Protein AF-A0A973D4J8-F1 (afdb_monomer_lite)

Sequence (1068 aa):
MARSSGSAGASPWAGPCSSADFAAATGAAFIELVATSTDDCLDELWSFDGDVEVAIAPANVLLIASAIESEALDLLGNSERLRRMSYFYQIAFYHEFYQSSVTYDDPTFSAAVQAMVTIGQQPELITVDPPVSLLAQWLVSIDSTNASVMVIDQIQAVLERYTSDLAHEDDYQERLMAYRCLFTLARQIGNENNSGGTSSPWYSAIPPGLIAVVATMALDLTYTSDSEYVVLNAIWVMSRFGFLEPATRDAAHDVLTQAYNLHVQYSGPWLRAVTDLESQFDGLLYGGGALDLDQIRAEVMAIALPNEFLFDQGRLKFLTAIDLDAANELYDAIQEVESQFFRKCGALEPVPGDSNEVLTLVIYGSPQAYQTYQPFLYGLATNNGGIFIEGWGTLFTYDRTPAQSIYTLEELLRHEYTHYLDSRYLITGSFGESGTLYEGNRLVWYNEGLAEYMVGATRINGVLPRGILLDQISGDSSRLTVADITSATYGSFTFYRYAGVYFEFLEEQRPELLVALFDAMLGNDIVVLDALYALMAGDAQLQVDYDSFIDAQIADLQQGTGLFAEDVPTTPTPTTLENDNAGQVLTQLQSVLPVGGVFHVWVNRFHYQYSETTPLGGQPIEDYRESTDLALDDQLGQLTGLSDNMTSAVAWFGETTVSADLATSTVVFEGPYSATAADVVAPSAPTGVVAASANGSVTLSWDANPEPDLSGYFVHRSDVAGGPYSLVNPLPQLENVFVDSEAGAGVLHYVITAIDASDNESLPSVEVMVESTIDILVINGYYQAGGTGYQDIYLDVLDGLGVGYQAWDPFVDGPVTTGLLAEYTDGVVMWPIGYFHTGFPDQLGPVRQALLMEYLQAGGNLVLSGAYATGFLDSTELFTNYLFLQHEQWDMGLPGLLGEPGNPLGDGLDLQLSSGSYQSELTALPPAQKAFSYDPASGAGTLQGGGAAVVMVDEDHKAAVLAFPFSSVVAADRSALMARILEWMLPPSPCADPFIRGDTNGSGAIDISDAVFLLAYLFSAGGPPSPEVSGDANADGGIDISDAIYLLSFLFDSGAPPPAPYPDAGCP

pLDDT: mean 87.29, std 11.64, range [24.48, 98.62]

Structure (mmCIF, N/CA/C/O backbone):
data_AF-A0A973D4J8-F1
#
_entry.id   AF-A0A973D4J8-F1
#
loop_
_atom_site.group_PDB
_atom_site.id
_atom_site.type_symbol
_atom_site.label_atom_id
_atom_site.label_alt_id
_atom_site.label_comp_id
_atom_site.label_asym_id
_atom_site.label_entity_id
_atom_site.label_seq_id
_atom_site.pdbx_PDB_ins_code
_atom_site.Cartn_x
_atom_site.Cartn_y
_atom_site.Cartn_z
_atom_site.occupancy
_atom_site.B_iso_or_equiv
_atom_site.auth_seq_id
_atom_site.auth_comp_id
_atom_site.auth_asym_id
_atom_site.auth_atom_id
_atom_site.pdbx_PDB_model_num
ATOM 1 N N . MET A 1 1 ? 25.983 15.612 -9.948 1.00 24.48 1 MET A N 1
ATOM 2 C CA . MET A 1 1 ? 27.382 16.032 -9.678 1.00 24.48 1 MET A CA 1
ATOM 3 C C . MET A 1 1 ? 27.886 16.949 -10.788 1.00 24.48 1 MET A C 1
ATOM 5 O O . MET A 1 1 ? 27.576 16.715 -11.949 1.00 24.48 1 MET A O 1
ATOM 9 N N . ALA A 1 2 ? 28.627 17.993 -10.406 1.00 26.33 2 ALA A N 1
ATOM 10 C CA . ALA A 1 2 ? 29.107 19.091 -11.246 1.00 26.33 2 ALA A CA 1
ATOM 11 C C . ALA A 1 2 ? 29.997 18.636 -12.422 1.00 26.33 2 ALA A C 1
ATOM 13 O O . ALA A 1 2 ? 31.003 17.958 -12.218 1.00 26.33 2 ALA A O 1
ATOM 14 N N . ARG A 1 3 ? 29.651 19.048 -13.651 1.00 31.31 3 ARG A N 1
ATOM 15 C CA . ARG A 1 3 ? 30.460 18.817 -14.859 1.00 31.31 3 ARG A CA 1
ATOM 16 C C . ARG A 1 3 ? 31.512 19.918 -15.006 1.00 31.31 3 ARG A C 1
ATOM 18 O O . ARG A 1 3 ? 31.184 21.091 -15.166 1.00 31.31 3 ARG A O 1
ATOM 25 N N . SER A 1 4 ? 32.786 19.534 -14.951 1.00 27.39 4 SER A N 1
ATOM 26 C CA . SER A 1 4 ? 33.917 20.418 -15.234 1.00 27.39 4 SER A CA 1
ATOM 27 C C . SER A 1 4 ? 33.997 20.731 -16.728 1.00 27.39 4 SER A C 1
ATOM 29 O O . SER A 1 4 ? 34.061 19.826 -17.558 1.00 27.39 4 SER A O 1
ATOM 31 N N . SER A 1 5 ? 34.031 22.020 -17.048 1.00 35.41 5 SER A N 1
ATOM 32 C CA . SER A 1 5 ? 34.180 22.570 -18.390 1.00 35.41 5 SER A CA 1
ATOM 33 C C . SER A 1 5 ? 35.624 22.486 -18.889 1.00 35.41 5 SER A C 1
ATOM 35 O O . SER A 1 5 ? 36.569 22.871 -18.197 1.00 35.41 5 SER A O 1
ATOM 37 N N . GLY A 1 6 ? 35.799 22.030 -20.130 1.00 30.00 6 GLY A N 1
ATOM 38 C CA . GLY A 1 6 ? 37.099 22.045 -20.788 1.00 30.00 6 GLY A CA 1
ATOM 39 C C . GLY A 1 6 ? 37.081 21.592 -22.245 1.00 30.00 6 GLY A C 1
ATOM 40 O O . GLY A 1 6 ? 37.457 20.468 -22.535 1.00 30.00 6 GLY A O 1
ATOM 41 N N . SER A 1 7 ? 36.715 22.477 -23.175 1.00 31.70 7 SER A N 1
ATOM 42 C CA . SER A 1 7 ? 37.575 22.934 -24.288 1.00 31.70 7 SER A CA 1
ATOM 43 C C . SER A 1 7 ? 36.766 23.741 -25.315 1.00 31.70 7 SER A C 1
ATOM 45 O O . SER A 1 7 ? 35.542 23.723 -25.333 1.00 31.70 7 SER A O 1
ATOM 47 N N . ALA A 1 8 ? 37.475 24.588 -26.059 1.00 42.09 8 ALA A N 1
ATOM 48 C CA . ALA A 1 8 ? 36.975 25.813 -26.666 1.00 42.09 8 ALA A CA 1
ATOM 49 C C . ALA A 1 8 ? 36.407 25.638 -28.086 1.00 42.09 8 ALA A C 1
ATOM 51 O O . ALA A 1 8 ? 37.090 25.114 -28.962 1.00 42.09 8 ALA A O 1
ATOM 52 N N . GLY A 1 9 ? 35.235 26.232 -28.333 1.00 38.72 9 GLY A N 1
ATOM 53 C CA . GLY A 1 9 ? 34.682 26.475 -29.667 1.00 38.72 9 GLY A CA 1
ATOM 54 C C . GLY A 1 9 ? 33.270 27.067 -29.590 1.00 38.72 9 GLY A C 1
ATOM 55 O O . GLY A 1 9 ? 32.351 26.364 -29.210 1.00 38.72 9 GLY A O 1
ATOM 56 N N . ALA A 1 10 ? 33.128 28.347 -29.959 1.00 41.31 10 ALA A N 1
ATOM 57 C CA . ALA A 1 10 ? 31.919 29.192 -29.903 1.00 41.31 10 ALA A CA 1
ATOM 58 C C . ALA A 1 10 ? 31.397 29.561 -28.492 1.00 41.31 10 ALA A C 1
ATOM 60 O O . ALA A 1 10 ? 31.333 28.750 -27.577 1.00 41.31 10 ALA A O 1
ATOM 61 N N . SER A 1 11 ? 31.063 30.843 -28.302 1.00 42.19 11 SER A N 1
ATOM 62 C CA . SER A 1 11 ? 30.404 31.320 -27.079 1.00 42.19 11 SER A CA 1
ATOM 63 C C . SER A 1 11 ? 28.970 30.784 -27.065 1.00 42.19 11 SER A C 1
ATOM 65 O O . SER A 1 11 ? 28.292 30.988 -28.073 1.00 42.19 11 SER A O 1
ATOM 67 N N . PRO A 1 12 ? 28.492 30.162 -25.970 1.00 56.56 12 PRO A N 1
ATOM 68 C CA . PRO A 1 12 ? 27.088 29.782 -25.848 1.00 56.56 12 PRO A CA 1
ATOM 69 C C . PRO A 1 12 ? 26.198 31.024 -25.973 1.00 56.56 12 PRO A C 1
ATOM 71 O O . PRO A 1 12 ? 26.616 32.137 -25.616 1.00 56.56 12 PRO A O 1
ATOM 74 N N . TRP A 1 13 ? 24.995 30.844 -26.517 1.00 52.50 13 TRP A N 1
ATOM 75 C CA . TRP A 1 13 ? 24.005 31.912 -26.603 1.00 52.50 13 TRP A CA 1
ATOM 76 C C . TRP A 1 13 ? 23.696 32.460 -25.198 1.00 52.50 13 TRP A C 1
ATOM 78 O O . TRP A 1 13 ? 23.426 31.704 -24.272 1.00 52.50 13 TRP A O 1
ATOM 88 N N . ALA A 1 14 ? 23.804 33.782 -25.026 1.00 51.06 14 ALA A N 1
ATOM 89 C CA . ALA A 1 14 ? 23.682 34.479 -23.737 1.00 51.06 14 ALA A CA 1
ATOM 90 C C . ALA A 1 14 ? 22.395 35.329 -23.638 1.00 51.06 14 ALA A C 1
ATOM 92 O O . ALA A 1 14 ? 22.362 36.327 -22.913 1.00 51.06 14 ALA A O 1
ATOM 93 N N . GLY A 1 15 ? 21.377 34.998 -24.441 1.00 61.56 15 GLY A N 1
ATOM 94 C CA . GLY A 1 15 ? 20.057 35.633 -24.400 1.00 61.56 15 GLY A CA 1
ATOM 95 C C . GLY A 1 15 ? 19.135 34.996 -23.349 1.00 61.56 15 GLY A C 1
ATOM 96 O O . GLY A 1 15 ? 19.449 33.916 -22.855 1.00 61.56 15 GLY A O 1
ATOM 97 N N . PRO A 1 16 ? 18.022 35.658 -22.975 1.00 57.59 16 PRO A N 1
ATOM 98 C CA . PRO A 1 16 ? 16.949 35.000 -22.225 1.00 57.59 16 PRO A CA 1
ATOM 99 C C . PRO A 1 16 ? 16.405 33.831 -23.056 1.00 57.59 16 PRO A C 1
ATOM 101 O O . PRO A 1 16 ? 16.178 34.036 -24.241 1.00 57.59 16 PRO A O 1
ATOM 104 N N . CYS A 1 17 ? 16.246 32.650 -22.452 1.00 78.50 17 CYS A N 1
ATOM 105 C CA . CYS A 1 17 ? 15.784 31.430 -23.114 1.00 78.50 17 CYS A CA 1
ATOM 106 C C . CYS A 1 17 ? 14.429 30.989 -22.555 1.00 78.50 17 CYS A C 1
ATOM 108 O O . CYS A 1 17 ? 14.284 30.913 -21.338 1.00 78.50 17 CYS A O 1
ATOM 110 N N . SER A 1 18 ? 13.464 30.722 -23.434 1.00 88.69 18 SER A N 1
ATOM 111 C CA . SER A 1 18 ? 12.126 30.206 -23.121 1.00 88.69 18 SER A CA 1
ATOM 112 C C . SER A 1 18 ? 11.569 29.406 -24.306 1.00 88.69 18 SER A C 1
ATOM 114 O O . SER A 1 18 ? 12.036 29.585 -25.436 1.00 88.69 18 SER A O 1
ATOM 116 N N . SER A 1 19 ? 10.540 28.575 -24.091 1.00 90.81 19 SER A N 1
ATOM 117 C CA . SER A 1 19 ? 9.813 27.873 -25.170 1.00 90.81 19 SER A CA 1
ATOM 118 C C . SER A 1 19 ? 9.336 28.841 -26.269 1.00 90.81 19 SER A C 1
ATOM 120 O O . SER A 1 19 ? 9.509 28.573 -27.463 1.00 90.81 19 SER A O 1
ATOM 122 N N . ALA A 1 20 ? 8.872 30.033 -25.879 1.00 92.12 20 ALA A N 1
ATOM 123 C CA . ALA A 1 20 ? 8.460 31.109 -26.782 1.00 92.12 20 ALA A CA 1
ATOM 124 C C . ALA A 1 20 ? 9.575 31.591 -27.735 1.00 92.12 20 ALA A C 1
ATOM 126 O O . ALA A 1 20 ? 9.300 31.945 -28.886 1.00 92.12 20 ALA A O 1
ATOM 127 N N . ASP A 1 21 ? 10.839 31.601 -27.297 1.00 91.62 21 ASP A N 1
ATOM 128 C CA . ASP A 1 21 ? 11.968 32.009 -28.144 1.00 91.62 21 ASP A CA 1
ATOM 129 C C . ASP A 1 21 ? 12.219 30.996 -29.271 1.00 91.62 21 ASP A C 1
ATOM 131 O O . ASP A 1 21 ? 12.497 31.386 -30.412 1.00 91.62 21 ASP A O 1
ATOM 135 N N . PHE A 1 22 ? 12.058 29.700 -28.982 1.00 93.88 22 PHE A N 1
ATOM 136 C CA . PHE A 1 22 ? 12.136 28.641 -29.989 1.00 93.88 22 PHE A CA 1
ATOM 137 C C . PHE A 1 22 ? 10.948 28.685 -30.951 1.00 93.88 22 PHE A C 1
ATOM 139 O O . PHE A 1 22 ? 11.152 28.575 -32.161 1.00 93.88 22 PHE A O 1
ATOM 146 N N . ALA A 1 23 ? 9.734 28.920 -30.446 1.00 94.19 23 ALA A N 1
ATOM 147 C CA . ALA A 1 23 ? 8.537 29.074 -31.272 1.00 94.19 23 ALA A CA 1
ATOM 148 C C . ALA A 1 23 ? 8.629 30.277 -32.230 1.00 94.19 23 ALA A C 1
ATOM 150 O O . ALA A 1 23 ? 8.146 30.228 -33.365 1.00 94.19 23 ALA A O 1
ATOM 151 N N . ALA A 1 24 ? 9.272 31.366 -31.796 1.00 93.19 24 ALA A N 1
ATOM 152 C CA . ALA A 1 24 ? 9.441 32.578 -32.593 1.00 93.19 24 ALA A CA 1
ATOM 153 C C . ALA A 1 24 ? 10.545 32.468 -33.665 1.00 93.19 24 ALA A C 1
ATOM 155 O O . ALA A 1 24 ? 10.526 33.210 -34.659 1.00 93.19 24 ALA A O 1
ATOM 156 N N . ALA A 1 25 ? 11.527 31.582 -33.482 1.00 92.69 25 ALA A N 1
ATOM 157 C CA . ALA A 1 25 ? 12.633 31.410 -34.414 1.00 92.69 25 ALA A CA 1
ATOM 158 C C . ALA A 1 25 ? 12.211 30.603 -35.656 1.00 92.69 25 ALA A C 1
ATOM 160 O O . ALA A 1 25 ? 11.477 29.626 -35.580 1.00 92.69 25 ALA A O 1
ATOM 161 N N . THR A 1 26 ? 12.691 30.999 -36.842 1.00 92.50 26 THR A N 1
ATOM 162 C CA . THR A 1 26 ? 12.352 30.318 -38.107 1.00 92.50 26 THR A CA 1
ATOM 163 C C . THR A 1 26 ? 13.566 30.157 -39.021 1.00 92.50 26 THR A C 1
ATOM 165 O O . THR A 1 26 ? 14.502 30.965 -39.005 1.00 92.50 26 THR A O 1
ATOM 168 N N . GLY A 1 27 ? 13.560 29.108 -39.850 1.00 94.19 27 GLY A N 1
ATOM 169 C CA . GLY A 1 27 ? 14.602 28.860 -40.850 1.00 94.19 27 GLY A CA 1
ATOM 170 C C . GLY A 1 27 ? 16.005 28.777 -40.235 1.00 94.19 27 GLY A C 1
ATOM 171 O O . GLY A 1 27 ? 16.225 28.072 -39.257 1.00 94.19 27 GLY A O 1
ATOM 172 N N . ALA A 1 28 ? 16.961 29.529 -40.790 1.00 92.88 28 ALA A N 1
ATOM 173 C CA . ALA A 1 28 ? 18.348 29.527 -40.311 1.00 92.88 28 ALA A CA 1
ATOM 174 C C . ALA A 1 28 ? 18.510 30.035 -38.865 1.00 92.88 28 ALA A C 1
ATOM 176 O O . ALA A 1 28 ? 19.439 29.615 -38.184 1.00 92.88 28 ALA A O 1
ATOM 177 N N . ALA A 1 29 ? 17.622 30.918 -38.390 1.00 93.12 29 ALA A N 1
ATOM 178 C CA . ALA A 1 29 ? 17.679 31.409 -37.013 1.00 93.12 29 ALA A CA 1
ATOM 179 C C . ALA A 1 29 ? 17.279 30.321 -36.007 1.00 93.12 29 ALA A C 1
ATOM 181 O O . ALA A 1 29 ? 17.874 30.250 -34.939 1.00 93.12 29 ALA A O 1
ATOM 182 N N . PHE A 1 30 ? 16.323 29.458 -36.372 1.00 95.81 30 PHE A N 1
ATOM 183 C CA . PHE A 1 30 ? 15.931 28.310 -35.552 1.00 95.81 30 PHE A CA 1
ATOM 184 C C . PHE A 1 30 ? 17.069 27.291 -35.445 1.00 95.81 30 PHE A C 1
ATOM 186 O O . PHE A 1 30 ? 17.425 26.882 -34.344 1.00 95.81 30 PHE A O 1
ATOM 193 N N . ILE A 1 31 ? 17.696 26.952 -36.580 1.00 96.56 31 ILE A N 1
ATOM 194 C CA . ILE A 1 31 ? 18.857 26.048 -36.611 1.00 96.56 31 ILE A CA 1
ATOM 195 C C . ILE A 1 31 ? 19.966 26.574 -35.695 1.00 96.56 31 ILE A C 1
ATOM 197 O O . ILE A 1 31 ? 20.487 25.829 -34.873 1.00 96.56 31 ILE A O 1
ATOM 201 N N . GLU A 1 32 ? 20.312 27.858 -35.812 1.00 94.50 32 GLU A N 1
ATOM 202 C CA . GLU A 1 32 ? 21.395 28.442 -35.019 1.00 94.50 32 GLU A CA 1
ATOM 203 C C . GLU A 1 32 ? 21.062 28.510 -33.526 1.00 94.50 32 GLU A C 1
ATOM 205 O O . GLU A 1 32 ? 21.944 28.266 -32.703 1.00 94.50 32 GLU A O 1
ATOM 210 N N . LEU A 1 33 ? 19.803 28.801 -33.180 1.00 93.50 33 LEU A N 1
ATOM 211 C CA . LEU A 1 33 ? 19.333 28.781 -31.798 1.00 93.50 33 LEU A CA 1
ATOM 212 C C . LEU A 1 33 ? 19.521 27.382 -31.203 1.00 93.50 33 LEU A C 1
ATOM 214 O O . LEU A 1 33 ? 20.266 27.231 -30.242 1.00 93.50 33 LEU A O 1
ATOM 218 N N . VAL A 1 34 ? 18.970 26.342 -31.837 1.00 95.38 34 VAL A N 1
ATOM 219 C CA . VAL A 1 34 ? 19.134 24.954 -31.371 1.00 95.38 34 VAL A CA 1
ATOM 220 C C . VAL A 1 34 ? 20.612 24.567 -31.285 1.00 95.38 34 VAL A C 1
ATOM 222 O O . VAL A 1 34 ? 21.055 24.069 -30.255 1.00 95.38 34 VAL A O 1
ATOM 225 N N . ALA A 1 35 ? 21.401 24.830 -32.328 1.00 95.62 35 ALA A N 1
ATOM 226 C CA . ALA A 1 35 ? 22.791 24.387 -32.421 1.00 95.62 35 ALA A CA 1
ATOM 227 C C . ALA A 1 35 ? 23.755 25.075 -31.432 1.00 95.62 35 ALA A C 1
ATOM 229 O O . ALA A 1 35 ? 24.858 24.570 -31.220 1.00 95.62 35 ALA A O 1
ATOM 230 N N . THR A 1 36 ? 23.385 26.220 -30.843 1.00 92.81 36 THR A N 1
ATOM 231 C CA . THR A 1 36 ? 24.276 27.013 -29.966 1.00 92.81 36 THR A CA 1
ATOM 232 C C . THR A 1 36 ? 23.735 27.286 -28.561 1.00 92.81 36 THR A C 1
ATOM 234 O O . THR A 1 36 ? 24.461 27.848 -27.730 1.00 92.81 36 THR A O 1
ATOM 237 N N . SER A 1 37 ? 22.502 26.865 -28.274 1.00 90.31 37 SER A N 1
ATOM 238 C CA . SER A 1 37 ? 21.902 26.918 -26.939 1.00 90.31 37 SER A CA 1
ATOM 239 C C . SER A 1 37 ? 22.636 26.041 -25.918 1.00 90.31 37 SER A C 1
ATOM 241 O O . SER A 1 37 ? 23.348 25.096 -26.265 1.00 90.31 37 SER A O 1
ATOM 243 N N . THR A 1 38 ? 22.478 26.366 -24.633 1.00 90.12 38 THR A N 1
ATOM 244 C CA . THR A 1 38 ? 22.924 25.526 -23.506 1.00 90.12 38 THR A CA 1
ATOM 245 C C . THR A 1 38 ? 21.993 24.321 -23.303 1.00 90.12 38 THR A C 1
ATOM 247 O O . THR A 1 38 ? 20.950 24.245 -23.949 1.00 90.12 38 THR A O 1
ATOM 250 N N . ASP A 1 39 ? 22.375 23.366 -22.437 1.00 88.50 39 ASP A N 1
ATOM 251 C CA . ASP A 1 39 ? 21.496 22.228 -22.091 1.00 88.50 39 ASP A CA 1
ATOM 252 C C . ASP A 1 39 ? 20.261 22.781 -21.371 1.00 88.50 39 ASP A C 1
ATOM 254 O O . ASP A 1 39 ? 19.171 22.622 -21.895 1.00 88.50 39 ASP A O 1
ATOM 258 N N . ASP A 1 40 ? 20.466 23.609 -20.340 1.00 86.69 40 ASP A N 1
ATOM 259 C CA . ASP A 1 40 ? 19.403 24.305 -19.597 1.00 86.69 40 ASP A CA 1
ATOM 260 C C . ASP A 1 40 ? 18.411 25.055 -20.505 1.00 86.69 40 ASP A C 1
ATOM 262 O O . ASP A 1 40 ? 17.222 25.107 -20.235 1.00 86.69 40 ASP A O 1
ATOM 266 N N . CYS A 1 41 ? 18.893 25.638 -21.606 1.00 89.81 41 CYS A N 1
ATOM 267 C CA . CYS A 1 41 ? 18.038 26.358 -22.546 1.00 89.81 41 CYS A CA 1
ATOM 268 C C . CYS A 1 41 ? 17.213 25.413 -23.431 1.00 89.81 41 CYS A C 1
ATOM 270 O O . CYS A 1 41 ? 16.066 25.707 -23.744 1.00 89.81 41 CYS A O 1
ATOM 272 N N . LEU A 1 42 ? 17.775 24.274 -23.842 1.00 92.81 42 LEU A N 1
ATOM 273 C CA . LEU A 1 42 ? 16.988 23.234 -24.509 1.00 92.81 42 LEU A CA 1
ATOM 274 C C . LEU A 1 42 ? 16.034 22.543 -23.529 1.00 92.81 42 LEU A C 1
ATOM 276 O O . LEU A 1 42 ? 14.979 22.088 -23.960 1.00 92.81 42 LEU A O 1
ATOM 280 N N . ASP A 1 43 ? 16.364 22.506 -22.236 1.00 92.31 43 ASP A N 1
ATOM 281 C CA . ASP A 1 43 ? 15.537 21.860 -21.220 1.00 92.31 43 ASP A CA 1
ATOM 282 C C . ASP A 1 43 ? 14.181 22.557 -21.018 1.00 92.31 43 ASP A C 1
ATOM 284 O O . ASP A 1 43 ? 13.206 21.897 -20.663 1.00 92.31 43 ASP A O 1
ATOM 288 N N . GLU A 1 44 ? 14.076 23.845 -21.363 1.00 91.31 44 GLU A N 1
ATOM 289 C CA . GLU A 1 44 ? 12.803 24.583 -21.444 1.00 91.31 44 GLU A CA 1
ATOM 290 C C . GLU A 1 44 ? 11.785 23.919 -22.393 1.00 91.31 44 GLU A C 1
ATOM 292 O O . GLU A 1 44 ? 10.586 24.161 -22.288 1.00 91.31 44 GLU A O 1
ATOM 297 N N . LEU A 1 45 ? 12.239 23.065 -23.320 1.00 94.19 45 LEU A N 1
ATOM 298 C CA . LEU A 1 45 ? 11.371 22.332 -24.241 1.00 94.19 45 LEU A CA 1
ATOM 299 C C . LEU A 1 45 ? 10.845 21.005 -23.666 1.00 94.19 45 LEU A C 1
ATOM 301 O O . LEU A 1 45 ? 10.034 20.361 -24.326 1.00 94.19 45 LEU A O 1
ATOM 305 N N . TRP A 1 46 ? 11.268 20.561 -22.474 1.00 94.00 46 TRP A N 1
ATOM 306 C CA . TRP A 1 46 ? 10.732 19.338 -21.848 1.00 94.00 46 TRP A CA 1
ATOM 307 C C . TRP A 1 46 ? 9.312 19.515 -21.298 1.00 94.00 46 TRP A C 1
ATOM 309 O O . TRP A 1 46 ? 8.553 18.547 -21.260 1.00 94.00 46 TRP A O 1
ATOM 319 N N . SER A 1 47 ? 8.931 20.734 -20.916 1.00 89.31 47 SER A N 1
ATOM 320 C CA . SER A 1 47 ? 7.588 21.055 -20.423 1.00 89.31 47 SER A CA 1
ATOM 321 C C . SER A 1 47 ? 6.664 21.383 -21.591 1.00 89.31 47 SER A C 1
ATOM 323 O O . SER A 1 47 ? 6.822 22.416 -22.234 1.00 89.31 47 SER A O 1
ATOM 325 N N . PHE A 1 48 ? 5.707 20.502 -21.893 1.00 90.75 48 PHE A N 1
ATOM 326 C CA . PHE A 1 48 ? 4.852 20.668 -23.068 1.00 90.75 48 PHE A CA 1
ATOM 327 C C . PHE A 1 48 ? 3.899 21.867 -22.927 1.00 90.75 48 PHE A C 1
ATOM 329 O O . PHE A 1 48 ? 3.072 21.916 -22.017 1.00 90.75 48 PHE A O 1
ATOM 336 N N . ASP A 1 49 ? 3.984 22.808 -23.864 1.00 91.81 49 ASP A N 1
ATOM 337 C CA . ASP A 1 49 ? 3.069 23.936 -24.022 1.00 91.81 49 ASP A CA 1
ATOM 338 C C . ASP A 1 49 ? 2.820 24.220 -25.522 1.00 91.81 49 ASP A C 1
ATOM 340 O O . ASP A 1 49 ? 3.352 23.542 -26.409 1.00 91.81 49 ASP A O 1
ATOM 344 N N . GLY A 1 50 ? 1.994 25.227 -25.825 1.00 93.25 50 GLY A N 1
ATOM 345 C CA . GLY A 1 50 ? 1.696 25.601 -27.212 1.00 93.25 50 GLY A CA 1
ATOM 346 C C . GLY A 1 50 ? 2.899 26.154 -27.990 1.00 93.25 50 GLY A C 1
ATOM 347 O O . GLY A 1 50 ? 2.913 26.078 -29.218 1.00 93.25 50 GLY A O 1
ATOM 348 N N . ASP A 1 51 ? 3.914 26.687 -27.309 1.00 96.19 51 ASP A N 1
ATOM 349 C CA . ASP A 1 51 ? 5.143 27.175 -27.934 1.00 96.19 51 ASP A CA 1
ATOM 350 C C . ASP A 1 51 ? 6.089 26.004 -28.261 1.00 96.19 51 ASP A C 1
ATOM 352 O O . ASP A 1 51 ? 6.661 25.955 -29.354 1.00 96.19 51 ASP A O 1
ATOM 356 N N . VAL A 1 52 ? 6.189 25.005 -27.379 1.00 96.94 52 VAL A N 1
ATOM 357 C CA . VAL A 1 52 ? 6.908 23.748 -27.619 1.00 96.94 52 VAL A CA 1
ATOM 358 C C . VAL A 1 52 ? 6.307 23.014 -28.810 1.00 96.94 52 VAL A C 1
ATOM 360 O O . VAL A 1 52 ? 7.062 22.620 -29.698 1.00 96.94 52 VAL A O 1
ATOM 363 N N . GLU A 1 53 ? 4.977 22.904 -28.896 1.00 97.06 53 GLU A N 1
ATOM 364 C CA . GLU A 1 53 ? 4.286 22.296 -30.044 1.00 97.06 53 GLU A CA 1
ATOM 365 C C . GLU A 1 53 ? 4.694 22.957 -31.377 1.00 97.06 53 GLU A C 1
ATOM 367 O O . GLU A 1 53 ? 4.944 22.275 -32.375 1.00 97.06 53 GLU A O 1
ATOM 372 N N . VAL A 1 54 ? 4.841 24.287 -31.392 1.00 96.31 54 VAL A N 1
ATOM 373 C CA . VAL A 1 54 ? 5.332 25.036 -32.561 1.00 96.31 54 VAL A CA 1
ATOM 374 C C . VAL A 1 54 ? 6.821 24.778 -32.811 1.00 96.31 54 VAL A C 1
ATOM 376 O O . VAL A 1 54 ? 7.226 24.583 -33.962 1.00 96.31 54 VAL A O 1
ATOM 379 N N . ALA A 1 55 ? 7.649 24.765 -31.766 1.00 96.50 55 ALA A N 1
ATOM 380 C CA . ALA A 1 55 ? 9.090 24.557 -31.874 1.00 96.50 55 ALA A CA 1
ATOM 381 C C . ALA A 1 55 ? 9.435 23.178 -32.460 1.00 96.50 55 ALA A C 1
ATOM 383 O O . ALA A 1 55 ? 10.297 23.089 -33.338 1.00 96.50 55 ALA A O 1
ATOM 384 N N . ILE A 1 56 ? 8.730 22.122 -32.043 1.00 96.88 56 ILE A N 1
ATOM 385 C CA . ILE A 1 56 ? 8.958 20.734 -32.483 1.00 96.88 56 ILE A CA 1
ATOM 386 C C . ILE A 1 56 ? 8.105 20.322 -33.690 1.00 96.88 56 ILE A C 1
ATOM 388 O O . ILE A 1 56 ? 8.056 19.142 -34.043 1.00 96.88 56 ILE A O 1
ATOM 392 N N . ALA A 1 57 ? 7.440 21.278 -34.344 1.00 96.00 57 ALA A N 1
ATOM 393 C CA . ALA A 1 57 ? 6.611 21.010 -35.509 1.00 96.00 57 ALA A CA 1
ATOM 394 C C . ALA A 1 57 ? 7.411 20.316 -36.639 1.00 96.00 57 ALA A C 1
ATOM 396 O O . ALA A 1 57 ? 8.604 20.599 -36.815 1.00 96.00 57 ALA A O 1
ATOM 397 N N . PRO A 1 58 ? 6.761 19.493 -37.491 1.00 96.38 58 PRO A N 1
ATOM 398 C CA . PRO A 1 58 ? 7.433 18.721 -38.546 1.00 96.38 58 PRO A CA 1
ATOM 399 C C . PRO A 1 58 ? 8.397 19.537 -39.425 1.00 96.38 58 PRO A C 1
ATOM 401 O O . PRO A 1 58 ? 9.490 19.090 -39.772 1.00 96.38 58 PRO A O 1
ATOM 404 N N . ALA A 1 59 ? 8.035 20.785 -39.744 1.00 95.69 59 ALA A N 1
ATOM 405 C CA . ALA A 1 59 ? 8.872 21.681 -40.540 1.00 95.69 59 ALA A CA 1
ATOM 406 C C . ALA A 1 59 ? 10.223 22.007 -39.872 1.00 95.69 59 ALA A C 1
ATOM 408 O O . ALA A 1 59 ? 11.239 22.082 -40.563 1.00 95.69 59 ALA A O 1
ATOM 409 N N . ASN A 1 60 ? 10.250 22.178 -38.550 1.00 97.19 60 ASN A N 1
ATOM 410 C CA . ASN A 1 60 ? 11.470 22.465 -37.797 1.00 97.19 60 ASN A CA 1
ATOM 411 C C . ASN A 1 60 ? 12.329 21.209 -37.621 1.00 97.19 60 ASN A C 1
ATOM 413 O O . ASN A 1 60 ? 13.548 21.282 -37.776 1.00 97.19 60 ASN A O 1
ATOM 417 N N . VAL A 1 61 ? 11.712 20.041 -37.419 1.00 97.19 61 VAL A N 1
ATOM 418 C CA . VAL A 1 61 ? 12.420 18.748 -37.403 1.00 97.19 61 VAL A CA 1
ATOM 419 C C . VAL A 1 61 ? 13.151 18.502 -38.729 1.00 97.19 61 VAL A C 1
ATOM 421 O O . VAL A 1 61 ? 14.331 18.138 -38.726 1.00 97.19 61 VAL A O 1
ATOM 424 N N . LEU A 1 62 ? 12.499 18.790 -39.862 1.00 97.31 62 LEU A N 1
ATOM 425 C CA . LEU A 1 62 ? 13.094 18.717 -41.204 1.00 97.31 62 LEU A CA 1
ATOM 426 C C . LEU A 1 62 ? 14.230 19.733 -41.421 1.00 97.31 62 LEU A C 1
ATOM 428 O O . LEU A 1 62 ? 15.222 19.426 -42.093 1.00 97.31 62 LEU A O 1
ATOM 432 N N . LEU A 1 63 ? 14.107 20.944 -40.864 1.00 97.19 63 LEU A N 1
ATOM 433 C CA . LEU A 1 63 ? 15.175 21.950 -40.908 1.00 97.19 63 LEU A CA 1
ATOM 434 C C . LEU A 1 63 ? 16.419 21.466 -40.161 1.00 97.19 63 LEU A C 1
ATOM 436 O O . LEU A 1 63 ? 17.524 21.564 -40.697 1.00 97.19 63 LEU A O 1
ATOM 440 N N . ILE A 1 64 ? 16.236 20.912 -38.962 1.00 98.19 64 ILE A N 1
ATOM 441 C CA . ILE A 1 64 ? 17.327 20.335 -38.174 1.00 98.19 64 ILE A CA 1
ATOM 442 C C . ILE A 1 64 ? 17.929 19.113 -38.881 1.00 98.19 64 ILE A C 1
ATOM 444 O O . ILE A 1 64 ? 19.151 18.999 -38.921 1.00 98.19 64 ILE A O 1
ATOM 448 N N . ALA A 1 65 ? 17.120 18.273 -39.541 1.00 97.62 65 ALA A N 1
ATOM 449 C CA . ALA A 1 65 ? 17.620 17.122 -40.310 1.00 97.62 65 ALA A CA 1
ATOM 450 C C . ALA A 1 65 ? 18.600 17.575 -41.396 1.00 97.62 65 ALA A C 1
ATOM 452 O O . ALA A 1 65 ? 19.729 17.096 -41.490 1.00 97.62 65 ALA A O 1
ATOM 453 N N . SER A 1 66 ? 18.180 18.581 -42.167 1.00 97.06 66 SER A N 1
ATOM 454 C CA . SER A 1 66 ? 18.982 19.163 -43.245 1.00 97.06 66 SER A CA 1
ATOM 455 C C . SER A 1 66 ? 20.272 19.810 -42.722 1.00 97.06 66 SER A C 1
ATOM 457 O O . SER A 1 66 ? 21.310 19.757 -43.384 1.00 97.06 66 SER A O 1
ATOM 459 N N . ALA A 1 67 ? 20.220 20.437 -41.541 1.00 97.81 67 ALA A N 1
ATOM 460 C CA . ALA A 1 67 ? 21.388 21.032 -40.898 1.00 97.81 67 ALA A CA 1
ATOM 461 C C . ALA A 1 67 ? 22.388 19.961 -40.445 1.00 97.81 67 ALA A C 1
ATOM 463 O O . ALA A 1 67 ? 23.575 20.074 -40.750 1.00 97.81 67 ALA A O 1
ATOM 464 N N . ILE A 1 68 ? 21.907 18.894 -39.801 1.00 98.06 68 ILE A N 1
ATOM 465 C CA . ILE A 1 68 ? 22.726 17.751 -39.386 1.00 98.06 68 ILE A CA 1
ATOM 466 C C . ILE A 1 68 ? 23.434 17.126 -40.591 1.00 98.06 68 ILE A C 1
ATOM 468 O O . ILE A 1 68 ? 24.648 16.936 -40.542 1.00 98.06 68 ILE A O 1
ATOM 472 N N . GLU A 1 69 ? 22.717 16.857 -41.687 1.00 95.88 69 GLU A N 1
ATOM 473 C CA . GLU A 1 69 ? 23.307 16.265 -42.896 1.00 95.88 69 GLU A CA 1
ATOM 474 C C . GLU A 1 69 ? 24.469 17.100 -43.457 1.00 95.88 69 GLU A C 1
ATOM 476 O O . GLU A 1 69 ? 25.465 16.551 -43.933 1.00 95.88 69 GLU A O 1
ATOM 481 N N . SER A 1 70 ? 24.369 18.431 -43.385 1.00 96.38 70 SER A N 1
ATOM 482 C CA . SER A 1 70 ? 25.428 19.332 -43.844 1.00 96.38 70 SER A CA 1
ATOM 483 C C . SER A 1 70 ? 26.580 19.455 -42.845 1.00 96.38 70 SER A C 1
ATOM 485 O O . SER A 1 70 ? 27.739 19.499 -43.259 1.00 96.38 70 SER A O 1
ATOM 487 N N . GLU A 1 71 ? 26.286 19.585 -41.551 1.00 97.31 71 GLU A N 1
ATOM 488 C CA . GLU A 1 71 ? 27.291 19.842 -40.512 1.00 97.31 71 GLU A CA 1
ATOM 489 C C . GLU A 1 71 ? 28.084 18.582 -40.136 1.00 97.31 71 GLU A C 1
ATOM 491 O O . GLU A 1 71 ? 29.259 18.690 -39.777 1.00 97.31 71 GLU A O 1
ATOM 496 N N . ALA A 1 72 ? 27.501 17.388 -40.305 1.00 96.44 72 ALA A N 1
ATOM 497 C CA . ALA A 1 72 ? 28.165 16.107 -40.059 1.00 96.44 72 ALA A CA 1
ATOM 498 C C . ALA A 1 72 ? 29.387 15.871 -40.964 1.00 96.44 72 ALA A C 1
ATOM 500 O O . ALA A 1 72 ? 30.282 15.125 -40.586 1.00 96.44 72 ALA A O 1
ATOM 501 N N . LEU A 1 73 ? 29.480 16.542 -42.120 1.00 94.38 73 LEU A N 1
ATOM 502 C CA . LEU A 1 73 ? 30.645 16.451 -43.015 1.00 94.38 73 LEU A CA 1
ATOM 503 C C . LEU A 1 73 ? 31.947 16.991 -42.391 1.00 94.38 73 LEU A C 1
ATOM 505 O O . LEU A 1 73 ? 33.032 16.644 -42.855 1.00 94.38 73 LEU A O 1
ATOM 509 N N . ASP A 1 74 ? 31.844 17.850 -41.374 1.00 95.12 74 ASP A N 1
ATOM 510 C CA . ASP A 1 74 ? 32.951 18.289 -40.514 1.00 95.12 74 ASP A CA 1
ATOM 511 C C . ASP A 1 74 ? 32.580 18.002 -39.054 1.00 95.12 74 ASP A C 1
ATOM 513 O O . ASP A 1 74 ? 32.358 18.905 -38.243 1.00 95.12 74 ASP A O 1
ATOM 517 N N . LEU A 1 75 ? 32.441 16.710 -38.740 1.00 94.44 75 LEU A N 1
ATOM 518 C CA . LEU A 1 75 ? 31.934 16.249 -37.450 1.00 94.44 75 LEU A CA 1
ATOM 519 C C . LEU A 1 75 ? 32.744 16.789 -36.270 1.00 94.44 75 LEU A C 1
ATOM 521 O O . LEU A 1 75 ? 32.164 17.213 -35.275 1.00 94.44 75 LEU A O 1
ATOM 525 N N . LEU A 1 76 ? 34.078 16.801 -36.366 1.00 93.44 76 LEU A N 1
ATOM 526 C CA . LEU A 1 76 ? 34.930 17.302 -35.284 1.00 93.44 76 LEU A CA 1
ATOM 527 C C . LEU A 1 76 ? 34.757 18.813 -35.091 1.00 93.44 76 LEU A C 1
ATOM 529 O O . LEU A 1 76 ? 34.620 19.263 -33.950 1.00 93.44 76 LEU A O 1
ATOM 533 N N . GLY A 1 77 ? 34.710 19.583 -36.185 1.00 93.81 77 GLY A N 1
ATOM 534 C CA . GLY A 1 77 ? 34.483 21.027 -36.146 1.00 93.81 77 GLY A CA 1
ATOM 535 C C . GLY A 1 77 ? 33.102 21.419 -35.612 1.00 93.81 77 GLY A C 1
ATOM 536 O O . GLY A 1 77 ? 32.980 22.451 -34.952 1.00 93.81 77 GLY A O 1
ATOM 537 N N . ASN A 1 78 ? 32.086 20.578 -35.834 1.00 96.25 78 ASN A N 1
ATOM 538 C CA . ASN A 1 78 ? 30.691 20.832 -35.453 1.00 96.25 78 ASN A CA 1
ATOM 539 C C . ASN A 1 78 ? 30.183 19.933 -34.313 1.00 96.25 78 ASN A C 1
ATOM 541 O O . ASN A 1 78 ? 28.978 19.836 -34.100 1.00 96.25 78 ASN A O 1
ATOM 545 N N . SER A 1 79 ? 31.075 19.279 -33.569 1.00 95.31 79 SER A N 1
ATOM 546 C CA . SER A 1 79 ? 30.714 18.230 -32.602 1.00 95.31 79 SER A CA 1
ATOM 547 C C . SER A 1 79 ? 29.672 18.662 -31.563 1.00 95.31 79 SER A C 1
ATOM 549 O O . SER A 1 79 ? 28.672 17.970 -31.376 1.00 95.31 79 SER A O 1
ATOM 551 N N . GLU A 1 80 ? 29.840 19.829 -30.935 1.00 95.00 80 GLU A N 1
ATOM 552 C CA . GLU A 1 80 ? 28.841 20.361 -29.995 1.00 95.00 80 GLU A CA 1
ATOM 553 C C . GLU A 1 80 ? 27.538 20.765 -30.692 1.00 95.00 80 GLU A C 1
ATOM 555 O O . GLU A 1 80 ? 26.465 20.477 -30.176 1.00 95.00 80 GLU A O 1
ATOM 560 N N . ARG A 1 81 ? 27.592 21.352 -31.892 1.00 96.44 81 ARG A N 1
ATOM 561 C CA . ARG A 1 81 ? 26.383 21.733 -32.645 1.00 96.44 81 ARG A CA 1
ATOM 562 C C . ARG A 1 81 ? 25.540 20.511 -33.005 1.00 96.44 81 ARG A C 1
ATOM 564 O O . ARG A 1 81 ? 24.335 20.484 -32.761 1.00 96.44 81 ARG A O 1
ATOM 571 N N . LEU A 1 82 ? 26.191 19.463 -33.508 1.00 98.00 82 LEU A N 1
ATOM 572 C CA . LEU A 1 82 ? 25.576 18.167 -33.794 1.00 98.00 82 LEU A CA 1
ATOM 573 C C . LEU A 1 82 ? 25.004 17.530 -32.526 1.00 98.00 82 LEU A C 1
ATOM 575 O O . LEU A 1 82 ? 23.910 16.963 -32.568 1.00 98.00 82 LEU A O 1
ATOM 579 N N . ARG A 1 83 ? 25.694 17.668 -31.386 1.00 97.31 83 ARG A N 1
ATOM 580 C CA . ARG A 1 83 ? 25.207 17.171 -30.096 1.00 97.31 83 ARG A CA 1
ATOM 581 C C . ARG A 1 83 ? 23.919 17.884 -29.694 1.00 97.31 83 ARG A C 1
ATOM 583 O O . ARG A 1 83 ? 22.960 17.218 -29.324 1.00 97.31 83 ARG A O 1
ATOM 590 N N . ARG A 1 84 ? 23.872 19.214 -29.809 1.00 96.81 84 ARG A N 1
ATOM 591 C CA . ARG A 1 84 ? 22.684 20.027 -29.504 1.00 96.81 84 ARG A CA 1
ATOM 592 C C . ARG A 1 84 ? 21.490 19.682 -30.387 1.00 96.81 84 ARG A C 1
ATOM 594 O O . ARG A 1 84 ? 20.392 19.482 -29.881 1.00 96.81 84 ARG A O 1
ATOM 601 N N . MET A 1 85 ? 21.715 19.547 -31.690 1.00 97.75 85 MET A N 1
ATOM 602 C CA . MET A 1 85 ? 20.668 19.155 -32.636 1.00 97.75 85 MET A CA 1
ATOM 603 C C . MET A 1 85 ? 20.158 17.727 -32.389 1.00 97.75 85 MET A C 1
ATOM 605 O O . MET A 1 85 ? 18.961 17.478 -32.491 1.00 97.75 85 MET A O 1
ATOM 609 N N . SER A 1 86 ? 21.041 16.805 -31.995 1.00 96.81 86 SER A N 1
ATOM 610 C CA . SER A 1 86 ? 20.643 15.451 -31.581 1.00 96.81 86 SER A CA 1
ATOM 611 C C . SER A 1 86 ? 19.840 15.479 -30.272 1.00 96.81 86 SER A C 1
ATOM 613 O O . SER A 1 86 ? 18.843 14.778 -30.142 1.00 96.81 86 SER A O 1
ATOM 615 N N . TYR A 1 87 ? 20.215 16.339 -29.317 1.00 96.81 87 TYR A N 1
ATOM 616 C CA . TYR A 1 87 ? 19.455 16.516 -28.076 1.00 96.81 87 TYR A CA 1
ATOM 617 C C . TYR A 1 87 ? 18.047 17.071 -28.326 1.00 96.81 87 TYR A C 1
ATOM 619 O O . TYR A 1 87 ? 17.078 16.569 -27.766 1.00 96.81 87 TYR A O 1
ATOM 627 N N . PHE A 1 88 ? 17.906 18.015 -29.258 1.00 96.94 88 PHE A N 1
ATOM 628 C CA . PHE A 1 88 ? 16.593 18.474 -29.712 1.00 96.94 88 PHE A CA 1
ATOM 629 C C . PHE A 1 88 ? 15.726 17.332 -30.271 1.00 96.94 88 PHE A C 1
ATOM 631 O O . PHE A 1 88 ? 14.534 17.286 -29.984 1.00 96.94 88 PHE A O 1
ATOM 638 N N . TYR A 1 89 ? 16.297 16.372 -31.011 1.00 96.44 89 TYR A N 1
ATOM 639 C CA . TYR A 1 89 ? 15.543 15.195 -31.468 1.00 96.44 89 TYR A CA 1
ATOM 640 C C . TYR A 1 89 ? 15.073 14.297 -30.335 1.00 96.44 89 TYR A C 1
ATOM 642 O O . TYR A 1 89 ? 13.948 13.812 -30.394 1.00 96.44 89 TYR A O 1
ATOM 650 N N . GLN A 1 90 ? 15.880 14.105 -29.295 1.00 95.00 90 GLN A N 1
ATOM 651 C CA . GLN A 1 90 ? 15.429 13.370 -28.116 1.00 95.00 90 GLN A CA 1
ATOM 652 C C . GLN A 1 90 ? 14.157 14.002 -27.522 1.00 95.00 90 GLN A C 1
ATOM 654 O O . GLN A 1 90 ? 13.200 13.285 -27.244 1.00 95.00 90 GLN A O 1
ATOM 659 N N . ILE A 1 91 ? 14.127 15.332 -27.384 1.00 95.62 91 ILE A N 1
ATOM 660 C CA . ILE A 1 91 ? 12.977 16.077 -26.845 1.00 95.62 91 ILE A CA 1
ATOM 661 C C . ILE A 1 91 ? 11.770 15.992 -27.790 1.00 95.62 91 ILE A C 1
ATOM 663 O O . ILE A 1 91 ? 10.657 15.682 -27.372 1.00 95.62 91 ILE A O 1
ATOM 667 N N . ALA A 1 92 ? 11.992 16.235 -29.081 1.00 96.38 92 ALA A N 1
ATOM 668 C CA . ALA A 1 92 ? 10.947 16.240 -30.098 1.00 96.38 92 ALA A CA 1
ATOM 669 C C . ALA A 1 92 ? 10.220 14.884 -30.192 1.00 96.38 92 ALA A C 1
ATOM 671 O O . ALA A 1 92 ? 8.994 14.834 -30.180 1.00 96.38 92 ALA A O 1
ATOM 672 N N . PHE A 1 93 ? 10.972 13.779 -30.209 1.00 95.25 93 PHE A N 1
ATOM 673 C CA . PHE A 1 93 ? 10.411 12.425 -30.278 1.00 95.25 93 PHE A CA 1
ATOM 674 C C . PHE A 1 93 ? 9.832 11.939 -28.945 1.00 95.25 93 PHE A C 1
ATOM 676 O O . PHE A 1 93 ? 8.917 11.122 -28.946 1.00 95.25 93 PHE A O 1
ATOM 683 N N . TYR A 1 94 ? 10.312 12.451 -27.807 1.00 94.25 94 TYR A N 1
ATOM 684 C CA . TYR A 1 94 ? 9.637 12.231 -26.527 1.00 94.25 94 TYR A CA 1
ATOM 685 C C . TYR A 1 94 ? 8.214 12.800 -26.563 1.00 94.25 94 TYR A C 1
ATOM 687 O O . TYR A 1 94 ? 7.255 12.097 -26.254 1.00 94.25 94 TYR A O 1
ATOM 695 N N . HIS A 1 95 ? 8.060 14.051 -26.999 1.00 94.50 95 HIS A N 1
ATOM 696 C CA . HIS A 1 95 ? 6.738 14.668 -27.094 1.00 94.50 95 HIS A CA 1
ATOM 697 C C . HIS A 1 95 ? 5.868 14.039 -28.175 1.00 94.50 95 HIS A C 1
ATOM 699 O O . HIS A 1 95 ? 4.682 13.875 -27.939 1.00 94.50 95 HIS A O 1
ATOM 705 N N . GLU A 1 96 ? 6.425 13.627 -29.314 1.00 94.44 96 GLU A N 1
ATOM 706 C CA . GLU A 1 96 ? 5.656 12.888 -30.327 1.00 94.44 96 GLU A CA 1
ATOM 707 C C . GLU A 1 96 ? 5.079 11.573 -29.782 1.00 94.44 96 GLU A C 1
ATOM 709 O O . GLU A 1 96 ? 3.937 11.234 -30.080 1.00 94.44 96 GLU A O 1
ATOM 714 N N . PHE A 1 97 ? 5.814 10.884 -28.906 1.00 89.56 97 PHE A N 1
ATOM 715 C CA . PHE A 1 97 ? 5.330 9.658 -28.277 1.00 89.56 97 PHE A CA 1
ATOM 716 C C . PHE A 1 97 ? 4.220 9.908 -27.241 1.00 89.56 97 PHE A C 1
ATOM 718 O O . PHE A 1 97 ? 3.252 9.149 -27.177 1.00 89.56 97 PHE A O 1
ATOM 725 N N . TYR A 1 98 ? 4.359 10.943 -26.404 1.00 89.06 98 TYR A N 1
ATOM 726 C CA . TYR A 1 98 ? 3.451 11.184 -25.272 1.00 89.06 98 TYR A CA 1
ATOM 727 C C . TYR A 1 98 ? 2.283 12.134 -25.582 1.00 89.06 98 TYR A C 1
ATOM 729 O O . TYR A 1 98 ? 1.258 12.073 -24.903 1.00 89.06 98 TYR A O 1
ATOM 737 N N . GLN A 1 99 ? 2.405 13.011 -26.582 1.00 92.88 99 GLN A N 1
ATOM 738 C CA . GLN A 1 99 ? 1.439 14.075 -26.857 1.00 92.88 99 GLN A CA 1
ATOM 739 C C . GLN A 1 99 ? 0.625 13.775 -28.111 1.00 92.88 99 GLN A C 1
ATOM 741 O O . GLN A 1 99 ? 1.108 13.872 -29.233 1.00 92.88 99 GLN A O 1
ATOM 746 N N . SER A 1 100 ? -0.670 13.510 -27.929 1.00 89.69 100 SER A N 1
ATOM 747 C CA . SER A 1 100 ? -1.580 13.180 -29.039 1.00 89.69 100 SER A CA 1
ATOM 748 C C . SER A 1 100 ? -1.718 14.265 -30.123 1.00 89.69 100 SER A C 1
ATOM 750 O O . SER A 1 100 ? -2.173 13.964 -31.228 1.00 89.69 100 SER A O 1
ATOM 752 N N . SER A 1 101 ? -1.357 15.520 -29.828 1.00 90.38 101 SER A N 1
ATOM 753 C CA . SER A 1 101 ? -1.394 16.622 -30.797 1.00 90.38 101 SER A CA 1
ATOM 754 C C . SER A 1 101 ? -0.160 16.683 -31.705 1.00 90.38 101 SER A C 1
ATOM 756 O O . SER A 1 101 ? -0.226 17.273 -32.785 1.00 90.38 101 SER A O 1
ATOM 758 N N . VAL A 1 102 ? 0.941 16.029 -31.325 1.00 91.44 102 VAL A N 1
ATOM 759 C CA . VAL A 1 102 ? 2.192 16.003 -32.086 1.00 91.44 102 VAL A CA 1
ATOM 760 C C . VAL A 1 102 ? 2.261 14.697 -32.865 1.00 91.44 102 VAL A C 1
ATOM 762 O O . VAL A 1 102 ? 2.253 13.620 -32.291 1.00 91.44 102 VAL A O 1
ATOM 765 N N . THR A 1 103 ? 2.323 14.783 -34.193 1.00 92.31 103 THR A N 1
ATOM 766 C CA . THR A 1 103 ? 2.478 13.604 -35.058 1.00 92.31 103 THR A CA 1
ATOM 767 C C . THR A 1 103 ? 3.454 13.902 -36.185 1.00 92.31 103 THR A C 1
ATOM 769 O O . THR A 1 103 ? 3.373 14.951 -36.836 1.00 92.31 103 THR A O 1
ATOM 772 N N . TYR A 1 104 ? 4.385 12.980 -36.430 1.00 94.88 104 TYR A N 1
ATOM 773 C CA . TYR A 1 104 ? 5.330 13.076 -37.540 1.00 94.88 104 TYR A CA 1
ATOM 774 C C . TYR A 1 104 ? 4.885 12.194 -38.701 1.00 94.88 104 TYR A C 1
ATOM 776 O O . TYR A 1 104 ? 4.611 11.009 -38.546 1.00 94.88 104 TYR A O 1
ATOM 784 N N . ASP A 1 105 ? 4.796 12.788 -39.891 1.00 92.81 105 ASP A N 1
ATOM 785 C CA . ASP A 1 105 ? 4.527 12.042 -41.115 1.00 92.81 105 ASP A CA 1
ATOM 786 C C . ASP A 1 105 ? 5.768 11.248 -41.569 1.00 92.81 105 ASP A C 1
ATOM 788 O O . ASP A 1 105 ? 6.900 11.548 -41.174 1.00 92.81 105 ASP A O 1
ATOM 792 N N . ASP A 1 106 ? 5.568 10.243 -42.432 1.00 91.56 106 ASP A N 1
ATOM 793 C CA . ASP A 1 106 ? 6.652 9.371 -42.916 1.00 91.56 106 ASP A CA 1
ATOM 794 C C . ASP A 1 106 ? 7.884 10.149 -43.429 1.00 91.56 106 ASP A C 1
ATOM 796 O O . ASP A 1 106 ? 9.008 9.743 -43.114 1.00 91.56 106 ASP A O 1
ATOM 800 N N . PRO A 1 107 ? 7.749 11.260 -44.195 1.00 94.88 107 PRO A N 1
ATOM 801 C CA . PRO A 1 107 ? 8.897 12.065 -44.606 1.00 94.88 107 PRO A CA 1
ATOM 802 C C . PRO A 1 107 ? 9.669 12.685 -43.438 1.00 94.88 107 PRO A C 1
ATOM 804 O O . PRO A 1 107 ? 10.899 12.670 -43.466 1.00 94.88 107 PRO A O 1
ATOM 807 N N . THR A 1 108 ? 8.978 13.224 -42.429 1.00 94.81 108 THR A N 1
ATOM 808 C CA . THR A 1 108 ? 9.619 13.830 -41.251 1.00 94.81 108 THR A CA 1
ATOM 809 C C . THR A 1 108 ? 10.366 12.781 -40.442 1.00 94.81 108 THR A C 1
ATOM 811 O O . THR A 1 108 ? 11.545 12.968 -40.134 1.00 94.81 108 THR A O 1
ATOM 814 N N . PHE A 1 109 ? 9.716 11.644 -40.183 1.00 93.44 109 PHE A N 1
ATOM 815 C CA . PHE A 1 109 ? 10.325 10.520 -39.475 1.00 93.44 109 PHE A CA 1
ATOM 816 C C . PHE A 1 109 ? 11.564 9.997 -40.217 1.00 93.44 109 PHE A C 1
ATOM 818 O O . PHE A 1 109 ? 12.649 9.888 -39.647 1.00 93.44 109 PHE A O 1
ATOM 825 N N . SER A 1 110 ? 11.439 9.759 -41.528 1.00 94.50 110 SER A N 1
ATOM 826 C CA . SER A 1 110 ? 12.537 9.260 -42.368 1.00 94.50 110 SER A CA 1
ATOM 827 C C . SER A 1 110 ? 13.729 10.218 -42.412 1.00 94.50 110 SER A C 1
ATOM 829 O O . SER A 1 110 ? 14.877 9.773 -42.413 1.00 94.50 110 SER A O 1
ATOM 831 N N . ALA A 1 111 ? 13.482 11.531 -42.450 1.00 96.19 111 ALA A N 1
ATOM 832 C CA . ALA A 1 111 ? 14.544 12.533 -42.452 1.00 96.19 111 ALA A CA 1
ATOM 833 C C . ALA A 1 111 ? 15.300 12.574 -41.116 1.00 96.19 111 ALA A C 1
ATOM 835 O O . ALA A 1 111 ? 16.528 12.641 -41.113 1.00 96.19 111 ALA A O 1
ATOM 836 N N . ALA A 1 112 ? 14.590 12.484 -39.988 1.00 95.75 112 ALA A N 1
ATOM 837 C CA . ALA A 1 112 ? 15.217 12.430 -38.670 1.00 95.75 112 ALA A CA 1
ATOM 838 C C . ALA A 1 112 ? 16.073 11.161 -38.495 1.00 95.75 112 ALA A C 1
ATOM 840 O O . ALA A 1 112 ? 17.225 11.250 -38.060 1.00 95.75 112 ALA A O 1
ATOM 841 N N . VAL A 1 113 ? 15.560 10.000 -38.925 1.00 95.38 113 VAL A N 1
ATOM 842 C CA . VAL A 1 113 ? 16.322 8.739 -38.976 1.00 95.38 113 VAL A CA 1
ATOM 843 C C . VAL A 1 113 ? 17.586 8.909 -39.816 1.00 95.38 113 VAL A C 1
ATOM 845 O O . VAL A 1 113 ? 18.689 8.606 -39.358 1.00 95.38 113 VAL A O 1
ATOM 848 N N . GLN A 1 114 ? 17.457 9.439 -41.035 1.00 97.00 114 GLN A N 1
ATOM 849 C CA . GLN A 1 114 ? 18.590 9.606 -41.944 1.00 97.00 114 GLN A CA 1
ATOM 850 C C . GLN A 1 114 ? 19.637 10.591 -41.403 1.00 97.00 114 GLN A C 1
ATOM 852 O O . GLN A 1 114 ? 20.836 10.372 -41.595 1.00 97.00 114 GLN A O 1
ATOM 857 N N . ALA A 1 115 ? 19.226 11.635 -40.684 1.00 97.44 115 ALA A N 1
ATOM 858 C CA . ALA A 1 115 ? 20.140 12.556 -40.018 1.00 97.44 115 ALA A CA 1
ATOM 859 C C . ALA A 1 115 ? 20.981 11.842 -38.943 1.00 97.44 115 ALA A C 1
ATOM 861 O O . ALA A 1 115 ? 22.206 11.989 -38.918 1.00 97.44 115 ALA A O 1
ATOM 862 N N . MET A 1 116 ? 20.361 10.993 -38.115 1.00 97.12 116 MET A N 1
ATOM 863 C CA . MET A 1 116 ? 21.086 10.186 -37.125 1.00 97.12 116 MET A CA 1
ATOM 864 C C . MET A 1 116 ? 22.014 9.156 -37.779 1.00 97.12 116 MET A C 1
ATOM 866 O O . MET A 1 116 ? 23.163 9.012 -37.356 1.00 97.12 116 MET A O 1
ATOM 870 N N . VAL A 1 117 ? 21.575 8.504 -38.858 1.00 96.62 117 VAL A N 1
ATOM 871 C CA . VAL A 1 117 ? 22.428 7.615 -39.666 1.00 96.62 117 VAL A CA 1
ATOM 872 C C . VAL A 1 117 ? 23.637 8.371 -40.226 1.00 96.62 117 VAL A C 1
ATOM 874 O O . VAL A 1 117 ? 24.755 7.860 -40.194 1.00 96.62 117 VAL A O 1
ATOM 877 N N . THR A 1 118 ? 23.442 9.606 -40.693 1.00 96.75 118 THR A N 1
ATOM 878 C CA . THR A 1 118 ? 24.505 10.429 -41.291 1.00 96.75 118 THR A CA 1
ATOM 879 C C . THR A 1 118 ? 25.586 10.806 -40.282 1.00 96.75 118 THR A C 1
ATOM 881 O O . THR A 1 118 ? 26.766 10.758 -40.633 1.00 96.75 118 THR A O 1
ATOM 884 N N . ILE A 1 119 ? 25.212 11.126 -39.035 1.00 96.75 119 ILE A N 1
ATOM 885 C CA . ILE A 1 119 ? 26.174 11.315 -37.935 1.00 96.75 119 ILE A CA 1
ATOM 886 C C . ILE A 1 119 ? 26.930 10.007 -37.673 1.00 96.75 119 ILE A C 1
ATOM 888 O O . ILE A 1 119 ? 28.159 10.009 -37.652 1.00 96.75 119 ILE A O 1
ATOM 892 N N . GLY A 1 120 ? 26.210 8.889 -37.535 1.00 94.31 120 GLY A N 1
ATOM 893 C CA . GLY A 1 120 ? 26.791 7.575 -37.237 1.00 94.31 120 GLY A CA 1
ATOM 894 C C . GLY A 1 120 ? 27.813 7.095 -38.268 1.00 94.31 120 GLY A C 1
ATOM 895 O O . GLY A 1 120 ? 28.825 6.490 -37.927 1.00 94.31 120 GLY A O 1
ATOM 896 N N . GLN A 1 121 ? 27.573 7.387 -39.545 1.00 93.00 121 GLN A N 1
ATOM 897 C CA . GLN A 1 121 ? 28.438 6.959 -40.644 1.00 93.00 121 GLN A CA 1
ATOM 898 C C . GLN A 1 121 ? 29.733 7.772 -40.776 1.00 93.00 121 GLN A C 1
ATOM 900 O O . GLN A 1 121 ? 30.591 7.406 -41.584 1.00 93.00 121 GLN A O 1
ATOM 905 N N . GLN A 1 122 ? 29.905 8.847 -40.001 1.00 94.44 122 GLN A N 1
ATOM 906 C CA . GLN A 1 122 ? 31.168 9.576 -39.981 1.00 94.44 122 GLN A CA 1
ATOM 907 C C . GLN A 1 122 ? 32.233 8.770 -39.225 1.00 94.44 122 GLN A C 1
ATOM 909 O O . GLN A 1 122 ? 32.021 8.406 -38.064 1.00 94.44 122 GLN A O 1
ATOM 914 N N . PRO A 1 123 ? 33.397 8.497 -39.840 1.00 90.12 123 PRO A N 1
ATOM 915 C CA . PRO A 1 123 ? 34.417 7.651 -39.232 1.00 90.12 123 PRO A CA 1
ATOM 916 C C . PRO A 1 123 ? 34.947 8.225 -37.915 1.00 90.12 123 PRO A C 1
ATOM 918 O O . PRO A 1 123 ? 35.312 7.452 -37.036 1.00 90.12 123 PRO A O 1
ATOM 921 N N . GLU A 1 124 ? 34.961 9.553 -37.762 1.00 92.38 124 GLU A N 1
ATOM 922 C CA . GLU A 1 124 ? 35.432 10.273 -36.577 1.00 92.38 124 GLU A CA 1
ATOM 923 C C . GLU A 1 124 ? 34.630 9.944 -35.306 1.00 92.38 124 GLU A C 1
ATOM 925 O O . GLU A 1 124 ? 35.198 9.976 -34.212 1.00 92.38 124 GLU A O 1
ATOM 930 N N . LEU A 1 125 ? 33.344 9.587 -35.438 1.00 90.88 125 LEU A N 1
ATOM 931 C CA . LEU A 1 125 ? 32.455 9.314 -34.303 1.00 90.88 125 LEU A CA 1
ATOM 932 C C . LEU A 1 125 ? 32.831 8.034 -33.539 1.00 90.88 125 LEU A C 1
ATOM 934 O O . LEU A 1 125 ? 32.588 7.949 -32.340 1.00 90.88 125 LEU A O 1
ATOM 938 N N . ILE A 1 126 ? 33.433 7.058 -34.223 1.00 85.19 126 ILE A N 1
ATOM 939 C CA . ILE A 1 126 ? 33.766 5.729 -33.681 1.00 85.19 126 ILE A CA 1
ATOM 940 C C . ILE A 1 126 ? 35.279 5.450 -33.699 1.00 85.19 126 ILE A C 1
ATOM 942 O O . ILE A 1 126 ? 35.719 4.304 -33.794 1.00 85.19 126 ILE A O 1
ATOM 946 N N . THR A 1 127 ? 36.103 6.501 -33.645 1.00 81.69 127 THR A N 1
ATOM 947 C CA . THR A 1 127 ? 37.568 6.362 -33.547 1.00 81.69 127 THR A CA 1
ATOM 948 C C . THR A 1 127 ? 38.024 5.978 -32.135 1.00 81.69 127 THR A C 1
ATOM 950 O O . THR A 1 127 ? 37.225 5.862 -31.212 1.00 81.69 127 THR A O 1
ATOM 953 N N . VAL A 1 128 ? 39.337 5.782 -31.953 1.00 72.50 128 VAL A N 1
ATOM 954 C CA . VAL A 1 128 ? 39.946 5.531 -30.631 1.00 72.50 128 VAL A CA 1
ATOM 955 C C . VAL A 1 128 ? 39.708 6.700 -29.660 1.00 72.50 128 VAL A C 1
ATOM 957 O O . VAL A 1 128 ? 39.558 6.461 -28.464 1.00 72.50 128 VAL A O 1
ATOM 960 N N . ASP A 1 129 ? 39.631 7.932 -30.178 1.00 81.44 129 ASP A N 1
ATOM 961 C CA . ASP A 1 129 ? 39.420 9.174 -29.420 1.00 81.44 129 ASP A CA 1
ATOM 962 C C . ASP A 1 129 ? 38.204 9.939 -29.991 1.00 81.44 129 ASP A C 1
ATOM 964 O O . ASP A 1 129 ? 38.367 10.937 -30.703 1.00 81.44 129 ASP A O 1
ATOM 968 N N . PRO A 1 130 ? 36.977 9.416 -29.797 1.00 86.69 130 PRO A N 1
ATOM 969 C CA . PRO A 1 130 ? 35.773 10.000 -30.367 1.00 86.69 130 PRO A CA 1
ATOM 970 C C . PRO A 1 130 ? 35.351 11.257 -29.588 1.00 86.69 130 PRO A C 1
ATOM 972 O O . PRO A 1 130 ? 35.699 11.418 -28.416 1.00 86.69 130 PRO A O 1
ATOM 975 N N . PRO A 1 131 ? 34.526 12.143 -30.175 1.00 91.25 131 PRO A N 1
ATOM 976 C CA . PRO A 1 131 ? 33.890 13.218 -29.421 1.00 91.25 131 PRO A CA 1
ATOM 977 C C . PRO A 1 131 ? 32.837 12.634 -28.462 1.00 91.25 131 PRO A C 1
ATOM 979 O O . PRO A 1 131 ? 31.657 12.540 -28.800 1.00 91.25 131 PRO A O 1
ATOM 982 N N . VAL A 1 132 ? 33.270 12.240 -27.259 1.00 88.12 132 VAL A N 1
ATOM 983 C CA . VAL A 1 132 ? 32.492 11.455 -26.277 1.00 88.12 132 VAL A CA 1
ATOM 984 C C . VAL A 1 132 ? 31.116 12.060 -25.981 1.00 88.12 132 VAL A C 1
ATOM 986 O O . VAL A 1 132 ? 30.122 11.339 -25.976 1.00 88.12 132 VAL A O 1
ATOM 989 N N . SER A 1 133 ? 31.016 13.383 -25.810 1.00 90.25 133 SER A N 1
ATOM 990 C CA . SER A 1 133 ? 29.733 14.061 -25.555 1.00 90.25 133 SER A CA 1
ATOM 991 C C . SER A 1 133 ? 28.742 13.920 -26.715 1.00 90.25 133 SER A C 1
ATOM 993 O O . SER A 1 133 ? 27.545 13.742 -26.487 1.00 90.25 133 SER A O 1
ATOM 995 N N . LEU A 1 134 ? 29.229 14.000 -27.959 1.00 94.56 134 LEU A N 1
ATOM 996 C CA . LEU A 1 134 ? 28.410 13.792 -29.152 1.00 94.56 134 LEU A CA 1
ATOM 997 C C . LEU A 1 134 ? 28.018 12.321 -29.277 1.00 94.56 134 LEU A C 1
ATOM 999 O O . LEU A 1 134 ? 26.840 12.038 -29.461 1.00 94.56 134 LEU A O 1
ATOM 1003 N N . LEU A 1 135 ? 28.975 11.400 -29.138 1.00 94.12 135 LEU A N 1
ATOM 1004 C CA . LEU A 1 135 ? 28.725 9.960 -29.218 1.00 94.12 135 LEU A CA 1
ATOM 1005 C C . LEU A 1 135 ? 27.672 9.520 -28.193 1.00 94.12 135 LEU A C 1
ATOM 1007 O O . LEU A 1 135 ? 26.692 8.871 -28.554 1.00 94.12 135 LEU A O 1
ATOM 1011 N N . ALA A 1 136 ? 27.813 9.943 -26.935 1.00 91.00 136 ALA A N 1
ATOM 1012 C CA . ALA A 1 136 ? 26.841 9.657 -25.891 1.00 91.00 136 ALA A CA 1
ATOM 1013 C C . ALA A 1 136 ? 25.437 10.176 -26.248 1.00 91.00 136 ALA A C 1
ATOM 1015 O O . ALA A 1 136 ? 24.471 9.421 -26.123 1.00 91.00 136 ALA A O 1
ATOM 1016 N N . GLN A 1 137 ? 25.296 11.429 -26.697 1.00 93.81 137 GLN A N 1
ATOM 1017 C CA . GLN A 1 137 ? 23.988 11.983 -27.076 1.00 93.81 137 GLN A CA 1
ATOM 1018 C C . GLN A 1 137 ? 23.397 11.294 -28.310 1.00 93.81 137 GLN A C 1
ATOM 1020 O O . GLN A 1 137 ? 22.200 11.011 -28.360 1.00 93.81 137 GLN A O 1
ATOM 1025 N N . TRP A 1 138 ? 24.234 11.004 -29.302 1.00 95.50 138 TRP A N 1
ATOM 1026 C CA . TRP A 1 138 ? 23.833 10.317 -30.520 1.00 95.50 138 TRP A CA 1
ATOM 1027 C C . TRP A 1 138 ? 23.266 8.926 -30.215 1.00 95.50 138 TRP A C 1
ATOM 1029 O O . TRP A 1 138 ? 22.200 8.599 -30.726 1.00 95.50 138 TRP A O 1
ATOM 1039 N N . LEU A 1 139 ? 23.885 8.168 -29.299 1.00 94.31 139 LEU A N 1
ATOM 1040 C CA . LEU A 1 139 ? 23.377 6.862 -28.852 1.00 94.31 139 LEU A CA 1
ATOM 1041 C C . LEU A 1 139 ? 21.966 6.929 -28.241 1.00 94.31 139 LEU A C 1
ATOM 1043 O O . LEU A 1 139 ? 21.196 5.991 -28.394 1.00 94.31 139 LEU A O 1
ATOM 1047 N N . VAL A 1 140 ? 21.604 8.029 -27.574 1.00 92.62 140 VAL A N 1
ATOM 1048 C CA . VAL A 1 140 ? 20.227 8.230 -27.074 1.00 92.62 140 VAL A CA 1
ATOM 1049 C C . VAL A 1 140 ? 19.284 8.590 -28.219 1.00 92.62 140 VAL A C 1
ATOM 1051 O O . VAL A 1 140 ? 18.152 8.128 -28.284 1.00 92.62 140 VAL A O 1
ATOM 1054 N N . SER A 1 141 ? 19.765 9.393 -29.161 1.00 93.44 141 SER A N 1
ATOM 1055 C CA . SER A 1 141 ? 18.939 9.947 -30.235 1.00 93.44 141 SER A CA 1
ATOM 1056 C C . SER A 1 141 ? 18.613 8.906 -31.315 1.00 93.44 141 SER A C 1
ATOM 1058 O O . SER A 1 141 ? 17.515 8.927 -31.870 1.00 93.44 141 SER A O 1
ATOM 1060 N N . ILE A 1 142 ? 19.513 7.947 -31.585 1.00 94.06 142 ILE A N 1
ATOM 1061 C CA . ILE A 1 142 ? 19.196 6.778 -32.429 1.00 94.06 142 ILE A CA 1
ATOM 1062 C C . ILE A 1 142 ? 18.109 5.905 -31.797 1.00 94.06 142 ILE A C 1
ATOM 1064 O O . ILE A 1 142 ? 17.322 5.295 -32.523 1.00 94.06 142 ILE A O 1
ATOM 1068 N N . ASP A 1 143 ? 18.036 5.890 -30.462 1.00 89.75 143 ASP A N 1
ATOM 1069 C CA . ASP A 1 143 ? 17.010 5.152 -29.745 1.00 89.75 143 ASP A CA 1
ATOM 1070 C C . ASP A 1 143 ? 15.638 5.829 -29.876 1.00 89.75 143 ASP A C 1
ATOM 1072 O O . ASP A 1 143 ? 14.659 5.179 -30.241 1.00 89.75 143 ASP A O 1
ATOM 1076 N N . SER A 1 144 ? 15.583 7.149 -29.665 1.00 89.25 144 SER A N 1
ATOM 1077 C CA . SER A 1 144 ? 14.362 7.956 -29.812 1.00 89.25 144 SER A CA 1
ATOM 1078 C C . SER A 1 144 ? 13.813 7.969 -31.243 1.00 89.25 144 SER A C 1
ATOM 1080 O O . SER A 1 144 ? 12.606 7.927 -31.436 1.00 89.25 144 SER A O 1
ATOM 1082 N N . THR A 1 145 ? 14.691 8.010 -32.249 1.00 90.12 145 THR A N 1
ATOM 1083 C CA . THR A 1 145 ? 14.299 8.091 -33.672 1.00 90.12 145 THR A CA 1
ATOM 1084 C C . THR A 1 145 ? 14.085 6.729 -34.336 1.00 90.12 145 THR A C 1
ATOM 1086 O O . THR A 1 145 ? 13.707 6.680 -35.501 1.00 90.12 145 THR A O 1
ATOM 1089 N N . ASN A 1 146 ? 14.336 5.617 -33.634 1.00 87.56 146 ASN A N 1
ATOM 1090 C CA . ASN A 1 146 ? 14.323 4.255 -34.190 1.00 87.56 146 ASN A CA 1
ATOM 1091 C C . ASN A 1 146 ? 15.352 4.025 -35.328 1.00 87.56 146 ASN A C 1
ATOM 1093 O O . ASN A 1 146 ? 15.135 3.230 -36.242 1.00 87.56 146 ASN A O 1
ATOM 1097 N N . ALA A 1 147 ? 16.496 4.720 -35.290 1.00 92.12 147 ALA A N 1
ATOM 1098 C CA . ALA A 1 147 ? 17.549 4.616 -36.309 1.00 92.12 147 ALA A CA 1
ATOM 1099 C C . ALA A 1 147 ? 18.529 3.445 -36.081 1.00 92.12 147 ALA A C 1
ATOM 1101 O O . ALA A 1 147 ? 19.333 3.127 -36.961 1.00 92.12 147 ALA A O 1
ATOM 1102 N N . SER A 1 148 ? 18.488 2.798 -34.914 1.00 92.56 148 SER A N 1
ATOM 1103 C CA . SER A 1 148 ? 19.533 1.885 -34.426 1.00 92.56 148 SER A CA 1
ATOM 1104 C C . SER A 1 148 ? 19.820 0.698 -35.350 1.00 92.56 148 SER A C 1
ATOM 1106 O O . SER A 1 148 ? 20.984 0.343 -35.536 1.00 92.56 148 SER A O 1
ATOM 1108 N N . VAL A 1 149 ? 18.796 0.117 -35.993 1.00 91.81 149 VAL A N 1
ATOM 1109 C CA . VAL A 1 149 ? 18.967 -1.018 -36.928 1.00 91.81 149 VAL A CA 1
ATOM 1110 C C . VAL A 1 149 ? 19.825 -0.651 -38.148 1.00 91.81 149 VAL A C 1
ATOM 1112 O O . VAL A 1 149 ? 20.494 -1.502 -38.729 1.00 91.81 149 VAL A O 1
ATOM 1115 N N . MET A 1 150 ? 19.849 0.630 -38.530 1.00 94.00 150 MET A N 1
ATOM 1116 C CA . MET A 1 150 ? 20.615 1.132 -39.675 1.00 94.00 150 MET A CA 1
ATOM 1117 C C . MET A 1 150 ? 22.074 1.462 -39.329 1.00 94.00 150 MET A C 1
ATOM 1119 O O . MET A 1 150 ? 22.864 1.726 -40.236 1.00 94.00 150 MET A O 1
ATOM 1123 N N . VAL A 1 151 ? 22.432 1.456 -38.041 1.00 94.44 151 VAL A N 1
ATOM 1124 C CA . VAL A 1 151 ? 23.766 1.815 -37.527 1.00 94.44 151 VAL A CA 1
ATOM 1125 C C . VAL A 1 151 ? 24.359 0.719 -36.633 1.00 94.44 151 VAL A C 1
ATOM 1127 O O . VAL A 1 151 ? 25.172 0.980 -35.746 1.00 94.44 151 VAL A O 1
ATOM 1130 N N . ILE A 1 152 ? 23.961 -0.534 -36.870 1.00 94.25 152 ILE A N 1
ATOM 1131 C CA . ILE A 1 152 ? 24.417 -1.707 -36.109 1.00 94.25 152 ILE A CA 1
ATOM 1132 C C . ILE A 1 152 ? 25.944 -1.840 -36.121 1.00 94.25 152 ILE A C 1
ATOM 1134 O O . ILE A 1 152 ? 26.533 -2.139 -35.085 1.00 94.25 152 ILE A O 1
ATOM 1138 N N . ASP A 1 153 ? 26.592 -1.570 -37.256 1.00 93.44 153 ASP A N 1
ATOM 1139 C CA . ASP A 1 153 ? 28.054 -1.636 -37.366 1.00 93.44 153 ASP A CA 1
ATOM 1140 C C . ASP A 1 153 ? 28.739 -0.621 -36.433 1.00 93.44 153 ASP A C 1
ATOM 1142 O O . ASP A 1 153 ? 29.781 -0.912 -35.847 1.00 93.44 153 ASP A O 1
ATOM 1146 N N . GLN A 1 154 ? 28.143 0.563 -36.248 1.00 94.88 154 GLN A N 1
ATOM 1147 C CA . GLN A 1 154 ? 28.642 1.581 -35.321 1.00 94.88 154 GLN A CA 1
ATOM 1148 C C . GLN A 1 154 ? 28.427 1.157 -33.866 1.00 94.88 154 GLN A C 1
ATOM 1150 O O . GLN A 1 154 ? 29.340 1.298 -33.057 1.00 94.88 154 GLN A O 1
ATOM 1155 N N . ILE A 1 155 ? 27.252 0.606 -33.538 1.00 95.44 155 ILE A N 1
ATOM 1156 C CA . ILE A 1 155 ? 26.966 0.060 -32.201 1.00 95.44 155 ILE A CA 1
ATOM 1157 C C . ILE A 1 155 ? 27.973 -1.048 -31.864 1.00 95.44 155 ILE A C 1
ATOM 1159 O O . ILE A 1 155 ? 28.572 -1.033 -30.789 1.00 95.44 155 ILE A O 1
ATOM 1163 N N . GLN A 1 156 ? 28.221 -1.970 -32.801 1.00 96.25 156 GLN A N 1
ATOM 1164 C CA . GLN A 1 156 ? 29.231 -3.015 -32.649 1.00 96.25 156 GLN A CA 1
ATOM 1165 C C . GLN A 1 156 ? 30.620 -2.415 -32.400 1.00 96.25 156 GLN A C 1
ATOM 1167 O O . GLN A 1 156 ? 31.288 -2.831 -31.458 1.00 96.25 156 GLN A O 1
ATOM 1172 N N . ALA A 1 157 ? 31.040 -1.413 -33.179 1.00 93.88 157 ALA A N 1
ATOM 1173 C CA . ALA A 1 157 ? 32.346 -0.774 -33.013 1.00 93.88 157 ALA A CA 1
ATOM 1174 C C . ALA A 1 157 ? 32.523 -0.116 -31.631 1.00 93.88 157 ALA A C 1
ATOM 1176 O O . ALA A 1 157 ? 33.605 -0.188 -31.047 1.00 93.88 157 ALA A O 1
ATOM 1177 N N . VAL A 1 158 ? 31.468 0.493 -31.077 1.00 94.25 158 VAL A N 1
ATOM 1178 C CA . VAL A 1 158 ? 31.495 1.078 -29.723 1.00 94.25 158 VAL A CA 1
ATOM 1179 C C . VAL A 1 158 ? 31.671 -0.009 -28.657 1.00 94.25 158 VAL A C 1
ATOM 1181 O O . VAL A 1 158 ? 32.490 0.148 -27.751 1.00 94.25 158 VAL A O 1
ATOM 1184 N N . LEU A 1 159 ? 30.967 -1.137 -28.780 1.00 96.12 159 LEU A N 1
ATOM 1185 C CA . LEU A 1 159 ? 31.114 -2.272 -27.859 1.00 96.12 159 LEU A CA 1
ATOM 1186 C C . LEU A 1 159 ? 32.486 -2.960 -27.993 1.00 96.12 159 LEU A C 1
ATOM 1188 O O . LEU A 1 159 ? 33.092 -3.361 -26.998 1.00 96.12 159 LEU A O 1
ATOM 1192 N N . GLU A 1 160 ? 33.018 -3.064 -29.213 1.00 94.81 160 GLU A N 1
ATOM 1193 C CA . GLU A 1 160 ? 34.368 -3.587 -29.467 1.00 94.81 160 GLU A CA 1
ATOM 1194 C C . GLU A 1 160 ? 35.437 -2.672 -28.861 1.00 94.81 160 GLU A C 1
ATOM 1196 O O . GLU A 1 160 ? 36.414 -3.155 -28.291 1.00 94.81 160 GLU A O 1
ATOM 1201 N N . ARG A 1 161 ? 35.238 -1.349 -28.916 1.00 91.50 161 ARG A N 1
ATOM 1202 C CA . ARG A 1 161 ? 36.108 -0.376 -28.245 1.00 91.50 161 ARG A CA 1
ATOM 1203 C C . ARG A 1 161 ? 36.094 -0.581 -26.735 1.00 91.50 161 ARG A C 1
ATOM 1205 O O . ARG A 1 161 ? 37.171 -0.706 -26.152 1.00 91.50 161 ARG A O 1
ATOM 1212 N N . TYR A 1 162 ? 34.915 -0.681 -26.124 1.00 92.81 162 TYR A N 1
ATOM 1213 C CA . TYR A 1 162 ? 34.787 -0.931 -24.687 1.00 92.81 162 TYR A CA 1
ATOM 1214 C C . TYR A 1 162 ? 35.559 -2.190 -24.264 1.00 92.81 162 TYR A C 1
ATOM 1216 O O . TYR A 1 162 ? 36.428 -2.118 -23.403 1.00 92.81 162 TYR A O 1
ATOM 1224 N N . THR A 1 163 ? 35.347 -3.311 -24.959 1.00 93.56 163 THR A N 1
ATOM 1225 C CA . THR A 1 163 ? 35.985 -4.606 -24.642 1.00 93.56 163 THR A CA 1
ATOM 1226 C C . THR A 1 163 ? 37.474 -4.703 -25.007 1.00 93.56 163 THR A C 1
ATOM 1228 O O . THR A 1 163 ? 38.140 -5.668 -24.631 1.00 93.56 163 THR A O 1
ATOM 1231 N N . SER A 1 164 ? 38.027 -3.726 -25.734 1.00 91.62 164 SER A N 1
ATOM 1232 C CA . SER A 1 164 ? 39.426 -3.757 -26.190 1.00 91.62 164 SER A CA 1
ATOM 1233 C C . SER A 1 164 ? 40.462 -3.378 -25.124 1.00 91.62 164 SER A C 1
ATOM 1235 O O . SER A 1 164 ? 41.637 -3.725 -25.279 1.00 91.62 164 SER A O 1
ATOM 1237 N N . ASP A 1 165 ? 40.048 -2.693 -24.055 1.00 89.25 165 ASP A N 1
ATOM 1238 C CA . ASP A 1 165 ? 40.911 -2.267 -22.953 1.00 89.25 165 ASP A CA 1
ATOM 1239 C C . ASP A 1 165 ? 40.174 -2.426 -21.619 1.00 89.25 165 ASP A C 1
ATOM 1241 O O . ASP A 1 165 ? 39.129 -1.820 -21.403 1.00 89.25 165 ASP A O 1
ATOM 1245 N N . LEU A 1 166 ? 40.750 -3.209 -20.704 1.00 84.69 166 LEU A N 1
ATOM 1246 C CA . LEU A 1 166 ? 40.195 -3.407 -19.363 1.00 84.69 166 LEU A CA 1
ATOM 1247 C C . LEU A 1 166 ? 40.115 -2.092 -18.571 1.00 84.69 166 LEU A C 1
ATOM 1249 O O . LEU A 1 166 ? 39.268 -1.960 -17.699 1.00 84.69 166 LEU A O 1
ATOM 1253 N N . ALA A 1 167 ? 40.944 -1.090 -18.889 1.00 88.19 167 ALA A N 1
ATOM 1254 C CA . ALA A 1 167 ? 40.870 0.219 -18.241 1.00 88.19 167 ALA A CA 1
ATOM 1255 C C . ALA A 1 167 ? 39.555 0.970 -18.533 1.00 88.19 167 ALA A C 1
ATOM 1257 O O . ALA A 1 167 ? 39.173 1.843 -17.755 1.00 88.19 167 ALA A O 1
ATOM 1258 N N . HIS A 1 168 ? 38.845 0.642 -19.621 1.00 89.94 168 HIS A N 1
ATOM 1259 C CA . HIS A 1 168 ? 37.521 1.209 -19.898 1.00 89.94 168 HIS A CA 1
ATOM 1260 C C . HIS A 1 168 ? 36.465 0.744 -18.896 1.00 89.94 168 HIS A C 1
ATOM 1262 O O . HIS A 1 168 ? 35.459 1.424 -18.701 1.00 89.94 168 HIS A O 1
ATOM 1268 N N . GLU A 1 169 ? 36.687 -0.393 -18.237 1.00 88.44 169 GLU A N 1
ATOM 1269 C CA . GLU A 1 169 ? 35.804 -0.853 -17.179 1.00 88.44 169 GLU A CA 1
ATOM 1270 C C . GLU A 1 169 ? 35.806 0.119 -15.995 1.00 88.44 169 GLU A C 1
ATOM 1272 O O . GLU A 1 169 ? 34.752 0.377 -15.429 1.00 88.44 169 GLU A O 1
ATOM 1277 N N . ASP A 1 170 ? 36.941 0.751 -15.691 1.00 88.88 170 ASP A N 1
ATOM 1278 C CA . ASP A 1 170 ? 37.062 1.747 -14.622 1.00 88.88 170 ASP A CA 1
ATOM 1279 C C . ASP A 1 170 ? 36.554 3.145 -15.044 1.00 88.88 170 ASP A C 1
ATOM 1281 O O . ASP A 1 170 ? 36.213 3.970 -14.188 1.00 88.88 170 ASP A O 1
ATOM 1285 N N . ASP A 1 171 ? 36.381 3.412 -16.345 1.00 91.12 171 ASP A N 1
ATOM 1286 C CA . ASP A 1 171 ? 35.892 4.696 -16.866 1.00 91.12 171 ASP A CA 1
ATOM 1287 C C . ASP A 1 171 ? 34.355 4.762 -16.959 1.00 91.12 171 ASP A C 1
ATOM 1289 O O . ASP A 1 171 ? 33.703 4.043 -17.719 1.00 91.12 171 ASP A O 1
ATOM 1293 N N . TYR A 1 172 ? 33.751 5.680 -16.199 1.00 90.38 172 TYR A N 1
ATOM 1294 C CA . TYR A 1 172 ? 32.296 5.849 -16.154 1.00 90.38 172 TYR A CA 1
ATOM 1295 C C . TYR A 1 172 ? 31.670 6.200 -17.515 1.00 90.38 172 TYR A C 1
ATOM 1297 O O . TYR A 1 172 ? 30.574 5.727 -17.814 1.00 90.38 172 TYR A O 1
ATOM 1305 N N . GLN A 1 173 ? 32.322 7.028 -18.340 1.00 88.94 173 GLN A N 1
ATOM 1306 C CA . GLN A 1 173 ? 31.779 7.406 -19.648 1.00 88.94 173 GLN A CA 1
ATOM 1307 C C . GLN A 1 173 ? 31.813 6.225 -20.614 1.00 88.94 173 GLN A C 1
ATOM 1309 O O . GLN A 1 173 ? 30.843 6.008 -21.340 1.00 88.94 173 GLN A O 1
ATOM 1314 N N . GLU A 1 174 ? 32.882 5.431 -20.590 1.00 91.44 174 GLU A N 1
ATOM 1315 C CA . GLU A 1 174 ? 32.979 4.215 -21.401 1.00 91.44 174 GLU A CA 1
ATOM 1316 C C . GLU A 1 174 ? 31.915 3.186 -20.999 1.00 91.44 174 GLU A C 1
ATOM 1318 O O . GLU A 1 174 ? 31.181 2.696 -21.864 1.00 91.44 174 GLU A O 1
ATOM 1323 N N . ARG A 1 175 ? 31.732 2.942 -19.690 1.00 93.38 175 ARG A N 1
ATOM 1324 C CA . ARG A 1 175 ? 30.642 2.082 -19.193 1.00 93.38 175 ARG A CA 1
ATOM 1325 C C . ARG A 1 175 ? 29.263 2.593 -19.618 1.00 93.38 175 ARG A C 1
ATOM 1327 O O . ARG A 1 175 ? 28.431 1.814 -20.081 1.00 93.38 175 ARG A O 1
ATOM 1334 N N . LEU A 1 176 ? 29.024 3.903 -19.517 1.00 91.31 176 LEU A N 1
ATOM 1335 C CA . LEU A 1 176 ? 27.751 4.519 -19.896 1.00 91.31 176 LEU A CA 1
ATOM 1336 C C . LEU A 1 176 ? 27.455 4.368 -21.397 1.00 91.31 176 LEU A C 1
ATOM 1338 O O . LEU A 1 176 ? 26.309 4.117 -21.770 1.00 91.31 176 LEU A O 1
ATOM 1342 N N . MET A 1 177 ? 28.461 4.508 -22.265 1.00 92.56 177 MET A N 1
ATOM 1343 C CA . MET A 1 177 ? 28.302 4.310 -23.712 1.00 92.56 177 MET A CA 1
ATOM 1344 C C . MET A 1 177 ? 28.008 2.847 -24.055 1.00 92.56 177 MET A C 1
ATOM 1346 O O . MET A 1 177 ? 27.093 2.580 -24.840 1.00 92.56 177 MET A O 1
ATOM 1350 N N . ALA A 1 178 ? 28.722 1.906 -23.430 1.00 95.25 178 ALA A N 1
ATOM 1351 C CA . ALA A 1 178 ? 28.460 0.478 -23.581 1.00 95.25 178 ALA A CA 1
ATOM 1352 C C . ALA A 1 178 ? 27.033 0.123 -23.135 1.00 95.25 178 ALA A C 1
ATOM 1354 O O . ALA A 1 178 ? 26.285 -0.512 -23.876 1.00 95.25 178 ALA A O 1
ATOM 1355 N N . TYR A 1 179 ? 26.611 0.622 -21.973 1.00 95.38 179 TYR A N 1
ATOM 1356 C CA . TYR A 1 179 ? 25.248 0.456 -21.481 1.00 95.38 179 TYR A CA 1
ATOM 1357 C C . TYR A 1 179 ? 24.195 1.012 -22.440 1.00 95.38 179 TYR A C 1
ATOM 1359 O O . TYR A 1 179 ? 23.241 0.306 -22.749 1.00 95.38 179 TYR A O 1
ATOM 1367 N N . ARG A 1 180 ? 24.365 2.233 -22.965 1.00 94.06 180 ARG A N 1
ATOM 1368 C CA . ARG A 1 180 ? 23.413 2.821 -23.927 1.00 94.06 180 ARG A CA 1
ATOM 1369 C C . ARG A 1 180 ? 23.265 1.960 -25.179 1.00 94.06 180 ARG A C 1
ATOM 1371 O O . ARG A 1 180 ? 22.144 1.771 -25.645 1.00 94.06 180 ARG A O 1
ATOM 1378 N N . CYS A 1 181 ? 24.365 1.404 -25.688 1.00 96.31 181 CYS A N 1
ATOM 1379 C CA . CYS A 1 181 ? 24.340 0.461 -26.806 1.00 96.31 181 CYS A CA 1
ATOM 1380 C C . CYS A 1 181 ? 23.517 -0.791 -26.468 1.00 96.31 181 CYS A C 1
ATOM 1382 O O . CYS A 1 181 ? 22.594 -1.139 -27.202 1.00 96.31 181 CYS A O 1
ATOM 1384 N N . LEU A 1 182 ? 23.821 -1.443 -25.342 1.00 97.62 182 LEU A N 1
ATOM 1385 C CA . LEU A 1 182 ? 23.135 -2.664 -24.910 1.00 97.62 182 LEU A CA 1
ATOM 1386 C C . LEU A 1 182 ? 21.646 -2.425 -24.630 1.00 97.62 182 LEU A C 1
ATOM 1388 O O . LEU A 1 182 ? 20.800 -3.174 -25.109 1.00 97.62 182 LEU A O 1
ATOM 1392 N N . PHE A 1 183 ? 21.321 -1.355 -23.906 1.00 94.19 183 PHE A N 1
ATOM 1393 C CA . PHE A 1 183 ? 19.951 -0.970 -23.585 1.00 94.19 183 PHE A CA 1
ATOM 1394 C C . PHE A 1 183 ? 19.136 -0.701 -24.856 1.00 94.19 183 PHE A C 1
ATOM 1396 O O . PHE A 1 183 ? 18.041 -1.237 -25.005 1.00 94.19 183 PHE A O 1
ATOM 1403 N N . THR A 1 184 ? 19.696 0.058 -25.805 1.00 92.62 184 THR A N 1
ATOM 1404 C CA . THR A 1 184 ? 19.053 0.354 -27.097 1.00 92.62 184 THR A CA 1
ATOM 1405 C C . THR A 1 184 ? 18.765 -0.926 -27.880 1.00 92.62 184 THR A C 1
ATOM 1407 O O . THR A 1 184 ? 17.643 -1.125 -28.347 1.00 92.62 184 THR A O 1
ATOM 1410 N N . LEU A 1 185 ? 19.750 -1.831 -27.978 1.00 94.62 185 LEU A N 1
ATOM 1411 C CA . LEU A 1 185 ? 19.572 -3.132 -28.629 1.00 94.62 185 LEU A CA 1
ATOM 1412 C C . LEU A 1 185 ? 18.453 -3.934 -27.958 1.00 94.62 185 LEU A C 1
ATOM 1414 O O . LEU A 1 185 ? 17.533 -4.396 -28.630 1.00 94.62 185 LEU A O 1
ATOM 1418 N N . ALA A 1 186 ? 18.502 -4.083 -26.634 1.00 93.44 186 ALA A N 1
ATOM 1419 C CA . ALA A 1 186 ? 17.536 -4.900 -25.916 1.00 93.44 186 ALA A CA 1
ATOM 1420 C C . ALA A 1 186 ? 16.107 -4.332 -25.989 1.00 93.44 186 ALA A C 1
ATOM 1422 O O . ALA A 1 186 ? 15.151 -5.088 -26.195 1.00 93.44 186 ALA A O 1
ATOM 1423 N N . ARG A 1 187 ? 15.956 -3.009 -25.852 1.00 90.62 187 ARG A N 1
ATOM 1424 C CA . ARG A 1 187 ? 14.664 -2.316 -25.896 1.00 90.62 187 ARG A CA 1
ATOM 1425 C C . ARG A 1 187 ? 14.021 -2.410 -27.278 1.00 90.62 187 ARG A C 1
ATOM 1427 O O . ARG A 1 187 ? 12.880 -2.855 -27.377 1.00 90.62 187 ARG A O 1
ATOM 1434 N N . GLN A 1 188 ? 14.738 -2.044 -28.344 1.00 88.94 188 GLN A N 1
ATOM 1435 C CA . GLN A 1 188 ? 14.160 -2.014 -29.694 1.00 88.94 188 GLN A CA 1
ATOM 1436 C C . GLN A 1 188 ? 13.864 -3.412 -30.239 1.00 88.94 188 GLN A C 1
ATOM 1438 O O . GLN A 1 188 ? 12.792 -3.630 -30.802 1.00 88.94 188 GLN A O 1
ATOM 1443 N N . ILE A 1 189 ? 14.754 -4.384 -30.005 1.00 90.94 189 ILE A N 1
ATOM 1444 C CA . ILE A 1 189 ? 14.507 -5.778 -30.397 1.00 90.94 189 ILE A CA 1
ATOM 1445 C C . ILE A 1 189 ? 13.289 -6.338 -29.652 1.00 90.94 189 ILE A C 1
ATOM 1447 O O . ILE A 1 189 ? 12.482 -7.046 -30.250 1.00 90.94 189 ILE A O 1
ATOM 1451 N N . GLY A 1 190 ? 13.129 -6.020 -28.362 1.00 86.00 190 GLY A N 1
ATOM 1452 C CA . GLY A 1 190 ? 11.956 -6.424 -27.586 1.00 86.00 190 GLY A CA 1
ATOM 1453 C C . GLY A 1 190 ? 10.651 -5.811 -28.108 1.00 86.00 190 GLY A C 1
ATOM 1454 O O . GLY A 1 190 ? 9.692 -6.539 -28.360 1.00 86.00 190 GLY A O 1
ATOM 1455 N N . ASN A 1 191 ? 10.625 -4.492 -28.315 1.00 81.62 191 ASN A N 1
ATOM 1456 C CA . ASN A 1 191 ? 9.425 -3.761 -28.731 1.00 81.62 191 ASN A CA 1
ATOM 1457 C C . ASN A 1 191 ? 8.922 -4.182 -30.123 1.00 81.62 191 ASN A C 1
ATOM 1459 O O . ASN A 1 191 ? 7.734 -4.451 -30.290 1.00 81.62 191 ASN A O 1
ATOM 1463 N N . GLU A 1 192 ? 9.817 -4.283 -31.110 1.00 74.62 192 GLU A N 1
ATOM 1464 C CA . GLU A 1 192 ? 9.461 -4.581 -32.509 1.00 74.62 192 GLU A CA 1
ATOM 1465 C C . GLU A 1 192 ? 9.123 -6.064 -32.741 1.00 74.62 192 GLU A C 1
ATOM 1467 O O . GLU A 1 192 ? 8.357 -6.414 -33.640 1.00 74.62 192 GLU A O 1
ATOM 1472 N N . ASN A 1 193 ? 9.664 -6.981 -31.930 1.00 66.25 193 ASN A N 1
ATOM 1473 C CA . ASN A 1 193 ? 9.344 -8.406 -32.068 1.00 66.25 193 ASN A CA 1
ATOM 1474 C C . ASN A 1 193 ? 7.999 -8.783 -31.440 1.00 66.25 193 ASN A C 1
ATOM 1476 O O . ASN A 1 193 ? 7.357 -9.708 -31.940 1.00 66.25 193 ASN A O 1
ATOM 1480 N N . ASN A 1 194 ? 7.538 -8.040 -30.428 1.00 60.34 194 ASN A N 1
ATOM 1481 C CA . ASN A 1 194 ? 6.194 -8.205 -29.866 1.00 60.34 194 ASN A CA 1
ATOM 1482 C C . ASN A 1 194 ? 5.080 -7.866 -30.878 1.00 60.34 194 ASN A C 1
ATOM 1484 O O . ASN A 1 194 ? 3.960 -8.353 -30.736 1.00 60.34 194 ASN A O 1
ATOM 1488 N N . SER A 1 195 ? 5.378 -7.076 -31.917 1.00 59.16 195 SER A N 1
ATOM 1489 C CA . SER A 1 195 ? 4.423 -6.634 -32.944 1.00 59.16 195 SER A CA 1
ATOM 1490 C C . SER A 1 195 ? 4.683 -7.229 -34.340 1.00 59.16 195 SER A C 1
ATOM 1492 O O . SER A 1 195 ? 3.734 -7.419 -35.103 1.00 59.16 195 SER A O 1
ATOM 1494 N N . GLY A 1 196 ? 5.939 -7.547 -34.685 1.00 61.38 196 GLY A N 1
ATOM 1495 C CA . GLY A 1 196 ? 6.350 -7.885 -36.054 1.00 61.38 196 GLY A CA 1
ATOM 1496 C C . GLY A 1 196 ? 6.807 -9.328 -36.312 1.00 61.38 196 GLY A C 1
ATOM 1497 O O . GLY A 1 196 ? 6.783 -9.764 -37.467 1.00 61.38 196 GLY A O 1
ATOM 1498 N N . GLY A 1 197 ? 7.226 -10.107 -35.308 1.00 77.88 197 GLY A N 1
ATOM 1499 C CA . GLY A 1 197 ? 7.777 -11.459 -35.518 1.00 77.88 197 GLY A CA 1
ATOM 1500 C C . GLY A 1 197 ? 8.836 -11.514 -36.638 1.00 77.88 197 GLY A C 1
ATOM 1501 O O . GLY A 1 197 ? 9.756 -10.703 -36.677 1.00 77.88 197 GLY A O 1
ATOM 1502 N N . THR A 1 198 ? 8.680 -12.410 -37.622 1.00 84.50 198 THR A N 1
ATOM 1503 C CA . THR A 1 198 ? 9.604 -12.513 -38.778 1.00 84.50 198 THR A CA 1
ATOM 1504 C C . THR A 1 198 ? 9.585 -11.303 -39.721 1.00 84.50 198 THR A C 1
ATOM 1506 O O . THR A 1 198 ? 10.369 -11.260 -40.664 1.00 84.50 198 THR A O 1
ATOM 1509 N N . SER A 1 199 ? 8.651 -10.364 -39.541 1.00 85.12 199 SER A N 1
ATOM 1510 C CA . SER A 1 199 ? 8.582 -9.114 -40.313 1.00 85.12 199 SER A CA 1
ATOM 1511 C C . SER A 1 199 ? 9.309 -7.945 -39.642 1.00 85.12 199 SER A C 1
ATOM 1513 O O . SER A 1 199 ? 9.440 -6.889 -40.256 1.00 85.12 199 SER A O 1
ATOM 1515 N N . SER A 1 200 ? 9.817 -8.148 -38.420 1.00 87.88 200 SER A N 1
ATOM 1516 C CA . SER A 1 200 ? 10.648 -7.179 -37.711 1.00 87.88 200 SER A CA 1
ATOM 1517 C C . SER A 1 200 ? 11.907 -6.833 -38.518 1.00 87.88 200 SER A C 1
ATOM 1519 O O . SER A 1 200 ? 12.566 -7.745 -39.037 1.00 87.88 200 SER A O 1
ATOM 1521 N N . PRO A 1 201 ? 12.306 -5.547 -38.591 1.00 88.25 201 PRO A N 1
ATOM 1522 C CA . PRO A 1 201 ? 13.544 -5.144 -39.259 1.00 88.25 201 PRO A CA 1
ATOM 1523 C C . PRO A 1 201 ? 14.789 -5.753 -38.596 1.00 88.25 201 PRO A C 1
ATOM 1525 O O . PRO A 1 201 ? 15.835 -5.851 -39.233 1.00 88.25 201 PRO A O 1
ATOM 1528 N N . TRP A 1 202 ? 14.671 -6.219 -37.350 1.00 91.44 202 TRP A N 1
ATOM 1529 C CA . TRP A 1 202 ? 15.755 -6.832 -36.589 1.00 91.44 202 TRP A CA 1
ATOM 1530 C C . TRP A 1 202 ? 15.980 -8.318 -36.895 1.00 91.44 202 TRP A C 1
ATOM 1532 O O . TRP A 1 202 ? 17.061 -8.826 -36.597 1.00 91.44 202 TRP A O 1
ATOM 1542 N N . TYR A 1 203 ? 15.008 -9.018 -37.503 1.00 91.25 203 TYR A N 1
ATOM 1543 C CA . TYR A 1 203 ? 14.970 -10.492 -37.574 1.00 91.25 203 TYR A CA 1
ATOM 1544 C C . TYR A 1 203 ? 16.260 -11.143 -38.113 1.00 91.25 203 TYR A C 1
ATOM 1546 O O . TYR A 1 203 ? 16.702 -12.158 -37.573 1.00 91.25 203 TYR A O 1
ATOM 1554 N N . SER A 1 204 ? 16.884 -10.528 -39.123 1.00 91.56 204 SER A N 1
ATOM 1555 C CA . SER A 1 204 ? 18.143 -10.982 -39.746 1.00 91.56 204 SER A CA 1
ATOM 1556 C C . SER A 1 204 ? 19.209 -9.874 -39.808 1.00 91.56 204 SER A C 1
ATOM 1558 O O . SER A 1 204 ? 20.100 -9.914 -40.656 1.00 91.56 204 SER A O 1
ATOM 1560 N N . ALA A 1 205 ? 19.098 -8.841 -38.965 1.00 91.94 205 ALA A N 1
ATOM 1561 C CA . ALA A 1 205 ? 19.977 -7.667 -39.025 1.00 91.94 205 ALA A CA 1
ATOM 1562 C C . ALA A 1 205 ? 21.258 -7.807 -38.187 1.00 91.94 205 ALA A C 1
ATOM 1564 O O . ALA A 1 205 ? 22.204 -7.051 -38.390 1.00 91.94 205 ALA A O 1
ATOM 1565 N N . ILE A 1 206 ? 21.297 -8.756 -37.247 1.00 94.88 206 ILE A N 1
ATOM 1566 C CA . ILE A 1 206 ? 22.385 -8.881 -36.271 1.00 94.88 206 ILE A CA 1
ATOM 1567 C C . ILE A 1 206 ? 23.588 -9.622 -36.881 1.00 94.88 206 ILE A C 1
ATOM 1569 O O . ILE A 1 206 ? 23.484 -10.814 -37.180 1.00 94.88 206 ILE A O 1
ATOM 1573 N N . PRO A 1 207 ? 24.753 -8.967 -37.050 1.00 95.69 207 PRO A N 1
ATOM 1574 C CA . PRO A 1 207 ? 25.944 -9.621 -37.567 1.00 95.69 207 PRO A CA 1
ATOM 1575 C C . PRO A 1 207 ? 26.595 -10.526 -36.503 1.00 95.69 207 PRO A C 1
ATOM 1577 O O . PRO A 1 207 ? 26.543 -10.222 -35.309 1.00 95.69 207 PRO A O 1
ATOM 1580 N N . PRO A 1 208 ? 27.319 -11.589 -36.908 1.00 95.50 208 PRO A N 1
ATOM 1581 C CA . PRO A 1 208 ? 28.018 -12.468 -35.966 1.00 95.50 208 PRO A CA 1
ATOM 1582 C C . PRO A 1 208 ? 29.037 -11.757 -35.058 1.00 95.50 208 PRO A C 1
ATOM 1584 O O . PRO A 1 208 ? 29.278 -12.213 -33.944 1.00 95.50 208 PRO A O 1
ATOM 1587 N N . GLY A 1 209 ? 29.637 -10.652 -35.522 1.00 96.81 209 GLY A N 1
ATOM 1588 C CA . GLY A 1 209 ? 30.576 -9.850 -34.728 1.00 96.81 209 GLY A CA 1
ATOM 1589 C C . GLY A 1 209 ? 29.911 -9.193 -33.519 1.00 96.81 209 GLY A C 1
ATOM 1590 O O . GLY A 1 209 ? 30.447 -9.263 -32.415 1.00 96.81 209 GLY A O 1
ATOM 1591 N N . LEU A 1 210 ? 28.698 -8.659 -33.699 1.00 97.81 210 LEU A N 1
ATOM 1592 C CA . LEU A 1 210 ? 27.911 -8.088 -32.611 1.00 97.81 210 LEU A CA 1
ATOM 1593 C C . LEU A 1 210 ? 27.535 -9.152 -31.571 1.00 97.81 210 LEU A C 1
ATOM 1595 O O . LEU A 1 210 ? 27.654 -8.907 -30.374 1.00 97.81 210 LEU A O 1
ATOM 1599 N N . ILE A 1 211 ? 27.158 -10.356 -32.012 1.00 98.00 211 ILE A N 1
ATOM 1600 C CA . ILE A 1 211 ? 26.906 -11.477 -31.092 1.00 98.00 211 ILE A CA 1
ATOM 1601 C C . ILE A 1 211 ? 28.174 -11.782 -30.281 1.00 98.00 211 ILE A C 1
ATOM 1603 O O . ILE A 1 211 ? 28.107 -11.907 -29.063 1.00 98.00 211 ILE A O 1
ATOM 1607 N N . ALA A 1 212 ? 29.339 -11.854 -30.930 1.00 98.12 212 ALA A N 1
ATOM 1608 C CA . ALA A 1 212 ? 30.599 -12.188 -30.267 1.00 98.12 212 ALA A CA 1
ATOM 1609 C C . ALA A 1 212 ? 31.046 -11.141 -29.230 1.00 98.12 212 ALA A C 1
ATOM 1611 O O . ALA A 1 212 ? 31.513 -11.513 -28.150 1.00 98.12 212 ALA A O 1
ATOM 1612 N N . VAL A 1 213 ? 30.904 -9.844 -29.525 1.00 98.31 213 VAL A N 1
ATOM 1613 C CA . VAL A 1 213 ? 31.292 -8.794 -28.570 1.00 98.31 213 VAL A CA 1
ATOM 1614 C C . VAL A 1 213 ? 30.328 -8.725 -27.386 1.00 98.31 213 VAL A C 1
ATOM 1616 O O . VAL A 1 213 ? 30.778 -8.675 -26.244 1.00 98.31 213 VAL A O 1
ATOM 1619 N N . VAL A 1 214 ? 29.016 -8.847 -27.622 1.00 98.56 214 VAL A N 1
ATOM 1620 C CA . VAL A 1 214 ? 28.030 -8.910 -26.530 1.00 98.56 214 VAL A CA 1
ATOM 1621 C C . VAL A 1 214 ? 28.242 -10.176 -25.694 1.00 98.56 214 VAL A C 1
ATOM 1623 O O . VAL A 1 214 ? 28.153 -10.114 -24.473 1.00 98.56 214 VAL A O 1
ATOM 1626 N N . ALA A 1 215 ? 28.607 -11.308 -26.308 1.00 98.56 215 ALA A N 1
ATOM 1627 C CA . ALA A 1 215 ? 28.944 -12.535 -25.583 1.00 98.56 215 ALA A CA 1
ATOM 1628 C C . ALA A 1 215 ? 30.183 -12.359 -24.700 1.00 98.56 215 ALA A C 1
ATOM 1630 O O . ALA A 1 215 ? 30.209 -12.854 -23.580 1.00 98.56 215 ALA A O 1
ATOM 1631 N N . THR A 1 216 ? 31.187 -11.619 -25.173 1.00 97.75 216 THR A N 1
ATOM 1632 C CA . THR A 1 216 ? 32.387 -11.308 -24.382 1.00 97.75 216 THR A CA 1
ATOM 1633 C C . THR A 1 216 ? 32.024 -10.540 -23.113 1.00 97.75 216 THR A C 1
ATOM 1635 O O . THR A 1 216 ? 32.532 -10.860 -22.046 1.00 97.75 216 THR A O 1
ATOM 1638 N N . MET A 1 217 ? 31.101 -9.583 -23.217 1.00 97.94 217 MET A N 1
ATOM 1639 C CA . MET A 1 217 ? 30.613 -8.800 -22.077 1.00 97.94 217 MET A CA 1
ATOM 1640 C C . MET A 1 217 ? 29.692 -9.615 -21.158 1.00 97.94 217 MET A C 1
ATOM 1642 O O . MET A 1 217 ? 29.797 -9.527 -19.942 1.00 97.94 217 MET A O 1
ATOM 1646 N N . ALA A 1 218 ? 28.800 -10.436 -21.722 1.00 98.31 218 ALA A N 1
ATOM 1647 C CA . ALA A 1 218 ? 27.869 -11.272 -20.960 1.00 98.31 218 ALA A CA 1
ATOM 1648 C C . ALA A 1 218 ? 28.575 -12.373 -20.148 1.00 98.31 218 ALA A C 1
ATOM 1650 O O . ALA A 1 218 ? 28.043 -12.829 -19.137 1.00 98.31 218 ALA A O 1
ATOM 1651 N N . LEU A 1 219 ? 29.755 -12.808 -20.597 1.00 98.06 219 LEU A N 1
ATOM 1652 C CA . LEU A 1 219 ? 30.574 -13.846 -19.964 1.00 98.06 219 LEU A CA 1
ATOM 1653 C C . LEU A 1 219 ? 31.776 -13.275 -19.196 1.00 98.06 219 LEU A C 1
ATOM 1655 O O . LEU A 1 219 ? 32.663 -14.035 -18.803 1.00 98.06 219 LEU A O 1
ATOM 1659 N N . ASP A 1 220 ? 31.832 -11.956 -19.007 1.00 95.38 220 ASP A N 1
ATOM 1660 C CA . ASP A 1 220 ? 32.898 -11.312 -18.249 1.00 95.38 220 ASP A CA 1
ATOM 1661 C C . ASP A 1 220 ? 32.819 -11.724 -16.774 1.00 95.38 220 ASP A 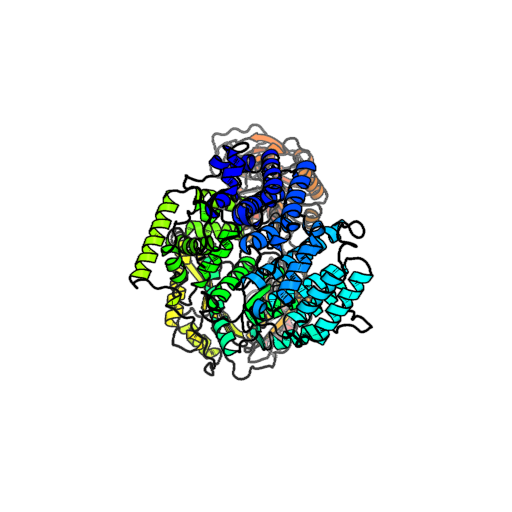C 1
ATOM 1663 O O . ASP A 1 220 ? 31.790 -11.555 -16.132 1.00 95.38 220 ASP A O 1
ATOM 1667 N N . LEU A 1 221 ? 33.907 -12.277 -16.236 1.00 94.38 221 LEU A N 1
ATOM 1668 C CA . LEU A 1 221 ? 34.024 -12.702 -14.835 1.00 94.38 221 LEU A CA 1
ATOM 1669 C C . LEU A 1 221 ? 34.882 -11.739 -14.000 1.00 94.38 221 LEU A C 1
ATOM 1671 O O . LEU A 1 221 ? 35.146 -12.010 -12.829 1.00 94.38 221 LEU A O 1
ATOM 1675 N N . THR A 1 222 ? 35.393 -10.672 -14.618 1.00 91.44 222 THR A N 1
ATOM 1676 C CA . THR A 1 222 ? 36.282 -9.684 -13.995 1.00 91.44 222 THR A CA 1
ATOM 1677 C C . THR A 1 222 ? 35.575 -8.407 -13.559 1.00 91.44 222 THR A C 1
ATOM 1679 O O . THR A 1 222 ? 36.227 -7.554 -12.961 1.00 91.44 222 THR A O 1
ATOM 1682 N N . TYR A 1 223 ? 34.258 -8.336 -13.770 1.00 91.81 223 TYR A N 1
ATOM 1683 C CA . TYR A 1 223 ? 33.443 -7.183 -13.422 1.00 91.81 223 TYR A CA 1
ATOM 1684 C C . TYR A 1 223 ? 33.511 -6.812 -11.929 1.00 91.81 223 TYR A C 1
ATOM 1686 O O . TYR A 1 223 ? 33.687 -7.651 -11.039 1.00 91.81 223 TYR A O 1
ATOM 1694 N N . THR A 1 224 ? 33.314 -5.529 -11.655 1.00 90.50 224 THR A N 1
ATOM 1695 C CA . THR A 1 224 ? 33.176 -4.939 -10.320 1.00 90.50 224 THR A CA 1
ATOM 1696 C C . THR A 1 224 ? 31.719 -4.554 -10.049 1.00 90.50 224 THR A C 1
ATOM 1698 O O . THR A 1 224 ? 30.874 -4.598 -10.942 1.00 90.50 224 THR A O 1
ATOM 1701 N N . SER A 1 225 ? 31.406 -4.103 -8.829 1.00 86.38 225 SER A N 1
ATOM 1702 C CA . SER A 1 225 ? 30.084 -3.530 -8.519 1.00 86.38 225 SER A CA 1
ATOM 1703 C C . SER A 1 225 ? 29.710 -2.369 -9.449 1.00 86.38 225 SER A C 1
ATOM 1705 O O . SER A 1 225 ? 28.545 -2.186 -9.785 1.00 86.38 225 SER A O 1
ATOM 1707 N N . ASP A 1 226 ? 30.705 -1.605 -9.907 1.00 88.38 226 ASP A N 1
ATOM 1708 C CA . ASP A 1 226 ? 30.500 -0.428 -10.750 1.00 88.38 226 ASP A CA 1
ATOM 1709 C C . ASP A 1 226 ? 30.273 -0.780 -12.225 1.00 88.38 226 ASP A C 1
ATOM 1711 O O . ASP A 1 226 ? 29.897 0.104 -12.997 1.00 88.38 226 ASP A O 1
ATOM 1715 N N . SER A 1 227 ? 30.524 -2.025 -12.638 1.00 92.50 227 SER A N 1
ATOM 1716 C CA . SER A 1 227 ? 30.403 -2.507 -14.022 1.00 92.50 227 SER A CA 1
ATOM 1717 C C . SER A 1 227 ? 29.446 -3.693 -14.178 1.00 92.50 227 SER A C 1
ATOM 1719 O O . SER A 1 227 ? 29.075 -4.018 -15.304 1.00 92.50 227 SER A O 1
ATOM 1721 N N . GLU A 1 228 ? 28.954 -4.283 -13.083 1.00 93.94 228 GLU A N 1
ATOM 1722 C CA . GLU A 1 228 ? 28.003 -5.405 -13.096 1.00 93.94 228 GLU A CA 1
ATOM 1723 C C . GLU A 1 228 ? 26.774 -5.125 -13.974 1.00 93.94 228 GLU A C 1
ATOM 1725 O O . GLU A 1 228 ? 26.344 -5.979 -14.750 1.00 93.94 228 GLU A O 1
ATOM 1730 N N . TYR A 1 229 ? 26.243 -3.898 -13.941 1.00 93.62 229 TYR A N 1
ATOM 1731 C CA . TYR A 1 229 ? 25.093 -3.515 -14.764 1.00 93.62 229 TYR A CA 1
ATOM 1732 C C . TYR A 1 229 ? 25.351 -3.643 -16.275 1.00 93.62 229 TYR A C 1
ATOM 1734 O O . TYR A 1 229 ? 24.413 -3.887 -17.036 1.00 93.62 229 TYR A O 1
ATOM 1742 N N . VAL A 1 230 ? 26.602 -3.523 -16.729 1.00 96.69 230 VAL A N 1
ATOM 1743 C CA . VAL A 1 230 ? 26.983 -3.739 -18.132 1.00 96.69 230 VAL A CA 1
ATOM 1744 C C . VAL A 1 230 ? 26.855 -5.222 -18.486 1.00 96.69 230 VAL A C 1
ATOM 1746 O O . VAL A 1 230 ? 26.252 -5.553 -19.508 1.00 96.69 230 VAL A O 1
ATOM 1749 N N . VAL A 1 231 ? 27.331 -6.116 -17.612 1.00 97.31 231 VAL A N 1
ATOM 1750 C CA . VAL A 1 231 ? 27.193 -7.576 -17.766 1.00 97.31 231 VAL A CA 1
ATOM 1751 C C . VAL A 1 231 ? 25.717 -7.978 -17.767 1.00 97.31 231 VAL A C 1
ATOM 1753 O O . VAL A 1 231 ? 25.269 -8.681 -18.674 1.00 97.31 231 VAL A O 1
ATOM 1756 N N . LEU A 1 232 ? 24.926 -7.467 -16.816 1.00 96.31 232 LEU A N 1
ATOM 1757 C CA . LEU A 1 232 ? 23.484 -7.725 -16.730 1.00 96.31 232 LEU A CA 1
ATOM 1758 C C . LEU A 1 232 ? 22.740 -7.316 -18.011 1.00 96.31 232 LEU A C 1
ATOM 1760 O O . LEU A 1 232 ? 21.886 -8.058 -18.497 1.00 96.31 232 LEU A O 1
ATOM 1764 N N . ASN A 1 233 ? 23.077 -6.157 -18.588 1.00 97.38 233 ASN A N 1
ATOM 1765 C CA . ASN A 1 233 ? 22.480 -5.702 -19.844 1.00 97.38 233 ASN A CA 1
ATOM 1766 C C . ASN A 1 233 ? 22.972 -6.512 -21.055 1.00 97.38 233 ASN A C 1
ATOM 1768 O O . ASN A 1 233 ? 22.203 -6.725 -21.989 1.00 97.38 233 ASN A O 1
ATOM 1772 N N . ALA A 1 234 ? 24.210 -7.010 -21.052 1.00 98.50 234 ALA A N 1
ATOM 1773 C CA . ALA A 1 234 ? 24.703 -7.886 -22.114 1.00 98.50 234 ALA A CA 1
ATOM 1774 C C . ALA A 1 234 ? 23.982 -9.245 -22.116 1.00 98.50 234 ALA A C 1
ATOM 1776 O O . ALA A 1 234 ? 23.594 -9.735 -23.179 1.00 98.50 234 ALA A O 1
ATOM 1777 N N . ILE A 1 235 ? 23.722 -9.813 -20.934 1.00 98.44 235 ILE A N 1
ATOM 1778 C CA . ILE A 1 235 ? 22.890 -11.016 -20.778 1.00 98.44 235 ILE A CA 1
ATOM 1779 C C . ILE A 1 235 ? 21.454 -10.731 -21.252 1.00 98.44 235 ILE A C 1
ATOM 1781 O O . ILE A 1 235 ? 20.903 -11.507 -22.033 1.00 98.44 235 ILE A O 1
ATOM 1785 N N . TRP A 1 236 ? 20.893 -9.565 -20.910 1.00 96.94 236 TRP A N 1
ATOM 1786 C CA . TRP A 1 236 ? 19.572 -9.163 -21.406 1.00 96.94 236 TRP A CA 1
ATOM 1787 C C . TRP A 1 236 ? 19.500 -9.100 -22.935 1.00 96.94 236 TRP A C 1
ATOM 1789 O O . TRP A 1 236 ? 18.545 -9.598 -23.531 1.00 96.94 236 TRP A O 1
ATOM 1799 N N . VAL A 1 237 ? 20.509 -8.522 -23.594 1.00 97.81 237 VAL A N 1
ATOM 1800 C CA . VAL A 1 237 ? 20.579 -8.492 -25.063 1.00 97.81 237 VAL A CA 1
ATOM 1801 C C . VAL A 1 237 ? 20.590 -9.911 -25.637 1.00 97.81 237 VAL A C 1
ATOM 1803 O O . VAL A 1 237 ? 19.886 -10.166 -26.615 1.00 97.81 237 VAL A O 1
ATOM 1806 N N . MET A 1 238 ? 21.310 -10.852 -25.016 1.00 98.00 238 MET A N 1
ATOM 1807 C CA . MET A 1 238 ? 21.299 -12.260 -25.436 1.00 98.00 238 MET A CA 1
ATOM 1808 C C . MET A 1 238 ? 19.902 -12.876 -25.340 1.00 98.00 238 MET A C 1
ATOM 1810 O O . MET A 1 238 ? 19.456 -13.521 -26.286 1.00 98.00 238 MET A O 1
ATOM 1814 N N . SER A 1 239 ? 19.155 -12.605 -24.269 1.00 95.69 239 SER A N 1
ATOM 1815 C CA . SER A 1 239 ? 17.740 -12.997 -24.188 1.00 95.69 239 SER A CA 1
ATOM 1816 C C . SER A 1 239 ? 16.932 -12.465 -25.379 1.00 95.69 239 SER A C 1
ATOM 1818 O O . SER A 1 239 ? 16.243 -13.217 -26.071 1.00 95.69 239 SER A O 1
ATOM 1820 N N . ARG A 1 240 ? 17.101 -11.182 -25.724 1.00 94.69 240 ARG A N 1
ATOM 1821 C CA . ARG A 1 240 ? 16.391 -10.550 -26.850 1.00 94.69 240 ARG A CA 1
ATOM 1822 C C . ARG A 1 240 ? 16.788 -11.108 -28.217 1.00 94.69 240 ARG A C 1
ATOM 1824 O O . ARG A 1 240 ? 15.934 -11.224 -29.096 1.00 94.69 240 ARG A O 1
ATOM 1831 N N . PHE A 1 241 ? 18.039 -11.521 -28.401 1.00 95.19 241 PHE A N 1
ATOM 1832 C CA . PHE A 1 241 ? 18.473 -12.235 -29.607 1.00 95.19 241 PHE A CA 1
ATOM 1833 C C . PHE A 1 241 ? 17.746 -13.577 -29.799 1.00 95.19 241 PHE A C 1
ATOM 1835 O O . PHE A 1 241 ? 17.629 -14.047 -30.932 1.00 95.19 241 PHE A O 1
ATOM 1842 N N . GLY A 1 242 ? 17.159 -14.149 -28.742 1.00 91.62 242 GLY A N 1
ATOM 1843 C CA . GLY A 1 242 ? 16.320 -15.346 -28.815 1.00 91.62 242 GLY A CA 1
ATOM 1844 C C . GLY A 1 242 ? 15.038 -15.202 -29.654 1.00 91.62 242 GLY A C 1
ATOM 1845 O O . GLY A 1 242 ? 14.470 -16.217 -30.076 1.00 91.62 242 GLY A O 1
ATOM 1846 N N . PHE A 1 243 ? 14.586 -13.974 -29.931 1.00 90.69 243 PHE A N 1
ATOM 1847 C CA . PHE A 1 243 ? 13.435 -13.698 -30.805 1.00 90.69 243 PHE A CA 1
ATOM 1848 C C . PHE A 1 243 ? 13.762 -13.744 -32.304 1.00 90.69 243 PHE A C 1
ATOM 1850 O O . PHE A 1 243 ? 12.853 -13.756 -33.136 1.00 90.69 243 PHE A O 1
ATOM 1857 N N . LEU A 1 244 ? 15.047 -13.723 -32.653 1.00 92.75 244 LEU A N 1
ATOM 1858 C CA . LEU A 1 244 ? 15.511 -13.514 -34.020 1.00 92.75 244 LEU A CA 1
ATOM 1859 C C . LEU A 1 244 ? 15.636 -14.834 -34.792 1.00 92.75 244 LEU A C 1
ATOM 1861 O O . LEU A 1 244 ? 15.162 -15.891 -34.362 1.00 92.75 244 LEU A O 1
ATOM 1865 N N . GLU A 1 245 ? 16.236 -14.775 -35.980 1.00 94.12 245 GLU A N 1
ATOM 1866 C CA . GLU A 1 245 ? 16.418 -15.949 -36.828 1.00 94.12 245 GLU A CA 1
ATOM 1867 C C . GLU A 1 245 ? 17.193 -17.092 -36.134 1.00 94.12 245 GLU A C 1
ATOM 1869 O O . GLU A 1 245 ? 18.015 -16.838 -35.247 1.00 94.12 245 GLU A O 1
ATOM 1874 N N . PRO A 1 246 ? 16.986 -18.362 -36.548 1.00 94.81 246 PRO A N 1
ATOM 1875 C CA . PRO A 1 246 ? 17.473 -19.529 -35.808 1.00 94.81 246 PRO A CA 1
ATOM 1876 C C . PRO A 1 246 ? 18.968 -19.515 -35.471 1.00 94.81 246 PRO A C 1
ATOM 1878 O O . PRO A 1 246 ? 19.340 -19.895 -34.371 1.00 94.81 246 PRO A O 1
ATOM 1881 N N . ALA A 1 247 ? 19.829 -19.041 -36.377 1.00 95.81 247 ALA A N 1
ATOM 1882 C CA . ALA A 1 247 ? 21.271 -19.004 -36.127 1.00 95.81 247 ALA A CA 1
ATOM 1883 C C . ALA A 1 247 ? 21.648 -18.043 -34.983 1.00 95.81 247 ALA A C 1
ATOM 1885 O O . ALA A 1 247 ? 22.487 -18.377 -34.148 1.00 95.81 247 ALA A O 1
ATOM 1886 N N . THR A 1 248 ? 21.012 -16.871 -34.936 1.00 96.31 248 THR A N 1
ATOM 1887 C CA . THR A 1 248 ? 21.209 -15.866 -33.882 1.00 96.31 248 THR A CA 1
ATOM 1888 C C . THR A 1 248 ? 20.596 -16.332 -32.567 1.00 96.31 248 THR A C 1
ATOM 1890 O O . THR A 1 248 ? 21.238 -16.230 -31.522 1.00 96.31 248 THR A O 1
ATOM 1893 N N . ARG A 1 249 ? 19.398 -16.927 -32.629 1.00 95.50 249 ARG A N 1
ATOM 1894 C CA . ARG A 1 249 ? 18.729 -17.543 -31.479 1.00 95.50 249 ARG A CA 1
ATOM 1895 C C . ARG A 1 249 ? 19.581 -18.641 -30.839 1.00 95.50 249 ARG A C 1
ATOM 1897 O O . ARG A 1 249 ? 19.767 -18.620 -29.627 1.00 95.50 249 ARG A O 1
ATOM 1904 N N . ASP A 1 250 ? 20.101 -19.577 -31.633 1.00 97.19 250 ASP A N 1
ATOM 1905 C CA . ASP A 1 250 ? 20.901 -20.704 -31.138 1.00 97.19 250 ASP A CA 1
ATOM 1906 C C . ASP A 1 250 ? 22.221 -20.220 -30.514 1.00 97.19 250 ASP A C 1
ATOM 1908 O O . ASP A 1 250 ? 22.621 -20.704 -29.457 1.00 97.19 250 ASP A O 1
ATOM 1912 N N . ALA A 1 251 ? 22.877 -19.225 -31.126 1.00 97.88 251 ALA A N 1
ATOM 1913 C CA . ALA A 1 251 ? 24.090 -18.624 -30.574 1.00 97.88 251 ALA A CA 1
ATOM 1914 C C . ALA A 1 251 ? 23.826 -17.923 -29.232 1.00 97.88 251 ALA A C 1
ATOM 1916 O O . ALA A 1 251 ? 24.604 -18.070 -28.293 1.00 97.88 251 ALA A O 1
ATOM 1917 N N . ALA A 1 252 ? 22.716 -17.193 -29.121 1.00 97.88 252 ALA A N 1
ATOM 1918 C CA . ALA A 1 252 ? 22.335 -16.541 -27.877 1.00 97.88 252 ALA A CA 1
ATOM 1919 C C . ALA A 1 252 ? 21.961 -17.548 -26.776 1.00 97.88 252 ALA A C 1
ATOM 1921 O O . ALA A 1 252 ? 22.359 -17.373 -25.624 1.00 97.88 252 ALA A O 1
ATOM 1922 N N . HIS A 1 253 ? 21.266 -18.637 -27.128 1.00 98.44 253 HIS A N 1
ATOM 1923 C CA . HIS A 1 253 ? 20.935 -19.722 -26.198 1.00 98.44 253 HIS A CA 1
ATOM 1924 C C . HIS A 1 253 ? 22.192 -20.379 -25.610 1.00 98.44 253 HIS A C 1
ATOM 1926 O O . HIS A 1 253 ? 22.264 -20.627 -24.402 1.00 98.44 253 HIS A O 1
ATOM 1932 N N . ASP A 1 254 ? 23.202 -20.618 -26.450 1.00 98.50 254 ASP A N 1
ATOM 1933 C CA . ASP A 1 254 ? 24.507 -21.131 -26.027 1.00 98.50 254 ASP A CA 1
ATOM 1934 C C . ASP A 1 254 ? 25.214 -20.158 -25.071 1.00 98.50 254 ASP A C 1
ATOM 1936 O O . ASP A 1 254 ? 25.681 -20.563 -24.008 1.00 98.50 254 ASP A O 1
ATOM 1940 N N . VAL A 1 255 ? 25.223 -18.856 -25.379 1.00 98.62 255 VAL A N 1
ATOM 1941 C CA . VAL A 1 255 ? 25.841 -17.836 -24.512 1.00 98.62 255 VAL A CA 1
ATOM 1942 C C . VAL A 1 255 ? 25.137 -17.732 -23.158 1.00 98.62 255 VAL A C 1
ATOM 1944 O O . VAL A 1 255 ? 25.814 -17.702 -22.135 1.00 98.62 255 VAL A O 1
ATOM 1947 N N . LEU A 1 256 ? 23.802 -17.740 -23.107 1.00 98.62 256 LEU A N 1
ATOM 1948 C CA . LEU A 1 256 ? 23.068 -17.745 -21.834 1.00 98.62 256 LEU A CA 1
ATOM 1949 C C . LEU A 1 256 ? 23.354 -19.012 -21.017 1.00 98.62 256 LEU A C 1
ATOM 1951 O O . LEU A 1 256 ? 23.548 -18.947 -19.803 1.00 98.62 256 LEU A O 1
ATOM 1955 N N . THR A 1 257 ? 23.459 -20.163 -21.687 1.00 98.62 257 THR A N 1
ATOM 1956 C CA . THR A 1 257 ? 23.862 -21.424 -21.049 1.00 98.62 257 THR A CA 1
ATOM 1957 C C . THR A 1 257 ? 25.289 -21.333 -20.501 1.00 98.62 257 THR A C 1
ATOM 1959 O O . THR A 1 257 ? 25.575 -21.837 -19.417 1.00 98.62 257 THR A O 1
ATOM 1962 N N . GLN A 1 258 ? 26.206 -20.673 -21.208 1.00 98.50 258 GLN A N 1
ATOM 1963 C CA . GLN A 1 258 ? 27.560 -20.418 -20.714 1.00 98.50 258 GLN A CA 1
ATOM 1964 C C . GLN A 1 258 ? 27.560 -19.455 -19.523 1.00 98.50 258 GLN A C 1
ATOM 1966 O O . GLN A 1 258 ? 28.251 -19.731 -18.548 1.00 98.50 258 GLN A O 1
ATOM 1971 N N . ALA A 1 259 ? 26.752 -18.393 -19.552 1.00 98.44 259 ALA A N 1
ATOM 1972 C CA . ALA A 1 259 ? 26.609 -17.453 -18.442 1.00 98.44 259 ALA A CA 1
ATOM 1973 C C . ALA A 1 259 ? 26.138 -18.175 -17.168 1.00 98.44 259 ALA A C 1
ATOM 1975 O O . ALA A 1 259 ? 26.765 -18.037 -16.119 1.00 98.44 259 ALA A O 1
ATOM 1976 N N . TYR A 1 260 ? 25.127 -19.042 -17.285 1.00 98.25 260 TYR A N 1
ATOM 1977 C CA . TYR A 1 260 ? 24.670 -19.920 -16.202 1.00 98.25 260 TYR A CA 1
ATOM 1978 C C . TYR A 1 260 ? 25.776 -20.844 -15.653 1.00 98.25 260 TYR A C 1
ATOM 1980 O O . TYR A 1 260 ? 25.834 -21.106 -14.454 1.00 98.25 260 TYR A O 1
ATOM 1988 N N . ASN A 1 261 ? 26.669 -21.350 -16.507 1.00 97.38 261 ASN A N 1
ATOM 1989 C CA . ASN A 1 261 ? 27.722 -22.282 -16.090 1.00 97.38 261 ASN A CA 1
ATOM 1990 C C . ASN A 1 261 ? 28.991 -21.603 -15.543 1.00 97.38 261 ASN A C 1
ATOM 1992 O O . ASN A 1 261 ? 29.764 -22.254 -14.838 1.00 97.38 261 ASN A O 1
ATOM 1996 N N . LEU A 1 262 ? 29.259 -20.351 -15.925 1.00 97.75 262 LEU A N 1
ATOM 1997 C CA . LEU A 1 262 ? 30.525 -19.664 -15.643 1.00 97.75 262 LEU A CA 1
ATOM 1998 C C . LEU A 1 262 ? 30.429 -18.652 -14.505 1.00 97.75 262 LEU A C 1
ATOM 2000 O O . LEU A 1 262 ? 31.380 -18.541 -13.727 1.00 97.75 262 LEU A O 1
ATOM 2004 N N . HIS A 1 263 ? 29.320 -17.915 -14.412 1.00 98.12 263 HIS A N 1
ATOM 2005 C CA . HIS A 1 263 ? 29.134 -16.939 -13.341 1.00 98.12 263 HIS A CA 1
ATOM 2006 C C . HIS A 1 263 ? 29.023 -17.627 -11.985 1.00 98.12 263 HIS A C 1
ATOM 2008 O O . HIS A 1 263 ? 28.577 -18.771 -11.875 1.00 98.12 263 HIS A O 1
ATOM 2014 N N . VAL A 1 264 ? 29.430 -16.916 -10.933 1.00 96.69 264 VAL A N 1
ATOM 2015 C CA . VAL A 1 264 ? 29.316 -17.416 -9.559 1.00 96.69 264 VAL A CA 1
ATOM 2016 C C . VAL A 1 264 ? 27.845 -17.706 -9.270 1.00 96.69 264 VAL A C 1
ATOM 2018 O O . VAL A 1 264 ? 26.995 -16.838 -9.460 1.00 96.69 264 VAL A O 1
ATOM 2021 N N . GLN A 1 265 ? 27.544 -18.925 -8.827 1.00 96.69 265 GLN A N 1
ATOM 2022 C CA . GLN A 1 265 ? 26.175 -19.350 -8.539 1.00 96.69 265 GLN A CA 1
ATOM 2023 C C . GLN A 1 265 ? 25.488 -18.365 -7.573 1.00 96.69 265 GLN A C 1
ATOM 2025 O O . GLN A 1 265 ? 26.099 -17.941 -6.592 1.00 96.69 265 GLN A O 1
ATOM 2030 N N . TYR A 1 266 ? 24.241 -17.995 -7.881 1.00 95.81 266 TYR A N 1
ATOM 2031 C CA . TYR A 1 266 ? 23.418 -16.992 -7.177 1.00 95.81 266 TYR A CA 1
ATOM 2032 C C . TYR A 1 266 ? 23.916 -15.532 -7.218 1.00 95.81 266 TYR A C 1
ATOM 2034 O O . TYR A 1 266 ? 23.332 -14.676 -6.562 1.00 95.81 266 TYR A O 1
ATOM 2042 N N . SER A 1 267 ? 24.951 -15.207 -7.999 1.00 95.25 267 SER A N 1
ATOM 2043 C CA . SER A 1 267 ? 25.285 -13.805 -8.311 1.00 95.25 267 SER A CA 1
ATOM 2044 C C . SER A 1 267 ? 24.227 -13.150 -9.209 1.00 95.25 267 SER A C 1
ATOM 2046 O O . SER A 1 267 ? 23.447 -13.850 -9.858 1.00 95.25 267 SER A O 1
ATOM 2048 N N . GLY A 1 268 ? 24.239 -11.815 -9.313 1.00 94.50 268 GLY A N 1
ATOM 2049 C CA . GLY A 1 268 ? 23.348 -11.067 -10.207 1.00 94.50 268 GLY A CA 1
ATOM 2050 C C . GLY A 1 268 ? 23.374 -11.582 -11.654 1.00 94.50 268 GLY A C 1
ATOM 2051 O O . GLY A 1 268 ? 22.327 -11.983 -12.164 1.00 94.50 268 GLY A O 1
ATOM 2052 N N . PRO A 1 269 ? 24.541 -11.654 -12.325 1.00 96.94 269 PRO A N 1
ATOM 2053 C CA . PRO A 1 269 ? 24.656 -12.200 -13.678 1.00 96.94 269 PRO A CA 1
ATOM 2054 C C . PRO A 1 269 ? 24.198 -13.652 -13.808 1.00 96.94 269 PRO A C 1
ATOM 2056 O O . PRO A 1 269 ? 23.570 -14.011 -14.805 1.00 96.94 269 PRO A O 1
ATOM 2059 N N . TRP A 1 270 ? 24.455 -14.486 -12.798 1.00 98.00 270 TRP A N 1
ATOM 2060 C CA . TRP A 1 270 ? 23.988 -15.870 -12.805 1.00 98.00 270 TRP A CA 1
ATOM 2061 C C . TRP A 1 270 ? 22.461 -15.956 -12.731 1.00 98.00 270 TRP A C 1
ATOM 2063 O O . TRP A 1 270 ? 21.847 -16.631 -13.556 1.00 98.00 270 TRP A O 1
ATOM 2073 N N . LEU A 1 271 ? 21.836 -15.234 -11.794 1.00 97.69 271 LEU A N 1
ATOM 2074 C CA . LEU A 1 271 ? 20.377 -15.185 -11.661 1.00 97.69 271 LEU A CA 1
ATOM 2075 C C . LEU A 1 271 ? 19.735 -14.585 -12.904 1.00 97.69 271 LEU A C 1
ATOM 2077 O O . LEU A 1 271 ? 18.727 -15.096 -13.382 1.00 97.69 271 LEU A O 1
ATOM 2081 N N . ARG A 1 272 ? 20.368 -13.569 -13.495 1.00 96.25 272 ARG A N 1
ATOM 2082 C CA . ARG A 1 272 ? 19.909 -12.994 -14.753 1.00 96.25 272 ARG A CA 1
ATOM 2083 C C . ARG A 1 272 ? 19.904 -14.021 -15.883 1.00 96.25 272 ARG A C 1
ATOM 2085 O O . ARG A 1 272 ? 18.927 -14.094 -16.622 1.00 96.25 272 ARG A O 1
ATOM 2092 N N . ALA A 1 273 ? 20.953 -14.836 -15.997 1.00 98.06 273 ALA A N 1
ATOM 2093 C CA . ALA A 1 273 ? 20.996 -15.921 -16.974 1.00 98.06 273 ALA A CA 1
ATOM 2094 C C . ALA A 1 273 ? 19.899 -16.969 -16.718 1.00 98.06 273 ALA A C 1
ATOM 2096 O O . ALA A 1 273 ? 19.277 -17.426 -17.672 1.00 98.06 273 ALA A O 1
ATOM 2097 N N . VAL A 1 274 ? 19.622 -17.315 -15.454 1.00 98.06 274 VAL A N 1
ATOM 2098 C CA . VAL A 1 274 ? 18.513 -18.213 -15.076 1.00 98.06 274 VAL A CA 1
ATOM 2099 C C . VAL A 1 274 ? 17.162 -17.634 -15.510 1.00 98.06 274 VAL A C 1
ATOM 2101 O O . VAL A 1 274 ? 16.429 -18.318 -16.221 1.00 98.06 274 VAL A O 1
ATOM 2104 N N . THR A 1 275 ? 16.854 -16.381 -15.158 1.00 96.19 275 THR A N 1
ATOM 2105 C CA . THR A 1 275 ? 15.603 -15.699 -15.547 1.00 96.19 275 THR A CA 1
ATOM 2106 C C . THR A 1 275 ? 15.444 -15.619 -17.066 1.00 96.19 275 THR A C 1
ATOM 2108 O O . THR A 1 275 ? 14.362 -15.848 -17.612 1.00 96.19 275 THR A O 1
ATOM 2111 N N . ASP A 1 276 ? 16.523 -15.298 -17.776 1.00 95.69 276 ASP A N 1
ATOM 2112 C CA . ASP A 1 276 ? 16.494 -15.148 -19.228 1.00 95.69 276 ASP A CA 1
ATOM 2113 C C . ASP A 1 276 ? 16.379 -16.514 -19.940 1.00 95.69 276 ASP A C 1
ATOM 2115 O O . ASP A 1 276 ? 15.692 -16.619 -20.954 1.00 95.69 276 ASP A O 1
ATOM 2119 N N . LEU A 1 277 ? 16.968 -17.587 -19.395 1.00 97.75 277 LEU A N 1
ATOM 2120 C CA . LEU A 1 277 ? 16.755 -18.960 -19.875 1.00 97.75 277 LEU A CA 1
ATOM 2121 C C . LEU A 1 277 ? 15.327 -19.452 -19.606 1.00 97.75 277 LEU A C 1
ATOM 2123 O O . LEU A 1 277 ? 14.740 -20.086 -20.482 1.00 97.75 277 LEU A O 1
ATOM 2127 N N . GLU A 1 278 ? 14.763 -19.165 -18.428 1.00 95.44 278 GLU A N 1
ATOM 2128 C CA . GLU A 1 278 ? 13.368 -19.479 -18.087 1.00 95.44 278 GLU A CA 1
ATOM 2129 C C . GLU A 1 278 ? 12.410 -18.806 -19.074 1.00 95.44 278 GLU A C 1
ATOM 2131 O O . GLU A 1 278 ? 11.641 -19.485 -19.752 1.00 95.44 278 GLU A O 1
ATOM 2136 N N . SER A 1 279 ? 12.505 -17.483 -19.205 1.00 91.69 279 SER A N 1
ATOM 2137 C CA . SER A 1 279 ? 11.559 -16.688 -19.994 1.00 91.69 279 SER A CA 1
ATOM 2138 C C . SER A 1 279 ? 11.672 -16.892 -21.507 1.00 91.69 279 SER A C 1
ATOM 2140 O O . SER A 1 279 ? 10.654 -16.852 -22.199 1.00 91.69 279 SER A O 1
ATOM 2142 N N . GLN A 1 280 ? 12.879 -17.110 -22.042 1.00 92.56 280 GLN A N 1
ATOM 2143 C CA . GLN A 1 280 ? 13.101 -17.170 -23.492 1.00 92.56 280 GLN A CA 1
ATOM 2144 C C . GLN A 1 280 ? 13.237 -18.598 -24.046 1.00 92.56 280 GLN A C 1
ATOM 2146 O O . GLN A 1 280 ? 12.991 -18.832 -25.238 1.00 92.56 280 GLN A O 1
ATOM 2151 N N . PHE A 1 281 ? 13.653 -19.552 -23.211 1.00 95.44 281 PHE A N 1
ATOM 2152 C CA . PHE A 1 281 ? 14.014 -20.911 -23.626 1.00 95.44 281 PHE A CA 1
ATOM 2153 C C . PHE A 1 281 ? 13.389 -22.002 -22.743 1.00 95.44 281 PHE A C 1
ATOM 2155 O O . PHE A 1 281 ? 13.893 -23.126 -22.726 1.00 95.44 281 PHE A O 1
ATOM 2162 N N . ASP A 1 282 ? 12.304 -21.694 -22.025 1.00 95.25 282 ASP A N 1
ATOM 2163 C CA . ASP A 1 282 ? 11.560 -22.626 -21.161 1.00 95.25 282 ASP A CA 1
ATOM 2164 C C . ASP A 1 282 ? 12.447 -23.308 -20.096 1.00 95.25 282 ASP A C 1
ATOM 2166 O O . ASP A 1 282 ? 12.236 -24.464 -19.722 1.00 95.25 282 ASP A O 1
ATOM 2170 N N . GLY A 1 283 ? 13.508 -22.625 -19.653 1.00 96.06 283 GLY A N 1
ATOM 2171 C CA . GLY A 1 283 ? 14.486 -23.152 -18.698 1.00 96.06 283 GLY A CA 1
ATOM 2172 C C . GLY A 1 283 ? 15.365 -24.280 -19.251 1.00 96.06 283 GLY A C 1
ATOM 2173 O O . GLY A 1 283 ? 16.026 -24.982 -18.483 1.00 96.06 283 GLY A O 1
ATOM 2174 N N . LEU A 1 284 ? 15.386 -24.492 -20.569 1.00 97.69 284 LEU A N 1
ATOM 2175 C CA . LEU A 1 284 ? 16.214 -25.507 -21.217 1.00 97.69 284 LEU A CA 1
ATOM 2176 C C . LEU A 1 284 ? 17.633 -24.992 -21.454 1.00 97.69 284 LEU A C 1
ATOM 2178 O O . LEU A 1 284 ? 17.835 -23.845 -21.846 1.00 97.69 284 LEU A O 1
ATOM 2182 N N . LEU A 1 285 ? 18.623 -25.868 -21.293 1.00 97.94 285 LEU A N 1
ATOM 2183 C CA . LEU A 1 285 ? 20.022 -25.559 -21.589 1.00 97.94 285 LEU A CA 1
ATOM 2184 C C . LEU A 1 285 ? 20.373 -25.914 -23.035 1.00 97.94 285 LEU A C 1
ATOM 2186 O O . LEU A 1 285 ? 19.940 -26.943 -23.572 1.00 97.94 285 LEU A O 1
ATOM 2190 N N . TYR A 1 286 ? 21.223 -25.097 -23.652 1.00 96.50 286 TYR A N 1
ATOM 2191 C CA . TYR A 1 286 ? 21.767 -25.393 -24.968 1.00 96.50 286 TYR A CA 1
ATOM 2192 C C . TYR A 1 286 ? 22.597 -26.685 -24.927 1.00 96.50 286 TYR A C 1
ATOM 2194 O O . TYR A 1 286 ? 23.394 -26.916 -24.019 1.00 96.50 286 TYR A O 1
ATOM 2202 N N . GLY A 1 287 ? 22.393 -27.570 -25.905 1.00 92.69 287 GLY A N 1
ATOM 2203 C CA . GLY A 1 287 ? 23.039 -28.889 -25.934 1.00 92.69 287 GLY A CA 1
ATOM 2204 C C . GLY A 1 287 ? 22.406 -29.953 -25.020 1.00 92.69 287 GLY A C 1
ATOM 2205 O O . GLY A 1 287 ? 22.809 -31.116 -25.100 1.00 92.69 287 GLY A O 1
ATOM 2206 N N . GLY A 1 288 ? 21.379 -29.600 -24.237 1.00 93.19 288 GLY A N 1
ATOM 2207 C CA . GLY A 1 288 ? 20.562 -30.520 -23.444 1.00 93.19 288 GLY A CA 1
ATOM 2208 C C . GLY A 1 288 ? 20.726 -30.357 -21.930 1.00 93.19 288 GLY A C 1
ATOM 2209 O O . GLY A 1 288 ? 21.822 -30.140 -21.425 1.00 93.19 288 GLY A O 1
ATOM 2210 N N . GLY A 1 289 ? 19.616 -30.516 -21.207 1.00 95.19 289 GLY A N 1
ATOM 2211 C CA . GLY A 1 289 ? 19.501 -30.234 -19.774 1.00 95.19 289 GLY A CA 1
ATOM 2212 C C . GLY A 1 289 ? 18.379 -29.231 -19.514 1.00 95.19 289 GLY A C 1
ATOM 2213 O O . GLY A 1 289 ? 17.889 -28.597 -20.449 1.00 95.19 289 GLY A O 1
ATOM 2214 N N . ALA A 1 290 ? 17.960 -29.116 -18.260 1.00 96.12 290 ALA A N 1
ATOM 2215 C CA . ALA A 1 290 ? 16.961 -28.150 -17.823 1.00 96.12 290 ALA A CA 1
ATOM 2216 C C . ALA A 1 290 ? 17.334 -27.629 -16.433 1.00 96.12 290 ALA A C 1
ATOM 2218 O O . ALA A 1 290 ? 17.982 -28.342 -15.662 1.00 96.12 290 ALA A O 1
ATOM 2219 N N . LEU A 1 291 ? 16.938 -26.394 -16.149 1.00 97.25 291 LEU A N 1
ATOM 2220 C CA . LEU A 1 291 ? 17.072 -25.767 -14.841 1.00 97.25 291 LEU A CA 1
ATOM 2221 C C . LEU A 1 291 ? 16.097 -26.404 -13.842 1.00 97.25 291 LEU A C 1
ATOM 2223 O O . LEU A 1 291 ? 14.951 -26.691 -14.187 1.00 97.25 291 LEU A O 1
ATOM 2227 N N . ASP A 1 292 ? 16.541 -26.589 -12.599 1.00 96.00 292 ASP A N 1
ATOM 2228 C CA . ASP A 1 292 ? 15.664 -26.930 -11.474 1.00 96.00 292 ASP A CA 1
ATOM 2229 C C . ASP A 1 292 ? 15.236 -25.632 -10.776 1.00 96.00 292 ASP A C 1
ATOM 2231 O O . ASP A 1 292 ? 15.859 -25.182 -9.815 1.00 96.00 292 ASP A O 1
ATOM 2235 N N . LEU A 1 293 ? 14.236 -24.956 -11.347 1.00 94.62 293 LEU A N 1
ATOM 2236 C CA . LEU A 1 293 ? 13.822 -23.623 -10.896 1.00 94.62 293 LEU A CA 1
ATOM 2237 C C . LEU A 1 293 ? 13.259 -23.632 -9.472 1.00 94.62 293 LEU A C 1
ATOM 2239 O O . LEU A 1 293 ? 13.496 -22.678 -8.734 1.00 94.62 293 LEU A O 1
ATOM 2243 N N . ASP A 1 294 ? 12.576 -24.705 -9.069 1.00 94.38 294 ASP A N 1
ATOM 2244 C CA . ASP A 1 294 ? 12.033 -24.842 -7.715 1.00 94.38 294 ASP A CA 1
ATOM 2245 C C . ASP A 1 294 ? 13.166 -24.942 -6.689 1.00 94.38 294 ASP A C 1
ATOM 2247 O O . ASP A 1 294 ? 13.168 -24.218 -5.690 1.00 94.38 294 ASP A O 1
ATOM 2251 N N . GLN A 1 295 ? 14.175 -25.779 -6.964 1.00 96.75 295 GLN A N 1
ATOM 2252 C CA . GLN A 1 295 ? 15.357 -25.871 -6.111 1.00 96.75 295 GLN A CA 1
ATOM 2253 C C . GLN A 1 295 ? 16.108 -24.535 -6.054 1.00 96.75 295 GLN A C 1
ATOM 2255 O O . GLN A 1 295 ? 16.457 -24.075 -4.966 1.00 96.75 295 GLN A O 1
ATOM 2260 N N . ILE A 1 296 ? 16.329 -23.891 -7.204 1.00 97.44 296 ILE A N 1
ATOM 2261 C CA . ILE A 1 296 ? 17.053 -22.616 -7.270 1.00 97.44 296 ILE A CA 1
ATOM 2262 C C . ILE A 1 296 ? 16.311 -21.532 -6.479 1.00 97.44 296 ILE A C 1
ATOM 2264 O O . ILE A 1 296 ? 16.944 -20.818 -5.704 1.00 97.44 296 ILE A O 1
ATOM 2268 N N . ARG A 1 297 ? 14.982 -21.411 -6.623 1.00 95.56 297 ARG A N 1
ATOM 2269 C CA . ARG A 1 297 ? 14.174 -20.444 -5.858 1.00 95.56 297 ARG A CA 1
ATOM 2270 C C . ARG A 1 297 ? 14.269 -20.690 -4.354 1.00 95.56 297 ARG A C 1
ATOM 2272 O O . ARG A 1 297 ? 14.497 -19.737 -3.612 1.00 95.56 297 ARG A O 1
ATOM 2279 N N . ALA A 1 298 ? 14.177 -21.944 -3.908 1.00 95.06 298 ALA A N 1
ATOM 2280 C CA . ALA A 1 298 ? 14.314 -22.289 -2.493 1.00 95.06 298 ALA A CA 1
ATOM 2281 C C . ALA A 1 298 ? 15.707 -21.942 -1.932 1.00 95.06 298 ALA A C 1
ATOM 2283 O O . ALA A 1 298 ? 15.822 -21.409 -0.829 1.00 95.06 298 ALA A O 1
ATOM 2284 N N . GLU A 1 299 ? 16.770 -22.205 -2.694 1.00 97.38 299 GLU A N 1
ATOM 2285 C CA . GLU A 1 299 ? 18.146 -21.886 -2.297 1.00 97.38 299 GLU A CA 1
ATOM 2286 C C . GLU A 1 299 ? 18.398 -20.373 -2.255 1.00 97.38 299 GLU A C 1
ATOM 2288 O O . GLU A 1 299 ? 19.001 -19.885 -1.301 1.00 97.38 299 GLU A O 1
ATOM 2293 N N . VAL A 1 300 ? 17.896 -19.615 -3.238 1.00 97.44 300 VAL A N 1
ATOM 2294 C CA . VAL A 1 300 ? 17.990 -18.145 -3.242 1.00 97.44 300 VAL A CA 1
ATOM 2295 C C . VAL A 1 300 ? 17.230 -17.551 -2.061 1.00 97.44 300 VAL A C 1
ATOM 2297 O O . VAL A 1 300 ? 17.763 -16.672 -1.388 1.00 97.44 300 VAL A O 1
ATOM 2300 N N . MET A 1 301 ? 16.030 -18.056 -1.758 1.00 96.12 301 MET A N 1
ATOM 2301 C CA . MET A 1 301 ? 15.269 -17.622 -0.587 1.00 96.12 301 MET A CA 1
ATOM 2302 C C . MET A 1 301 ? 16.038 -17.900 0.711 1.00 96.12 301 MET A C 1
ATOM 2304 O O . MET A 1 301 ? 16.166 -17.002 1.532 1.00 96.12 301 MET A O 1
ATOM 2308 N N . ALA A 1 302 ? 16.648 -19.079 0.864 1.00 95.75 302 ALA A N 1
ATOM 2309 C CA . ALA A 1 302 ? 17.455 -19.407 2.043 1.00 95.75 302 ALA A CA 1
ATOM 2310 C C . ALA A 1 302 ? 18.737 -18.557 2.180 1.00 95.75 302 ALA A C 1
ATOM 2312 O O . ALA A 1 302 ? 19.218 -18.347 3.292 1.00 95.75 302 ALA A O 1
ATOM 2313 N N . ILE A 1 303 ? 19.307 -18.079 1.067 1.00 95.69 303 ILE A N 1
ATOM 2314 C CA . ILE A 1 303 ? 20.457 -17.158 1.068 1.00 95.69 303 ILE A CA 1
ATOM 2315 C C . ILE A 1 303 ? 20.015 -15.740 1.437 1.00 95.69 303 ILE A C 1
ATOM 2317 O O . ILE A 1 303 ? 20.687 -15.068 2.219 1.00 95.69 303 ILE A O 1
ATOM 2321 N N . ALA A 1 304 ? 18.920 -15.274 0.838 1.00 96.69 304 ALA A N 1
ATOM 2322 C CA . ALA A 1 304 ? 18.465 -13.896 0.949 1.00 96.69 304 ALA A CA 1
ATOM 2323 C C . ALA A 1 304 ? 17.699 -13.620 2.251 1.00 96.69 304 ALA A C 1
ATOM 2325 O O . ALA A 1 304 ? 17.817 -12.521 2.786 1.00 96.69 304 ALA A O 1
ATOM 2326 N N . LEU A 1 305 ? 16.923 -14.597 2.729 1.00 97.75 305 LEU A N 1
ATOM 2327 C CA . LEU A 1 305 ? 15.939 -14.492 3.812 1.00 97.75 305 LEU A CA 1
ATOM 2328 C C . LEU A 1 305 ? 15.985 -15.76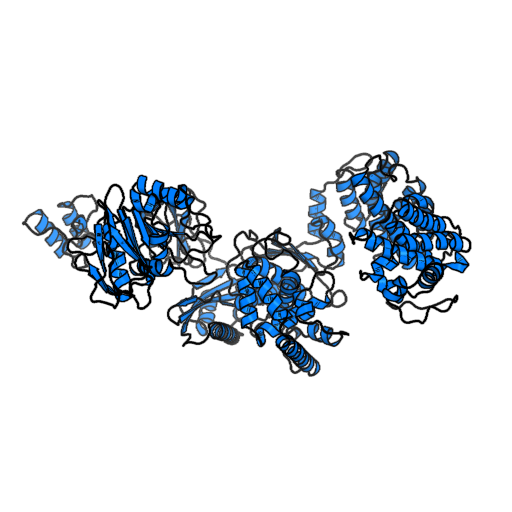4 4.697 1.00 97.75 305 LEU A C 1
ATOM 2330 O O . LEU A 1 305 ? 15.052 -16.568 4.688 1.00 97.75 305 LEU A O 1
ATOM 2334 N N . PRO A 1 306 ? 17.095 -16.015 5.415 1.00 96.56 306 PRO A N 1
ATOM 2335 C CA . PRO A 1 306 ? 17.307 -17.246 6.181 1.00 96.56 306 PRO A CA 1
ATOM 2336 C C . PRO A 1 306 ? 16.392 -17.431 7.402 1.00 96.56 306 PRO A C 1
ATOM 2338 O O . PRO A 1 306 ? 16.316 -18.551 7.913 1.00 96.56 306 PRO A O 1
ATOM 2341 N N . ASN A 1 307 ? 15.749 -16.370 7.899 1.00 97.00 307 ASN A N 1
ATOM 2342 C CA . ASN A 1 307 ? 14.969 -16.393 9.133 1.00 97.00 307 ASN A CA 1
ATOM 2343 C C . ASN A 1 307 ? 13.469 -16.219 8.862 1.00 97.00 307 ASN A C 1
ATOM 2345 O O . ASN A 1 307 ? 13.066 -15.430 8.006 1.00 97.00 307 ASN A O 1
ATOM 2349 N N . GLU A 1 308 ? 12.657 -16.923 9.653 1.00 95.88 308 GLU A N 1
ATOM 2350 C CA . GLU A 1 308 ? 11.205 -16.766 9.706 1.00 95.88 308 GLU A CA 1
ATOM 2351 C C . GLU A 1 308 ? 10.764 -16.578 11.162 1.00 95.88 308 GLU A C 1
ATOM 2353 O O . GLU A 1 308 ? 11.057 -17.428 12.008 1.00 95.88 308 GLU A O 1
ATOM 2358 N N . PHE A 1 309 ? 10.061 -15.480 11.445 1.00 91.44 309 PHE A N 1
ATOM 2359 C CA . PHE A 1 309 ? 9.494 -15.185 12.764 1.00 91.44 309 PHE A CA 1
ATOM 2360 C C . PHE A 1 309 ? 8.000 -14.886 12.639 1.00 91.44 309 PHE A C 1
ATOM 2362 O O . PHE A 1 309 ? 7.577 -14.213 11.700 1.00 91.44 309 PHE A O 1
ATOM 2369 N N . LEU A 1 310 ? 7.209 -15.402 13.579 1.00 86.06 310 LEU A N 1
ATOM 2370 C CA . LEU A 1 310 ? 5.758 -15.240 13.611 1.00 86.06 310 LEU A CA 1
ATOM 2371 C C . LEU A 1 310 ? 5.360 -14.451 14.857 1.00 86.06 310 LEU A C 1
ATOM 2373 O O . LEU A 1 310 ? 5.774 -14.794 15.966 1.00 86.06 310 LEU A O 1
ATOM 2377 N N . PHE A 1 311 ? 4.527 -13.443 14.650 1.00 83.81 311 PHE A N 1
ATOM 2378 C CA . PHE A 1 311 ? 3.925 -12.590 15.667 1.00 83.81 311 PHE A CA 1
ATOM 2379 C C . PHE A 1 311 ? 2.399 -12.632 15.515 1.00 83.81 311 PHE A C 1
ATOM 2381 O O . PHE A 1 311 ? 1.882 -13.156 14.524 1.00 83.81 311 PHE A O 1
ATOM 2388 N N . ASP A 1 312 ? 1.672 -12.154 16.525 1.00 80.19 312 ASP A N 1
ATOM 2389 C CA . ASP A 1 312 ? 0.204 -12.042 16.513 1.00 80.19 312 ASP A CA 1
ATOM 2390 C C . ASP A 1 312 ? -0.510 -13.329 16.093 1.00 80.19 312 ASP A C 1
ATOM 2392 O O . ASP A 1 312 ? -1.401 -13.329 15.243 1.00 80.19 312 ASP A O 1
ATOM 2396 N N . GLN A 1 313 ? -0.075 -14.453 16.673 1.00 77.06 313 GLN A N 1
ATOM 2397 C CA . GLN A 1 313 ? -0.611 -15.790 16.388 1.00 77.06 313 GLN A CA 1
ATOM 2398 C C . GLN A 1 313 ? -0.437 -16.222 14.917 1.00 77.06 313 GLN A C 1
ATOM 2400 O O . GLN A 1 313 ? -1.162 -17.075 14.416 1.00 77.06 313 GLN A O 1
ATOM 2405 N N . GLY A 1 314 ? 0.560 -15.661 14.228 1.00 79.88 314 GLY A N 1
ATOM 2406 C CA . GLY A 1 314 ? 0.860 -15.943 12.826 1.00 79.88 314 GLY A CA 1
ATOM 2407 C C . GLY A 1 314 ? 0.212 -14.978 11.834 1.00 79.88 314 GLY A C 1
ATOM 2408 O O . GLY A 1 314 ? 0.441 -15.141 10.638 1.00 79.88 314 GLY A O 1
ATOM 2409 N N . ARG A 1 315 ? -0.539 -13.970 12.304 1.00 83.25 315 ARG A N 1
ATOM 2410 C CA . ARG A 1 315 ? -1.098 -12.901 11.455 1.00 83.25 315 ARG A CA 1
ATOM 2411 C C . ARG A 1 315 ? -0.044 -11.901 10.983 1.00 83.25 315 ARG A C 1
ATOM 2413 O O . ARG A 1 315 ? -0.264 -11.206 9.998 1.00 83.25 315 ARG A O 1
ATOM 2420 N N . LEU A 1 316 ? 1.118 -11.877 11.633 1.00 91.00 316 LEU A N 1
ATOM 2421 C CA . LEU A 1 316 ? 2.275 -11.119 11.184 1.00 91.00 316 LEU A CA 1
ATOM 2422 C C . LEU A 1 316 ? 3.487 -12.038 11.033 1.00 91.00 316 LEU A C 1
ATOM 2424 O O . LEU A 1 316 ? 3.901 -12.727 11.969 1.00 91.00 316 LEU A O 1
ATOM 2428 N N . LYS A 1 317 ? 4.079 -12.034 9.841 1.00 94.38 317 LYS A N 1
ATOM 2429 C CA . LYS A 1 317 ? 5.193 -12.905 9.473 1.00 94.38 317 LYS A CA 1
ATOM 2430 C C . LYS A 1 317 ? 6.389 -12.096 8.996 1.00 94.38 317 LYS A C 1
ATOM 2432 O O . LYS A 1 317 ? 6.307 -11.408 7.990 1.00 94.38 317 LYS A O 1
ATOM 2437 N N . PHE A 1 318 ? 7.538 -12.261 9.638 1.00 97.38 318 PHE A N 1
ATOM 2438 C CA . PHE A 1 318 ? 8.814 -11.756 9.133 1.00 97.38 318 PHE A CA 1
ATOM 2439 C C . PHE A 1 318 ? 9.519 -12.856 8.343 1.00 97.38 318 PHE A C 1
ATOM 2441 O O . PHE A 1 318 ? 9.851 -13.900 8.901 1.00 97.38 318 PHE A O 1
ATOM 2448 N N . LEU A 1 319 ? 9.792 -12.608 7.064 1.00 97.75 319 LEU A N 1
ATOM 2449 C CA . LEU A 1 319 ? 10.744 -13.357 6.245 1.00 97.75 319 LEU A CA 1
ATOM 2450 C C . LEU A 1 319 ? 11.974 -12.479 6.049 1.00 97.75 319 LEU A C 1
ATOM 2452 O O . LEU A 1 319 ? 11.916 -11.478 5.340 1.00 97.75 319 LEU A O 1
ATOM 2456 N N . THR A 1 320 ? 13.082 -12.794 6.714 1.00 98.31 320 THR A N 1
ATOM 2457 C CA . THR A 1 320 ? 14.126 -11.783 6.913 1.00 98.31 320 THR A CA 1
ATOM 2458 C C . THR A 1 320 ? 15.546 -12.332 6.980 1.00 98.31 320 THR A C 1
ATOM 2460 O O . THR A 1 320 ? 15.788 -13.502 7.278 1.00 98.31 320 THR A O 1
ATOM 2463 N N . ALA A 1 321 ? 16.508 -11.459 6.687 1.00 97.69 321 ALA A N 1
ATOM 2464 C CA . ALA A 1 321 ? 17.926 -11.672 6.953 1.00 97.69 321 ALA A CA 1
ATOM 2465 C C . ALA A 1 321 ? 18.391 -11.150 8.318 1.00 97.69 321 ALA A C 1
ATOM 2467 O O . ALA A 1 321 ? 19.471 -11.541 8.764 1.00 97.69 321 ALA A O 1
ATOM 2468 N N . ILE A 1 322 ? 17.617 -10.272 8.963 1.00 96.94 322 ILE A N 1
ATOM 2469 C CA . ILE A 1 322 ? 17.951 -9.732 10.288 1.00 96.94 322 ILE A CA 1
ATOM 2470 C C . ILE A 1 322 ? 17.667 -10.780 11.372 1.00 96.94 322 ILE A C 1
ATOM 2472 O O . ILE A 1 322 ? 16.941 -11.750 11.137 1.00 96.94 322 ILE A O 1
ATOM 2476 N N . ASP A 1 323 ? 18.282 -10.627 12.541 1.00 94.88 323 ASP A N 1
ATOM 2477 C CA . ASP A 1 323 ? 18.055 -11.530 13.668 1.00 94.88 323 ASP A CA 1
ATOM 2478 C C . ASP A 1 323 ? 16.757 -11.203 14.428 1.00 94.88 323 ASP A C 1
ATOM 2480 O O . ASP A 1 323 ? 16.040 -10.255 14.113 1.00 94.88 323 ASP A O 1
ATOM 2484 N N . LEU A 1 324 ? 16.417 -12.052 15.400 1.00 89.75 324 LEU A N 1
ATOM 2485 C CA . LEU A 1 324 ? 15.180 -11.917 16.168 1.00 89.75 324 LEU A CA 1
ATOM 2486 C C . LEU A 1 324 ? 15.159 -10.640 17.019 1.00 89.75 324 LEU A C 1
ATOM 2488 O O . LEU A 1 324 ? 14.092 -10.068 17.198 1.00 89.75 324 LEU A O 1
ATOM 2492 N N . ASP A 1 325 ? 16.311 -10.189 17.523 1.00 88.12 325 ASP A N 1
ATOM 2493 C CA . ASP A 1 325 ? 16.382 -8.989 18.361 1.00 88.12 325 ASP A CA 1
ATOM 2494 C C . ASP A 1 325 ? 16.012 -7.750 17.531 1.00 88.12 325 ASP A C 1
ATOM 2496 O O . ASP A 1 325 ? 15.120 -7.001 17.922 1.00 88.12 325 ASP A O 1
ATOM 2500 N N . ALA A 1 326 ? 16.589 -7.602 16.332 1.00 92.06 326 ALA A N 1
ATOM 2501 C CA . ALA A 1 326 ? 16.208 -6.535 15.405 1.00 92.06 326 ALA A CA 1
ATOM 2502 C C . ALA A 1 326 ? 14.749 -6.660 14.923 1.00 92.06 326 ALA A C 1
ATOM 2504 O O . ALA A 1 326 ? 14.065 -5.655 14.753 1.00 92.06 326 ALA A O 1
ATOM 2505 N N . ALA A 1 327 ? 14.246 -7.881 14.707 1.00 93.00 327 ALA A N 1
ATOM 2506 C CA . ALA A 1 327 ? 12.845 -8.087 14.333 1.00 93.00 327 ALA A CA 1
ATOM 2507 C C . ALA A 1 327 ? 11.869 -7.684 15.454 1.00 93.00 327 ALA A C 1
ATOM 2509 O O . ALA A 1 327 ? 10.820 -7.124 15.152 1.00 93.00 327 ALA A O 1
ATOM 2510 N N . ASN A 1 328 ? 12.215 -7.922 16.725 1.00 88.69 328 ASN A N 1
ATOM 2511 C CA . ASN A 1 328 ? 11.411 -7.486 17.869 1.00 88.69 328 ASN A CA 1
ATOM 2512 C C . ASN A 1 328 ? 11.362 -5.954 17.974 1.00 88.69 328 ASN A C 1
ATOM 2514 O O . ASN A 1 328 ? 10.278 -5.411 18.137 1.00 88.69 328 ASN A O 1
ATOM 2518 N N . GLU A 1 329 ? 12.494 -5.258 17.805 1.00 90.44 329 GLU A N 1
ATOM 2519 C CA . GLU A 1 329 ? 12.527 -3.782 17.807 1.00 90.44 329 GLU A CA 1
ATOM 2520 C C . GLU A 1 329 ? 11.615 -3.193 16.716 1.00 90.44 329 GLU A C 1
ATOM 2522 O O . GLU A 1 329 ? 10.862 -2.250 16.954 1.00 90.44 329 GLU A O 1
ATOM 2527 N N . LEU A 1 330 ? 11.639 -3.789 15.520 1.00 94.94 330 LEU A N 1
ATOM 2528 C CA . LEU A 1 330 ? 10.769 -3.388 14.414 1.00 94.94 330 LEU A CA 1
ATOM 2529 C C . LEU A 1 330 ? 9.299 -3.724 14.662 1.00 94.94 330 LEU A C 1
ATOM 2531 O O . LEU A 1 330 ? 8.429 -2.957 14.256 1.00 94.94 330 LEU A O 1
ATOM 2535 N N . TYR A 1 331 ? 9.023 -4.860 15.304 1.00 92.38 331 TYR A N 1
ATOM 2536 C CA . TYR A 1 331 ? 7.677 -5.218 15.726 1.00 92.38 331 TYR A CA 1
ATOM 2537 C C . TYR A 1 331 ? 7.138 -4.188 16.722 1.00 92.38 331 TYR A C 1
ATOM 2539 O O . TYR A 1 331 ? 6.073 -3.640 16.482 1.00 92.38 331 TYR A O 1
ATOM 2547 N N . ASP A 1 332 ? 7.891 -3.825 17.761 1.00 90.94 332 ASP A N 1
ATOM 2548 C CA . ASP A 1 332 ? 7.465 -2.799 18.723 1.00 90.94 332 ASP A CA 1
ATOM 2549 C C . ASP A 1 332 ? 7.175 -1.449 18.037 1.00 90.94 332 ASP A C 1
ATOM 2551 O O . ASP A 1 332 ? 6.173 -0.796 18.331 1.00 90.94 332 ASP A O 1
ATOM 2555 N N . ALA A 1 333 ? 8.000 -1.059 17.058 1.00 94.69 333 ALA A N 1
ATOM 2556 C CA . ALA A 1 333 ? 7.817 0.180 16.304 1.00 94.69 333 ALA A CA 1
ATOM 2557 C C . ALA A 1 333 ? 6.498 0.218 15.512 1.00 94.69 333 ALA A C 1
ATOM 2559 O O . ALA A 1 333 ? 5.798 1.231 15.527 1.00 94.69 333 ALA A O 1
ATOM 2560 N N . ILE A 1 334 ? 6.123 -0.876 14.837 1.00 95.19 334 ILE A N 1
ATOM 2561 C CA . ILE A 1 334 ? 4.853 -0.922 14.091 1.00 95.19 334 ILE A CA 1
ATOM 2562 C C . ILE A 1 334 ? 3.631 -0.998 15.016 1.00 95.19 334 ILE A C 1
ATOM 2564 O O . ILE A 1 334 ? 2.553 -0.577 14.613 1.00 95.19 334 ILE A O 1
ATOM 2568 N N . GLN A 1 335 ? 3.786 -1.461 16.261 1.00 93.94 335 GLN A N 1
ATOM 2569 C CA . GLN A 1 335 ? 2.708 -1.441 17.258 1.00 93.94 335 GLN A CA 1
ATOM 2570 C C . GLN A 1 335 ? 2.398 -0.021 17.738 1.00 93.94 335 GLN A C 1
ATOM 2572 O O . GLN A 1 335 ? 1.234 0.318 17.951 1.00 93.94 335 GLN A O 1
ATOM 2577 N N . GLU A 1 336 ? 3.412 0.843 17.859 1.00 96.75 336 GLU A N 1
ATOM 2578 C CA . GLU A 1 336 ? 3.181 2.271 18.103 1.00 96.75 336 GLU A CA 1
ATOM 2579 C C . GLU A 1 336 ? 2.410 2.905 16.931 1.00 96.75 336 GLU A C 1
ATOM 2581 O O . GLU A 1 336 ? 1.417 3.595 17.169 1.00 96.75 336 GLU A O 1
ATOM 2586 N N . VAL A 1 337 ? 2.798 2.604 15.683 1.00 97.88 337 VAL A N 1
ATOM 2587 C CA . VAL A 1 337 ? 2.098 3.075 14.470 1.00 97.88 337 VAL A CA 1
ATOM 2588 C C . VAL A 1 337 ? 0.645 2.607 14.439 1.00 97.88 337 VAL A C 1
ATOM 2590 O O . VAL A 1 337 ? -0.249 3.430 14.272 1.00 97.88 337 VAL A O 1
ATOM 2593 N N . GLU A 1 338 ? 0.400 1.313 14.646 1.00 96.06 338 GLU A N 1
ATOM 2594 C CA . GLU A 1 338 ? -0.947 0.732 14.685 1.00 96.06 338 GLU A CA 1
ATOM 2595 C C . GLU A 1 338 ? -1.828 1.411 15.732 1.00 96.06 338 GLU A C 1
ATOM 2597 O O . GLU A 1 338 ? -2.951 1.825 15.442 1.00 96.06 338 GLU A O 1
ATOM 2602 N N . SER A 1 339 ? -1.286 1.590 16.939 1.00 96.44 339 SER A N 1
ATOM 2603 C CA . SER A 1 339 ? -2.029 2.210 18.027 1.00 96.44 339 SER A CA 1
ATOM 2604 C C . SER A 1 339 ? -2.431 3.647 17.691 1.00 96.44 339 SER A C 1
ATOM 2606 O O . SER A 1 339 ? -3.594 4.005 17.863 1.00 96.44 339 SER A O 1
ATOM 2608 N N . GLN A 1 340 ? -1.516 4.458 17.148 1.00 97.19 340 GLN A N 1
ATOM 2609 C CA . GLN A 1 340 ? -1.821 5.840 16.781 1.00 97.19 340 GLN A CA 1
ATOM 2610 C C . GLN A 1 340 ? -2.771 5.907 15.588 1.00 97.19 340 GLN A C 1
ATOM 2612 O O . GLN A 1 340 ? -3.719 6.687 15.624 1.00 97.19 340 GLN A O 1
ATOM 2617 N N . PHE A 1 341 ? -2.592 5.051 14.581 1.00 96.62 341 PHE A N 1
ATOM 2618 C CA . PHE A 1 341 ? -3.501 4.956 13.444 1.00 96.62 341 PHE A CA 1
ATOM 2619 C C . PHE A 1 341 ? -4.949 4.740 13.900 1.00 96.62 341 PHE A C 1
ATOM 2621 O O . PHE A 1 341 ? -5.819 5.542 13.557 1.00 96.62 341 PHE A O 1
ATOM 2628 N N . PHE A 1 342 ? -5.195 3.747 14.762 1.00 94.75 342 PHE A N 1
ATOM 2629 C CA . PHE A 1 342 ? -6.534 3.484 15.292 1.00 94.75 342 PHE A CA 1
ATOM 2630 C C . PHE A 1 342 ? -7.083 4.630 16.140 1.00 94.75 342 PHE A C 1
ATOM 2632 O O . PHE A 1 342 ? -8.265 4.948 16.031 1.00 94.75 342 PHE A O 1
ATOM 2639 N N . ARG A 1 343 ? -6.247 5.318 16.928 1.00 93.44 343 ARG A N 1
ATOM 2640 C CA . ARG A 1 343 ? -6.693 6.522 17.650 1.00 93.44 343 ARG A CA 1
ATOM 2641 C C . ARG A 1 343 ? -7.136 7.634 16.701 1.00 93.44 343 ARG A C 1
ATOM 2643 O O . ARG A 1 343 ? -8.110 8.325 17.000 1.00 93.44 343 ARG A O 1
ATOM 2650 N N . LYS A 1 344 ? -6.464 7.810 15.556 1.00 91.06 344 LYS A N 1
ATOM 2651 C CA . LYS A 1 344 ? -6.820 8.861 14.591 1.00 91.06 344 LYS A CA 1
ATOM 2652 C C . LYS A 1 344 ? -8.086 8.516 13.810 1.00 91.06 344 LYS A C 1
ATOM 2654 O O . LYS A 1 344 ? -9.002 9.336 13.793 1.00 91.06 344 LYS A O 1
ATOM 2659 N N . CYS A 1 345 ? -8.192 7.314 13.243 1.00 86.88 345 CYS A N 1
ATOM 2660 C CA . CYS A 1 345 ? -9.325 6.958 12.383 1.00 86.88 345 CYS A CA 1
ATOM 2661 C C . CYS A 1 345 ? -10.515 6.299 13.101 1.00 86.88 345 CYS A C 1
ATOM 2663 O O . CYS A 1 345 ? -11.639 6.407 12.630 1.00 86.88 345 CYS A O 1
ATOM 2665 N N . GLY A 1 346 ? -10.300 5.609 14.225 1.00 85.56 346 GLY A N 1
ATOM 2666 C CA . GLY A 1 346 ? -11.331 4.835 14.932 1.00 85.56 346 GLY A CA 1
ATOM 2667 C C . GLY A 1 346 ? -11.765 3.529 14.248 1.00 85.56 346 GLY A C 1
ATOM 2668 O O . GLY A 1 346 ? -12.526 2.768 14.843 1.00 85.56 346 GLY A O 1
ATOM 2669 N N . ALA A 1 347 ? -11.282 3.239 13.038 1.00 84.38 347 ALA A N 1
ATOM 2670 C CA . ALA A 1 347 ? -11.648 2.052 12.273 1.00 84.38 347 ALA A CA 1
ATOM 2671 C C . ALA A 1 347 ? -10.846 0.828 12.737 1.00 84.38 347 ALA A C 1
ATOM 2673 O O . ALA A 1 347 ? -9.668 0.696 12.416 1.00 84.38 347 ALA A O 1
ATOM 2674 N N . LEU A 1 348 ? -11.483 -0.056 13.512 1.00 84.19 348 LEU A N 1
ATOM 2675 C CA . LEU A 1 348 ? -10.851 -1.278 14.037 1.00 84.19 348 LEU A CA 1
ATOM 2676 C C . LEU A 1 348 ? -11.093 -2.514 13.165 1.00 84.19 348 LEU A C 1
ATOM 2678 O O . LEU A 1 348 ? -10.393 -3.515 13.311 1.00 84.19 348 LEU A O 1
ATOM 2682 N N . GLU A 1 349 ? -12.079 -2.447 12.273 1.00 83.75 349 GLU A N 1
ATOM 2683 C CA . GLU A 1 349 ? -12.481 -3.565 11.426 1.00 83.75 349 GLU A CA 1
ATOM 2684 C C . GLU A 1 349 ? -11.953 -3.387 10.001 1.00 83.75 349 GLU A C 1
ATOM 2686 O O . GLU A 1 349 ? -11.973 -2.265 9.483 1.00 83.75 349 GLU A O 1
ATOM 2691 N N . PRO A 1 350 ? -11.486 -4.464 9.345 1.00 85.81 350 PRO A N 1
ATOM 2692 C CA . PRO A 1 350 ? -11.072 -4.387 7.955 1.00 85.81 350 PRO A CA 1
ATOM 2693 C C . PRO A 1 350 ? -12.211 -3.931 7.035 1.00 85.81 350 PRO A C 1
ATOM 2695 O O . PRO A 1 350 ? -13.375 -4.281 7.242 1.00 85.81 350 PRO A O 1
ATOM 2698 N N . VAL A 1 351 ? -11.868 -3.201 5.976 1.00 83.50 351 VAL A N 1
ATOM 2699 C CA . VAL A 1 351 ? -12.827 -2.763 4.959 1.00 83.50 351 VAL A CA 1
ATOM 2700 C C . VAL A 1 351 ? -13.479 -3.961 4.253 1.00 83.50 351 VAL A C 1
ATOM 2702 O O . VAL A 1 351 ? -12.850 -5.014 4.081 1.00 83.50 351 VAL A O 1
ATOM 2705 N N . PRO A 1 352 ? -14.733 -3.827 3.782 1.00 77.31 352 PRO A N 1
ATOM 2706 C CA . PRO A 1 352 ? -15.402 -4.898 3.057 1.00 77.31 352 PRO A CA 1
ATOM 2707 C C . PRO A 1 352 ? -14.598 -5.376 1.841 1.00 77.31 352 PRO A C 1
ATOM 2709 O O . PRO A 1 352 ? -14.227 -4.591 0.971 1.00 77.31 352 PRO A O 1
ATOM 2712 N N . GLY A 1 353 ? -14.388 -6.690 1.748 1.00 74.31 353 GLY A N 1
ATOM 2713 C CA . GLY A 1 353 ? -13.699 -7.320 0.619 1.00 74.31 353 GLY A CA 1
ATOM 2714 C C . GLY A 1 353 ? -12.182 -7.455 0.768 1.00 74.31 353 GLY A C 1
ATOM 2715 O O . GLY A 1 353 ? -11.579 -8.112 -0.082 1.00 74.31 353 GLY A O 1
ATOM 2716 N N . ASP A 1 354 ? -11.573 -6.923 1.834 1.00 78.69 354 ASP A N 1
ATOM 2717 C CA . ASP A 1 354 ? -10.173 -7.221 2.146 1.00 78.69 354 ASP A CA 1
ATOM 2718 C C . ASP A 1 354 ? -9.997 -8.708 2.507 1.00 78.69 354 ASP A C 1
ATOM 2720 O O . ASP A 1 354 ? -10.763 -9.288 3.279 1.00 78.69 354 ASP A O 1
ATOM 2724 N N . SER A 1 355 ? -8.973 -9.339 1.929 1.00 77.44 355 SER A N 1
ATOM 2725 C CA . SER A 1 355 ? -8.636 -10.751 2.160 1.00 77.44 355 SER A CA 1
ATOM 2726 C C . SER A 1 355 ? -7.264 -10.949 2.810 1.00 77.44 355 SER A C 1
ATOM 2728 O O . SER A 1 355 ? -6.741 -12.065 2.828 1.00 77.44 355 SER A O 1
ATOM 2730 N N . ASN A 1 356 ? -6.633 -9.877 3.289 1.00 77.50 356 ASN A N 1
ATOM 2731 C CA . ASN A 1 356 ? -5.259 -9.888 3.777 1.00 77.50 356 ASN A CA 1
ATOM 2732 C C . ASN A 1 356 ? -5.190 -10.351 5.240 1.00 77.50 356 ASN A C 1
ATOM 2734 O O . ASN A 1 356 ? -4.869 -9.587 6.140 1.00 77.50 356 ASN A O 1
ATOM 2738 N N . GLU A 1 357 ? -5.475 -11.629 5.500 1.00 82.19 357 GLU A N 1
ATOM 2739 C CA . GLU A 1 357 ? -5.465 -12.192 6.864 1.00 82.19 357 GLU A CA 1
ATOM 2740 C C . GLU A 1 357 ? -4.066 -12.262 7.507 1.00 82.19 357 GLU A C 1
ATOM 2742 O O . GLU A 1 357 ? -3.948 -12.350 8.731 1.00 82.19 357 GLU A O 1
ATOM 2747 N N . VAL A 1 358 ? -3.005 -12.251 6.690 1.00 87.75 358 VAL A N 1
ATOM 2748 C CA . VAL A 1 358 ? -1.609 -12.330 7.141 1.00 87.75 358 VAL A CA 1
ATOM 2749 C C . VAL A 1 358 ? -0.774 -11.259 6.450 1.00 87.75 358 VAL A C 1
ATOM 2751 O O . VAL A 1 358 ? -0.622 -11.289 5.229 1.00 87.75 358 VAL A O 1
ATOM 2754 N N . LEU A 1 359 ? -0.149 -10.381 7.236 1.00 95.06 359 LEU A N 1
ATOM 2755 C CA . LEU A 1 359 ? 0.877 -9.466 6.746 1.00 95.06 359 LEU A CA 1
ATOM 2756 C C . LEU A 1 359 ? 2.244 -10.160 6.737 1.00 95.06 359 LEU A C 1
ATOM 2758 O O . LEU A 1 359 ? 2.712 -10.665 7.759 1.00 95.06 359 LEU A O 1
ATOM 2762 N N . THR A 1 360 ? 2.922 -10.147 5.590 1.00 96.94 360 THR A N 1
ATOM 2763 C CA . THR A 1 360 ? 4.298 -10.641 5.452 1.00 96.94 360 THR A CA 1
ATOM 2764 C C . THR A 1 360 ? 5.282 -9.489 5.263 1.00 96.94 360 THR A C 1
ATOM 2766 O O . THR A 1 360 ? 5.200 -8.733 4.301 1.00 96.94 360 THR A O 1
ATOM 2769 N N . LEU A 1 361 ? 6.268 -9.382 6.148 1.00 98.25 361 LEU A N 1
ATOM 2770 C CA . LEU A 1 361 ? 7.374 -8.435 6.069 1.00 98.25 361 LEU A CA 1
ATOM 2771 C C . LEU A 1 361 ? 8.612 -9.139 5.513 1.00 98.25 361 LEU A C 1
ATOM 2773 O O . LEU A 1 361 ? 9.208 -9.996 6.168 1.00 98.25 361 LEU A O 1
ATOM 2777 N N . VAL A 1 362 ? 9.008 -8.775 4.298 1.00 98.50 362 VAL A N 1
ATOM 2778 C CA . VAL A 1 362 ? 10.185 -9.295 3.603 1.00 98.50 362 VAL A CA 1
ATOM 2779 C C . VAL A 1 362 ? 11.340 -8.306 3.742 1.00 98.50 362 VAL A C 1
ATOM 2781 O O . VAL A 1 362 ? 11.360 -7.270 3.078 1.00 98.50 362 VAL A O 1
ATOM 2784 N N . ILE A 1 363 ? 12.325 -8.630 4.585 1.00 98.44 363 ILE A N 1
ATOM 2785 C CA . ILE A 1 363 ? 13.439 -7.723 4.910 1.00 98.44 363 ILE A CA 1
ATOM 2786 C C . ILE A 1 363 ? 14.782 -8.347 4.510 1.00 98.44 363 ILE A C 1
ATOM 2788 O O . ILE A 1 363 ? 15.316 -9.238 5.173 1.00 98.44 363 ILE A O 1
ATOM 2792 N N . TYR A 1 364 ? 15.371 -7.854 3.422 1.00 98.44 364 TYR A N 1
ATOM 2793 C CA . TYR A 1 364 ? 16.695 -8.292 2.963 1.00 98.44 364 TYR A CA 1
ATOM 2794 C C . TYR A 1 364 ? 17.811 -7.674 3.812 1.00 98.44 364 TYR A C 1
ATOM 2796 O O . TYR A 1 364 ? 17.677 -6.569 4.306 1.00 98.44 364 TYR A O 1
ATOM 2804 N N . GLY A 1 365 ? 18.975 -8.315 3.929 1.00 97.12 365 GLY A N 1
ATOM 2805 C CA . GLY A 1 365 ? 20.049 -7.812 4.809 1.00 97.12 365 GLY A CA 1
ATOM 2806 C C . GLY A 1 365 ? 20.841 -6.604 4.284 1.00 97.12 365 GLY A C 1
ATOM 2807 O O . GLY A 1 365 ? 21.757 -6.142 4.955 1.00 97.12 365 GLY A O 1
ATOM 2808 N N . SER A 1 366 ? 20.590 -6.141 3.054 1.00 95.81 366 SER A N 1
ATOM 2809 C CA . SER A 1 366 ? 21.265 -4.971 2.466 1.00 95.81 366 SER A CA 1
ATOM 2810 C C . SER A 1 366 ? 20.559 -4.485 1.189 1.00 95.81 366 SER A C 1
ATOM 2812 O O . SER A 1 366 ? 19.869 -5.288 0.549 1.00 95.81 366 SER A O 1
ATOM 2814 N N . PRO A 1 367 ? 20.811 -3.243 0.718 1.00 95.06 367 PRO A N 1
ATOM 2815 C CA . PRO A 1 367 ? 20.302 -2.782 -0.577 1.00 95.06 367 PRO A CA 1
ATOM 2816 C C . PRO A 1 367 ? 20.807 -3.640 -1.747 1.00 95.06 367 PRO A C 1
ATOM 2818 O O . PRO A 1 367 ? 20.087 -3.868 -2.712 1.00 95.06 367 PRO A O 1
ATOM 2821 N N . GLN A 1 368 ? 22.035 -4.165 -1.655 1.00 92.31 368 GLN A N 1
ATOM 2822 C CA . GLN A 1 368 ? 22.591 -5.037 -2.692 1.00 92.31 368 GLN A CA 1
ATOM 2823 C C . GLN A 1 368 ? 21.840 -6.374 -2.762 1.00 92.31 368 GLN A C 1
ATOM 2825 O O . GLN A 1 368 ? 21.554 -6.862 -3.854 1.00 92.31 368 GLN A O 1
ATOM 2830 N N . ALA A 1 369 ? 21.508 -6.968 -1.610 1.00 95.62 369 ALA A N 1
ATOM 2831 C CA . ALA A 1 369 ? 20.725 -8.202 -1.554 1.00 95.62 369 ALA A CA 1
ATOM 2832 C C . ALA A 1 369 ? 19.310 -7.986 -2.114 1.00 95.62 369 ALA A C 1
ATOM 2834 O O . ALA A 1 369 ? 18.846 -8.801 -2.908 1.00 95.62 369 ALA A O 1
ATOM 2835 N N . TYR A 1 370 ? 18.681 -6.857 -1.775 1.00 96.38 370 TYR A N 1
ATOM 2836 C CA . TYR A 1 370 ? 17.398 -6.436 -2.341 1.00 96.38 370 TYR A CA 1
ATOM 2837 C C . TYR A 1 370 ? 17.450 -6.375 -3.873 1.00 96.38 370 TYR A C 1
ATOM 2839 O O . TYR A 1 370 ? 16.704 -7.078 -4.548 1.00 96.38 370 TYR A O 1
ATOM 2847 N N . GLN A 1 371 ? 18.411 -5.630 -4.431 1.00 92.44 371 GLN A N 1
ATOM 2848 C CA . GLN A 1 371 ? 18.597 -5.473 -5.880 1.00 92.44 371 GLN A CA 1
ATOM 2849 C C . GLN A 1 371 ? 18.927 -6.785 -6.606 1.00 92.44 371 GLN A C 1
ATOM 2851 O O . GLN A 1 371 ? 18.522 -6.977 -7.751 1.00 92.44 371 GLN A O 1
ATOM 2856 N N . THR A 1 372 ? 19.657 -7.691 -5.952 1.00 93.25 372 THR A N 1
ATOM 2857 C CA . THR A 1 372 ? 20.105 -8.953 -6.559 1.00 93.25 372 THR A CA 1
ATOM 2858 C C . THR A 1 372 ? 18.999 -10.009 -6.571 1.00 93.25 372 THR A C 1
ATOM 2860 O O . THR A 1 372 ? 18.805 -10.683 -7.582 1.00 93.25 372 THR A O 1
ATOM 2863 N N . TYR A 1 373 ? 18.281 -10.177 -5.457 1.00 96.88 373 TYR A N 1
ATOM 2864 C CA . TYR A 1 373 ? 17.412 -11.338 -5.247 1.00 96.88 373 TYR A CA 1
ATOM 2865 C C . TYR A 1 373 ? 15.925 -11.047 -5.460 1.00 96.88 373 TYR A C 1
ATOM 2867 O O . TYR A 1 373 ? 15.212 -11.927 -5.944 1.00 96.88 373 TYR A O 1
ATOM 2875 N N . GLN A 1 374 ? 15.444 -9.834 -5.167 1.00 95.50 374 GLN A N 1
ATOM 2876 C CA . GLN A 1 374 ? 14.018 -9.512 -5.289 1.00 95.50 374 GLN A CA 1
ATOM 2877 C C . GLN A 1 374 ? 13.459 -9.671 -6.707 1.00 95.50 374 GLN A C 1
ATOM 2879 O O . GLN A 1 374 ? 12.401 -10.294 -6.842 1.00 95.50 374 GLN A O 1
ATOM 2884 N N . PRO A 1 375 ? 14.132 -9.197 -7.776 1.00 93.12 375 PRO A N 1
ATOM 2885 C CA . PRO A 1 375 ? 13.598 -9.359 -9.125 1.00 93.12 375 PRO A CA 1
ATOM 2886 C C . PRO A 1 375 ? 13.443 -10.833 -9.516 1.00 93.12 375 PRO A C 1
ATOM 2888 O O . PRO A 1 375 ? 12.530 -11.177 -10.259 1.00 93.12 375 PRO A O 1
ATOM 2891 N N . PHE A 1 376 ? 14.307 -11.713 -8.995 1.00 94.38 376 PHE A N 1
ATOM 2892 C CA . PHE A 1 376 ? 14.229 -13.151 -9.245 1.00 94.38 376 PHE A CA 1
ATOM 2893 C C . PHE A 1 376 ? 13.138 -13.839 -8.413 1.00 94.38 376 PHE A C 1
ATOM 2895 O O . PHE A 1 376 ? 12.420 -14.688 -8.937 1.00 94.38 376 PHE A O 1
ATOM 2902 N N . LEU A 1 377 ? 13.017 -13.492 -7.128 1.00 95.12 377 LEU A N 1
ATOM 2903 C CA . LEU A 1 377 ? 12.064 -14.129 -6.215 1.00 95.12 377 LEU A CA 1
ATOM 2904 C C . LEU A 1 377 ? 10.620 -13.665 -6.443 1.00 95.12 377 LEU A C 1
ATOM 2906 O O . LEU A 1 377 ? 9.710 -14.486 -6.387 1.00 95.12 377 LEU A O 1
ATOM 2910 N N . TYR A 1 378 ? 10.420 -12.373 -6.713 1.00 94.69 378 TYR A N 1
ATOM 2911 C CA . TYR A 1 378 ? 9.093 -11.746 -6.710 1.00 94.69 378 TYR A CA 1
ATOM 2912 C C . TYR A 1 378 ? 8.767 -10.963 -7.989 1.00 94.69 378 TYR A C 1
ATOM 2914 O O . TYR A 1 378 ? 7.634 -10.526 -8.160 1.00 94.69 378 TYR A O 1
ATOM 2922 N N . GLY A 1 379 ? 9.727 -10.757 -8.900 1.00 91.62 379 GLY A N 1
ATOM 2923 C CA . GLY A 1 379 ? 9.489 -10.003 -10.140 1.00 91.62 379 GLY A CA 1
ATOM 2924 C C . GLY A 1 379 ? 9.246 -8.501 -9.941 1.00 91.62 379 GLY A C 1
ATOM 2925 O O . GLY A 1 379 ? 8.822 -7.825 -10.877 1.00 91.62 379 GLY A O 1
ATOM 2926 N N . LEU A 1 380 ? 9.512 -7.973 -8.742 1.00 92.88 380 LEU A N 1
ATOM 2927 C CA . LEU A 1 380 ? 9.288 -6.572 -8.385 1.00 92.88 380 LEU A CA 1
ATOM 2928 C C . LEU A 1 380 ? 10.514 -5.697 -8.672 1.00 92.88 380 LEU A C 1
ATOM 2930 O O . LEU A 1 380 ? 11.661 -6.149 -8.615 1.00 92.88 380 LEU A O 1
ATOM 2934 N N . ALA A 1 381 ? 10.264 -4.415 -8.946 1.00 87.88 381 ALA A N 1
ATOM 2935 C CA . ALA A 1 381 ? 11.312 -3.410 -9.084 1.00 87.88 381 ALA A CA 1
ATOM 2936 C C . ALA A 1 381 ? 11.963 -3.087 -7.728 1.00 87.88 381 ALA A C 1
ATOM 2938 O O . ALA A 1 381 ? 11.341 -3.209 -6.675 1.00 87.88 381 ALA A O 1
ATOM 2939 N N . THR A 1 382 ? 13.217 -2.639 -7.768 1.00 90.94 382 THR A N 1
ATOM 2940 C CA . THR A 1 382 ? 14.039 -2.364 -6.574 1.00 90.94 382 THR A CA 1
ATOM 2941 C C . THR A 1 382 ? 14.537 -0.918 -6.515 1.00 90.94 382 THR A C 1
ATOM 2943 O O . THR A 1 382 ? 15.464 -0.608 -5.772 1.00 90.94 382 THR A O 1
ATOM 2946 N N . ASN A 1 383 ? 13.959 -0.025 -7.326 1.00 88.56 383 ASN A N 1
ATOM 2947 C CA . ASN A 1 383 ? 14.289 1.406 -7.352 1.00 88.56 383 ASN A CA 1
ATOM 2948 C C . ASN A 1 383 ? 13.458 2.179 -6.311 1.00 88.56 383 ASN A C 1
ATOM 2950 O O . ASN A 1 383 ? 12.843 3.193 -6.627 1.00 88.56 383 ASN A O 1
ATOM 2954 N N . ASN A 1 384 ? 13.401 1.651 -5.093 1.00 89.69 384 ASN A N 1
ATOM 2955 C CA . ASN A 1 384 ? 12.664 2.177 -3.948 1.00 89.69 384 ASN A CA 1
ATOM 2956 C C . ASN A 1 384 ? 13.368 1.729 -2.654 1.00 89.69 384 ASN A C 1
ATOM 2958 O O . ASN A 1 384 ? 14.195 0.815 -2.682 1.00 89.69 384 ASN A O 1
ATOM 2962 N N . GLY A 1 385 ? 13.078 2.397 -1.534 1.00 88.31 385 GLY A N 1
ATOM 2963 C CA . GLY A 1 385 ? 13.567 1.965 -0.216 1.00 88.31 385 GLY A CA 1
ATOM 2964 C C . GLY A 1 385 ? 12.819 0.739 0.318 1.00 88.31 385 GLY A C 1
ATOM 2965 O O . GLY A 1 385 ? 13.361 -0.014 1.133 1.00 88.31 385 GLY A O 1
ATOM 2966 N N . GLY A 1 386 ? 11.584 0.570 -0.151 1.00 90.12 386 GLY A N 1
ATOM 2967 C CA . GLY A 1 386 ? 10.626 -0.461 0.198 1.00 90.12 386 GLY A CA 1
ATOM 2968 C C . GLY A 1 386 ? 9.354 -0.280 -0.632 1.00 90.12 386 GLY A C 1
ATOM 2969 O O . GLY A 1 386 ? 9.254 0.683 -1.397 1.00 90.12 386 GLY A O 1
ATOM 2970 N N . ILE A 1 387 ? 8.461 -1.264 -0.579 1.00 91.69 387 ILE A N 1
ATOM 2971 C CA . ILE A 1 387 ? 7.162 -1.227 -1.251 1.00 91.69 387 ILE A CA 1
ATOM 2972 C C . ILE A 1 387 ? 6.191 -2.200 -0.581 1.00 91.69 387 ILE A C 1
ATOM 2974 O O . ILE A 1 387 ? 6.517 -3.377 -0.395 1.00 91.69 387 ILE A O 1
ATOM 2978 N N . PHE A 1 388 ? 4.989 -1.732 -0.268 1.00 93.50 388 PHE A N 1
ATOM 2979 C CA . PHE A 1 388 ? 3.859 -2.583 0.085 1.00 93.50 388 PHE A CA 1
ATOM 2980 C C . PHE A 1 388 ? 3.069 -3.025 -1.158 1.00 93.50 388 PHE A C 1
ATOM 2982 O O . PHE A 1 388 ? 2.718 -2.218 -2.019 1.00 93.50 388 PHE A O 1
ATOM 2989 N N . ILE A 1 389 ? 2.800 -4.328 -1.264 1.00 92.50 389 ILE A N 1
ATOM 2990 C CA . ILE A 1 389 ? 1.960 -4.927 -2.304 1.00 92.50 389 ILE A CA 1
ATOM 2991 C C . ILE A 1 389 ? 0.662 -5.404 -1.661 1.00 92.50 389 ILE A C 1
ATOM 2993 O O . ILE A 1 389 ? 0.598 -6.496 -1.091 1.00 92.50 389 ILE A O 1
ATOM 2997 N N . GLU A 1 390 ? -0.367 -4.572 -1.799 1.00 88.12 390 GLU A N 1
ATOM 2998 C CA . GLU A 1 390 ? -1.681 -4.731 -1.173 1.00 88.12 390 GLU A CA 1
ATOM 2999 C C . GLU A 1 390 ? -2.314 -6.099 -1.437 1.00 88.12 390 GLU A C 1
ATOM 3001 O O . GLU A 1 390 ? -2.595 -6.837 -0.501 1.00 88.12 390 GLU A O 1
ATOM 3006 N N . GLY A 1 391 ? -2.438 -6.506 -2.705 1.00 86.50 391 GLY A N 1
ATOM 3007 C CA . GLY A 1 391 ? -3.068 -7.783 -3.061 1.00 86.50 391 GLY A CA 1
ATOM 3008 C C . GLY A 1 391 ? -2.300 -9.035 -2.615 1.00 86.50 391 GLY A C 1
ATOM 3009 O O . GLY A 1 391 ? -2.766 -10.149 -2.848 1.00 86.50 391 GLY A O 1
ATOM 3010 N N . TRP A 1 392 ? -1.099 -8.882 -2.048 1.00 90.75 392 TRP A N 1
ATOM 3011 C CA . TRP A 1 392 ? -0.314 -9.978 -1.472 1.00 90.75 392 TRP A CA 1
ATOM 3012 C C . TRP A 1 392 ? -0.225 -9.892 0.054 1.00 90.75 392 TRP A C 1
ATOM 3014 O O . TRP A 1 392 ? 0.409 -10.764 0.648 1.00 90.75 392 TRP A O 1
ATOM 3024 N N . GLY A 1 393 ? -0.731 -8.819 0.673 1.00 91.62 393 GLY A N 1
ATOM 3025 C CA . GLY A 1 393 ? -0.477 -8.518 2.078 1.00 91.62 393 GLY A CA 1
ATOM 3026 C C . GLY A 1 393 ? 1.017 -8.569 2.403 1.00 91.62 393 GLY A C 1
ATOM 3027 O O . GLY A 1 393 ? 1.413 -9.172 3.397 1.00 91.62 393 GLY A O 1
ATOM 3028 N N . THR A 1 394 ? 1.883 -8.058 1.517 1.00 96.19 394 THR A N 1
ATOM 3029 C CA . THR A 1 394 ? 3.340 -8.234 1.650 1.00 96.19 394 THR A CA 1
ATOM 3030 C C . THR A 1 394 ? 4.100 -6.927 1.462 1.00 96.19 394 THR A C 1
ATOM 3032 O O . THR A 1 394 ? 3.972 -6.261 0.438 1.00 96.19 394 THR A O 1
ATOM 3035 N N . LEU A 1 395 ? 4.949 -6.602 2.433 1.00 96.88 395 LEU A N 1
ATOM 3036 C CA . LEU A 1 395 ? 5.835 -5.443 2.447 1.00 96.88 395 LEU A CA 1
ATOM 3037 C C . LEU A 1 395 ? 7.269 -5.890 2.176 1.00 96.88 395 LEU A C 1
ATOM 3039 O O . LEU A 1 395 ? 7.781 -6.788 2.839 1.00 96.88 395 LEU A O 1
ATOM 3043 N N . PHE A 1 396 ? 7.938 -5.242 1.231 1.00 97.81 396 PHE A N 1
ATOM 3044 C CA . PHE A 1 396 ? 9.321 -5.530 0.864 1.00 97.81 396 PHE A CA 1
ATOM 3045 C C . PHE A 1 396 ? 10.227 -4.365 1.249 1.00 97.81 396 PHE A C 1
ATOM 3047 O O . PHE A 1 396 ? 9.934 -3.225 0.917 1.00 97.81 396 PHE A O 1
ATOM 3054 N N . THR A 1 397 ? 11.340 -4.631 1.932 1.00 97.69 397 THR A N 1
ATOM 3055 C CA . THR A 1 397 ? 12.339 -3.619 2.318 1.00 97.69 397 THR A CA 1
ATOM 3056 C C . THR A 1 397 ? 13.687 -4.292 2.620 1.00 97.69 397 THR A C 1
ATOM 3058 O O . THR A 1 397 ? 13.884 -5.475 2.351 1.00 97.69 397 THR A O 1
ATOM 3061 N N . TYR A 1 398 ? 14.675 -3.566 3.137 1.00 97.56 398 TYR A N 1
ATOM 3062 C CA . TYR A 1 398 ? 16.023 -4.083 3.398 1.00 97.56 398 TYR A CA 1
ATOM 3063 C C . TYR A 1 398 ? 16.697 -3.428 4.611 1.00 97.56 398 TYR A C 1
ATOM 3065 O O . TYR A 1 398 ? 16.334 -2.347 5.021 1.00 97.56 398 TYR A O 1
ATOM 3073 N N . ASP A 1 399 ? 17.734 -4.008 5.190 1.00 97.31 399 ASP A N 1
ATOM 3074 C CA . ASP A 1 399 ? 18.540 -3.314 6.192 1.00 97.31 399 ASP A CA 1
ATOM 3075 C C . ASP A 1 399 ? 19.520 -2.335 5.526 1.00 97.31 399 ASP A C 1
ATOM 3077 O O . ASP A 1 399 ? 19.971 -2.548 4.396 1.00 97.31 399 ASP A O 1
ATOM 3081 N N . ARG A 1 400 ? 19.813 -1.212 6.182 1.00 95.25 400 ARG A N 1
ATOM 3082 C CA . ARG A 1 400 ? 20.542 -0.076 5.598 1.00 95.25 400 ARG A CA 1
ATOM 3083 C C . ARG A 1 400 ? 21.336 0.702 6.631 1.00 95.25 400 ARG A C 1
ATOM 3085 O O . ARG A 1 400 ? 20.946 0.879 7.776 1.00 95.25 400 ARG A O 1
ATOM 3092 N N . THR A 1 401 ? 22.431 1.278 6.156 1.00 94.62 401 THR A N 1
ATOM 3093 C CA . THR A 1 401 ? 23.219 2.259 6.907 1.00 94.62 401 THR A CA 1
ATOM 3094 C C . THR A 1 401 ? 22.790 3.692 6.567 1.00 94.62 401 THR A C 1
ATOM 3096 O O . THR A 1 401 ? 22.317 3.929 5.452 1.00 94.62 401 THR A O 1
ATOM 3099 N N . PRO A 1 402 ? 23.082 4.683 7.431 1.00 88.88 402 PRO A N 1
ATOM 3100 C CA . PRO A 1 402 ? 22.827 6.100 7.136 1.00 88.88 402 PRO A CA 1
ATOM 3101 C C . PRO A 1 402 ? 23.537 6.645 5.881 1.00 88.88 402 PRO A C 1
ATOM 3103 O O . PRO A 1 402 ? 23.218 7.721 5.390 1.00 88.88 402 PRO A O 1
ATOM 3106 N N . ALA A 1 403 ? 24.544 5.933 5.356 1.00 89.88 403 ALA A N 1
ATOM 3107 C CA . ALA A 1 403 ? 25.205 6.298 4.101 1.00 89.88 403 ALA A CA 1
ATOM 3108 C C . ALA A 1 403 ? 24.435 5.819 2.856 1.00 89.88 403 ALA A C 1
ATOM 3110 O O . ALA A 1 403 ? 24.685 6.312 1.758 1.00 89.88 403 ALA A O 1
ATOM 3111 N N . GLN A 1 404 ? 23.550 4.833 3.015 1.00 90.00 404 GLN A N 1
ATOM 3112 C CA . GLN A 1 404 ? 22.772 4.222 1.934 1.00 90.00 404 GLN A CA 1
ATOM 3113 C C . GLN A 1 404 ? 21.372 4.826 1.810 1.00 90.00 404 GLN A C 1
ATOM 3115 O O . GLN A 1 404 ? 20.806 4.806 0.722 1.00 90.00 404 GLN A O 1
ATOM 3120 N N . SER A 1 405 ? 20.817 5.342 2.905 1.00 91.00 405 SER A N 1
ATOM 3121 C CA . SER A 1 405 ? 19.490 5.949 2.960 1.00 91.00 405 SER A CA 1
ATOM 3122 C C . SER A 1 405 ? 19.470 7.035 4.030 1.00 91.00 405 SER A C 1
ATOM 3124 O O . SER A 1 405 ? 20.152 6.908 5.046 1.00 91.00 405 SER A O 1
ATOM 3126 N N . ILE A 1 406 ? 18.685 8.086 3.793 1.00 87.62 406 ILE A N 1
ATOM 3127 C CA . ILE A 1 406 ? 18.385 9.098 4.814 1.00 87.62 406 ILE A CA 1
ATOM 3128 C C . ILE A 1 406 ? 17.443 8.552 5.892 1.00 87.62 406 ILE A C 1
ATOM 3130 O O . ILE A 1 406 ? 17.532 8.985 7.031 1.00 87.62 406 ILE A O 1
ATOM 3134 N N . TYR A 1 407 ? 16.601 7.579 5.531 1.00 90.50 407 TYR A N 1
ATOM 3135 C CA . TYR A 1 407 ? 15.701 6.880 6.438 1.00 90.50 407 TYR A CA 1
ATOM 3136 C C . TYR A 1 407 ? 16.340 5.581 6.921 1.00 90.50 407 TYR A C 1
ATOM 3138 O O . TYR A 1 407 ? 16.917 4.820 6.128 1.00 90.50 407 TYR A O 1
ATOM 3146 N N . THR A 1 408 ? 16.204 5.317 8.212 1.00 94.19 408 THR A N 1
ATOM 3147 C CA . THR A 1 408 ? 16.522 4.035 8.842 1.00 94.19 408 THR A CA 1
ATOM 3148 C C . THR A 1 408 ? 15.581 2.926 8.353 1.00 94.19 408 THR A C 1
ATOM 3150 O O . THR A 1 408 ? 14.626 3.161 7.607 1.00 94.19 408 THR A O 1
ATOM 3153 N N . LEU A 1 409 ? 15.885 1.670 8.704 1.00 95.94 409 LEU A N 1
ATOM 3154 C CA . LEU A 1 409 ? 14.977 0.560 8.403 1.00 95.94 409 LEU A CA 1
ATOM 3155 C C . LEU A 1 409 ? 13.649 0.724 9.154 1.00 95.94 409 LEU A C 1
ATOM 3157 O O . LEU A 1 409 ? 12.602 0.500 8.557 1.00 95.94 409 LEU A O 1
ATOM 3161 N N . GLU A 1 410 ? 13.699 1.164 10.411 1.00 95.56 410 GLU A N 1
ATOM 3162 C CA . GLU A 1 410 ? 12.512 1.399 11.231 1.00 95.56 410 GLU A CA 1
ATOM 3163 C C . GLU A 1 410 ? 11.613 2.489 10.640 1.00 95.56 410 GLU A C 1
ATOM 3165 O O . GLU A 1 410 ? 10.437 2.233 10.413 1.00 95.56 410 GLU A O 1
ATOM 3170 N N . GLU A 1 411 ? 12.160 3.666 10.311 1.00 94.38 411 GLU A N 1
ATOM 3171 C CA . GLU A 1 411 ? 11.372 4.764 9.727 1.00 94.38 411 GLU A CA 1
ATOM 3172 C C . GLU A 1 411 ? 10.653 4.339 8.449 1.00 94.38 411 GLU A C 1
ATOM 3174 O O . GLU A 1 411 ? 9.475 4.633 8.267 1.00 94.38 411 GLU A O 1
ATOM 3179 N N . LEU A 1 412 ? 11.346 3.616 7.566 1.00 94.56 412 LEU A N 1
ATOM 3180 C CA . LEU A 1 412 ? 10.715 3.156 6.339 1.00 94.56 412 LEU A CA 1
ATOM 3181 C C . LEU A 1 412 ? 9.700 2.035 6.599 1.00 94.56 412 LEU A C 1
ATOM 3183 O O . LEU A 1 412 ? 8.698 1.947 5.900 1.00 94.56 412 LEU A O 1
ATOM 3187 N N . LEU A 1 413 ? 9.939 1.170 7.586 1.00 96.38 413 LEU A N 1
ATOM 3188 C CA . LEU A 1 413 ? 8.956 0.156 7.950 1.00 96.38 413 LEU A CA 1
ATOM 3189 C C . LEU A 1 413 ? 7.691 0.804 8.521 1.00 96.38 413 LEU A C 1
ATOM 3191 O O . LEU A 1 413 ? 6.605 0.402 8.128 1.00 96.38 413 LEU A O 1
ATOM 3195 N N . ARG A 1 414 ? 7.819 1.827 9.377 1.00 97.31 414 ARG A N 1
ATOM 3196 C CA . ARG A 1 414 ? 6.687 2.616 9.890 1.00 97.31 414 ARG A CA 1
ATOM 3197 C C . ARG A 1 414 ? 5.884 3.253 8.743 1.00 97.31 414 ARG A C 1
ATOM 3199 O O . ARG A 1 414 ? 4.657 3.161 8.732 1.00 97.31 414 ARG A O 1
ATOM 3206 N N . HIS A 1 415 ? 6.574 3.815 7.744 1.00 96.12 415 HIS A N 1
ATOM 3207 C CA . HIS A 1 415 ? 5.958 4.383 6.533 1.00 96.12 415 HIS A CA 1
ATOM 3208 C C . HIS A 1 415 ? 5.152 3.330 5.768 1.00 96.12 415 HIS A C 1
ATOM 3210 O O . HIS A 1 415 ? 3.954 3.473 5.555 1.00 96.12 415 HIS A O 1
ATOM 3216 N N . GLU A 1 416 ? 5.797 2.230 5.389 1.00 95.81 416 GLU A N 1
ATOM 3217 C CA . GLU A 1 416 ? 5.177 1.193 4.561 1.00 95.81 416 GLU A CA 1
ATOM 3218 C C . GLU A 1 416 ? 4.107 0.386 5.323 1.00 95.81 416 GLU A C 1
ATOM 3220 O O . GLU A 1 416 ? 3.145 -0.085 4.720 1.00 95.81 416 GLU A O 1
ATOM 3225 N N . TYR A 1 417 ? 4.227 0.247 6.649 1.00 97.31 417 TYR A N 1
ATOM 3226 C CA . TYR A 1 417 ? 3.192 -0.360 7.492 1.00 97.31 417 TYR A CA 1
ATOM 3227 C C . TYR A 1 417 ? 1.917 0.488 7.518 1.00 97.31 417 TYR A C 1
ATOM 3229 O O . TYR A 1 417 ? 0.817 -0.056 7.556 1.00 97.31 417 TYR A O 1
ATOM 3237 N N . THR A 1 418 ? 2.045 1.812 7.410 1.00 97.44 418 THR A N 1
ATOM 3238 C CA . THR A 1 418 ? 0.884 2.704 7.312 1.00 97.44 418 THR A CA 1
ATOM 3239 C C . THR A 1 418 ? 0.097 2.462 6.027 1.00 97.44 418 THR A C 1
ATOM 3241 O O . THR A 1 418 ? -1.126 2.426 6.080 1.00 97.44 418 THR A O 1
ATOM 3244 N N . HIS A 1 419 ? 0.765 2.194 4.896 1.00 95.12 419 HIS A N 1
ATOM 3245 C CA . HIS A 1 419 ? 0.075 1.809 3.654 1.00 95.12 419 HIS A CA 1
ATOM 3246 C C . HIS A 1 419 ? -0.736 0.520 3.818 1.00 95.12 419 HIS A C 1
ATOM 3248 O O . HIS A 1 419 ? -1.842 0.420 3.287 1.00 95.12 419 HIS A O 1
ATOM 3254 N N . TYR A 1 420 ? -0.219 -0.448 4.583 1.00 94.94 420 TYR A N 1
ATOM 3255 C CA . TYR A 1 420 ? -0.979 -1.644 4.950 1.00 94.94 420 TYR A CA 1
ATOM 3256 C C . TYR A 1 420 ? -2.217 -1.287 5.779 1.00 94.94 420 TYR A C 1
ATOM 3258 O O . TYR A 1 420 ? -3.318 -1.680 5.396 1.00 94.94 420 TYR A O 1
ATOM 3266 N N . LEU A 1 421 ? -2.059 -0.516 6.860 1.00 95.31 421 LEU A N 1
ATOM 3267 C CA . LEU A 1 421 ? -3.178 -0.122 7.722 1.00 95.31 421 LEU A CA 1
ATOM 3268 C C . LEU A 1 421 ? -4.258 0.644 6.948 1.00 95.31 421 LEU A C 1
ATOM 3270 O O . LEU A 1 421 ? -5.437 0.327 7.060 1.00 95.31 421 LEU A O 1
ATOM 3274 N N . ASP A 1 422 ? -3.860 1.606 6.122 1.00 93.06 422 ASP A N 1
ATOM 3275 C CA . ASP A 1 422 ? -4.766 2.438 5.330 1.00 93.06 422 ASP A CA 1
ATOM 3276 C C . ASP A 1 422 ? -5.563 1.599 4.316 1.00 93.06 422 ASP A C 1
ATOM 3278 O O . ASP A 1 422 ? -6.791 1.674 4.272 1.00 93.06 422 ASP A O 1
ATOM 3282 N N . SER A 1 423 ? -4.897 0.694 3.586 1.00 91.00 423 SER A N 1
ATOM 3283 C CA . SER A 1 423 ? -5.580 -0.241 2.674 1.00 91.00 423 SER A CA 1
ATOM 3284 C C . SER A 1 423 ? -6.483 -1.250 3.386 1.00 91.00 423 SER A C 1
ATOM 3286 O O . SER A 1 423 ? -7.483 -1.692 2.833 1.00 91.00 423 SER A O 1
ATOM 3288 N N . ARG A 1 424 ? -6.139 -1.623 4.623 1.00 90.00 424 ARG A N 1
ATOM 3289 C CA . ARG A 1 424 ? -6.881 -2.623 5.385 1.00 90.00 424 ARG A CA 1
ATOM 3290 C C . ARG A 1 424 ? -8.103 -2.032 6.071 1.00 90.00 424 ARG A C 1
ATOM 3292 O O . ARG A 1 424 ? -9.117 -2.711 6.129 1.00 90.00 424 ARG A O 1
ATOM 3299 N N . TYR A 1 425 ? -8.005 -0.823 6.617 1.00 90.81 425 TYR A N 1
ATOM 3300 C CA . TYR A 1 425 ? -8.993 -0.276 7.553 1.00 90.81 425 TYR A CA 1
ATOM 3301 C C . TYR A 1 425 ? -9.702 0.992 7.055 1.00 90.81 425 TYR A C 1
ATOM 3303 O O . TYR A 1 425 ? -10.735 1.343 7.613 1.00 90.81 425 TYR A O 1
ATOM 3311 N N . LEU A 1 426 ? -9.187 1.685 6.029 1.00 89.94 426 LEU A N 1
ATOM 3312 C CA . LEU A 1 426 ? -9.758 2.955 5.555 1.00 89.94 426 LEU A CA 1
ATOM 3313 C C . LEU A 1 426 ? -10.200 2.933 4.089 1.00 89.94 426 LEU A C 1
ATOM 3315 O O . LEU A 1 426 ? -11.247 3.495 3.771 1.00 89.94 426 LEU A O 1
ATOM 3319 N N . ILE A 1 427 ? -9.437 2.312 3.188 1.00 89.88 427 ILE A N 1
ATOM 3320 C CA . ILE A 1 427 ? -9.687 2.403 1.743 1.00 89.88 427 ILE A CA 1
ATOM 3321 C C . ILE A 1 427 ? -10.287 1.104 1.206 1.00 89.88 427 ILE A C 1
ATOM 3323 O O . ILE A 1 427 ? -9.631 0.073 1.183 1.00 89.88 427 ILE A O 1
ATOM 3327 N N . THR A 1 428 ? -11.519 1.170 0.697 1.00 86.50 428 THR A N 1
ATOM 3328 C CA . THR A 1 428 ? -12.165 0.029 0.026 1.00 86.50 428 THR A CA 1
ATOM 3329 C C . THR A 1 428 ? -11.686 -0.141 -1.421 1.00 86.50 428 THR A C 1
ATOM 3331 O O . THR A 1 428 ? -11.604 0.826 -2.185 1.00 86.50 428 THR A O 1
ATOM 3334 N N . GLY A 1 429 ? -11.492 -1.397 -1.831 1.00 82.62 429 GLY A N 1
ATOM 3335 C CA . GLY A 1 429 ? -11.001 -1.771 -3.161 1.00 82.62 429 GLY A CA 1
ATOM 3336 C C . GLY A 1 429 ? -9.477 -1.787 -3.209 1.00 82.62 429 GLY A C 1
ATOM 3337 O O . GLY A 1 429 ? -8.833 -1.573 -2.190 1.00 82.62 429 GLY A O 1
ATOM 3338 N N . SER A 1 430 ? -8.902 -2.033 -4.387 1.00 81.81 430 SER A N 1
ATOM 3339 C CA . SER A 1 430 ? -7.445 -2.192 -4.504 1.00 81.81 430 SER A CA 1
ATOM 3340 C C . SER A 1 430 ? -6.752 -1.157 -5.372 1.00 81.81 430 SER A C 1
ATOM 3342 O O . SER A 1 430 ? -7.328 -0.593 -6.308 1.00 81.81 430 SER A O 1
ATOM 3344 N N . PHE A 1 431 ? -5.464 -0.944 -5.100 1.00 79.00 431 PHE A N 1
ATOM 3345 C CA . PHE A 1 431 ? -4.624 -0.021 -5.852 1.00 79.00 431 PHE A CA 1
ATOM 3346 C C . PHE A 1 431 ? -4.709 -0.254 -7.370 1.00 79.00 431 PHE A C 1
ATOM 3348 O O . PHE A 1 431 ? -4.381 -1.322 -7.894 1.00 79.00 431 PHE A O 1
ATOM 3355 N N . GLY A 1 432 ? -5.117 0.789 -8.099 1.00 71.69 432 GLY A N 1
ATOM 3356 C CA . GLY A 1 432 ? -5.275 0.766 -9.557 1.00 71.69 432 GLY A CA 1
ATOM 3357 C C . GLY A 1 432 ? -6.621 0.227 -10.057 1.00 71.69 432 GLY A C 1
ATOM 3358 O O . GLY A 1 432 ? -6.830 0.162 -11.272 1.00 71.69 432 GLY A O 1
ATOM 3359 N N . GLU A 1 433 ? -7.542 -0.131 -9.161 1.00 78.56 433 GLU A N 1
ATOM 3360 C CA . GLU A 1 433 ? -8.920 -0.473 -9.508 1.00 78.56 433 GLU A CA 1
ATOM 3361 C C . GLU A 1 433 ? -9.684 0.765 -10.010 1.00 78.56 433 GLU A C 1
ATOM 3363 O O . GLU A 1 433 ? -9.546 1.871 -9.494 1.00 78.56 433 GLU A O 1
ATOM 3368 N N . SER A 1 434 ? -10.469 0.602 -11.079 1.00 75.50 434 SER A N 1
ATOM 3369 C CA . SER A 1 434 ? -11.280 1.692 -11.641 1.00 75.50 434 SER A CA 1
ATOM 3370 C C . SER A 1 434 ? -12.621 1.804 -10.918 1.00 75.50 434 SER A C 1
ATOM 3372 O O . SER A 1 434 ? -13.215 0.784 -10.579 1.00 75.50 434 SER A O 1
ATOM 3374 N N . GLY A 1 435 ? -13.150 3.019 -10.760 1.00 73.56 435 GLY A N 1
ATOM 3375 C CA . GLY A 1 435 ? -14.412 3.259 -10.056 1.00 73.56 435 GLY A CA 1
ATOM 3376 C C . GLY A 1 435 ? -14.309 3.269 -8.527 1.00 73.56 435 GLY A C 1
ATOM 3377 O O . GLY A 1 435 ? -15.345 3.335 -7.871 1.00 73.56 435 GLY A O 1
ATOM 3378 N N . THR A 1 436 ? -13.095 3.226 -7.973 1.00 82.69 436 THR A N 1
ATOM 3379 C CA . THR A 1 436 ? -12.799 3.369 -6.538 1.00 82.69 436 THR A CA 1
ATOM 3380 C C . THR A 1 436 ? -12.077 4.694 -6.268 1.00 82.69 436 THR A C 1
ATOM 3382 O O . THR A 1 436 ? -11.762 5.452 -7.196 1.00 82.69 436 THR A O 1
ATOM 3385 N N . LEU A 1 437 ? -11.769 4.975 -4.998 1.00 86.62 437 LEU A N 1
ATOM 3386 C CA . LEU A 1 437 ? -10.969 6.139 -4.600 1.00 86.62 437 LEU A CA 1
ATOM 3387 C C . LEU A 1 437 ? -9.583 6.192 -5.276 1.00 86.62 437 LEU A C 1
ATOM 3389 O O . LEU A 1 437 ? -9.050 7.283 -5.470 1.00 86.62 437 LEU A O 1
ATOM 3393 N N . TYR A 1 438 ? -9.023 5.057 -5.714 1.00 84.75 438 TYR A N 1
ATOM 3394 C CA . TYR A 1 438 ? -7.731 5.003 -6.413 1.00 84.75 438 TYR A CA 1
ATOM 3395 C C . TYR A 1 438 ? -7.746 5.652 -7.807 1.00 84.75 438 TYR A C 1
ATOM 3397 O O . TYR A 1 438 ? -6.688 5.977 -8.357 1.00 84.75 438 TYR A O 1
ATOM 3405 N N . GLU A 1 439 ? -8.920 5.865 -8.408 1.00 84.19 439 GLU A N 1
ATOM 3406 C CA . GLU A 1 439 ? -9.015 6.452 -9.740 1.00 84.19 439 GLU A CA 1
ATOM 3407 C C . GLU A 1 439 ? -8.582 7.929 -9.740 1.00 84.19 439 GLU A C 1
ATOM 3409 O O . GLU A 1 439 ? -8.919 8.709 -8.850 1.00 84.19 439 GLU A O 1
ATOM 3414 N N . GLY A 1 440 ? -7.864 8.354 -10.784 1.00 82.50 440 GLY A N 1
ATOM 3415 C CA . GLY A 1 440 ? -7.554 9.770 -11.010 1.00 82.50 440 GLY A CA 1
ATOM 3416 C C . GLY A 1 440 ? -6.459 10.358 -10.114 1.00 82.50 440 GLY A C 1
ATOM 3417 O O . GLY A 1 440 ? -6.400 11.577 -9.991 1.00 82.50 440 GLY A O 1
ATOM 3418 N N . ASN A 1 441 ? -5.589 9.527 -9.527 1.00 86.31 441 ASN A N 1
ATOM 3419 C CA . ASN A 1 441 ? -4.501 9.940 -8.623 1.00 86.31 441 ASN A CA 1
ATOM 3420 C C . ASN A 1 441 ? -4.972 10.656 -7.341 1.00 86.31 441 ASN A C 1
ATOM 3422 O O . ASN A 1 441 ? -4.185 11.369 -6.724 1.00 86.31 441 ASN A O 1
ATOM 3426 N N . ARG A 1 442 ? -6.229 10.470 -6.918 1.00 90.06 442 ARG A N 1
ATOM 3427 C CA . ARG A 1 442 ? -6.791 11.148 -5.734 1.00 90.06 442 ARG A CA 1
ATOM 3428 C C . ARG A 1 442 ? -5.998 10.867 -4.461 1.00 90.06 442 ARG A C 1
ATOM 3430 O O . ARG A 1 442 ? -5.731 11.776 -3.687 1.00 90.06 442 ARG A O 1
ATOM 3437 N N . LEU A 1 443 ? -5.582 9.619 -4.288 1.00 92.94 443 LEU A N 1
ATOM 3438 C CA . LEU A 1 443 ? -4.972 9.147 -3.050 1.00 92.94 443 LEU A CA 1
ATOM 3439 C C . LEU A 1 443 ? -3.461 9.384 -2.951 1.00 92.94 443 LEU A C 1
ATOM 3441 O O . LEU A 1 443 ? -2.872 9.090 -1.922 1.00 92.94 443 LEU A O 1
ATOM 3445 N N . VAL A 1 444 ? -2.805 9.926 -3.984 1.00 93.00 444 VAL A N 1
ATOM 3446 C CA . VAL A 1 444 ? -1.331 9.996 -4.020 1.00 93.00 444 VAL A CA 1
ATOM 3447 C C . VAL A 1 444 ? -0.760 10.837 -2.878 1.00 93.00 444 VAL A C 1
ATOM 3449 O O . VAL A 1 444 ? 0.149 10.395 -2.180 1.00 93.00 444 VAL A O 1
ATOM 3452 N N . TRP A 1 445 ? -1.280 12.049 -2.676 1.00 95.38 445 TRP A N 1
ATOM 3453 C CA . TRP A 1 445 ? -0.819 12.913 -1.587 1.00 95.38 445 TRP A CA 1
ATOM 3454 C C . TRP A 1 445 ? -1.278 12.404 -0.221 1.00 95.38 445 TRP A C 1
ATOM 3456 O O . TRP A 1 445 ? -0.552 12.558 0.757 1.00 95.38 445 TRP A O 1
ATOM 3466 N N . TYR A 1 446 ? -2.473 11.809 -0.174 1.00 96.12 446 TYR A N 1
ATOM 3467 C CA . TYR A 1 446 ? -3.086 11.300 1.043 1.00 96.12 446 TYR A CA 1
ATOM 3468 C C . TYR A 1 446 ? -2.302 10.100 1.581 1.00 96.12 446 TYR A C 1
ATOM 3470 O O . TYR A 1 446 ? -1.786 10.199 2.687 1.00 96.12 446 TYR A O 1
ATOM 3478 N N . ASN A 1 447 ? -2.110 9.038 0.787 1.00 94.50 447 ASN A N 1
ATOM 3479 C CA . ASN A 1 447 ? -1.400 7.826 1.211 1.00 94.50 447 ASN A CA 1
ATOM 3480 C C . ASN A 1 447 ? 0.020 8.158 1.678 1.00 94.50 447 ASN A C 1
ATOM 3482 O O . ASN A 1 447 ? 0.444 7.760 2.758 1.00 94.50 447 ASN A O 1
ATOM 3486 N N . GLU A 1 448 ? 0.771 8.907 0.868 1.00 95.19 448 GLU A N 1
ATOM 3487 C CA . GLU A 1 448 ? 2.171 9.202 1.182 1.00 95.19 448 GLU A CA 1
ATOM 3488 C C . GLU A 1 448 ? 2.306 10.225 2.311 1.00 95.19 448 GLU A C 1
ATOM 3490 O O . GLU A 1 448 ? 3.223 10.127 3.119 1.00 95.19 448 GLU A O 1
ATOM 3495 N N . GLY A 1 449 ? 1.386 11.189 2.403 1.00 97.38 449 GLY A N 1
ATOM 3496 C CA . GLY A 1 449 ? 1.345 12.137 3.511 1.00 97.38 449 GLY A CA 1
ATOM 3497 C C . GLY A 1 449 ? 0.999 11.465 4.835 1.00 97.38 449 GLY A C 1
ATOM 3498 O O . GLY A 1 449 ? 1.693 11.692 5.823 1.00 97.38 449 GLY A O 1
ATOM 3499 N N . LEU A 1 450 ? -0.027 10.611 4.845 1.00 97.62 450 LEU A N 1
ATOM 3500 C CA . LEU A 1 450 ? -0.443 9.853 6.023 1.00 97.62 450 LEU A CA 1
ATOM 3501 C C . LEU A 1 450 ? 0.685 8.932 6.488 1.00 97.62 450 LEU A C 1
ATOM 3503 O O . LEU A 1 450 ? 0.985 8.896 7.679 1.00 97.62 450 LEU A O 1
ATOM 3507 N N . ALA A 1 451 ? 1.348 8.245 5.554 1.00 97.31 451 ALA A N 1
ATOM 3508 C CA . ALA A 1 451 ? 2.495 7.399 5.851 1.00 97.31 451 ALA A CA 1
ATOM 3509 C C . ALA A 1 451 ? 3.663 8.191 6.456 1.00 97.31 451 ALA A C 1
ATOM 3511 O O . ALA A 1 451 ? 4.167 7.797 7.506 1.00 97.31 451 ALA A O 1
ATOM 3512 N N . GLU A 1 452 ? 4.050 9.334 5.873 1.00 97.06 452 GLU A N 1
ATOM 3513 C CA . GLU A 1 452 ? 5.130 10.179 6.412 1.00 97.06 452 GLU A CA 1
ATOM 3514 C C . GLU A 1 452 ? 4.793 10.749 7.801 1.00 97.06 452 GLU A C 1
ATOM 3516 O O . GLU A 1 452 ? 5.687 10.842 8.648 1.00 97.06 452 GLU A O 1
ATOM 3521 N N . TYR A 1 453 ? 3.524 11.104 8.035 1.00 97.88 453 TYR A N 1
ATOM 3522 C CA . TYR A 1 453 ? 3.004 11.552 9.330 1.00 97.88 453 TYR A CA 1
ATOM 3523 C C . TYR A 1 453 ? 3.069 10.430 10.374 1.00 97.88 453 TYR A C 1
ATOM 3525 O O . TYR A 1 453 ? 3.668 10.607 11.433 1.00 97.88 453 TYR A O 1
ATOM 3533 N N . MET A 1 454 ? 2.563 9.237 10.052 1.00 98.06 454 MET A N 1
ATOM 3534 C CA . MET A 1 454 ? 2.534 8.092 10.969 1.00 98.06 454 MET A CA 1
ATOM 3535 C C . MET A 1 454 ? 3.920 7.543 11.325 1.00 98.06 454 MET A C 1
ATOM 3537 O O . MET A 1 454 ? 4.067 6.893 12.362 1.00 98.06 454 MET A O 1
ATOM 3541 N N . VAL A 1 455 ? 4.976 7.857 10.561 1.00 97.06 455 VAL A N 1
ATOM 3542 C CA . VAL A 1 455 ? 6.356 7.588 11.011 1.00 97.06 455 VAL A CA 1
ATOM 3543 C C . VAL A 1 455 ? 6.644 8.246 12.368 1.00 97.06 455 VAL A C 1
ATOM 3545 O O . VAL A 1 455 ? 7.407 7.691 13.156 1.00 97.06 455 VAL A O 1
ATOM 3548 N N . GLY A 1 456 ? 6.004 9.378 12.675 1.00 97.00 456 GLY A N 1
ATOM 3549 C CA . GLY A 1 456 ? 6.118 10.076 13.954 1.00 97.00 456 GLY A CA 1
ATOM 3550 C C . GLY A 1 456 ? 5.335 9.463 15.120 1.00 97.00 456 GLY A C 1
ATOM 3551 O O . GLY A 1 456 ? 5.367 10.022 16.215 1.00 97.00 456 GLY A O 1
ATOM 3552 N N . ALA A 1 457 ? 4.614 8.355 14.920 1.00 97.56 457 ALA A N 1
ATOM 3553 C CA . ALA A 1 457 ? 3.804 7.724 15.960 1.00 97.56 457 ALA A CA 1
ATOM 3554 C C . ALA A 1 457 ? 4.643 7.317 17.178 1.00 97.56 457 ALA A C 1
ATOM 3556 O O . ALA A 1 457 ? 5.690 6.687 17.038 1.00 97.56 457 ALA A O 1
ATOM 3557 N N . THR A 1 458 ? 4.161 7.629 18.379 1.00 96.38 458 THR A N 1
ATOM 3558 C CA . THR A 1 458 ? 4.820 7.260 19.637 1.00 96.38 458 THR A CA 1
ATOM 3559 C C . THR A 1 458 ? 3.863 6.556 20.590 1.00 96.38 458 THR A C 1
ATOM 3561 O O . THR A 1 458 ? 2.642 6.619 20.446 1.00 96.38 458 THR A O 1
ATOM 3564 N N . ARG A 1 459 ? 4.418 5.926 21.631 1.00 94.56 459 ARG A N 1
ATOM 3565 C CA . ARG A 1 459 ? 3.626 5.270 22.679 1.00 94.56 459 ARG A CA 1
ATOM 3566 C C . ARG A 1 459 ? 2.756 6.228 23.509 1.00 94.56 459 ARG A C 1
ATOM 3568 O O . ARG A 1 459 ? 1.641 5.855 23.856 1.00 94.56 459 ARG A O 1
ATOM 3575 N N . ILE A 1 460 ? 3.289 7.397 23.894 1.00 93.12 460 ILE A N 1
ATOM 3576 C CA . ILE A 1 460 ? 2.695 8.275 24.934 1.00 93.12 460 ILE A CA 1
ATOM 3577 C C . ILE A 1 460 ? 2.715 9.784 24.618 1.00 93.12 460 ILE A C 1
ATOM 3579 O O . ILE A 1 460 ? 2.530 10.589 25.527 1.00 93.12 460 ILE A O 1
ATOM 3583 N N . ASN A 1 461 ? 3.052 10.186 23.389 1.00 92.75 461 ASN A N 1
ATOM 3584 C CA . ASN A 1 461 ? 3.050 11.596 22.972 1.00 92.75 461 ASN A CA 1
ATOM 3585 C C . ASN A 1 461 ? 2.322 11.781 21.630 1.00 92.75 461 ASN A C 1
ATOM 3587 O O . ASN A 1 461 ? 2.729 12.619 20.825 1.00 92.75 461 ASN A O 1
ATOM 3591 N N . GLY A 1 462 ? 1.307 10.958 21.353 1.00 94.25 462 GLY A N 1
ATOM 3592 C CA . GLY A 1 462 ? 0.638 10.938 20.052 1.00 94.25 462 GLY A CA 1
ATOM 3593 C C . GLY A 1 462 ? 1.602 10.720 18.877 1.00 94.25 462 GLY A C 1
ATOM 3594 O O . GLY A 1 462 ? 2.547 9.926 18.965 1.00 94.25 462 GLY A O 1
ATOM 3595 N N . VAL A 1 463 ? 1.365 11.447 17.784 1.00 96.69 463 VAL A N 1
ATOM 3596 C CA . VAL A 1 463 ? 2.227 11.485 16.596 1.00 96.69 463 VAL A CA 1
ATOM 3597 C C . VAL A 1 463 ? 3.054 12.772 16.628 1.00 96.69 463 VAL A C 1
ATOM 3599 O O . VAL A 1 463 ? 2.510 13.872 16.598 1.00 96.69 463 VAL A O 1
ATOM 3602 N N . LEU A 1 464 ? 4.376 12.642 16.738 1.00 96.12 464 LEU A N 1
ATOM 3603 C CA . LEU A 1 464 ? 5.293 13.777 16.828 1.00 96.12 464 LEU A CA 1
ATOM 3604 C C . LEU A 1 464 ? 5.755 14.255 15.446 1.00 96.12 464 LEU A C 1
ATOM 3606 O O . LEU A 1 464 ? 5.955 13.431 14.551 1.00 96.12 464 LEU A O 1
ATOM 3610 N N . PRO A 1 465 ? 6.030 15.563 15.285 1.00 95.31 465 PRO A N 1
ATOM 3611 C CA . PRO A 1 465 ? 6.548 16.095 14.036 1.00 95.31 465 PRO A CA 1
ATOM 3612 C C . PRO A 1 465 ? 7.928 15.523 13.715 1.00 95.31 465 PRO A C 1
ATOM 3614 O O . PRO A 1 465 ? 8.736 15.243 14.610 1.00 95.31 465 PRO A O 1
ATOM 3617 N N . ARG A 1 466 ? 8.233 15.399 12.423 1.00 94.44 466 ARG A N 1
ATOM 3618 C CA . ARG A 1 466 ? 9.522 14.859 11.962 1.00 94.44 466 ARG A CA 1
ATOM 3619 C C . ARG A 1 466 ? 10.511 15.955 11.605 1.00 94.44 466 ARG A C 1
ATOM 3621 O O . ARG A 1 466 ? 10.369 16.657 10.598 1.00 94.44 466 ARG A O 1
ATOM 3628 N N . GLY A 1 467 ? 11.575 16.060 12.399 1.00 94.00 467 GLY A N 1
ATOM 3629 C CA . GLY A 1 467 ? 12.627 17.051 12.206 1.00 94.00 467 GLY A CA 1
ATOM 3630 C C . GLY A 1 467 ? 13.314 16.920 10.845 1.00 94.00 467 GLY A C 1
ATOM 3631 O O . GLY A 1 467 ? 13.654 17.931 10.226 1.00 94.00 467 GLY A O 1
ATOM 3632 N N . ILE A 1 468 ? 13.465 15.695 10.328 1.00 92.31 468 ILE A N 1
ATOM 3633 C CA . ILE A 1 468 ? 14.079 15.461 9.014 1.00 92.31 468 ILE A CA 1
ATOM 3634 C C . ILE A 1 468 ? 13.271 16.070 7.857 1.00 92.31 468 ILE A C 1
ATOM 3636 O O . ILE A 1 468 ? 13.864 16.602 6.914 1.00 92.31 468 ILE A O 1
ATOM 3640 N N . LEU A 1 469 ? 11.934 16.049 7.926 1.00 95.25 469 LEU A N 1
ATOM 3641 C CA . LEU A 1 469 ? 11.073 16.636 6.894 1.00 95.25 469 LEU A CA 1
ATOM 3642 C C . LEU A 1 469 ? 11.190 18.164 6.916 1.00 95.25 469 LEU A C 1
ATOM 3644 O O . LEU A 1 469 ? 11.401 18.792 5.877 1.00 95.25 469 LEU A O 1
ATOM 3648 N N . LEU A 1 470 ? 11.147 18.753 8.112 1.00 96.50 470 LEU A N 1
ATOM 3649 C CA . LEU A 1 470 ? 11.275 20.194 8.331 1.00 96.50 470 LEU A CA 1
ATOM 3650 C C . LEU A 1 470 ? 12.652 20.734 7.909 1.00 96.50 470 LEU A C 1
ATOM 3652 O O . LEU A 1 470 ? 12.728 21.800 7.290 1.00 96.50 470 LEU A O 1
ATOM 3656 N N . ASP A 1 471 ? 13.739 20.001 8.177 1.00 94.38 471 ASP A N 1
ATOM 3657 C CA . ASP A 1 471 ? 15.089 20.365 7.721 1.00 94.38 471 ASP A CA 1
ATOM 3658 C C . ASP A 1 471 ? 15.161 20.403 6.188 1.00 94.38 471 ASP A C 1
ATOM 3660 O O . ASP A 1 471 ? 15.646 21.383 5.613 1.00 94.38 471 ASP A O 1
ATOM 3664 N N . GLN A 1 472 ? 14.583 19.407 5.508 1.00 94.50 472 GLN A N 1
ATOM 3665 C CA . GLN A 1 472 ? 14.498 19.397 4.047 1.00 94.50 472 GLN A CA 1
ATOM 3666 C C . GLN A 1 472 ? 13.648 20.547 3.494 1.00 94.50 472 GLN A C 1
ATOM 3668 O O . GLN A 1 472 ? 14.089 21.220 2.562 1.00 94.50 472 GLN A O 1
ATOM 3673 N N . ILE A 1 473 ? 12.469 20.812 4.074 1.00 96.44 473 ILE A N 1
ATOM 3674 C CA . ILE A 1 473 ? 11.611 21.945 3.682 1.00 96.44 473 ILE A CA 1
ATOM 3675 C C . ILE A 1 473 ? 12.368 23.270 3.849 1.00 96.44 473 ILE A C 1
ATOM 3677 O O . ILE A 1 473 ? 12.272 24.153 2.997 1.00 96.44 473 ILE A O 1
ATOM 3681 N N . SER A 1 474 ? 13.170 23.415 4.909 1.00 95.44 474 SER A N 1
ATOM 3682 C CA . SER A 1 474 ? 13.972 24.622 5.142 1.00 95.44 474 SER A CA 1
ATOM 3683 C C . SER A 1 474 ? 15.036 24.867 4.059 1.00 95.44 474 SER A C 1
ATOM 3685 O O . SER A 1 474 ? 15.426 26.013 3.817 1.00 95.44 474 SER A O 1
ATOM 3687 N N . GLY A 1 475 ? 15.492 23.796 3.401 1.00 93.62 475 GLY A N 1
ATOM 3688 C CA . GLY A 1 475 ? 16.461 23.822 2.307 1.00 93.62 475 GLY A CA 1
ATOM 3689 C C . GLY A 1 475 ? 15.854 24.014 0.913 1.00 93.62 475 GLY A C 1
ATOM 3690 O O . GLY A 1 475 ? 16.608 24.220 -0.043 1.00 93.62 475 GLY A O 1
ATOM 3691 N N . ASP A 1 476 ? 14.527 23.959 0.776 1.00 92.25 476 ASP A N 1
ATOM 3692 C CA . ASP A 1 476 ? 13.857 24.063 -0.517 1.00 92.25 476 ASP A CA 1
ATOM 3693 C C . ASP A 1 476 ? 13.896 25.478 -1.097 1.00 92.25 476 ASP A C 1
ATOM 3695 O O . ASP A 1 476 ? 13.761 26.486 -0.404 1.00 92.25 476 ASP A O 1
ATOM 3699 N N . SER A 1 477 ? 14.040 25.569 -2.423 1.00 88.00 477 SER A N 1
ATOM 3700 C CA . SER A 1 477 ? 14.046 26.860 -3.122 1.00 88.00 477 SER A CA 1
ATOM 3701 C C . SER A 1 477 ? 12.674 27.540 -3.166 1.00 88.00 477 SER A C 1
ATOM 3703 O O . SER A 1 477 ? 12.601 28.750 -3.386 1.00 88.00 477 SER A O 1
ATOM 3705 N N . SER A 1 478 ? 11.598 26.770 -3.004 1.00 89.62 478 SER A N 1
ATOM 3706 C CA . SER A 1 478 ? 10.203 27.217 -3.035 1.00 89.62 478 SER A CA 1
ATOM 3707 C C . SER A 1 478 ? 9.323 26.232 -2.270 1.00 89.62 478 SER A C 1
ATOM 3709 O O . SER A 1 478 ? 9.546 25.027 -2.371 1.00 89.62 478 SER A O 1
ATOM 3711 N N . ARG 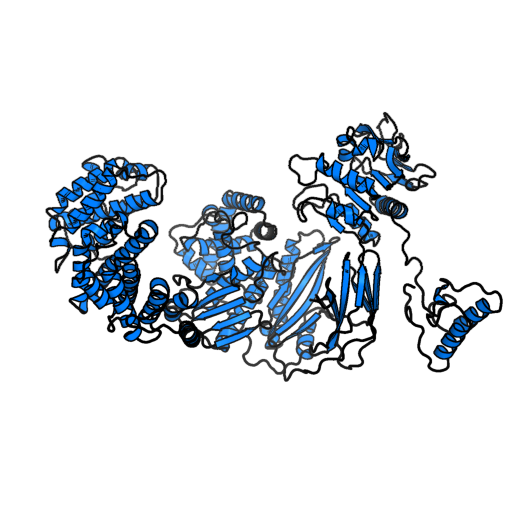A 1 479 ? 8.307 26.743 -1.568 1.00 92.69 479 ARG A N 1
ATOM 3712 C CA . ARG A 1 479 ? 7.301 25.922 -0.882 1.00 92.69 479 ARG A CA 1
ATOM 3713 C C . ARG A 1 479 ? 6.199 25.471 -1.826 1.00 92.69 479 ARG A C 1
ATOM 3715 O O . ARG A 1 479 ? 5.826 26.225 -2.725 1.00 92.69 479 ARG A O 1
ATOM 3722 N N . LEU A 1 480 ? 5.681 24.272 -1.578 1.00 95.75 480 LEU A N 1
ATOM 3723 C CA . LEU A 1 480 ? 4.445 23.803 -2.193 1.00 95.75 480 LEU A CA 1
ATOM 3724 C C . LEU A 1 480 ? 3.242 24.438 -1.497 1.00 95.75 480 LEU A C 1
ATOM 3726 O O . LEU A 1 480 ? 3.231 24.608 -0.279 1.00 95.75 480 LEU A O 1
ATOM 3730 N N . THR A 1 481 ? 2.230 24.782 -2.283 1.00 97.44 481 THR A N 1
ATOM 3731 C CA . THR A 1 481 ? 0.925 25.200 -1.770 1.00 97.44 481 THR A CA 1
ATOM 3732 C C . THR A 1 481 ? 0.060 23.985 -1.431 1.00 97.44 481 THR A C 1
ATOM 3734 O O . THR A 1 481 ? 0.294 22.889 -1.933 1.00 97.44 481 THR A O 1
ATOM 3737 N N . VAL A 1 482 ? -0.997 24.171 -0.640 1.00 97.44 482 VAL A N 1
ATOM 3738 C CA . VAL A 1 482 ? -2.035 23.158 -0.385 1.00 97.44 482 VAL A CA 1
ATOM 3739 C C . VAL A 1 482 ? -2.635 22.651 -1.701 1.00 97.44 482 VAL A C 1
ATOM 3741 O O . VAL A 1 482 ? -2.915 21.462 -1.836 1.00 97.44 482 VAL A O 1
ATOM 3744 N N . ALA A 1 483 ? -2.774 23.521 -2.706 1.00 96.31 483 ALA A N 1
ATOM 3745 C CA . ALA A 1 483 ? -3.210 23.120 -4.041 1.00 96.31 483 ALA A CA 1
ATOM 3746 C C . ALA A 1 483 ? -2.181 22.218 -4.748 1.00 96.31 483 ALA A C 1
ATOM 3748 O O . ALA A 1 483 ? -2.572 21.238 -5.377 1.00 96.31 483 ALA A O 1
ATOM 3749 N N . ASP A 1 484 ? -0.880 22.503 -4.621 1.00 95.38 484 ASP A N 1
ATOM 3750 C CA . ASP A 1 484 ? 0.178 21.647 -5.178 1.00 95.38 484 ASP A CA 1
ATOM 3751 C C . ASP A 1 484 ? 0.232 20.282 -4.471 1.00 95.38 484 ASP A C 1
ATOM 3753 O O . ASP A 1 484 ? 0.462 19.266 -5.121 1.00 95.38 484 ASP A O 1
ATOM 3757 N N . ILE A 1 485 ? -0.008 20.248 -3.153 1.00 96.19 485 ILE A N 1
ATOM 3758 C CA . ILE A 1 485 ? -0.049 19.014 -2.352 1.00 96.19 485 ILE A CA 1
ATOM 3759 C C . ILE A 1 485 ? -1.256 18.166 -2.760 1.00 96.19 485 ILE A C 1
ATOM 3761 O O . ILE A 1 485 ? -1.088 17.038 -3.205 1.00 96.19 485 ILE A O 1
ATOM 3765 N N . THR A 1 486 ? -2.468 18.720 -2.683 1.00 95.00 486 THR A N 1
ATOM 3766 C CA . THR A 1 486 ? -3.726 17.982 -2.931 1.00 95.00 486 THR A CA 1
ATOM 3767 C C . THR A 1 486 ? -3.936 17.559 -4.389 1.00 95.00 486 THR A C 1
ATOM 3769 O O . THR A 1 486 ? -4.827 16.763 -4.675 1.00 95.00 486 THR A O 1
ATOM 3772 N N . SER A 1 487 ? -3.116 18.060 -5.320 1.00 92.88 487 SER A N 1
ATOM 3773 C CA . SER A 1 487 ? -3.105 17.654 -6.734 1.00 92.88 487 SER A CA 1
ATOM 3774 C C . SER A 1 487 ? -1.849 16.875 -7.146 1.00 92.88 487 SER A C 1
ATOM 3776 O O . SER A 1 487 ? -1.627 16.650 -8.340 1.00 92.88 487 SER A O 1
ATOM 3778 N N . ALA A 1 488 ? -1.021 16.464 -6.180 1.00 92.81 488 ALA A N 1
ATOM 3779 C CA . ALA A 1 488 ? 0.235 15.782 -6.449 1.00 92.81 488 ALA A CA 1
ATOM 3780 C C . ALA A 1 488 ? 0.039 14.443 -7.178 1.00 92.81 488 ALA A C 1
ATOM 3782 O O . ALA A 1 488 ? -0.918 13.703 -6.962 1.00 92.81 488 ALA A O 1
ATOM 3783 N N . THR A 1 489 ? 1.011 14.108 -8.023 1.00 88.50 489 THR A N 1
ATOM 3784 C CA . THR A 1 489 ? 1.113 12.813 -8.704 1.00 88.50 489 THR A CA 1
ATOM 3785 C C . THR A 1 489 ? 2.491 12.210 -8.466 1.00 88.50 489 THR A C 1
ATOM 3787 O O . THR A 1 489 ? 3.461 12.938 -8.237 1.00 88.50 489 THR A O 1
ATOM 3790 N N . TYR A 1 490 ? 2.618 10.887 -8.599 1.00 83.56 490 TYR A N 1
ATOM 3791 C CA . TYR A 1 490 ? 3.919 10.224 -8.527 1.00 83.56 490 TYR A CA 1
ATOM 3792 C C . TYR A 1 490 ? 4.909 10.803 -9.551 1.00 83.56 490 TYR A C 1
ATOM 3794 O O . TYR A 1 490 ? 4.542 11.137 -10.678 1.00 83.56 490 TYR A O 1
ATOM 3802 N N . GLY A 1 491 ? 6.180 10.909 -9.157 1.00 72.75 491 GLY A N 1
ATOM 3803 C CA . GLY A 1 491 ? 7.260 11.413 -10.017 1.00 72.75 491 GLY A CA 1
ATOM 3804 C C . GLY A 1 491 ? 8.277 12.306 -9.304 1.00 72.75 491 GLY A C 1
ATOM 3805 O O . GLY A 1 491 ? 9.388 12.477 -9.803 1.00 72.75 491 GLY A O 1
ATOM 3806 N N . SER A 1 492 ? 7.939 12.834 -8.126 1.00 80.38 492 SER A N 1
ATOM 3807 C CA . SER A 1 492 ? 8.858 13.582 -7.263 1.00 80.38 492 SER A CA 1
ATOM 3808 C C . SER A 1 492 ? 8.606 13.258 -5.794 1.00 80.38 492 SER A C 1
ATOM 3810 O O . SER A 1 492 ? 7.458 13.206 -5.370 1.00 80.38 492 SER A O 1
ATOM 3812 N N . PHE A 1 493 ? 9.674 13.121 -5.007 1.00 82.31 493 PHE A N 1
ATOM 3813 C CA . PHE A 1 493 ? 9.583 12.960 -3.551 1.00 82.31 493 PHE A CA 1
ATOM 3814 C C . PHE A 1 493 ? 9.336 14.282 -2.810 1.00 82.31 493 PHE A C 1
ATOM 3816 O O . PHE A 1 493 ? 9.106 14.281 -1.608 1.00 82.31 493 PHE A O 1
ATOM 3823 N N . THR A 1 494 ? 9.381 15.434 -3.493 1.00 90.38 494 THR A N 1
ATOM 3824 C CA . THR A 1 494 ? 9.216 16.735 -2.828 1.00 90.38 494 THR A CA 1
ATOM 3825 C C . THR A 1 494 ? 7.859 16.869 -2.147 1.00 90.38 494 THR A C 1
ATOM 3827 O O . THR A 1 494 ? 7.815 17.431 -1.063 1.00 90.38 494 THR A O 1
ATOM 3830 N N . PHE A 1 495 ? 6.766 16.355 -2.723 1.00 94.56 495 PHE A N 1
ATOM 3831 C CA . PHE A 1 495 ? 5.448 16.523 -2.102 1.00 94.56 495 PHE A CA 1
ATOM 3832 C C . PHE A 1 495 ? 5.275 15.699 -0.820 1.00 94.56 495 PHE A C 1
ATOM 3834 O O . PHE A 1 495 ? 4.526 16.135 0.042 1.00 94.56 495 PHE A O 1
ATOM 3841 N N . TYR A 1 496 ? 5.998 14.584 -0.662 1.00 94.81 496 TYR A N 1
ATOM 3842 C CA . TYR A 1 496 ? 5.886 13.673 0.485 1.00 94.81 496 TYR A CA 1
ATOM 3843 C C . TYR A 1 496 ? 6.114 14.427 1.801 1.00 94.81 496 TYR A C 1
ATOM 3845 O O . TYR A 1 496 ? 5.253 14.443 2.676 1.00 94.81 496 TYR A O 1
ATOM 3853 N N . ARG A 1 497 ? 7.227 15.172 1.892 1.00 94.81 497 ARG A N 1
ATOM 3854 C CA . ARG A 1 497 ? 7.564 15.951 3.096 1.00 94.81 497 ARG A CA 1
ATOM 3855 C C . ARG A 1 497 ? 6.575 17.075 3.406 1.00 94.81 497 ARG A C 1
ATOM 3857 O O . ARG A 1 497 ? 6.369 17.374 4.573 1.00 94.81 497 ARG A O 1
ATOM 3864 N N . TYR A 1 498 ? 5.963 17.699 2.395 1.00 97.88 498 TYR A N 1
ATOM 3865 C CA . TYR A 1 498 ? 4.926 18.710 2.638 1.00 97.88 498 TYR A CA 1
ATOM 3866 C C . TYR A 1 498 ? 3.606 18.051 3.042 1.00 97.88 498 TYR A C 1
ATOM 3868 O O . TYR A 1 498 ? 2.961 18.521 3.971 1.00 97.88 498 TYR A O 1
ATOM 3876 N N . ALA A 1 499 ? 3.224 16.947 2.398 1.00 97.94 499 ALA A N 1
ATOM 3877 C CA . ALA A 1 499 ? 2.015 16.204 2.726 1.00 97.94 499 ALA A CA 1
ATOM 3878 C C . ALA A 1 499 ? 2.050 15.668 4.168 1.00 97.94 499 ALA A C 1
ATOM 3880 O O . ALA A 1 499 ? 1.080 15.869 4.889 1.00 97.94 499 ALA A O 1
ATOM 3881 N N . GLY A 1 500 ? 3.176 15.104 4.625 1.00 97.50 500 GLY A N 1
ATOM 3882 C CA . GLY A 1 500 ? 3.345 14.669 6.020 1.00 97.50 500 GLY A CA 1
ATOM 3883 C C . GLY A 1 500 ? 3.141 15.806 7.026 1.00 97.50 500 GLY A C 1
ATOM 3884 O O . GLY A 1 500 ? 2.286 15.715 7.902 1.00 97.50 500 GLY A O 1
ATOM 3885 N N . VAL A 1 501 ? 3.819 16.942 6.826 1.00 97.94 501 VAL A N 1
ATOM 3886 C CA . VAL A 1 501 ? 3.641 18.138 7.678 1.00 97.94 501 VAL A CA 1
ATOM 3887 C C . VAL A 1 501 ? 2.236 18.747 7.534 1.00 97.94 501 VAL A C 1
ATOM 3889 O O . VAL A 1 501 ? 1.752 19.443 8.424 1.00 97.94 501 VAL A O 1
ATOM 3892 N N . TYR A 1 502 ? 1.543 18.503 6.418 1.00 98.31 502 TYR A N 1
ATOM 3893 C CA . TYR A 1 502 ? 0.156 18.929 6.250 1.00 98.31 502 TYR A CA 1
ATOM 3894 C C . TYR A 1 502 ? -0.800 18.098 7.106 1.00 98.31 502 TYR A C 1
ATOM 3896 O O . TYR A 1 502 ? -1.700 18.681 7.696 1.00 98.31 502 TYR A O 1
ATOM 3904 N N . PHE A 1 503 ? -0.580 16.788 7.259 1.00 98.12 503 PHE A N 1
ATOM 3905 C CA . PHE A 1 503 ? -1.330 15.976 8.225 1.00 98.12 503 PHE A CA 1
ATOM 3906 C C . PHE A 1 503 ? -1.104 16.439 9.669 1.00 98.12 503 PHE A C 1
ATOM 3908 O O . PHE A 1 503 ? -2.081 16.582 10.399 1.00 98.12 503 PHE A O 1
ATOM 3915 N N . GLU A 1 504 ? 0.137 16.778 10.046 1.00 96.62 504 GLU A N 1
ATOM 3916 C CA . GLU A 1 504 ? 0.441 17.385 11.357 1.00 96.62 504 GLU A CA 1
ATOM 3917 C C . GLU A 1 504 ? -0.366 18.682 11.568 1.00 96.62 504 GLU A C 1
ATOM 3919 O O . GLU A 1 504 ? -0.997 18.890 12.603 1.00 96.62 504 GLU A O 1
ATOM 3924 N N . PHE A 1 505 ? -0.406 19.550 10.551 1.00 97.88 505 PHE A N 1
ATOM 3925 C CA . PHE A 1 505 ? -1.194 20.783 10.581 1.00 97.88 505 PHE A CA 1
ATOM 3926 C C . PHE A 1 505 ? -2.706 20.525 10.666 1.00 97.88 505 PHE A C 1
ATOM 3928 O O . PHE A 1 505 ? -3.412 21.236 11.386 1.00 97.88 505 PHE A O 1
ATOM 3935 N N . LEU A 1 506 ? -3.216 19.546 9.911 1.00 95.88 506 LEU A N 1
ATOM 3936 C CA . LEU A 1 506 ? -4.628 19.180 9.935 1.00 95.88 506 LEU A CA 1
ATOM 3937 C C . LEU A 1 506 ? -5.018 18.667 11.320 1.00 95.88 506 LEU A C 1
ATOM 3939 O O . LEU A 1 506 ? -6.033 19.107 11.838 1.00 95.88 506 LEU A O 1
ATOM 3943 N N . GLU A 1 507 ? -4.208 17.821 11.949 1.00 92.12 507 GLU A N 1
ATOM 3944 C CA . GLU A 1 507 ? -4.457 17.369 13.317 1.00 92.12 507 GLU A CA 1
ATOM 3945 C C . GLU A 1 507 ? -4.459 18.536 14.315 1.00 92.12 507 GLU A C 1
ATOM 3947 O O . GLU A 1 507 ? -5.419 18.704 15.064 1.00 92.12 507 GLU A O 1
ATOM 3952 N N . GLU A 1 508 ? -3.409 19.364 14.318 1.00 91.75 508 GLU A N 1
ATOM 3953 C CA . GLU A 1 508 ? -3.225 20.370 15.370 1.00 91.75 508 GLU A CA 1
ATOM 3954 C C . GLU A 1 508 ? -4.166 21.574 15.215 1.00 91.75 508 GLU A C 1
ATOM 3956 O O . GLU A 1 508 ? -4.625 22.151 16.204 1.00 91.75 508 GLU A O 1
ATOM 3961 N N . GLN A 1 509 ? -4.435 22.003 13.979 1.00 94.31 509 GLN A N 1
ATOM 3962 C CA . GLN A 1 509 ? -5.126 23.270 13.726 1.00 94.31 509 GLN A CA 1
ATOM 3963 C C . GLN A 1 509 ? -6.472 23.127 13.029 1.00 94.31 509 GLN A C 1
ATOM 3965 O O . GLN A 1 509 ? -7.283 24.049 13.144 1.00 94.31 509 GLN A O 1
ATOM 3970 N N . ARG A 1 510 ? -6.719 22.030 12.300 1.00 91.31 510 ARG A N 1
ATOM 3971 C CA . ARG A 1 510 ? -7.946 21.809 11.512 1.00 91.31 510 ARG A CA 1
ATOM 3972 C C . ARG A 1 510 ? -8.500 20.378 11.667 1.00 91.31 510 ARG A C 1
ATOM 3974 O O . ARG A 1 510 ? -8.768 19.731 10.645 1.00 91.31 510 ARG A O 1
ATOM 3981 N N . PRO A 1 511 ? -8.672 19.861 12.901 1.00 86.25 511 PRO A N 1
ATOM 3982 C CA . PRO A 1 511 ? -9.032 18.460 13.129 1.00 86.25 511 PRO A CA 1
ATOM 3983 C C . PRO A 1 511 ? -10.364 18.079 12.470 1.00 86.25 511 PRO A C 1
ATOM 3985 O O . PRO A 1 511 ? -10.550 16.935 12.066 1.00 86.25 511 PRO A O 1
ATOM 3988 N N . GLU A 1 512 ? -11.266 19.041 12.255 1.00 83.69 512 GLU A N 1
ATOM 3989 C CA . GLU A 1 512 ? -12.527 18.808 11.553 1.00 83.69 512 GLU A CA 1
ATOM 3990 C C . GLU A 1 512 ? -12.341 18.441 10.071 1.00 83.69 512 GLU A C 1
ATOM 3992 O O . GLU A 1 512 ? -13.164 17.724 9.506 1.00 83.69 512 GLU A O 1
ATOM 3997 N N . LEU A 1 513 ? -11.269 18.919 9.426 1.00 89.69 513 LEU A N 1
ATOM 3998 C CA . LEU A 1 513 ? -10.935 18.533 8.053 1.00 89.69 513 LEU A CA 1
ATOM 3999 C C . LEU A 1 513 ? -10.292 17.147 8.004 1.00 89.69 513 LEU A C 1
ATOM 4001 O O . LEU A 1 513 ? -10.543 16.412 7.053 1.00 89.69 513 LEU A O 1
ATOM 4005 N N . LEU A 1 514 ? -9.488 16.790 9.013 1.00 90.38 514 LEU A N 1
ATOM 4006 C CA . LEU A 1 514 ? -8.877 15.465 9.113 1.00 90.38 514 LEU A CA 1
ATOM 4007 C C . LEU A 1 514 ? -9.939 14.377 9.314 1.00 90.38 514 LEU A C 1
ATOM 4009 O O . LEU A 1 514 ? -9.923 13.371 8.611 1.00 90.38 514 LEU A O 1
ATOM 4013 N N . VAL A 1 515 ? -10.901 14.613 10.211 1.00 83.75 515 VAL A N 1
ATOM 4014 C CA . VAL A 1 515 ? -12.037 13.703 10.427 1.00 83.75 515 VAL A CA 1
ATOM 4015 C C . VAL A 1 515 ? -12.861 13.556 9.148 1.00 83.75 515 VAL A C 1
ATOM 4017 O O . VAL A 1 515 ? -13.063 12.441 8.681 1.00 83.75 515 VAL A O 1
ATOM 4020 N N . ALA A 1 516 ? -13.244 14.669 8.509 1.00 84.44 516 ALA A N 1
ATOM 4021 C CA . ALA A 1 516 ? -14.007 14.621 7.260 1.00 84.44 516 ALA A CA 1
ATOM 4022 C C . ALA A 1 516 ? -13.265 13.884 6.129 1.00 84.44 516 ALA A C 1
ATOM 4024 O O . ALA A 1 516 ? -13.898 13.277 5.265 1.00 84.44 516 ALA A O 1
ATOM 4025 N N . LEU A 1 517 ? -11.930 13.947 6.119 1.00 90.56 517 LEU A N 1
ATOM 4026 C CA . LEU A 1 517 ? -11.097 13.215 5.174 1.00 90.56 517 LEU A CA 1
ATOM 4027 C C . LEU A 1 517 ? -11.177 11.705 5.421 1.00 90.56 517 LEU A C 1
ATOM 4029 O O . LEU A 1 517 ? -11.444 10.973 4.472 1.00 90.56 517 LEU A O 1
ATOM 4033 N N . PHE A 1 518 ? -11.005 11.248 6.665 1.00 89.00 518 PHE A N 1
ATOM 4034 C CA . PHE A 1 518 ? -11.132 9.827 7.008 1.00 89.00 518 PHE A CA 1
ATOM 4035 C C . PHE A 1 518 ? -12.552 9.293 6.789 1.00 89.00 518 PHE A C 1
ATOM 4037 O O . PHE A 1 518 ? -12.697 8.212 6.221 1.00 89.00 518 PHE A O 1
ATOM 4044 N N . ASP A 1 519 ? -13.588 10.067 7.119 1.00 82.81 519 ASP A N 1
ATOM 4045 C CA . ASP A 1 519 ? -14.986 9.697 6.857 1.00 82.81 519 ASP A CA 1
ATOM 4046 C C . ASP A 1 519 ? -15.252 9.504 5.356 1.00 82.81 519 ASP A C 1
ATOM 4048 O O . ASP A 1 519 ? -15.934 8.562 4.949 1.00 82.81 519 ASP A O 1
ATOM 4052 N N . ALA A 1 520 ? -14.690 10.374 4.508 1.00 84.81 520 ALA A N 1
ATOM 4053 C CA . ALA A 1 520 ? -14.813 10.245 3.058 1.00 84.81 520 ALA A CA 1
ATOM 4054 C C . ALA A 1 520 ? -14.104 8.989 2.521 1.00 84.81 520 ALA A C 1
ATOM 4056 O O . ALA A 1 520 ? -14.608 8.372 1.578 1.00 84.81 520 ALA A O 1
ATOM 4057 N N . MET A 1 521 ? -12.969 8.600 3.121 1.00 87.94 521 MET A N 1
ATOM 4058 C CA . MET A 1 521 ? -12.263 7.361 2.774 1.00 87.94 521 MET A CA 1
ATOM 4059 C C . MET A 1 521 ? -13.076 6.128 3.174 1.00 87.94 521 MET A C 1
ATOM 4061 O O . MET A 1 521 ? -13.388 5.306 2.312 1.00 87.94 521 MET A O 1
ATOM 4065 N N . LEU A 1 522 ? -13.507 6.064 4.440 1.00 82.50 522 LEU A N 1
ATOM 4066 C CA . LEU A 1 522 ? -14.326 4.976 4.983 1.00 82.50 522 LEU A CA 1
ATOM 4067 C C . LEU A 1 522 ? -15.627 4.787 4.201 1.00 82.50 522 LEU A C 1
ATOM 4069 O O . LEU A 1 522 ? -16.024 3.664 3.898 1.00 82.50 522 LEU A O 1
ATOM 4073 N N . GLY A 1 523 ? -16.282 5.891 3.838 1.00 80.38 523 GLY A N 1
ATOM 4074 C CA . GLY A 1 523 ? -17.519 5.876 3.062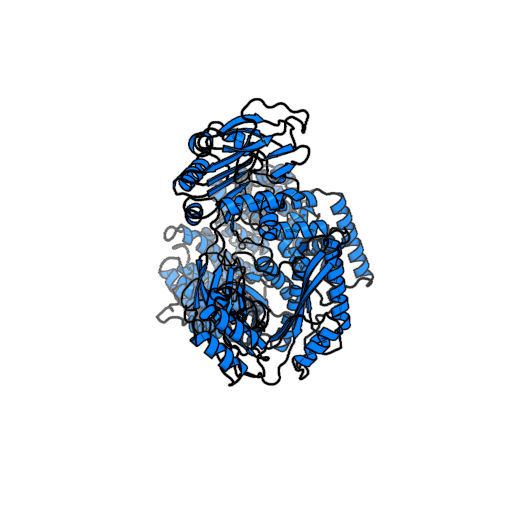 1.00 80.38 523 GLY A CA 1
ATOM 4075 C C . GLY A 1 523 ? -17.339 5.565 1.573 1.00 80.38 523 GLY A C 1
ATOM 4076 O O . GLY A 1 523 ? -18.342 5.464 0.866 1.00 80.38 523 GLY A O 1
ATOM 4077 N N . ASN A 1 524 ? -16.099 5.442 1.074 1.00 84.00 524 ASN A N 1
ATOM 4078 C CA . ASN A 1 524 ? -15.787 5.323 -0.355 1.00 84.00 524 ASN A CA 1
ATOM 4079 C C . ASN A 1 524 ? -16.468 6.437 -1.196 1.00 84.00 524 ASN A C 1
ATOM 4081 O O . ASN A 1 524 ? -16.952 6.204 -2.309 1.00 84.00 524 ASN A O 1
ATOM 4085 N N . ASP A 1 525 ? -16.550 7.663 -0.655 1.00 85.31 525 ASP A N 1
ATOM 4086 C CA . ASP A 1 525 ? -17.311 8.772 -1.247 1.00 85.31 525 ASP A CA 1
ATOM 4087 C C . ASP A 1 525 ? -16.413 9.695 -2.084 1.00 85.31 525 ASP A C 1
ATOM 4089 O O . ASP A 1 525 ? -15.899 10.723 -1.634 1.00 85.31 525 ASP A O 1
ATOM 4093 N N . ILE A 1 526 ? -16.269 9.338 -3.364 1.00 86.81 526 ILE A N 1
ATOM 4094 C CA . ILE A 1 526 ? -15.494 10.105 -4.352 1.00 86.81 526 ILE A CA 1
ATOM 4095 C C . ILE A 1 526 ? -15.975 11.563 -4.453 1.00 86.81 526 ILE A C 1
ATOM 4097 O O . ILE A 1 526 ? -15.169 12.471 -4.664 1.00 86.81 526 ILE A O 1
ATOM 4101 N N . VAL A 1 527 ? -17.284 11.812 -4.332 1.00 86.19 527 VAL A N 1
ATOM 4102 C CA . VAL A 1 527 ? -17.857 13.151 -4.532 1.00 86.19 527 VAL A CA 1
ATOM 4103 C C . VAL A 1 527 ? -17.511 14.057 -3.358 1.00 86.19 527 VAL A C 1
ATOM 4105 O O . VAL A 1 527 ? -17.152 15.219 -3.568 1.00 86.19 527 VAL A O 1
ATOM 4108 N N . VAL A 1 528 ? -17.608 13.536 -2.135 1.00 85.56 528 VAL A N 1
ATOM 4109 C CA . VAL A 1 528 ? -17.211 14.259 -0.924 1.00 85.56 528 VAL A CA 1
ATOM 4110 C C . VAL A 1 528 ? -15.706 14.487 -0.914 1.00 85.56 528 VAL A C 1
ATOM 4112 O O . VAL A 1 528 ? -15.282 15.618 -0.669 1.00 85.56 528 VAL A O 1
ATOM 4115 N N . LEU A 1 529 ? -14.906 13.478 -1.264 1.00 89.19 529 LEU A N 1
ATOM 4116 C CA . LEU A 1 529 ? -13.452 13.611 -1.309 1.00 89.19 529 LEU A CA 1
ATOM 4117 C C . LEU A 1 529 ? -13.003 14.698 -2.300 1.00 89.19 529 LEU A C 1
ATOM 4119 O O . LEU A 1 529 ? -12.253 15.605 -1.932 1.00 89.19 529 LEU A O 1
ATOM 4123 N N . ASP A 1 530 ? -13.527 14.677 -3.531 1.00 90.44 530 ASP A N 1
ATOM 4124 C CA . ASP A 1 530 ? -13.223 15.692 -4.548 1.00 90.44 530 ASP A CA 1
ATOM 4125 C C . ASP A 1 530 ? -13.649 17.102 -4.086 1.00 90.44 530 ASP A C 1
ATOM 4127 O O . ASP A 1 530 ? -12.962 18.096 -4.350 1.00 90.44 530 ASP A O 1
ATOM 4131 N N . ALA A 1 531 ? -14.773 17.212 -3.369 1.00 89.69 531 ALA A N 1
ATOM 4132 C CA . ALA A 1 531 ? -15.243 18.478 -2.816 1.00 89.69 531 ALA A CA 1
ATOM 4133 C C . ALA A 1 531 ? -14.349 18.993 -1.674 1.00 89.69 531 ALA A C 1
ATOM 4135 O O . ALA A 1 531 ? -14.073 20.195 -1.624 1.00 89.69 531 ALA A O 1
ATOM 4136 N N . LEU A 1 532 ? -13.870 18.109 -0.792 1.00 92.31 532 LEU A N 1
ATOM 4137 C CA . LEU A 1 532 ? -12.924 18.444 0.275 1.00 92.31 532 LEU A CA 1
ATOM 4138 C C . LEU A 1 532 ? -11.594 18.931 -0.303 1.00 92.31 532 LEU A C 1
ATOM 4140 O O . LEU A 1 532 ? -11.081 19.962 0.129 1.00 92.31 532 LEU A O 1
ATOM 4144 N N . TYR A 1 533 ? -11.066 18.262 -1.330 1.00 96.12 533 TYR A N 1
ATOM 4145 C CA . TYR A 1 533 ? -9.822 18.685 -1.979 1.00 96.12 533 TYR A CA 1
ATOM 4146 C C . TYR A 1 533 ? -9.971 20.056 -2.637 1.00 96.12 533 TYR A C 1
ATOM 4148 O O . TYR A 1 533 ? -9.127 20.931 -2.445 1.00 96.12 533 TYR A O 1
ATOM 4156 N N . ALA A 1 534 ? -11.077 20.294 -3.346 1.00 91.94 534 ALA A N 1
ATOM 4157 C CA . ALA A 1 534 ? -11.360 21.601 -3.934 1.00 91.94 534 ALA A CA 1
ATOM 4158 C C . ALA A 1 534 ? -11.520 22.705 -2.872 1.00 91.94 534 ALA A C 1
ATOM 4160 O O . ALA A 1 534 ? -11.093 23.841 -3.098 1.00 91.94 534 ALA A O 1
ATOM 4161 N N . LEU A 1 535 ? -12.123 22.382 -1.722 1.00 93.12 535 LEU A N 1
ATOM 4162 C CA . LEU A 1 535 ? -12.258 23.297 -0.591 1.00 93.12 535 LEU A CA 1
ATOM 4163 C C . LEU A 1 535 ? -10.883 23.669 -0.022 1.00 93.12 535 LEU A C 1
ATOM 4165 O O . LEU A 1 535 ? -10.586 24.856 0.094 1.00 93.12 535 LEU A O 1
ATOM 4169 N N . MET A 1 536 ? -10.043 22.674 0.280 1.00 96.62 536 MET A N 1
ATOM 4170 C CA . MET A 1 536 ? -8.707 22.884 0.844 1.00 96.62 536 MET A CA 1
ATOM 4171 C C . MET A 1 536 ? -7.795 23.649 -0.123 1.00 96.62 536 MET A C 1
ATOM 4173 O O . MET A 1 536 ? -7.192 24.651 0.255 1.00 96.62 536 MET A O 1
ATOM 4177 N N . ALA A 1 537 ? -7.753 23.246 -1.395 1.00 95.44 537 ALA A N 1
ATOM 4178 C CA . ALA A 1 537 ? -6.943 23.902 -2.421 1.00 95.44 537 ALA A CA 1
ATOM 4179 C C . ALA A 1 537 ? -7.381 25.353 -2.705 1.00 95.44 537 ALA A C 1
ATOM 4181 O O . ALA A 1 537 ? -6.571 26.182 -3.125 1.00 95.44 537 ALA A O 1
ATOM 4182 N N . GLY A 1 538 ? -8.666 25.666 -2.511 1.00 94.06 538 GLY A N 1
ATOM 4183 C CA . GLY A 1 538 ? -9.242 26.986 -2.772 1.00 94.06 538 GLY A CA 1
ATOM 4184 C C . GLY A 1 538 ? -9.188 27.968 -1.596 1.00 94.06 538 GLY A C 1
ATOM 4185 O O . GLY A 1 538 ? -9.489 29.152 -1.792 1.00 94.06 538 GLY A O 1
ATOM 4186 N N . ASP A 1 539 ? -8.833 27.518 -0.391 1.00 95.50 539 ASP A N 1
ATOM 4187 C CA . ASP A 1 539 ? -8.859 28.340 0.820 1.00 95.50 539 ASP A CA 1
ATOM 4188 C C . ASP A 1 539 ? -7.529 29.082 1.040 1.00 95.50 539 ASP A C 1
ATOM 4190 O O . ASP A 1 539 ? -6.526 28.549 1.516 1.00 95.50 539 ASP A O 1
ATOM 4194 N N . ALA A 1 540 ? -7.532 30.376 0.716 1.00 96.50 540 ALA A N 1
ATOM 4195 C CA . ALA A 1 540 ? -6.362 31.232 0.880 1.00 96.50 540 ALA A CA 1
ATOM 4196 C C . ALA A 1 540 ? -5.952 31.448 2.349 1.00 96.50 540 ALA A C 1
ATOM 4198 O O . ALA A 1 540 ? -4.792 31.770 2.598 1.00 96.50 540 ALA A O 1
ATOM 4199 N N . GLN A 1 541 ? -6.878 31.327 3.308 1.00 96.88 541 GLN A N 1
ATOM 4200 C CA . GLN A 1 541 ? -6.544 31.458 4.726 1.00 96.88 541 GLN A CA 1
ATOM 4201 C C . GLN A 1 541 ? -5.884 30.175 5.232 1.00 96.88 541 GLN A C 1
ATOM 4203 O O . GLN A 1 541 ? -4.843 30.262 5.875 1.00 96.88 541 GLN A O 1
ATOM 4208 N N . LEU A 1 542 ? -6.414 29.012 4.839 1.00 96.19 542 LEU A N 1
ATOM 4209 C CA . LEU A 1 542 ? -5.815 27.705 5.125 1.00 96.19 542 LEU A CA 1
ATOM 4210 C C . LEU A 1 542 ? -4.349 27.636 4.677 1.00 96.19 542 LEU A C 1
ATOM 4212 O O . LEU A 1 542 ? -3.494 27.193 5.435 1.00 96.19 542 LEU A O 1
ATOM 4216 N N . GLN A 1 543 ? -4.046 28.144 3.477 1.00 97.75 543 GLN A N 1
ATOM 4217 C CA . GLN A 1 543 ? -2.672 28.241 2.976 1.00 97.75 543 GLN A CA 1
ATOM 4218 C C . GLN A 1 543 ? -1.771 29.095 3.882 1.00 97.75 543 GLN A C 1
ATOM 4220 O O . GLN A 1 543 ? -0.646 28.704 4.178 1.00 97.75 543 GLN A O 1
ATOM 4225 N N . VAL A 1 544 ? -2.243 30.273 4.308 1.00 98.12 544 VAL A N 1
ATOM 4226 C CA . VAL A 1 544 ? -1.468 31.184 5.169 1.00 98.12 544 VAL A CA 1
ATOM 4227 C C . VAL A 1 544 ? -1.203 30.559 6.536 1.00 98.12 544 VAL A C 1
ATOM 4229 O O . VAL A 1 544 ? -0.109 30.722 7.084 1.00 98.12 544 VAL A O 1
ATOM 4232 N N . ASP A 1 545 ? -2.197 29.863 7.078 1.00 98.31 545 ASP A N 1
ATOM 4233 C CA . ASP A 1 545 ? -2.100 29.193 8.371 1.00 98.31 545 ASP A CA 1
ATOM 4234 C C . ASP A 1 545 ? -1.105 28.026 8.290 1.00 98.31 545 ASP A C 1
ATOM 4236 O O . ASP A 1 545 ? -0.206 27.939 9.124 1.00 98.31 545 ASP A O 1
ATOM 4240 N N . TYR A 1 546 ? -1.162 27.227 7.220 1.00 98.44 546 TYR A N 1
ATOM 4241 C CA . TYR A 1 546 ? -0.206 26.149 6.960 1.00 98.44 546 TYR A CA 1
ATOM 4242 C C . TYR A 1 546 ? 1.237 26.654 6.774 1.00 98.44 546 TYR A C 1
ATOM 4244 O O . TYR A 1 546 ? 2.161 26.140 7.402 1.00 98.44 546 TYR A O 1
ATOM 4252 N N . ASP A 1 547 ? 1.454 27.718 5.993 1.00 97.88 547 ASP A N 1
ATOM 4253 C CA . ASP A 1 547 ? 2.786 28.328 5.850 1.00 97.88 547 ASP A CA 1
ATOM 4254 C C . ASP A 1 547 ? 3.339 28.822 7.198 1.00 97.88 547 ASP A C 1
ATOM 4256 O O . ASP A 1 547 ? 4.532 28.679 7.483 1.00 97.88 547 ASP A O 1
ATOM 4260 N N . SER A 1 548 ? 2.463 29.390 8.033 1.00 98.25 548 SER A N 1
ATOM 4261 C CA . SER A 1 548 ? 2.815 29.875 9.371 1.00 98.25 548 SER A CA 1
ATOM 4262 C C . SER A 1 548 ? 3.122 28.728 10.336 1.00 98.25 548 SER A C 1
ATOM 4264 O O . SER A 1 548 ? 4.020 28.861 11.169 1.00 98.25 548 SER A O 1
ATOM 4266 N N . PHE A 1 549 ? 2.407 27.607 10.214 1.00 98.12 549 PHE A N 1
ATOM 4267 C CA . PHE A 1 549 ? 2.652 26.384 10.972 1.00 98.12 549 PHE A CA 1
ATOM 4268 C C . PHE A 1 549 ? 4.038 25.806 10.667 1.00 98.12 549 PHE A C 1
ATOM 4270 O O . PHE A 1 549 ? 4.834 25.613 11.585 1.00 98.12 549 PHE A O 1
ATOM 4277 N N . ILE A 1 550 ? 4.381 25.651 9.382 1.00 97.69 550 ILE A N 1
ATOM 4278 C CA . ILE A 1 550 ? 5.717 25.203 8.958 1.00 97.69 550 ILE A CA 1
ATOM 4279 C C . ILE A 1 550 ? 6.806 26.128 9.517 1.00 97.69 550 ILE A C 1
ATOM 4281 O O . ILE A 1 550 ? 7.818 25.656 10.034 1.00 97.69 550 ILE A O 1
ATOM 4285 N N . ASP A 1 551 ? 6.626 27.450 9.409 1.00 97.38 551 ASP A N 1
ATOM 4286 C CA . ASP A 1 551 ? 7.602 28.425 9.913 1.00 97.38 551 ASP A CA 1
ATOM 4287 C C . ASP A 1 551 ? 7.853 28.272 11.417 1.00 97.38 551 ASP A C 1
ATOM 4289 O O . ASP A 1 551 ? 9.000 28.378 11.861 1.00 97.38 551 ASP A O 1
ATOM 4293 N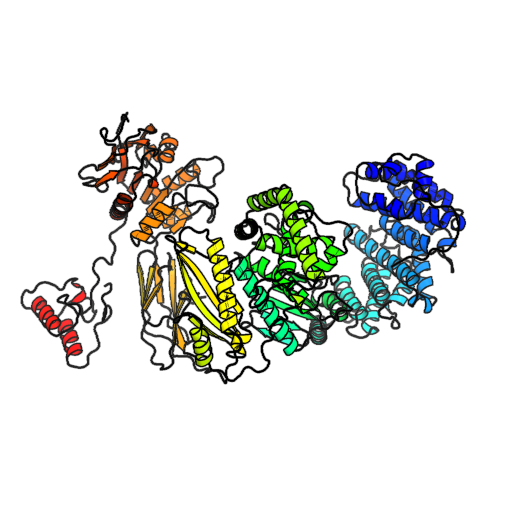 N . ALA A 1 552 ? 6.796 28.024 12.194 1.00 97.62 552 ALA A N 1
ATOM 4294 C CA . ALA A 1 552 ? 6.897 27.798 13.629 1.00 97.62 552 ALA A CA 1
ATOM 4295 C C . ALA A 1 552 ? 7.666 26.504 13.937 1.00 97.62 552 ALA A C 1
ATOM 4297 O O . ALA A 1 552 ? 8.649 26.552 14.676 1.00 97.62 552 ALA A O 1
ATOM 4298 N N . GLN A 1 553 ? 7.302 25.393 13.291 1.00 97.06 553 GLN A N 1
ATOM 4299 C CA . GLN A 1 553 ? 7.950 24.090 13.476 1.00 97.06 553 GLN A CA 1
ATOM 4300 C C . GLN A 1 553 ? 9.441 24.120 13.086 1.00 97.06 553 GLN A C 1
ATOM 4302 O O . GLN A 1 553 ? 10.306 23.669 13.839 1.00 97.06 553 GLN A O 1
ATOM 4307 N N . ILE A 1 554 ? 9.790 24.749 11.954 1.00 97.75 554 ILE A N 1
ATOM 4308 C CA . ILE A 1 554 ? 11.194 24.953 11.549 1.00 97.75 554 ILE A CA 1
ATOM 4309 C C . ILE A 1 554 ? 11.939 25.814 12.575 1.00 97.75 554 ILE A C 1
ATOM 4311 O O . ILE A 1 554 ? 13.105 25.550 12.886 1.00 97.75 554 ILE A O 1
ATOM 4315 N N . ALA A 1 555 ? 11.297 26.860 13.100 1.00 97.62 555 ALA A N 1
ATOM 4316 C CA . ALA A 1 555 ? 11.912 27.710 14.108 1.00 97.62 555 ALA A CA 1
ATOM 4317 C C . ALA A 1 555 ? 12.181 26.939 15.408 1.00 97.62 555 ALA A C 1
ATOM 4319 O O . ALA A 1 555 ? 13.238 27.154 16.007 1.00 97.62 555 ALA A O 1
ATOM 4320 N N . ASP A 1 556 ? 11.275 26.052 15.821 1.00 96.69 556 ASP A N 1
ATOM 4321 C CA . ASP A 1 556 ? 11.444 25.199 16.997 1.00 96.69 556 ASP A CA 1
ATOM 4322 C C . ASP A 1 556 ? 12.547 24.153 16.807 1.00 96.69 556 ASP A C 1
ATOM 4324 O O . ASP A 1 556 ? 13.376 23.969 17.706 1.00 96.69 556 ASP A O 1
ATOM 4328 N N . LEU A 1 557 ? 12.649 23.556 15.615 1.00 96.12 557 LEU A N 1
ATOM 4329 C CA . LEU A 1 557 ? 13.736 22.643 15.252 1.00 96.12 557 LEU A CA 1
ATOM 4330 C C . LEU A 1 557 ? 15.099 23.345 15.320 1.00 96.12 557 LEU A C 1
ATOM 4332 O O . LEU A 1 557 ? 16.029 22.881 15.978 1.00 96.12 557 LEU A O 1
ATOM 4336 N N . GLN A 1 558 ? 15.219 24.515 14.688 1.00 95.69 558 GLN A N 1
ATOM 4337 C CA . GLN A 1 558 ? 16.474 25.275 14.645 1.00 95.69 558 GLN A CA 1
ATOM 4338 C C . GLN A 1 558 ? 16.898 25.817 16.017 1.00 95.69 558 GLN A C 1
ATOM 4340 O O . GLN A 1 558 ? 18.089 26.037 16.260 1.00 95.69 558 GLN A O 1
ATOM 4345 N N . GLN A 1 559 ? 15.936 26.063 16.908 1.00 96.25 559 GLN A N 1
ATOM 4346 C CA . GLN A 1 559 ? 16.188 26.514 18.277 1.00 96.25 559 GLN A CA 1
ATOM 4347 C C . GLN A 1 559 ? 16.412 25.356 19.259 1.00 96.25 559 GLN A C 1
ATOM 4349 O O . GLN A 1 559 ? 16.905 25.607 20.362 1.00 96.25 559 GLN A O 1
ATOM 4354 N N . GLY A 1 560 ? 16.096 24.117 18.867 1.00 93.31 560 GLY A N 1
ATOM 4355 C CA . GLY A 1 560 ? 16.104 22.952 19.751 1.00 93.31 560 GLY A CA 1
ATOM 4356 C C . GLY A 1 560 ? 15.081 23.075 20.883 1.00 93.31 560 GLY A C 1
ATOM 4357 O O . GLY A 1 560 ? 15.389 22.726 22.023 1.00 93.31 560 GLY A O 1
ATOM 4358 N N . THR A 1 561 ? 13.921 23.676 20.597 1.00 93.38 561 THR A N 1
ATOM 4359 C CA . THR A 1 561 ? 12.823 23.895 21.557 1.00 93.38 561 THR A CA 1
ATOM 4360 C C . THR A 1 561 ? 11.633 22.967 21.343 1.00 93.38 561 THR A C 1
ATOM 4362 O O . THR A 1 561 ? 10.871 22.783 22.292 1.00 93.38 561 THR A O 1
ATOM 4365 N N . GLY A 1 562 ? 11.490 22.391 20.147 1.00 90.50 562 GLY A N 1
ATOM 4366 C CA . GLY A 1 562 ? 10.482 21.375 19.841 1.00 90.50 562 GLY A CA 1
ATOM 4367 C C . GLY A 1 562 ? 10.857 19.987 20.365 1.00 90.50 562 GLY A C 1
ATOM 4368 O O . GLY A 1 562 ? 12.008 19.746 20.734 1.00 90.50 562 GLY A O 1
ATOM 4369 N N . LEU A 1 563 ? 9.866 19.097 20.401 1.00 94.50 563 LEU A N 1
ATOM 4370 C CA . LEU A 1 563 ? 10.038 17.661 20.604 1.00 94.50 563 LEU A CA 1
ATOM 4371 C C . LEU A 1 563 ? 9.683 16.975 19.284 1.00 94.50 563 LEU A C 1
ATOM 4373 O O . LEU A 1 563 ? 8.548 17.106 18.832 1.00 94.50 563 LEU A O 1
ATOM 4377 N N . PHE A 1 564 ? 10.642 16.283 18.678 1.00 95.12 564 PHE A N 1
ATOM 4378 C CA . PHE A 1 564 ? 10.458 15.629 17.384 1.00 95.12 564 PHE A CA 1
ATOM 4379 C C . PHE A 1 564 ? 10.479 14.110 17.533 1.00 95.12 564 PHE A C 1
ATOM 4381 O O . PHE A 1 564 ? 10.992 13.582 18.522 1.00 95.12 564 PHE A O 1
ATOM 4388 N N . ALA A 1 565 ? 9.937 13.398 16.547 1.00 93.75 565 ALA A N 1
ATOM 4389 C CA . ALA A 1 565 ? 9.919 11.936 16.542 1.00 93.75 565 ALA A CA 1
ATOM 4390 C C . ALA A 1 565 ? 11.327 11.342 16.739 1.00 93.75 565 ALA A C 1
ATOM 4392 O O . ALA A 1 565 ? 11.512 10.400 17.503 1.00 93.75 565 ALA A O 1
ATOM 4393 N N . GLU A 1 566 ? 12.352 11.952 16.137 1.00 90.88 566 GLU A N 1
ATOM 4394 C CA . GLU A 1 566 ? 13.744 11.509 16.251 1.00 90.88 566 GLU A CA 1
ATOM 4395 C C . GLU A 1 566 ? 14.336 11.670 17.669 1.00 90.88 566 GLU A C 1
ATOM 4397 O O . GLU A 1 566 ? 15.366 11.065 17.981 1.00 90.88 566 GLU A O 1
ATOM 4402 N N . ASP A 1 567 ? 13.699 12.465 18.538 1.00 91.12 567 ASP A N 1
ATOM 4403 C CA . ASP A 1 567 ? 14.090 12.644 19.942 1.00 91.12 567 ASP A CA 1
ATOM 4404 C C . ASP A 1 567 ? 13.492 11.568 20.869 1.00 91.12 567 ASP A C 1
ATOM 4406 O O . ASP A 1 567 ? 13.951 11.408 22.008 1.00 91.12 567 ASP A O 1
ATOM 4410 N N . VAL A 1 568 ? 12.478 10.831 20.400 1.00 90.94 568 VAL A N 1
ATOM 4411 C CA . VAL A 1 568 ? 11.732 9.830 21.172 1.00 90.94 568 VAL A CA 1
ATOM 4412 C C . VAL A 1 568 ? 11.908 8.457 20.519 1.00 90.94 568 VAL A C 1
ATOM 4414 O O . VAL A 1 568 ? 11.134 8.092 19.641 1.00 90.94 568 VAL A O 1
ATOM 4417 N N . PRO A 1 569 ? 12.921 7.669 20.926 1.00 86.81 569 PRO A N 1
ATOM 4418 C CA . PRO A 1 569 ? 13.108 6.341 20.362 1.00 86.81 569 PRO A CA 1
ATOM 4419 C C . PRO A 1 569 ? 11.956 5.416 20.762 1.00 86.81 569 PRO A C 1
ATOM 4421 O O . PRO A 1 569 ? 11.457 5.495 21.892 1.00 86.81 569 PRO A O 1
ATOM 4424 N N . THR A 1 570 ? 11.623 4.487 19.867 1.00 86.75 570 THR A N 1
ATOM 4425 C CA . THR A 1 570 ? 10.748 3.346 20.157 1.00 86.75 570 THR A CA 1
ATOM 4426 C C . THR A 1 570 ? 11.188 2.679 21.446 1.00 86.75 570 THR A C 1
ATOM 4428 O O . THR A 1 570 ? 12.383 2.472 21.682 1.00 86.75 570 THR A O 1
ATOM 4431 N N . THR A 1 571 ? 10.230 2.367 22.313 1.00 79.25 571 THR A N 1
ATOM 4432 C CA . THR A 1 571 ? 10.543 1.683 23.569 1.00 79.25 571 THR A CA 1
ATOM 4433 C C . THR A 1 571 ? 10.691 0.189 23.295 1.00 79.25 571 THR A C 1
ATOM 4435 O O . THR A 1 571 ? 9.681 -0.450 23.021 1.00 79.25 571 THR A O 1
ATOM 4438 N N . PRO A 1 572 ? 11.908 -0.388 23.363 1.00 76.06 572 PRO A N 1
ATOM 4439 C CA . PRO A 1 572 ? 12.089 -1.782 22.997 1.00 76.06 572 PRO A CA 1
ATOM 4440 C C . PRO A 1 572 ? 11.511 -2.693 24.077 1.00 76.06 572 PRO A C 1
ATOM 4442 O O . PRO A 1 572 ? 11.796 -2.523 25.270 1.00 76.06 572 PRO A O 1
ATOM 4445 N N . THR A 1 573 ? 10.779 -3.712 23.645 1.00 72.19 573 THR A N 1
ATOM 4446 C CA . THR A 1 573 ? 10.377 -4.832 24.480 1.00 72.19 573 THR A CA 1
ATOM 4447 C C . THR A 1 573 ? 11.632 -5.540 24.996 1.00 72.19 573 THR A C 1
ATOM 4449 O O . THR A 1 573 ? 12.497 -5.951 24.214 1.00 72.19 573 THR A O 1
ATOM 4452 N N . PRO A 1 574 ? 11.775 -5.736 26.318 1.00 68.81 574 PRO A N 1
ATOM 4453 C CA . PRO A 1 574 ? 12.921 -6.452 26.859 1.00 68.81 574 PRO A CA 1
ATOM 4454 C C . PRO A 1 574 ? 13.001 -7.889 26.334 1.00 68.81 574 PRO A C 1
ATOM 4456 O O . PRO A 1 574 ? 12.044 -8.657 26.420 1.00 68.81 574 PRO A O 1
ATOM 4459 N N . THR A 1 575 ? 14.186 -8.289 25.856 1.00 59.56 575 THR A N 1
ATOM 4460 C CA . THR A 1 575 ? 14.445 -9.628 25.280 1.00 59.56 575 THR A CA 1
ATOM 4461 C C . THR A 1 575 ? 14.220 -10.780 26.263 1.00 59.56 575 THR A C 1
ATOM 4463 O O . THR A 1 575 ? 14.089 -11.939 25.868 1.00 59.56 575 THR A O 1
ATOM 4466 N N . THR A 1 576 ? 14.157 -10.474 27.559 1.00 63.66 576 THR A N 1
ATOM 4467 C CA . THR A 1 576 ? 13.684 -11.382 28.600 1.00 63.66 576 THR A CA 1
ATOM 4468 C C . THR A 1 576 ? 12.690 -10.644 29.480 1.00 63.66 576 THR A C 1
ATOM 4470 O O . THR A 1 576 ? 13.103 -9.859 30.331 1.00 63.66 576 THR A O 1
ATOM 4473 N N . LEU A 1 577 ? 11.401 -10.921 29.307 1.00 68.25 577 LEU A N 1
ATOM 4474 C CA . LEU A 1 577 ? 10.383 -10.494 30.264 1.00 68.25 577 LEU A CA 1
ATOM 4475 C C . LEU A 1 577 ? 10.585 -11.235 31.596 1.00 68.25 577 LEU A C 1
ATOM 4477 O O . LEU A 1 577 ? 11.000 -12.403 31.608 1.00 68.25 577 LEU A O 1
ATOM 4481 N N . GLU A 1 578 ? 10.308 -10.570 32.721 1.00 62.59 578 GLU A N 1
ATOM 4482 C CA . GLU A 1 578 ? 10.249 -11.248 34.018 1.00 62.59 578 GLU A CA 1
ATOM 4483 C C . GLU A 1 578 ? 9.211 -12.386 33.965 1.00 62.59 578 GLU A C 1
ATOM 4485 O O . GLU A 1 578 ? 8.288 -12.377 33.150 1.00 62.59 578 GLU A O 1
ATOM 4490 N N . ASN A 1 579 ? 9.387 -13.417 34.802 1.00 58.09 579 ASN A N 1
ATOM 4491 C CA . ASN A 1 579 ? 8.433 -14.528 34.895 1.00 58.09 579 ASN A CA 1
ATOM 4492 C C . ASN A 1 579 ? 7.128 -14.045 35.550 1.00 58.09 579 ASN A C 1
ATOM 4494 O O . ASN A 1 579 ? 6.867 -14.358 36.715 1.00 58.09 579 ASN A O 1
ATOM 4498 N N . ASP A 1 580 ? 6.330 -13.299 34.798 1.00 63.69 580 ASP A N 1
ATOM 4499 C CA . ASP A 1 580 ? 5.058 -12.751 35.228 1.00 63.69 580 ASP A CA 1
ATOM 4500 C C . ASP A 1 580 ? 3.921 -13.683 34.813 1.00 63.69 580 ASP A C 1
ATOM 4502 O O . ASP A 1 580 ? 3.762 -14.075 33.655 1.00 63.69 580 ASP A O 1
ATOM 4506 N N . ASN A 1 581 ? 3.105 -14.079 35.789 1.00 73.06 581 ASN A N 1
ATOM 4507 C CA . ASN A 1 581 ? 1.866 -14.785 35.479 1.00 73.06 581 ASN A CA 1
ATOM 4508 C C . ASN A 1 581 ? 0.773 -13.789 35.067 1.00 73.06 581 ASN A C 1
ATOM 4510 O O . ASN A 1 581 ? 0.790 -12.627 35.476 1.00 73.06 581 ASN A O 1
ATOM 4514 N N . ALA A 1 582 ? -0.205 -14.272 34.299 1.00 79.31 582 ALA A N 1
ATOM 4515 C CA . ALA A 1 582 ? -1.343 -13.493 33.812 1.00 79.31 582 ALA A CA 1
ATOM 4516 C C . ALA A 1 582 ? -2.031 -12.670 34.927 1.00 79.31 582 ALA A C 1
ATOM 4518 O O . ALA A 1 582 ? -2.371 -11.506 34.736 1.00 79.31 582 ALA A O 1
ATOM 4519 N N . GLY A 1 583 ? -2.140 -13.224 36.142 1.00 79.06 583 GLY A N 1
ATOM 4520 C CA . GLY A 1 583 ? -2.722 -12.524 37.290 1.00 79.06 583 GLY A CA 1
ATOM 4521 C C . GLY A 1 583 ? -1.923 -11.304 37.767 1.00 79.06 583 GLY A C 1
ATOM 4522 O O . GLY A 1 583 ? -2.520 -10.331 38.233 1.00 79.06 583 GLY A O 1
ATOM 4523 N N . GLN A 1 584 ? -0.590 -11.313 37.652 1.00 82.44 584 GLN A N 1
ATOM 4524 C CA . GLN A 1 584 ? 0.247 -10.150 37.982 1.00 82.44 584 GLN A CA 1
ATOM 4525 C C . GLN A 1 584 ? 0.043 -9.017 36.976 1.00 82.44 584 GLN A C 1
ATOM 4527 O O . GLN A 1 584 ? -0.166 -7.881 37.398 1.00 82.44 584 GLN A O 1
ATOM 4532 N N . VAL A 1 585 ? 0.034 -9.343 35.680 1.00 87.19 585 VAL A N 1
ATOM 4533 C CA . VAL A 1 585 ? -0.210 -8.384 34.590 1.00 87.19 585 VAL A CA 1
ATOM 4534 C C . VAL A 1 585 ? -1.589 -7.743 34.745 1.00 87.19 585 VAL A C 1
ATOM 4536 O O . VAL A 1 585 ? -1.699 -6.519 34.788 1.00 87.19 585 VAL A O 1
ATOM 4539 N N . LEU A 1 586 ? -2.630 -8.555 34.964 1.00 89.94 586 LEU A N 1
ATOM 4540 C CA . LEU A 1 586 ? -3.986 -8.060 35.209 1.00 89.94 586 LEU A CA 1
ATOM 4541 C C . LEU A 1 586 ? -4.059 -7.139 36.435 1.00 89.94 586 LEU A C 1
ATOM 4543 O O . LEU A 1 586 ? -4.715 -6.101 36.399 1.00 89.94 586 LEU A O 1
ATOM 4547 N N . THR A 1 587 ? -3.355 -7.487 37.518 1.00 88.62 587 THR A N 1
ATOM 4548 C CA . THR A 1 587 ? -3.311 -6.657 38.734 1.00 88.62 587 THR A CA 1
ATOM 4549 C C . THR A 1 587 ? -2.637 -5.306 38.477 1.00 88.62 587 THR A C 1
ATOM 4551 O O . THR A 1 587 ? -3.064 -4.297 39.038 1.00 88.62 587 THR A O 1
ATOM 4554 N N . GLN A 1 588 ? -1.582 -5.269 37.657 1.00 91.81 588 GLN A N 1
ATOM 4555 C CA . GLN A 1 588 ? -0.900 -4.029 37.278 1.00 91.81 588 GLN A CA 1
ATOM 4556 C C . GLN A 1 588 ? -1.804 -3.148 36.414 1.00 91.81 588 GLN A C 1
ATOM 4558 O O . GLN A 1 588 ? -1.979 -1.977 36.750 1.00 91.81 588 GLN A O 1
ATOM 4563 N N . LEU A 1 589 ? -2.454 -3.716 35.395 1.00 93.81 589 LEU A N 1
ATOM 4564 C CA . LEU A 1 589 ? -3.421 -3.008 34.552 1.00 93.81 589 LEU A CA 1
ATOM 4565 C C . LEU A 1 589 ? -4.554 -2.409 35.393 1.00 93.81 589 LEU A C 1
ATOM 4567 O O . LEU A 1 589 ? -4.773 -1.204 35.371 1.00 93.81 589 LEU A O 1
ATOM 4571 N N . GLN A 1 590 ? -5.196 -3.213 36.243 1.00 94.50 590 GLN A N 1
ATOM 4572 C CA . GLN A 1 590 ? -6.305 -2.778 37.107 1.00 94.50 590 GLN A CA 1
ATOM 4573 C C . GLN A 1 590 ? -5.887 -1.822 38.238 1.00 94.50 590 GLN A C 1
ATOM 4575 O O . GLN A 1 590 ? -6.739 -1.327 38.979 1.00 94.50 590 GLN A O 1
ATOM 4580 N N . SER A 1 591 ? -4.586 -1.556 38.410 1.00 95.19 591 SER A N 1
ATOM 4581 C CA . SER A 1 591 ? -4.115 -0.515 39.331 1.00 95.19 591 SER A CA 1
ATOM 4582 C C . SER A 1 591 ? -4.274 0.901 38.764 1.00 95.19 591 SER A C 1
ATOM 4584 O O . SER A 1 591 ? -4.288 1.858 39.540 1.00 95.19 591 SER A O 1
ATOM 4586 N N . VAL A 1 592 ? -4.430 1.012 37.440 1.00 96.44 592 VAL A N 1
ATOM 4587 C CA . VAL A 1 592 ? -4.617 2.265 36.689 1.00 96.44 592 VAL A CA 1
ATOM 4588 C C . VAL A 1 592 ? -5.954 2.267 35.932 1.00 96.44 592 VAL A C 1
ATOM 4590 O O . VAL A 1 592 ? -6.646 3.283 35.915 1.00 96.44 592 VAL A O 1
ATOM 4593 N N . LEU A 1 593 ? -6.336 1.129 35.347 1.00 94.69 593 LEU A N 1
ATOM 4594 C CA . LEU A 1 593 ? -7.491 0.963 34.462 1.00 94.69 593 LEU A CA 1
ATOM 4595 C C . LEU A 1 593 ? -8.749 0.472 35.210 1.00 94.69 593 LEU A C 1
ATOM 4597 O O . LEU A 1 593 ? -8.637 -0.111 36.296 1.00 94.69 593 LEU A O 1
ATOM 4601 N N . PRO A 1 594 ? -9.961 0.657 34.644 1.00 90.06 594 PRO A N 1
ATOM 4602 C CA . PRO A 1 594 ? -11.205 0.161 35.233 1.00 90.06 594 PRO A CA 1
ATOM 4603 C C . PRO A 1 594 ? -11.185 -1.352 35.476 1.00 90.06 594 PRO A C 1
ATOM 4605 O O . PRO A 1 594 ? -10.665 -2.107 34.661 1.00 90.06 594 PRO A O 1
ATOM 4608 N N . VAL A 1 595 ? -11.788 -1.809 36.579 1.00 85.75 595 VAL A N 1
ATOM 4609 C CA . VAL A 1 595 ? -11.966 -3.244 36.869 1.00 85.75 595 VAL A CA 1
ATOM 4610 C C . VAL A 1 595 ? -13.087 -3.849 36.020 1.00 85.75 595 VAL A C 1
ATOM 4612 O O . VAL A 1 595 ? -14.072 -3.175 35.734 1.00 85.75 595 VAL A O 1
ATOM 4615 N N . GLY A 1 596 ? -12.975 -5.139 35.686 1.00 76.88 596 GLY A N 1
ATOM 4616 C CA . GLY A 1 596 ? -13.997 -5.864 34.916 1.00 76.88 596 GLY A CA 1
ATOM 4617 C C . GLY A 1 596 ? -13.837 -5.789 33.395 1.00 76.88 596 GLY A C 1
ATOM 4618 O O . GLY A 1 596 ? -14.740 -6.220 32.688 1.00 76.88 596 GLY A O 1
ATOM 4619 N N . GLY A 1 597 ? -12.707 -5.269 32.904 1.00 79.25 597 GLY A N 1
ATOM 4620 C CA . GLY A 1 597 ? -12.319 -5.417 31.507 1.00 79.25 597 GLY A CA 1
ATOM 4621 C C . GLY A 1 597 ? -11.989 -6.867 31.154 1.00 79.25 597 GLY A C 1
ATOM 4622 O O . GLY A 1 597 ? -11.657 -7.688 32.016 1.00 79.25 597 GLY A O 1
ATOM 4623 N N . VAL A 1 598 ? -12.091 -7.156 29.868 1.00 87.44 598 VAL A N 1
ATOM 4624 C CA . VAL A 1 598 ? -11.739 -8.420 29.235 1.00 87.44 598 VAL A CA 1
ATOM 4625 C C . VAL A 1 598 ? -10.226 -8.536 29.213 1.00 87.44 598 VAL A C 1
ATOM 4627 O O . VAL A 1 598 ? -9.560 -7.631 28.725 1.00 87.44 598 VAL A O 1
ATOM 4630 N N . PHE A 1 599 ? -9.680 -9.634 29.729 1.00 86.94 599 PHE A N 1
ATOM 4631 C CA . PHE A 1 599 ? -8.241 -9.860 29.760 1.00 86.94 599 PHE A CA 1
ATOM 4632 C C . PHE A 1 599 ? -7.891 -11.203 29.135 1.00 86.94 599 PHE A C 1
ATOM 4634 O O . PHE A 1 599 ? -8.358 -12.239 29.606 1.00 86.94 599 PHE A O 1
ATOM 4641 N N . HIS A 1 600 ? -7.023 -11.164 28.130 1.00 82.19 600 HIS A N 1
ATOM 4642 C CA . HIS A 1 600 ? -6.502 -12.338 27.443 1.00 82.19 600 HIS A CA 1
ATOM 4643 C C . HIS A 1 600 ? -4.977 -12.291 27.381 1.00 82.19 600 HIS A C 1
ATOM 4645 O O . HIS A 1 600 ? -4.363 -11.220 27.386 1.00 82.19 600 HIS A O 1
ATOM 4651 N N . VAL A 1 601 ? -4.356 -13.467 27.323 1.00 76.94 601 VAL A N 1
ATOM 4652 C CA . VAL A 1 601 ? -2.915 -13.609 27.121 1.00 76.94 601 VAL A CA 1
ATOM 4653 C C . VAL A 1 601 ? -2.653 -14.623 26.019 1.00 76.94 601 VAL A C 1
ATOM 4655 O O . VAL A 1 601 ? -3.183 -15.723 26.030 1.00 76.94 601 VAL A O 1
ATOM 4658 N N . TRP A 1 602 ? -1.776 -14.274 25.089 1.00 72.25 602 TRP A N 1
ATOM 4659 C CA . TRP A 1 602 ? -1.300 -15.161 24.037 1.00 72.25 602 TRP A CA 1
ATOM 4660 C C . TRP A 1 602 ? 0.205 -15.357 24.152 1.00 72.25 602 TRP A C 1
ATOM 4662 O O . TRP A 1 602 ? 0.901 -14.721 24.949 1.00 72.25 602 TRP A O 1
ATOM 4672 N N . VAL A 1 603 ? 0.741 -16.238 23.311 1.00 68.56 603 VAL A N 1
ATOM 4673 C CA . VAL A 1 603 ? 2.188 -16.345 23.134 1.00 68.56 603 VAL A CA 1
ATOM 4674 C C . VAL A 1 603 ? 2.718 -14.973 22.699 1.00 68.56 603 VAL A C 1
ATOM 4676 O O . VAL A 1 603 ? 2.362 -14.487 21.630 1.00 68.56 603 VAL A O 1
ATOM 4679 N N . ASN A 1 604 ? 3.565 -14.371 23.538 1.00 73.56 604 ASN A N 1
ATOM 4680 C CA . ASN A 1 604 ? 4.228 -13.073 23.361 1.00 73.56 604 ASN A CA 1
ATOM 4681 C C . ASN A 1 604 ? 3.392 -11.811 23.647 1.00 73.56 604 ASN A C 1
ATOM 4683 O O . ASN A 1 604 ? 3.982 -10.733 23.656 1.00 73.56 604 ASN A O 1
ATOM 4687 N N . ARG A 1 605 ? 2.081 -11.891 23.929 1.00 82.75 605 ARG A N 1
ATOM 4688 C CA . ARG A 1 605 ? 1.211 -10.701 24.075 1.00 82.75 605 ARG A CA 1
ATOM 4689 C C . ARG A 1 605 ? 0.157 -10.834 25.174 1.00 82.75 605 ARG A C 1
ATOM 4691 O O . ARG A 1 605 ? -0.336 -11.927 25.425 1.00 82.75 605 ARG A O 1
ATOM 4698 N N . PHE A 1 606 ? -0.214 -9.727 25.806 1.00 88.06 606 PHE A N 1
ATOM 4699 C CA . PHE A 1 606 ? -1.460 -9.601 26.562 1.00 88.06 606 PHE A CA 1
ATOM 4700 C C . PHE A 1 606 ? -2.393 -8.616 25.858 1.00 88.06 606 PHE A C 1
ATOM 4702 O O . PHE A 1 606 ? -1.928 -7.732 25.139 1.00 88.06 606 PHE A O 1
ATOM 4709 N N . HIS A 1 607 ? -3.687 -8.745 26.129 1.00 89.94 607 HIS A N 1
ATOM 4710 C CA . HIS A 1 607 ? -4.730 -7.841 25.665 1.00 89.94 607 HIS A CA 1
ATOM 4711 C C . HIS A 1 607 ? -5.706 -7.541 26.794 1.00 89.94 607 HIS A C 1
ATOM 4713 O O . HIS A 1 607 ? -6.145 -8.446 27.508 1.00 89.94 607 HIS A O 1
ATOM 4719 N N . TYR A 1 608 ? -6.028 -6.263 26.962 1.00 92.56 608 TYR A N 1
ATOM 4720 C CA . TYR A 1 608 ? -6.994 -5.781 27.932 1.00 92.56 608 TYR A CA 1
ATOM 4721 C C . TYR A 1 608 ? -7.965 -4.806 27.282 1.00 92.56 608 TYR A C 1
ATOM 4723 O O . TYR A 1 608 ? -7.555 -3.739 26.833 1.00 92.56 608 TYR A O 1
ATOM 4731 N N . GLN A 1 609 ? -9.249 -5.150 27.278 1.00 92.62 609 GLN A N 1
ATOM 4732 C CA . GLN A 1 609 ? -10.290 -4.358 26.635 1.00 92.62 609 GLN A CA 1
ATOM 4733 C C . GLN A 1 609 ? -11.393 -3.985 27.621 1.00 92.62 609 GLN A C 1
ATOM 4735 O O . GLN A 1 609 ? -11.861 -4.808 28.410 1.00 92.62 609 GLN A O 1
ATOM 4740 N N . TYR A 1 610 ? -11.852 -2.740 27.560 1.00 90.88 610 TYR A N 1
ATOM 4741 C CA . TYR A 1 610 ? -13.018 -2.280 28.309 1.00 90.88 610 TYR A CA 1
ATOM 4742 C C . TYR A 1 610 ? -13.800 -1.227 27.518 1.00 90.88 610 TYR A C 1
ATOM 4744 O O . TYR A 1 610 ? -13.301 -0.651 26.556 1.00 90.88 610 TYR A O 1
ATOM 4752 N N . SER A 1 611 ? -15.049 -0.987 27.917 1.00 89.06 611 SER A N 1
ATOM 4753 C CA . SER A 1 611 ? -15.873 0.081 27.347 1.00 89.06 611 SER A CA 1
ATOM 4754 C C . SER A 1 611 ? -15.788 1.327 28.224 1.00 89.06 611 SER A C 1
ATOM 4756 O O . SER A 1 611 ? -15.954 1.249 29.445 1.00 89.06 611 SER A O 1
ATOM 4758 N N . GLU A 1 612 ? -15.515 2.469 27.602 1.00 85.81 612 GLU A N 1
ATOM 4759 C CA . GLU A 1 612 ? -15.463 3.772 28.253 1.00 85.81 612 GLU A CA 1
ATOM 4760 C C . GLU A 1 612 ? -16.638 4.633 27.797 1.00 85.81 612 GLU A C 1
ATOM 4762 O O . GLU A 1 612 ? -16.766 4.928 26.611 1.00 85.81 612 GLU A O 1
ATOM 4767 N N . THR A 1 613 ? -17.482 5.058 28.742 1.00 85.44 613 THR A N 1
ATOM 4768 C CA . THR A 1 613 ? -18.648 5.911 28.475 1.00 85.44 613 THR A CA 1
ATOM 4769 C C . THR A 1 613 ? -18.550 7.224 29.244 1.00 85.44 613 THR A C 1
ATOM 4771 O O . THR A 1 613 ? -18.529 7.223 30.479 1.00 85.44 613 THR A O 1
ATOM 4774 N N . THR A 1 614 ? -18.595 8.348 28.527 1.00 80.25 614 THR A N 1
ATOM 4775 C CA . THR A 1 614 ? -18.504 9.695 29.110 1.00 80.25 614 THR A CA 1
ATOM 4776 C C . THR A 1 614 ? -19.618 10.601 28.576 1.00 80.25 614 THR A C 1
ATOM 4778 O O . THR A 1 614 ? -19.898 10.596 27.378 1.00 80.25 614 THR A O 1
ATOM 4781 N N . PRO A 1 615 ? -20.274 11.410 29.430 1.00 83.75 615 PRO A N 1
ATOM 4782 C CA . PRO A 1 615 ? -21.208 12.428 28.960 1.00 83.75 615 PRO A CA 1
ATOM 4783 C C . PRO A 1 615 ? -20.512 13.508 28.122 1.00 83.75 615 PRO A C 1
ATOM 4785 O O . PRO A 1 615 ? -19.542 14.104 28.590 1.00 83.75 615 PRO A O 1
ATOM 4788 N N . LEU A 1 616 ? -21.048 13.814 26.937 1.00 78.00 616 LEU A N 1
ATOM 4789 C CA . LEU A 1 616 ? -20.561 14.898 26.073 1.00 78.00 616 LEU A CA 1
ATOM 4790 C C . LEU A 1 616 ? -20.890 16.279 26.647 1.00 78.00 616 LEU A C 1
ATOM 4792 O O . LEU A 1 616 ? -20.153 17.243 26.441 1.00 78.00 616 LEU A O 1
ATOM 4796 N N . GLY A 1 617 ? -22.012 16.410 27.365 1.00 78.25 617 GLY A N 1
ATOM 4797 C CA . GLY A 1 617 ? -22.436 17.689 27.932 1.00 78.25 617 GLY A CA 1
ATOM 4798 C C . GLY A 1 617 ? -22.654 18.764 26.861 1.00 78.25 617 GLY A C 1
ATOM 4799 O O . GLY A 1 617 ? -22.440 19.952 27.127 1.00 78.25 617 GLY A O 1
ATOM 4800 N N . GLY A 1 618 ? -23.047 18.351 25.651 1.00 71.88 618 GLY A N 1
ATOM 4801 C CA . GLY A 1 618 ? -23.203 19.217 24.483 1.00 71.88 618 GLY A CA 1
ATOM 4802 C C . GLY A 1 618 ? -21.905 19.726 23.843 1.00 71.88 618 GLY A C 1
ATOM 4803 O O . GLY A 1 618 ? -21.985 20.683 23.070 1.00 71.88 618 GLY A O 1
ATOM 4804 N N . GLN A 1 619 ? -20.735 19.163 24.174 1.00 74.31 619 GLN A N 1
ATOM 4805 C CA . GLN A 1 619 ? -19.522 19.366 23.373 1.00 74.31 619 GLN A CA 1
ATOM 4806 C C . GLN A 1 619 ? -19.564 18.528 22.080 1.00 74.31 619 GLN A C 1
ATOM 4808 O O . GLN A 1 619 ? -20.285 17.526 22.035 1.00 74.31 619 GLN A O 1
ATOM 4813 N N . PRO A 1 620 ? -18.829 18.941 21.032 1.00 74.56 620 PRO A N 1
ATOM 4814 C CA . PRO A 1 620 ? -18.588 18.114 19.854 1.00 74.56 620 PRO A CA 1
ATOM 4815 C C . PRO A 1 620 ? -17.927 16.772 20.220 1.00 74.56 620 PRO A C 1
ATOM 4817 O O . PRO A 1 620 ? -17.289 16.645 21.266 1.00 74.56 620 PRO A O 1
ATOM 4820 N N . ILE A 1 621 ? -18.101 15.757 19.373 1.00 75.69 621 ILE A N 1
ATOM 4821 C CA . ILE A 1 621 ? -17.558 14.408 19.612 1.00 75.69 621 ILE A CA 1
ATOM 4822 C C . ILE A 1 621 ? -16.023 14.392 19.548 1.00 75.69 621 ILE A C 1
ATOM 4824 O O . ILE A 1 621 ? -15.374 13.593 20.219 1.00 75.69 621 ILE A O 1
ATOM 4828 N N . GLU A 1 622 ? -15.449 15.317 18.785 1.00 77.62 622 GLU A N 1
ATOM 4829 C CA . GLU A 1 622 ? -14.018 15.507 18.585 1.00 77.62 622 GLU A CA 1
ATOM 4830 C C . GLU A 1 622 ? -13.314 15.831 19.909 1.00 77.62 622 GLU A C 1
ATOM 4832 O O . GLU A 1 622 ? -12.297 15.217 20.220 1.00 77.62 622 GLU A O 1
ATOM 4837 N N . ASP A 1 623 ? -13.916 16.683 20.747 1.00 80.69 623 ASP A N 1
ATOM 4838 C CA . ASP A 1 623 ? -13.392 17.018 22.078 1.00 80.69 623 ASP A CA 1
ATOM 4839 C C . ASP A 1 623 ? -13.318 15.774 22.982 1.00 80.69 623 ASP A C 1
ATOM 4841 O O . ASP A 1 623 ? -12.386 15.609 23.773 1.00 80.69 623 ASP A O 1
ATOM 4845 N N . TYR A 1 624 ? -14.306 14.875 22.880 1.00 84.56 624 TYR A N 1
ATOM 4846 C CA . TYR A 1 624 ? -14.287 13.617 23.626 1.00 84.56 624 TYR A CA 1
ATOM 4847 C C . TYR A 1 624 ? -13.168 12.698 23.126 1.00 84.56 624 TYR A C 1
ATOM 4849 O O . TYR A 1 624 ? -12.436 12.147 23.953 1.00 84.56 624 TYR A O 1
ATOM 4857 N N . ARG A 1 625 ? -12.989 12.569 21.805 1.00 85.50 625 ARG A N 1
ATOM 4858 C CA . ARG A 1 625 ? -11.912 11.759 21.214 1.00 85.50 625 ARG A CA 1
ATOM 4859 C C . ARG A 1 625 ? -10.535 12.284 21.621 1.00 85.50 625 ARG A C 1
ATOM 4861 O O . ARG A 1 625 ? -9.718 11.501 22.093 1.00 85.50 625 ARG A O 1
ATOM 4868 N N . GLU A 1 626 ? -10.317 13.596 21.547 1.00 86.56 626 GLU A N 1
ATOM 4869 C CA . GLU A 1 626 ? -9.078 14.243 22.002 1.00 86.56 626 GLU A CA 1
ATOM 4870 C C . GLU A 1 626 ? -8.835 13.993 23.498 1.00 86.56 626 GLU A C 1
ATOM 4872 O O . GLU A 1 626 ? -7.742 13.604 23.910 1.00 86.56 626 GLU A O 1
ATOM 4877 N N . SER A 1 627 ? -9.869 14.145 24.333 1.00 88.00 627 SER A N 1
ATOM 4878 C CA . SER A 1 627 ? -9.742 13.888 25.772 1.00 88.00 627 SER A CA 1
ATOM 4879 C C . SER A 1 627 ? -9.438 12.423 26.097 1.00 88.00 627 SER A C 1
ATOM 4881 O O . SER A 1 627 ? -8.727 12.153 27.066 1.00 88.00 627 SER A O 1
ATOM 4883 N N . THR A 1 628 ? -9.951 11.495 25.285 1.00 90.31 628 THR A N 1
ATOM 4884 C CA . THR A 1 628 ? -9.696 10.057 25.416 1.00 90.31 628 THR A CA 1
ATOM 4885 C C . THR A 1 628 ? -8.258 9.743 25.011 1.00 90.31 628 THR A C 1
ATOM 4887 O O . THR A 1 628 ? -7.562 9.074 25.767 1.00 90.31 628 THR A O 1
ATOM 4890 N N . ASP A 1 629 ? -7.771 10.295 23.894 1.00 92.44 629 ASP A N 1
ATOM 4891 C CA . ASP A 1 629 ? -6.377 10.146 23.443 1.00 92.44 629 ASP A CA 1
ATOM 4892 C C . ASP A 1 629 ? -5.382 10.613 24.524 1.00 92.44 629 ASP A C 1
ATOM 4894 O O . ASP A 1 629 ? -4.516 9.854 24.966 1.00 92.44 629 ASP A O 1
ATOM 4898 N N . LEU A 1 630 ? -5.594 11.815 25.076 1.00 92.75 630 LEU A N 1
ATOM 4899 C CA . LEU A 1 630 ? -4.778 12.351 26.173 1.00 92.75 630 LEU A CA 1
ATOM 4900 C C . LEU A 1 630 ? -4.865 11.510 27.457 1.00 92.75 630 LEU A C 1
ATOM 4902 O O . LEU A 1 630 ? -3.887 11.409 28.204 1.00 92.75 630 LEU A O 1
ATOM 4906 N N . ALA A 1 631 ? -6.030 10.922 27.747 1.00 93.50 631 ALA A N 1
ATOM 4907 C CA . ALA A 1 631 ? -6.201 10.049 28.904 1.00 93.50 631 ALA A CA 1
ATOM 4908 C C . ALA A 1 631 ? -5.424 8.734 28.745 1.00 93.50 631 ALA A C 1
ATOM 4910 O O . ALA A 1 631 ? -4.825 8.279 29.723 1.00 93.50 631 ALA A O 1
ATOM 4911 N N . LEU A 1 632 ? -5.380 8.159 27.537 1.00 95.75 632 LEU A N 1
ATOM 4912 C CA . LEU A 1 632 ? -4.583 6.963 27.257 1.00 95.75 632 LEU A CA 1
ATOM 4913 C C . LEU A 1 632 ? -3.090 7.223 27.460 1.00 95.75 632 LEU A C 1
ATOM 4915 O O . LEU A 1 632 ? -2.417 6.410 28.095 1.00 95.75 632 LEU A O 1
ATOM 4919 N N . ASP A 1 633 ? -2.578 8.365 26.998 1.00 96.12 633 ASP A N 1
ATOM 4920 C CA . ASP A 1 633 ? -1.174 8.739 27.202 1.00 96.12 633 ASP A CA 1
ATOM 4921 C C . ASP A 1 633 ? -0.830 8.873 28.697 1.00 96.12 633 ASP A C 1
ATOM 4923 O O . ASP A 1 633 ? 0.196 8.354 29.153 1.00 96.12 633 ASP A O 1
ATOM 4927 N N . ASP A 1 634 ? -1.709 9.486 29.501 1.00 96.31 634 ASP A N 1
ATOM 4928 C CA . ASP A 1 634 ? -1.507 9.597 30.953 1.00 96.31 634 ASP A CA 1
ATOM 4929 C C . ASP A 1 634 ? -1.577 8.221 31.645 1.00 96.31 634 ASP A C 1
ATOM 4931 O O . ASP A 1 634 ? -0.756 7.914 32.515 1.00 96.31 634 ASP A O 1
ATOM 4935 N N . GLN A 1 635 ? -2.502 7.347 31.231 1.00 96.50 635 GLN A N 1
ATOM 4936 C CA . GLN A 1 635 ? -2.622 5.977 31.743 1.00 96.50 635 GLN A CA 1
ATOM 4937 C C . GLN A 1 635 ? -1.390 5.126 31.401 1.00 96.50 635 GLN A C 1
ATOM 4939 O O . GLN A 1 635 ? -0.819 4.487 32.290 1.00 96.50 635 GLN A O 1
ATOM 4944 N N . LEU A 1 636 ? -0.919 5.154 30.152 1.00 96.25 636 LEU A N 1
ATOM 4945 C CA . LEU A 1 636 ? 0.323 4.496 29.736 1.00 96.25 636 LEU A CA 1
ATOM 4946 C C . LEU A 1 636 ? 1.534 5.061 30.492 1.00 96.25 636 LEU A C 1
ATOM 4948 O O . LEU A 1 636 ? 2.407 4.309 30.939 1.00 96.25 636 LEU A O 1
ATOM 4952 N N . GLY A 1 637 ? 1.571 6.375 30.717 1.00 95.19 637 GLY A N 1
ATOM 4953 C CA . GLY A 1 637 ? 2.572 7.033 31.553 1.00 95.19 637 GLY A CA 1
ATOM 4954 C C . GLY A 1 637 ? 2.584 6.516 32.997 1.00 95.19 637 GLY A C 1
ATOM 4955 O O . GLY A 1 637 ? 3.655 6.287 33.559 1.00 95.19 637 GLY A O 1
ATOM 4956 N N . GLN A 1 638 ? 1.414 6.267 33.591 1.00 96.06 638 GLN A N 1
ATOM 4957 C CA . GLN A 1 638 ? 1.284 5.697 34.940 1.00 96.06 638 GLN A CA 1
ATOM 4958 C C . GLN A 1 638 ? 1.669 4.211 35.008 1.00 96.06 638 GLN A C 1
ATOM 4960 O O . GLN A 1 638 ? 2.220 3.768 36.018 1.00 96.06 638 GLN A O 1
ATOM 4965 N N . LEU A 1 639 ? 1.404 3.449 33.943 1.00 94.00 639 LEU A N 1
ATOM 4966 C CA . LEU A 1 639 ? 1.807 2.045 33.817 1.00 94.00 639 LEU A CA 1
ATOM 4967 C C . LEU A 1 639 ? 3.325 1.891 33.607 1.00 94.00 639 LEU A C 1
ATOM 4969 O O . LEU A 1 639 ? 3.923 0.887 34.006 1.00 94.00 639 LEU A O 1
ATOM 4973 N N . THR A 1 640 ? 3.970 2.906 33.031 1.00 91.69 640 THR A N 1
ATOM 4974 C CA . THR A 1 640 ? 5.404 2.899 32.726 1.00 91.69 640 THR A CA 1
ATOM 4975 C C . THR A 1 640 ? 6.250 2.642 33.979 1.00 91.69 640 THR A C 1
ATOM 4977 O O . THR A 1 640 ? 6.159 3.350 34.984 1.00 91.69 640 THR A O 1
ATOM 4980 N N . GLY A 1 641 ? 7.130 1.637 33.916 1.00 85.38 641 GLY A N 1
ATOM 4981 C CA . GLY A 1 641 ? 8.030 1.273 35.014 1.00 85.38 641 GLY A CA 1
ATOM 4982 C C . GLY A 1 641 ? 7.412 0.406 36.118 1.00 85.38 641 GLY A C 1
ATOM 4983 O O . GLY A 1 641 ? 8.118 0.084 37.077 1.00 85.38 641 GLY A O 1
ATOM 4984 N N . LEU A 1 642 ? 6.139 -0.002 36.004 1.00 89.69 642 LEU A N 1
ATOM 4985 C CA . LEU A 1 642 ? 5.558 -1.031 36.880 1.00 89.69 642 LEU A CA 1
ATOM 4986 C C . LEU A 1 642 ? 6.147 -2.424 36.600 1.00 89.69 642 LEU A C 1
ATOM 4988 O O . LEU A 1 642 ? 6.395 -3.182 37.539 1.00 89.69 642 LEU A O 1
ATOM 4992 N N . SER A 1 643 ? 6.369 -2.736 35.324 1.00 87.62 643 SER A N 1
ATOM 4993 C CA . SER A 1 643 ? 7.090 -3.906 34.808 1.00 87.62 643 SER A CA 1
ATOM 4994 C C . SER A 1 643 ? 7.584 -3.629 33.386 1.00 87.62 643 SER A C 1
ATOM 4996 O O . SER A 1 643 ? 7.216 -2.625 32.764 1.00 87.62 643 SER A O 1
ATOM 4998 N N . ASP A 1 644 ? 8.405 -4.535 32.866 1.00 84.12 644 ASP A N 1
ATOM 4999 C CA . ASP A 1 644 ? 8.883 -4.517 31.482 1.00 84.12 644 ASP A CA 1
ATOM 5000 C C . ASP A 1 644 ? 7.718 -4.628 30.479 1.00 84.12 644 ASP A C 1
ATOM 5002 O O . ASP A 1 644 ? 7.682 -3.912 29.477 1.00 84.12 644 ASP A O 1
ATOM 5006 N N . ASN A 1 645 ? 6.706 -5.438 30.813 1.00 85.94 645 ASN A N 1
ATOM 5007 C CA . ASN A 1 645 ? 5.472 -5.596 30.041 1.00 85.94 645 ASN A CA 1
ATOM 5008 C C . ASN A 1 645 ? 4.698 -4.278 29.922 1.00 85.94 645 ASN A C 1
ATOM 5010 O O . ASN A 1 645 ? 4.280 -3.896 28.837 1.00 85.94 645 ASN A O 1
ATOM 5014 N N . MET A 1 646 ? 4.530 -3.565 31.040 1.00 90.31 646 MET A N 1
ATOM 5015 C CA . MET A 1 646 ? 3.798 -2.294 31.069 1.00 90.31 646 MET A CA 1
ATOM 5016 C C . MET A 1 646 ? 4.570 -1.148 30.410 1.00 90.31 646 MET A C 1
ATOM 5018 O O . MET A 1 646 ? 3.974 -0.209 29.895 1.00 90.31 646 MET A O 1
ATOM 5022 N N . THR A 1 647 ? 5.903 -1.211 30.425 1.00 88.88 647 THR A N 1
ATOM 5023 C CA . THR A 1 647 ? 6.757 -0.177 29.820 1.00 88.88 647 THR A CA 1
ATOM 5024 C C . THR A 1 647 ? 6.637 -0.151 28.295 1.00 88.88 647 THR A C 1
ATOM 5026 O O . THR A 1 647 ? 6.781 0.917 27.705 1.00 88.88 647 THR A O 1
ATOM 5029 N N . SER A 1 648 ? 6.321 -1.293 27.684 1.00 88.38 648 SER A N 1
ATOM 5030 C CA . SER A 1 648 ? 6.215 -1.458 26.226 1.00 88.38 648 SER A CA 1
ATOM 5031 C C . SER A 1 648 ? 4.760 -1.606 25.756 1.00 88.38 648 SER A C 1
ATOM 5033 O O . SER A 1 648 ? 4.515 -1.965 24.611 1.00 88.38 648 SER A O 1
ATOM 5035 N N . ALA A 1 649 ? 3.785 -1.374 26.641 1.00 92.69 649 ALA A N 1
ATOM 5036 C CA . ALA A 1 649 ? 2.374 -1.474 26.295 1.00 92.69 649 ALA A CA 1
ATOM 5037 C C . ALA A 1 649 ? 1.928 -0.289 25.425 1.00 92.69 649 ALA A C 1
ATOM 5039 O O . ALA A 1 649 ? 2.289 0.855 25.698 1.00 92.69 649 ALA A O 1
ATOM 5040 N N . VAL A 1 650 ? 1.108 -0.561 24.418 1.00 95.44 650 VAL A N 1
ATOM 5041 C CA . VAL A 1 650 ? 0.421 0.421 23.576 1.00 95.44 650 VAL A CA 1
ATOM 5042 C C . VAL A 1 650 ? -1.077 0.389 23.870 1.00 95.44 650 VAL A C 1
ATOM 5044 O O . VAL A 1 650 ? -1.595 -0.575 24.436 1.00 95.44 650 VAL A O 1
ATOM 5047 N N . ALA A 1 651 ? -1.781 1.457 23.512 1.00 96.75 651 ALA A N 1
ATOM 5048 C CA . ALA A 1 651 ? -3.223 1.542 23.705 1.00 96.75 651 ALA A CA 1
ATOM 5049 C C . ALA A 1 651 ? -3.884 2.314 22.572 1.00 96.75 651 ALA A C 1
ATOM 5051 O O . ALA A 1 651 ? -3.261 3.203 21.990 1.00 96.75 651 ALA A O 1
ATOM 5052 N N . TRP A 1 652 ? -5.141 2.004 22.291 1.00 96.25 652 TRP A N 1
ATOM 5053 C CA . TRP A 1 652 ? -5.970 2.727 21.334 1.00 96.25 652 TRP A CA 1
ATOM 5054 C C . TRP A 1 652 ? -7.446 2.625 21.713 1.00 96.25 652 TRP A C 1
ATOM 5056 O O . TRP A 1 652 ? -7.825 1.902 22.638 1.00 96.25 652 TRP A O 1
ATOM 5066 N N . PHE A 1 653 ? -8.285 3.366 20.996 1.00 92.12 653 PHE A N 1
ATOM 5067 C CA . PHE A 1 653 ? -9.732 3.291 21.121 1.00 92.12 653 PHE A CA 1
ATOM 5068 C C . PHE A 1 653 ? -10.381 3.247 19.739 1.00 92.12 653 PHE A C 1
ATOM 5070 O O . PHE A 1 653 ? -9.843 3.794 18.779 1.00 92.12 653 PHE A O 1
ATOM 5077 N N . GLY A 1 654 ? -11.506 2.544 19.644 1.00 82.56 654 GLY A N 1
ATOM 5078 C CA . GLY A 1 654 ? -12.252 2.381 18.399 1.00 82.56 654 GLY A CA 1
ATOM 5079 C C . GLY A 1 654 ? -13.222 3.517 18.104 1.00 82.56 654 GLY A C 1
ATOM 5080 O O . GLY A 1 654 ? -13.141 4.612 18.669 1.00 82.56 654 GLY A O 1
ATOM 5081 N N . GLU A 1 655 ? -14.168 3.226 17.217 1.00 76.88 655 GLU A N 1
ATOM 5082 C CA . GLU A 1 655 ? -15.259 4.127 16.871 1.00 76.88 655 GLU A CA 1
ATOM 5083 C C . GLU A 1 655 ? -16.025 4.576 18.124 1.00 76.88 655 GLU A C 1
ATOM 5085 O O . GLU A 1 655 ? -16.311 3.798 19.041 1.00 76.88 655 GLU A O 1
ATOM 5090 N N . THR A 1 656 ? -16.341 5.869 18.160 1.00 79.06 656 THR A N 1
ATOM 5091 C CA . THR A 1 656 ? -17.092 6.474 19.253 1.00 79.06 656 THR A CA 1
ATOM 5092 C C . THR A 1 656 ? -18.559 6.572 18.862 1.00 79.06 656 THR A C 1
ATOM 5094 O O . THR A 1 656 ? -18.926 7.357 17.992 1.00 79.06 656 THR A O 1
ATOM 5097 N N . THR A 1 657 ? -19.420 5.840 19.562 1.00 78.38 657 THR A N 1
ATOM 5098 C CA . THR A 1 657 ? -20.874 5.932 19.374 1.00 78.38 657 THR A CA 1
ATOM 5099 C C . THR A 1 657 ? -21.477 6.955 20.330 1.00 78.38 657 THR A C 1
ATOM 5101 O O . THR A 1 657 ? -21.035 7.088 21.474 1.00 78.38 657 THR A O 1
ATOM 5104 N N . VAL A 1 658 ? -22.502 7.688 19.883 1.00 73.56 658 VAL A N 1
ATOM 5105 C CA . VAL A 1 658 ? -23.202 8.678 20.714 1.00 73.56 658 VAL A CA 1
ATOM 5106 C C . VAL A 1 658 ? -24.661 8.287 20.888 1.00 73.56 658 VAL A C 1
ATOM 5108 O O . VAL A 1 658 ? -25.430 8.263 19.931 1.00 73.56 658 VAL A O 1
ATOM 5111 N N . SER A 1 659 ? -25.069 8.050 22.135 1.00 73.81 659 SER A N 1
ATOM 5112 C CA . SER A 1 659 ? -26.462 7.788 22.498 1.00 73.81 659 SER A CA 1
ATOM 5113 C C . SER A 1 659 ? -26.869 8.646 23.689 1.00 73.81 659 SER A C 1
ATOM 5115 O O . SER A 1 659 ? -26.218 8.639 24.729 1.00 73.81 659 SER A O 1
ATOM 5117 N N . ALA A 1 660 ? -27.948 9.419 23.541 1.00 76.81 660 ALA A N 1
ATOM 5118 C CA . ALA A 1 660 ? -28.518 10.247 24.609 1.00 76.81 660 ALA A CA 1
ATOM 5119 C C . ALA A 1 660 ? -27.500 11.150 25.360 1.00 76.81 660 ALA A C 1
ATOM 5121 O O . ALA A 1 660 ? -27.576 11.267 26.582 1.00 76.81 660 ALA A O 1
ATOM 5122 N N . ASP A 1 661 ? -26.592 11.818 24.627 1.00 79.69 661 ASP A N 1
ATOM 5123 C CA . ASP A 1 661 ? -25.496 12.673 25.154 1.00 79.69 661 ASP A CA 1
ATOM 5124 C C . ASP A 1 661 ? -24.361 11.899 25.859 1.00 79.69 661 ASP A C 1
ATOM 5126 O O . ASP A 1 661 ? -23.536 12.493 26.549 1.00 79.69 661 ASP A O 1
ATOM 5130 N N . LEU A 1 662 ? -24.291 10.577 25.681 1.00 79.06 662 LEU A N 1
ATOM 5131 C CA . LEU A 1 662 ? -23.185 9.732 26.131 1.00 79.06 662 LEU A CA 1
ATOM 5132 C C . LEU A 1 662 ? -22.358 9.281 24.928 1.00 79.06 662 LEU A C 1
ATOM 5134 O O . LEU A 1 662 ? -22.894 8.633 24.032 1.00 79.06 662 LEU A O 1
ATOM 5138 N N . ALA A 1 663 ? -21.066 9.598 24.937 1.00 80.56 663 ALA A N 1
ATOM 5139 C CA . ALA A 1 663 ? -20.089 9.041 24.013 1.00 80.56 663 ALA A CA 1
ATOM 5140 C C . ALA A 1 663 ? -19.515 7.752 24.603 1.00 80.56 663 ALA A C 1
ATOM 5142 O O . ALA A 1 663 ? -19.135 7.733 25.776 1.00 80.56 663 ALA A O 1
ATOM 5143 N N . THR A 1 664 ? -19.482 6.684 23.810 1.00 83.69 664 THR A N 1
ATOM 5144 C CA . THR A 1 664 ? -18.943 5.383 24.212 1.00 83.69 664 THR A CA 1
ATOM 5145 C C . THR A 1 664 ? -17.921 4.897 23.201 1.00 83.69 664 THR A C 1
ATOM 5147 O O . THR A 1 664 ? -18.226 4.855 22.012 1.00 83.69 664 THR A O 1
ATOM 5150 N N . SER A 1 665 ? -16.748 4.488 23.683 1.00 85.50 665 SER A N 1
ATOM 5151 C CA . SER A 1 665 ? -15.703 3.862 22.866 1.00 85.50 665 SER A CA 1
ATOM 5152 C C . SER A 1 665 ? -15.226 2.561 23.499 1.00 85.50 665 SER A C 1
ATOM 5154 O O . SER A 1 665 ? -15.215 2.408 24.725 1.00 85.50 665 SER A O 1
ATOM 5156 N N . THR A 1 666 ? -14.792 1.628 22.660 1.00 87.69 666 THR A N 1
ATOM 5157 C CA . THR A 1 666 ? -14.003 0.474 23.098 1.00 87.69 666 THR A CA 1
ATOM 5158 C C . THR A 1 666 ? -12.554 0.909 23.244 1.00 87.69 666 THR A C 1
ATOM 5160 O O . THR A 1 666 ? -11.984 1.425 22.288 1.00 87.69 666 THR A O 1
ATOM 5163 N N . VAL A 1 667 ? -11.966 0.698 24.420 1.00 93.69 667 VAL A N 1
ATOM 5164 C CA . VAL A 1 667 ? -10.557 0.981 24.712 1.00 93.69 667 VAL A CA 1
ATOM 5165 C C . VAL A 1 667 ? -9.796 -0.330 24.822 1.00 93.69 667 VAL A C 1
ATOM 5167 O O . VAL A 1 667 ? -10.257 -1.260 25.489 1.00 93.69 667 VAL A O 1
ATOM 5170 N N . VAL A 1 668 ? -8.624 -0.385 24.194 1.00 94.75 668 VAL A N 1
ATOM 5171 C CA . VAL A 1 668 ? -7.754 -1.560 24.146 1.00 94.75 668 VAL A CA 1
ATOM 5172 C C . VAL A 1 668 ? -6.354 -1.186 24.618 1.00 94.75 668 VAL A C 1
ATOM 5174 O O . VAL A 1 668 ? -5.799 -0.173 24.202 1.00 94.75 668 VAL A O 1
ATOM 5177 N N . PHE A 1 669 ? -5.781 -2.027 25.477 1.00 96.12 669 PHE A N 1
ATOM 5178 C CA . PHE A 1 669 ? -4.374 -2.019 25.860 1.00 96.12 669 PHE A CA 1
ATOM 5179 C C . PHE A 1 669 ? -3.744 -3.343 25.453 1.00 96.12 669 PHE A C 1
ATOM 5181 O O . PHE A 1 669 ? -4.231 -4.408 25.840 1.00 96.12 669 PHE A O 1
ATOM 5188 N N . GLU A 1 670 ? -2.618 -3.279 24.757 1.00 92.88 670 GLU A N 1
ATOM 5189 C CA . GLU A 1 670 ? -1.826 -4.454 24.418 1.00 92.88 670 GLU A CA 1
ATOM 5190 C C . GLU A 1 670 ? -0.366 -4.252 24.783 1.00 92.88 670 GLU A C 1
ATOM 5192 O O . GLU A 1 670 ? 0.150 -3.140 24.799 1.00 92.88 670 GLU A O 1
ATOM 5197 N N . GLY A 1 671 ? 0.326 -5.340 25.087 1.00 90.06 671 GLY A N 1
ATOM 5198 C CA . GLY A 1 671 ? 1.752 -5.284 25.366 1.00 90.06 671 GLY A CA 1
ATOM 5199 C C . GLY A 1 671 ? 2.371 -6.670 25.419 1.00 90.06 671 GLY A C 1
ATOM 5200 O O . GLY A 1 671 ? 1.664 -7.678 25.320 1.00 90.06 671 GLY A O 1
ATOM 5201 N N . PRO A 1 672 ? 3.697 -6.754 25.559 1.00 87.12 672 PRO A N 1
ATOM 5202 C CA . PRO A 1 672 ? 4.396 -8.021 25.463 1.00 87.12 672 PRO A CA 1
ATOM 5203 C C . PRO A 1 672 ? 4.125 -8.902 26.697 1.00 87.12 672 PRO A C 1
ATOM 5205 O O . PRO A 1 672 ? 3.912 -8.402 27.803 1.00 87.12 672 PRO A O 1
ATOM 5208 N N . TYR A 1 673 ? 4.127 -10.228 26.530 1.00 81.69 673 TYR A N 1
ATOM 5209 C CA . TYR A 1 673 ? 3.856 -11.214 27.592 1.00 81.69 673 TYR A CA 1
ATOM 5210 C C . TYR A 1 673 ? 4.674 -12.509 27.425 1.00 81.69 673 TYR A C 1
ATOM 5212 O O . TYR A 1 673 ? 4.768 -13.036 26.326 1.00 81.69 673 TYR A O 1
ATOM 5220 N N . SER A 1 674 ? 5.244 -13.070 28.503 1.00 71.31 674 SER A N 1
ATOM 5221 C CA . SER A 1 674 ? 6.028 -14.324 28.464 1.00 71.31 674 SER A CA 1
ATOM 5222 C C . SER A 1 674 ? 5.491 -15.345 29.468 1.00 71.31 674 SER A C 1
ATOM 5224 O O . SER A 1 674 ? 5.611 -15.166 30.680 1.00 71.31 674 SER A O 1
ATOM 5226 N N . ALA A 1 675 ? 4.909 -16.443 28.978 1.00 58.72 675 ALA A N 1
ATOM 5227 C CA . ALA A 1 675 ? 4.360 -17.504 29.822 1.00 58.72 675 ALA A CA 1
ATOM 5228 C C . ALA A 1 675 ? 5.438 -18.513 30.274 1.00 58.72 675 ALA A C 1
ATOM 5230 O O . ALA A 1 675 ? 6.207 -19.039 29.466 1.00 58.72 675 ALA A O 1
ATOM 5231 N N . THR A 1 676 ? 5.445 -18.892 31.560 1.00 50.28 676 THR A N 1
ATOM 5232 C CA . THR A 1 676 ? 6.224 -20.049 32.046 1.00 50.28 676 THR A CA 1
ATOM 5233 C C . THR A 1 676 ? 5.397 -21.333 31.936 1.00 50.28 676 THR A C 1
ATOM 5235 O O . THR A 1 676 ? 4.639 -21.651 32.838 1.00 50.28 676 THR A O 1
ATOM 5238 N N . ALA A 1 677 ? 5.594 -22.077 30.838 1.00 48.69 677 ALA A N 1
ATOM 5239 C CA . ALA A 1 677 ? 4.938 -23.349 30.487 1.00 48.69 677 ALA A CA 1
ATOM 5240 C C . ALA A 1 677 ? 3.397 -23.304 30.533 1.00 48.69 677 ALA A C 1
ATOM 5242 O O . ALA A 1 677 ? 2.794 -23.498 31.584 1.00 48.69 677 ALA A O 1
ATOM 5243 N N . ALA A 1 678 ? 2.792 -23.094 29.360 1.00 53.16 678 ALA A N 1
ATOM 5244 C CA . ALA A 1 678 ? 1.347 -23.120 29.168 1.00 53.16 678 ALA A CA 1
ATOM 5245 C C . ALA A 1 678 ? 0.740 -24.431 29.688 1.00 53.16 678 ALA A C 1
ATOM 5247 O O . ALA A 1 678 ? 1.277 -25.519 29.438 1.00 53.16 678 ALA A O 1
ATOM 5248 N N . ASP A 1 679 ? -0.369 -24.317 30.414 1.00 58.00 679 ASP A N 1
ATOM 5249 C CA . ASP A 1 679 ? -1.304 -25.426 30.522 1.00 58.00 679 ASP A CA 1
ATOM 5250 C C . ASP A 1 679 ? -1.759 -25.797 29.106 1.00 58.00 679 ASP A C 1
ATOM 5252 O O . ASP A 1 679 ? -1.997 -24.914 28.289 1.00 58.00 679 ASP A O 1
ATOM 5256 N N . VAL A 1 680 ? -1.826 -27.091 28.809 1.00 72.00 680 VAL A N 1
ATOM 5257 C CA . VAL A 1 680 ? -2.163 -27.619 27.474 1.00 72.00 680 VAL A CA 1
ATOM 5258 C C . VAL A 1 680 ? -3.350 -28.586 27.520 1.00 72.00 680 VAL A C 1
ATOM 5260 O O . VAL A 1 680 ? -3.564 -29.352 26.576 1.00 72.00 680 VAL A O 1
ATOM 5263 N N . VAL A 1 681 ? -4.055 -28.670 28.653 1.00 78.75 681 VAL A N 1
ATOM 5264 C CA . VAL A 1 681 ? -5.131 -29.644 28.866 1.00 78.75 681 VAL A CA 1
ATOM 5265 C C . VAL A 1 681 ? -6.486 -28.955 28.771 1.00 78.75 681 VAL A C 1
ATOM 5267 O O . VAL A 1 681 ? -6.982 -28.424 29.749 1.00 78.75 681 VAL A O 1
ATOM 5270 N N . ALA A 1 682 ? -7.119 -29.061 27.604 1.00 79.31 682 ALA A N 1
ATOM 5271 C CA . ALA A 1 682 ? -8.463 -28.535 27.384 1.00 79.31 682 ALA A CA 1
ATOM 5272 C C . ALA A 1 682 ? -9.539 -29.152 28.301 1.00 79.31 682 ALA A C 1
ATOM 5274 O O . ALA A 1 682 ? -9.459 -30.352 28.615 1.00 79.31 682 ALA A O 1
ATOM 5275 N N . PRO A 1 683 ? -10.598 -28.389 28.640 1.00 90.56 683 PRO A N 1
ATOM 5276 C CA . PRO A 1 683 ? -11.808 -28.914 29.257 1.00 90.56 683 PRO A CA 1
ATOM 5277 C C . PRO A 1 683 ? -12.485 -30.005 28.421 1.00 90.56 683 PRO A C 1
ATOM 5279 O O . PRO A 1 683 ? -12.244 -30.176 27.221 1.00 90.56 683 PRO A O 1
ATOM 5282 N N . SER A 1 684 ? -13.395 -30.747 29.048 1.00 91.19 684 SER A N 1
ATOM 5283 C CA . SER A 1 684 ? -14.274 -31.680 28.340 1.00 91.19 684 SER A CA 1
ATOM 5284 C C . SER A 1 684 ? -15.240 -30.937 27.404 1.00 91.19 684 SER A C 1
ATOM 5286 O O . SER A 1 684 ? -15.620 -29.802 27.670 1.00 91.19 684 SER A O 1
ATOM 5288 N N . ALA A 1 685 ? -15.684 -31.580 26.320 1.00 92.38 685 ALA A N 1
ATOM 5289 C CA . ALA A 1 685 ? -16.709 -31.001 25.447 1.00 92.38 685 ALA A CA 1
ATOM 5290 C C . ALA A 1 685 ? -18.046 -30.821 26.200 1.00 92.38 685 ALA A C 1
ATOM 5292 O O . ALA A 1 685 ? -18.469 -31.776 26.866 1.00 92.38 685 ALA A O 1
ATOM 5293 N N . PRO A 1 686 ? -18.734 -29.673 26.059 1.00 94.50 686 PRO A N 1
ATOM 5294 C CA . PRO A 1 686 ? -20.067 -29.467 26.621 1.00 94.50 686 PRO A CA 1
ATOM 5295 C C . PRO A 1 686 ? -21.088 -30.513 26.142 1.00 94.50 686 PRO A C 1
ATOM 5297 O O . PRO A 1 686 ? -21.051 -30.980 24.998 1.00 94.50 686 PRO A O 1
ATOM 5300 N N . THR A 1 687 ? -22.032 -30.886 27.012 1.00 91.38 687 THR A N 1
ATOM 5301 C CA . THR A 1 687 ? -23.092 -31.874 26.723 1.00 91.38 687 THR A CA 1
ATOM 5302 C C . THR A 1 687 ? -24.489 -31.299 26.945 1.00 91.38 687 THR A C 1
ATOM 5304 O O . THR A 1 687 ? -24.633 -30.213 27.488 1.00 91.38 687 THR A O 1
ATOM 5307 N N . GLY A 1 688 ? -25.534 -32.007 26.501 1.00 85.75 688 GLY A N 1
ATOM 5308 C CA . GLY A 1 688 ? -26.923 -31.629 26.807 1.00 85.75 688 GLY A CA 1
ATOM 5309 C C . GLY A 1 688 ? -27.452 -30.400 26.058 1.00 85.75 688 GLY A C 1
ATOM 5310 O O . GLY A 1 688 ? -28.401 -29.783 26.523 1.00 85.75 688 GLY A O 1
ATOM 5311 N N . VAL A 1 689 ? -26.851 -30.046 24.918 1.00 88.81 689 VAL A N 1
ATOM 5312 C CA . VAL A 1 689 ? -27.187 -28.822 24.173 1.00 88.81 689 VAL A CA 1
ATOM 5313 C C . VAL A 1 689 ? -28.595 -28.872 23.568 1.00 88.81 689 VAL A C 1
ATOM 5315 O O . VAL A 1 689 ? -28.942 -29.834 22.879 1.00 88.81 689 VAL A O 1
ATOM 5318 N N . VAL A 1 690 ? -29.381 -27.814 23.779 1.00 84.06 690 VAL A N 1
ATOM 5319 C CA . VAL A 1 690 ? -30.704 -27.586 23.168 1.00 84.06 690 VAL A CA 1
ATOM 5320 C C . VAL A 1 690 ? -30.835 -26.146 22.653 1.00 84.06 690 VAL A C 1
ATOM 5322 O O . VAL A 1 690 ? -30.185 -25.251 23.188 1.00 84.06 690 VAL A O 1
ATOM 5325 N N . ALA A 1 691 ? -31.674 -25.924 21.630 1.00 84.62 691 ALA A N 1
ATOM 5326 C CA . ALA A 1 691 ? -31.913 -24.617 21.004 1.00 84.62 691 ALA A CA 1
ATOM 5327 C C . ALA A 1 691 ? -33.409 -24.382 20.714 1.00 84.62 691 ALA A C 1
ATOM 5329 O O . ALA A 1 691 ? -34.111 -25.320 20.328 1.00 84.62 691 ALA A O 1
ATOM 5330 N N . ALA A 1 692 ? -33.885 -23.142 20.859 1.00 79.44 692 ALA A N 1
ATOM 5331 C CA . ALA A 1 692 ? -35.246 -22.714 20.512 1.00 79.44 692 ALA A CA 1
ATOM 5332 C C . ALA A 1 692 ? -35.245 -21.308 19.887 1.00 79.44 692 ALA A C 1
ATOM 5334 O O . ALA A 1 692 ? -34.512 -20.444 20.364 1.00 79.44 692 ALA A O 1
ATOM 5335 N N . SER A 1 693 ? -36.058 -21.069 18.852 1.00 76.75 693 SER A N 1
ATOM 5336 C CA . SER A 1 693 ? -36.134 -19.788 18.131 1.00 76.75 693 SER A CA 1
ATOM 5337 C C . SER A 1 693 ? -37.442 -19.027 18.382 1.00 76.75 693 SER A C 1
ATOM 5339 O O . SER A 1 693 ? -38.501 -19.628 18.584 1.00 76.75 693 SER A O 1
ATOM 5341 N N . ALA A 1 694 ? -37.370 -17.694 18.351 1.00 67.38 694 ALA A N 1
ATOM 5342 C CA . ALA A 1 694 ? -38.521 -16.792 18.321 1.00 67.38 694 ALA A CA 1
ATOM 5343 C C . ALA A 1 694 ? -38.118 -15.422 17.746 1.00 67.38 694 ALA A C 1
ATOM 5345 O O . ALA A 1 694 ? -37.158 -14.824 18.223 1.00 67.38 694 ALA A O 1
ATOM 5346 N N . ASN A 1 695 ? -38.877 -14.907 16.769 1.00 67.31 695 ASN A N 1
ATOM 5347 C CA . ASN A 1 695 ? -38.736 -13.551 16.207 1.00 67.31 695 ASN A CA 1
ATOM 5348 C C . ASN A 1 695 ? -37.294 -13.162 15.805 1.00 67.31 695 ASN A C 1
ATOM 5350 O O . ASN A 1 695 ? -36.845 -12.062 16.117 1.00 67.31 695 ASN A O 1
ATOM 5354 N N . GLY A 1 696 ? -36.563 -14.059 15.140 1.00 66.88 696 GLY A N 1
ATOM 5355 C CA . GLY A 1 696 ? -35.184 -13.811 14.707 1.00 66.88 696 GLY A CA 1
ATOM 5356 C C . GLY A 1 696 ? -34.109 -13.998 15.783 1.00 66.88 696 GLY A C 1
ATOM 5357 O O . GLY A 1 696 ? -32.942 -13.741 15.505 1.00 66.88 696 GLY A O 1
ATOM 5358 N N . SER A 1 697 ? -34.465 -14.459 16.987 1.00 69.56 697 SER A N 1
ATOM 5359 C CA . SER A 1 697 ? -33.518 -14.788 18.060 1.00 69.56 697 SER A CA 1
ATOM 5360 C C . SER A 1 697 ? -33.534 -16.281 18.396 1.00 69.56 697 SER A C 1
ATOM 5362 O O . SER A 1 697 ? -34.570 -16.941 18.283 1.00 69.56 697 SER A O 1
ATOM 5364 N N . VAL A 1 698 ? -32.402 -16.814 18.862 1.00 80.31 698 VAL A N 1
ATOM 5365 C CA . VAL A 1 698 ? -32.239 -18.213 19.289 1.00 80.31 698 VAL A CA 1
ATOM 5366 C C . VAL A 1 698 ? -31.737 -18.277 20.728 1.00 80.31 698 VAL A C 1
ATOM 5368 O O . VAL A 1 698 ? -30.728 -17.682 21.076 1.00 80.31 698 VAL A O 1
ATOM 5371 N N . THR A 1 699 ? -32.402 -19.054 21.579 1.00 83.06 699 THR A N 1
ATOM 5372 C CA . THR A 1 699 ? -31.939 -19.359 22.942 1.00 83.06 699 THR A CA 1
ATOM 5373 C C . THR A 1 699 ? -31.332 -20.758 22.998 1.00 83.06 699 THR A C 1
ATOM 5375 O O . THR A 1 699 ? -31.978 -21.725 22.595 1.00 83.06 699 THR A O 1
ATOM 5378 N N . LEU A 1 700 ? -30.116 -20.866 23.533 1.00 86.38 700 LEU A N 1
ATOM 5379 C CA . LEU A 1 700 ? -29.329 -22.088 23.707 1.00 86.38 700 LEU A CA 1
ATOM 5380 C C . LEU A 1 700 ? -29.116 -22.394 25.190 1.00 86.38 700 LEU A C 1
ATOM 5382 O O . LEU A 1 700 ? -28.878 -21.485 25.982 1.00 86.38 700 LEU A O 1
ATOM 5386 N N . SER A 1 701 ? -29.140 -23.671 25.573 1.00 84.56 701 SER A N 1
ATOM 5387 C CA . SER A 1 701 ? -28.727 -24.114 26.915 1.00 84.56 701 SER A CA 1
ATOM 5388 C C . SER A 1 701 ? -28.039 -25.481 26.894 1.00 84.56 701 SER A C 1
ATOM 5390 O O . SER A 1 701 ? -28.240 -26.258 25.960 1.00 84.56 701 SER A O 1
ATOM 5392 N N . TRP A 1 702 ? -27.179 -25.747 27.884 1.00 92.94 702 TRP A N 1
ATOM 5393 C CA . TRP A 1 702 ? -26.345 -26.957 27.974 1.00 92.94 702 TRP A CA 1
ATOM 5394 C C . TRP A 1 702 ? -26.026 -27.365 29.426 1.00 92.94 702 TRP A C 1
ATOM 5396 O O . TRP A 1 702 ? -26.342 -26.646 30.372 1.00 92.94 702 TRP A O 1
ATOM 5406 N N . ASP A 1 703 ? -25.403 -28.531 29.624 1.00 86.88 703 ASP A N 1
ATOM 5407 C CA . ASP A 1 703 ? -24.922 -29.003 30.930 1.00 86.88 703 ASP A CA 1
ATOM 5408 C C . ASP A 1 703 ? -23.611 -28.300 31.331 1.00 86.88 703 ASP A C 1
ATOM 5410 O O . ASP A 1 703 ? -22.704 -28.154 30.514 1.00 86.88 703 ASP A O 1
ATOM 5414 N N . ALA A 1 704 ? -23.458 -27.937 32.610 1.00 79.50 704 ALA A N 1
ATOM 5415 C CA . ALA A 1 704 ? -22.228 -27.314 33.105 1.00 79.50 704 ALA A CA 1
ATOM 5416 C C . ALA A 1 704 ? -21.028 -28.286 33.163 1.00 79.50 704 ALA A C 1
ATOM 5418 O O . ALA A 1 704 ? -21.122 -29.399 33.693 1.00 79.50 704 ALA A O 1
ATOM 5419 N N . ASN A 1 705 ? -19.876 -27.815 32.690 1.00 90.31 705 ASN A N 1
ATOM 5420 C CA . ASN A 1 705 ? -18.589 -28.498 32.720 1.00 90.31 705 ASN A CA 1
ATOM 5421 C C . ASN A 1 705 ? -18.002 -28.616 34.147 1.00 90.31 705 ASN A C 1
ATOM 5423 O O . ASN A 1 705 ? -18.115 -27.680 34.941 1.00 90.31 705 ASN A O 1
ATOM 5427 N N . PRO A 1 706 ? -17.384 -29.758 34.519 1.00 80.19 706 PRO A N 1
ATOM 5428 C CA . PRO A 1 706 ? -16.911 -30.007 35.885 1.00 80.19 706 PRO A CA 1
ATOM 5429 C C . PRO A 1 706 ? -15.498 -29.474 36.203 1.00 80.19 706 PRO A C 1
ATOM 5431 O O . PRO A 1 706 ? -15.043 -29.646 37.340 1.00 80.19 706 PRO A O 1
ATOM 5434 N N . GLU A 1 707 ? -14.770 -28.923 35.229 1.00 86.88 707 GLU A N 1
ATOM 5435 C CA . GLU A 1 707 ? -13.368 -28.515 35.373 1.00 86.88 707 GLU A CA 1
ATOM 5436 C C . GLU A 1 707 ? -13.182 -27.312 36.334 1.00 86.88 707 GLU A C 1
ATOM 5438 O O . GLU A 1 707 ? -13.880 -26.308 36.204 1.00 86.88 707 GLU A O 1
ATOM 5443 N N . PRO A 1 708 ? -12.266 -27.375 37.328 1.00 65.06 708 PRO A N 1
ATOM 5444 C CA . PRO A 1 708 ? -12.098 -26.308 38.330 1.00 65.06 708 PRO A CA 1
ATOM 5445 C C . PRO A 1 708 ? -11.508 -24.990 37.806 1.00 65.06 708 PRO A C 1
ATOM 5447 O O . PRO A 1 708 ? -11.585 -23.980 38.503 1.00 65.06 708 PRO A O 1
ATOM 5450 N N . ASP A 1 709 ? -10.853 -25.037 36.654 1.00 74.44 709 ASP A N 1
ATOM 5451 C CA . ASP A 1 709 ? -10.165 -23.957 35.942 1.00 74.44 709 ASP A CA 1
ATOM 5452 C C . ASP A 1 709 ? -10.935 -23.485 34.700 1.00 74.44 709 ASP A C 1
ATOM 5454 O O . ASP A 1 709 ? -10.390 -22.737 33.893 1.00 74.44 709 ASP A O 1
ATOM 5458 N N . LEU A 1 710 ? -12.203 -23.884 34.567 1.00 82.94 710 LEU A N 1
ATOM 5459 C CA . LEU A 1 710 ? -13.102 -23.415 33.518 1.00 82.94 710 LEU A CA 1
ATOM 5460 C C . LEU A 1 710 ? -13.265 -21.884 33.576 1.00 82.94 710 LEU A C 1
ATOM 5462 O O . LEU A 1 710 ? -13.663 -21.334 34.606 1.00 82.94 710 LEU A O 1
ATOM 5466 N N . SER A 1 711 ? -13.016 -21.223 32.449 1.00 79.31 711 SER A N 1
ATOM 5467 C CA . SER A 1 711 ? -13.193 -19.779 32.256 1.00 79.31 711 SER A CA 1
ATOM 5468 C C . SER A 1 711 ? -14.516 -19.411 31.595 1.00 79.31 711 SER A C 1
ATOM 5470 O O . SER A 1 711 ? -14.974 -18.288 31.774 1.00 79.31 711 SER A O 1
ATOM 5472 N N . GLY A 1 712 ? -15.147 -20.327 30.854 1.00 80.88 712 GLY A N 1
ATOM 5473 C CA . GLY A 1 712 ? -16.468 -20.113 30.260 1.00 80.88 712 GLY A CA 1
ATOM 5474 C C . GLY A 1 712 ? -16.710 -20.967 29.019 1.00 80.88 712 GLY A C 1
ATOM 5475 O O . GLY A 1 712 ? -16.058 -21.996 28.827 1.00 80.88 712 GLY A O 1
ATOM 5476 N N . TYR A 1 713 ? -17.651 -20.532 28.182 1.00 90.31 713 TYR A N 1
ATOM 5477 C CA . TYR A 1 713 ? -18.055 -21.233 26.966 1.00 90.31 713 TYR A CA 1
ATOM 5478 C C . TYR A 1 713 ? -18.085 -20.322 25.746 1.00 90.31 713 TYR A C 1
ATOM 5480 O O . TYR A 1 713 ? -18.511 -19.171 25.823 1.00 90.31 713 TYR A O 1
ATOM 5488 N N . PHE A 1 714 ? -17.727 -20.876 24.600 1.00 92.31 714 PHE A N 1
ATOM 5489 C CA . PHE A 1 714 ? -17.925 -20.247 23.307 1.00 92.31 714 PHE A CA 1
ATOM 5490 C C . PHE A 1 714 ? -19.038 -20.960 22.548 1.00 92.31 714 PHE A C 1
ATOM 5492 O O . PHE A 1 714 ? -19.112 -22.186 22.504 1.00 92.31 714 PHE A O 1
ATOM 5499 N N . VAL A 1 715 ? -19.934 -20.168 21.984 1.00 93.44 715 VAL A N 1
ATOM 5500 C CA . VAL A 1 715 ? -21.087 -20.574 21.197 1.00 93.44 715 VAL A CA 1
ATOM 5501 C C . VAL A 1 715 ? -20.760 -20.254 19.755 1.00 93.44 715 VAL A C 1
ATOM 5503 O O . VAL A 1 715 ? -20.503 -19.105 19.409 1.00 93.44 715 VAL A O 1
ATOM 5506 N N . HIS A 1 716 ? -20.789 -21.268 18.906 1.00 93.06 716 HIS A N 1
ATOM 5507 C CA . HIS A 1 716 ? -20.495 -21.133 17.489 1.00 93.06 716 HIS A CA 1
ATOM 5508 C C . HIS A 1 716 ? -21.746 -21.453 16.677 1.00 93.06 716 HIS A C 1
ATOM 5510 O O . HIS A 1 716 ? -22.448 -22.412 16.997 1.00 93.06 716 HIS A O 1
ATOM 5516 N N . ARG A 1 717 ? -22.009 -20.680 15.623 1.00 94.56 717 ARG A N 1
ATOM 5517 C CA . ARG A 1 717 ? -23.169 -20.782 14.727 1.00 94.56 717 ARG A CA 1
ATOM 5518 C C . ARG A 1 717 ? -22.728 -21.015 13.290 1.00 94.56 717 ARG A C 1
ATOM 5520 O O . ARG A 1 717 ? -21.728 -20.467 12.847 1.00 94.56 717 ARG A O 1
ATOM 5527 N N . SER A 1 718 ? -23.488 -21.793 12.537 1.00 89.94 718 SER A N 1
ATOM 5528 C CA . SER A 1 718 ? -23.335 -21.951 11.093 1.00 89.94 718 SER A CA 1
ATOM 5529 C C . SER A 1 718 ? -24.695 -22.025 10.420 1.00 89.94 718 SER A C 1
ATOM 5531 O O . SER A 1 718 ? -25.628 -22.591 10.981 1.00 89.94 718 SER A O 1
ATOM 5533 N N . ASP A 1 719 ? -24.779 -21.561 9.182 1.00 85.44 719 ASP A N 1
ATOM 5534 C CA . ASP A 1 719 ? -25.955 -21.767 8.328 1.00 85.44 719 ASP A CA 1
ATOM 5535 C C . ASP A 1 719 ? -25.881 -23.120 7.584 1.00 85.44 719 ASP A C 1
ATOM 5537 O O . ASP A 1 719 ? -26.747 -23.465 6.777 1.00 85.44 719 ASP A O 1
ATOM 5541 N N . VAL A 1 720 ? -24.812 -23.902 7.816 1.00 84.25 720 VAL A N 1
ATOM 5542 C CA . VAL A 1 720 ? -24.541 -25.187 7.160 1.00 84.25 720 VAL A CA 1
ATOM 5543 C C . VAL A 1 720 ? -24.269 -26.275 8.197 1.00 84.25 720 VAL A C 1
ATOM 5545 O O . VAL A 1 720 ? -23.377 -26.160 9.034 1.00 84.25 720 VAL A O 1
ATOM 5548 N N . ALA A 1 721 ? -24.990 -27.392 8.083 1.00 89.50 721 ALA A N 1
ATOM 5549 C CA . ALA A 1 721 ? -24.762 -28.573 8.912 1.00 89.50 721 ALA A CA 1
ATOM 5550 C C . ALA A 1 721 ? -23.305 -29.060 8.826 1.00 89.50 721 ALA A C 1
ATOM 5552 O O . ALA A 1 721 ? -22.807 -29.394 7.746 1.00 89.50 721 ALA A O 1
ATOM 5553 N N . GLY A 1 722 ? -22.645 -29.181 9.974 1.00 82.88 722 GLY A N 1
ATOM 5554 C CA . GLY A 1 722 ? -21.249 -29.578 10.103 1.00 82.88 722 GLY A CA 1
ATOM 5555 C C . GLY A 1 722 ? -20.245 -28.428 9.986 1.00 82.88 722 GLY A C 1
ATOM 5556 O O . GLY A 1 722 ? -19.043 -28.699 10.052 1.00 82.88 722 GLY A O 1
ATOM 5557 N N . GLY A 1 723 ? -20.706 -27.183 9.842 1.00 83.12 723 GLY A N 1
ATOM 5558 C CA . GLY A 1 723 ? -19.873 -25.989 9.726 1.00 83.12 723 GLY A CA 1
ATOM 5559 C C . GLY A 1 723 ? -19.484 -25.625 8.282 1.00 83.12 723 GLY A C 1
ATOM 5560 O O . GLY A 1 723 ? -19.948 -26.256 7.326 1.00 83.12 723 GLY A O 1
ATOM 5561 N N . PRO A 1 724 ? -18.602 -24.622 8.095 1.00 82.56 724 PRO A N 1
ATOM 5562 C CA . PRO A 1 724 ? -17.809 -23.924 9.117 1.00 82.56 724 PRO A CA 1
ATOM 5563 C C . PRO A 1 724 ? -18.672 -23.094 10.072 1.00 82.56 724 PRO A C 1
ATOM 5565 O O . PRO A 1 724 ? -19.675 -22.527 9.650 1.00 82.56 724 PRO A O 1
ATOM 5568 N N . TYR A 1 725 ? -18.296 -23.057 11.350 1.00 87.19 725 TYR A N 1
ATOM 5569 C CA . TYR A 1 725 ? -19.006 -22.285 12.370 1.00 87.19 725 TYR A CA 1
ATOM 5570 C C . TYR A 1 725 ? -18.260 -20.985 12.670 1.00 87.19 725 TYR A C 1
ATOM 5572 O O . TYR A 1 725 ? -17.031 -20.981 12.729 1.00 87.19 725 TYR A O 1
ATOM 5580 N N . SER A 1 726 ? -19.019 -19.918 12.882 1.00 86.75 726 SER A N 1
ATOM 5581 C CA . SER A 1 726 ? -18.560 -18.610 13.335 1.00 86.75 726 SER A CA 1
ATOM 5582 C C . SER A 1 726 ? -18.870 -18.444 14.815 1.00 86.75 726 SER A C 1
ATOM 5584 O O . SER A 1 726 ? -19.925 -18.877 15.280 1.00 86.75 726 SER A O 1
ATOM 5586 N N . LEU A 1 727 ? -17.976 -17.800 15.555 1.00 88.25 727 LEU A N 1
ATOM 5587 C CA . LEU A 1 727 ? -18.196 -17.502 16.964 1.00 88.25 727 LEU A CA 1
ATOM 5588 C C . LEU A 1 727 ? -19.302 -16.445 17.124 1.00 88.25 727 LEU A C 1
ATOM 5590 O O . LEU A 1 727 ? -19.282 -15.429 16.436 1.00 88.25 727 LEU A O 1
ATOM 5594 N N . VAL A 1 728 ? -20.258 -16.691 18.021 1.00 82.75 728 VAL A N 1
ATOM 5595 C CA . VAL A 1 728 ? -21.420 -15.816 18.263 1.00 82.75 728 VAL A CA 1
ATOM 5596 C C . VAL A 1 728 ? -21.184 -14.892 19.452 1.00 82.75 728 VAL A C 1
ATOM 5598 O O . VAL A 1 728 ? -21.583 -13.734 19.425 1.00 82.75 728 VAL A O 1
ATOM 5601 N N . ASN A 1 729 ? -20.531 -15.385 20.506 1.00 82.38 729 ASN A N 1
ATOM 5602 C CA . ASN A 1 729 ? -20.184 -14.582 21.672 1.00 82.38 729 ASN A CA 1
ATOM 5603 C C . ASN A 1 729 ? -18.684 -14.245 21.671 1.00 82.38 729 ASN A C 1
ATOM 5605 O O . ASN A 1 729 ? -17.861 -15.155 21.746 1.00 82.38 729 ASN A O 1
ATOM 5609 N N . PRO A 1 730 ? -18.307 -12.955 21.662 1.00 60.16 730 PRO A N 1
ATOM 5610 C CA . PRO A 1 730 ? -16.902 -12.543 21.616 1.00 60.16 730 PRO A CA 1
ATOM 5611 C C . PRO A 1 730 ? -16.148 -12.838 22.921 1.00 60.16 730 PRO A C 1
ATOM 5613 O O . PRO A 1 730 ? -14.923 -12.880 22.929 1.00 60.16 730 PRO A O 1
ATOM 5616 N N . LEU A 1 731 ? -16.873 -13.056 24.026 1.00 68.75 731 LEU A N 1
ATOM 5617 C CA . LEU A 1 731 ? -16.324 -13.372 25.344 1.00 68.75 731 LEU A CA 1
ATOM 5618 C C . LEU A 1 731 ? -16.894 -14.685 25.869 1.00 68.75 731 LEU A C 1
ATOM 5620 O O . LEU A 1 731 ? -18.088 -14.921 25.665 1.00 68.75 731 LEU A O 1
ATOM 5624 N N . PRO A 1 732 ? -16.108 -15.494 26.606 1.00 71.94 732 PRO A N 1
ATOM 5625 C CA . PRO A 1 732 ? -16.597 -16.732 27.194 1.00 71.94 732 PRO A CA 1
ATOM 5626 C C . PRO A 1 732 ? -17.841 -16.497 28.059 1.00 71.94 732 PRO A C 1
ATOM 5628 O O . PRO A 1 732 ? -17.816 -15.746 29.035 1.00 71.94 732 PRO A O 1
ATOM 5631 N N . GLN A 1 733 ? -18.937 -17.164 27.711 1.00 78.12 733 GLN A N 1
ATOM 5632 C CA . GLN A 1 733 ? -20.172 -17.144 28.480 1.00 78.12 733 GLN A CA 1
ATOM 5633 C C . GLN A 1 733 ? -19.941 -17.887 29.802 1.00 78.12 733 GLN A C 1
ATOM 5635 O O . GLN A 1 733 ? -19.454 -19.015 29.804 1.00 78.12 733 GLN A O 1
ATOM 5640 N N . LEU A 1 734 ? -20.273 -17.264 30.934 1.00 69.06 734 LEU A N 1
ATOM 5641 C CA . LEU A 1 734 ? -20.071 -17.869 32.261 1.00 69.06 734 LEU A CA 1
ATOM 5642 C C . LEU A 1 734 ? -21.218 -18.799 32.669 1.00 69.06 734 LEU A C 1
ATOM 5644 O O . LEU A 1 734 ? -21.022 -19.756 33.418 1.00 69.06 734 LEU A O 1
ATOM 5648 N N . GLU A 1 735 ? -22.421 -18.500 32.191 1.00 72.06 735 GLU A N 1
ATOM 5649 C CA . GLU A 1 735 ? -23.619 -19.294 32.438 1.00 72.06 735 GLU A CA 1
ATOM 5650 C C . GLU A 1 735 ? -23.764 -20.394 31.376 1.00 72.06 735 GLU A C 1
ATOM 5652 O O . GLU A 1 735 ? -23.222 -20.310 30.280 1.00 72.06 735 GLU A O 1
ATOM 5657 N N . ASN A 1 736 ? -24.514 -21.451 31.673 1.00 81.75 736 ASN A N 1
ATOM 5658 C CA . ASN A 1 736 ? -24.782 -22.549 30.737 1.00 81.75 736 ASN A CA 1
ATOM 5659 C C . ASN A 1 736 ? -26.038 -22.302 29.872 1.00 81.75 736 ASN A C 1
ATOM 5661 O O . ASN A 1 736 ? -26.749 -23.235 29.488 1.00 81.75 736 ASN A O 1
ATOM 5665 N N . VAL A 1 737 ? -26.324 -21.023 29.621 1.00 78.31 737 VAL A N 1
ATOM 5666 C CA . VAL A 1 737 ? -27.412 -20.508 28.790 1.00 78.31 737 VAL A CA 1
ATOM 5667 C C . VAL A 1 737 ? -26.900 -19.306 28.001 1.00 78.31 737 VAL A C 1
ATOM 5669 O O . VAL A 1 737 ? -26.108 -18.511 28.513 1.00 78.31 737 VAL A O 1
ATOM 5672 N N . PHE A 1 738 ? -27.349 -19.174 26.756 1.00 80.94 738 PHE A N 1
ATOM 5673 C CA . PHE A 1 738 ? -26.995 -18.071 25.870 1.00 80.94 738 PHE A CA 1
ATOM 5674 C C . PHE A 1 738 ? -28.174 -17.702 24.966 1.00 80.94 738 PHE A C 1
ATOM 5676 O O . PHE A 1 738 ? -28.874 -18.585 24.476 1.00 80.94 738 PHE A O 1
ATOM 5683 N N . VAL A 1 739 ? -28.397 -16.407 24.741 1.00 81.19 739 VAL A N 1
ATOM 5684 C CA . VAL A 1 739 ? -29.410 -15.907 23.803 1.00 81.19 739 VAL A CA 1
ATOM 5685 C C . VAL A 1 739 ? -28.687 -15.220 22.653 1.00 81.19 739 VAL A C 1
ATOM 5687 O O . VAL A 1 739 ? -28.104 -14.158 22.835 1.00 81.19 739 VAL A O 1
ATOM 5690 N N . ASP A 1 740 ? -28.748 -15.830 21.476 1.00 81.81 740 ASP A N 1
ATOM 5691 C CA . ASP A 1 740 ? -28.352 -15.227 20.211 1.00 81.81 740 ASP A CA 1
ATOM 5692 C C . ASP A 1 740 ? -29.498 -14.332 19.720 1.00 81.81 740 ASP A C 1
ATOM 5694 O O . ASP A 1 740 ? -30.411 -14.779 19.020 1.00 81.81 740 ASP A O 1
ATOM 5698 N N . SER A 1 741 ? -29.501 -13.070 20.155 1.00 72.44 741 SER A N 1
ATOM 5699 C CA . SER A 1 741 ? -30.491 -12.078 19.718 1.00 72.44 741 SER A CA 1
ATOM 5700 C C . SER A 1 741 ? -30.340 -11.687 18.246 1.00 72.44 741 SER A C 1
ATOM 5702 O O . SER A 1 741 ? -31.287 -11.166 17.663 1.00 72.44 741 SER A O 1
ATOM 5704 N N . GLU A 1 742 ? -29.184 -11.982 17.652 1.00 72.69 742 GLU A N 1
ATOM 5705 C CA . GLU A 1 742 ? -28.782 -11.642 16.284 1.00 72.69 742 GLU A CA 1
ATOM 5706 C C . GLU A 1 742 ? -28.753 -12.884 15.377 1.00 72.69 742 GLU A C 1
ATOM 5708 O O . GLU A 1 742 ? -28.072 -12.917 14.349 1.00 72.69 742 GLU A O 1
ATOM 5713 N N . ALA A 1 743 ? -29.481 -13.937 15.763 1.00 76.50 743 ALA A N 1
ATOM 5714 C CA . ALA A 1 743 ? -29.553 -15.190 15.019 1.00 76.50 743 ALA A CA 1
ATOM 5715 C C . ALA A 1 743 ? -30.059 -14.974 13.585 1.00 76.50 743 ALA A C 1
ATOM 5717 O O . ALA A 1 743 ? -29.625 -15.653 12.656 1.00 76.50 743 ALA A O 1
ATOM 5718 N N . GLY A 1 744 ? -30.955 -14.004 13.402 1.00 67.69 744 GLY A N 1
ATOM 5719 C CA . GLY A 1 744 ? -31.557 -13.695 12.116 1.00 67.69 744 GLY A CA 1
ATOM 5720 C C . GLY A 1 744 ? -32.543 -14.777 11.667 1.00 67.69 744 GLY A C 1
ATOM 5721 O O . GLY A 1 744 ? -32.988 -15.600 12.469 1.00 67.69 744 GLY A O 1
ATOM 5722 N N . ALA A 1 745 ? -32.927 -14.772 10.390 1.00 69.12 745 ALA A N 1
ATOM 5723 C CA . ALA A 1 745 ? -33.756 -15.821 9.791 1.00 69.12 745 ALA A CA 1
ATOM 5724 C C . ALA A 1 745 ? -32.885 -16.906 9.134 1.00 69.12 745 ALA A C 1
ATOM 5726 O O . ALA A 1 745 ? -31.831 -16.605 8.583 1.00 69.12 745 ALA A O 1
ATOM 5727 N N . GLY A 1 746 ? -33.351 -18.156 9.124 1.00 72.81 746 GLY A N 1
ATOM 5728 C CA . GLY A 1 746 ? -32.695 -19.275 8.448 1.00 72.81 746 GLY A CA 1
ATOM 5729 C C . GLY A 1 746 ? -32.606 -20.548 9.289 1.00 72.81 746 GLY A C 1
ATOM 5730 O O . GLY A 1 746 ? -33.011 -20.592 10.449 1.00 72.81 746 GLY A O 1
ATOM 5731 N N . VAL A 1 747 ? -32.072 -21.614 8.685 1.00 83.12 747 VAL A N 1
ATOM 5732 C CA . VAL A 1 747 ? -31.710 -22.844 9.406 1.00 83.12 747 VAL A CA 1
ATOM 5733 C C . VAL A 1 747 ? -30.306 -22.667 9.963 1.00 83.12 747 VAL A C 1
ATOM 5735 O O . VAL A 1 747 ? -29.349 -22.544 9.205 1.00 83.12 747 VAL A O 1
ATOM 5738 N N . LEU A 1 748 ? -30.202 -22.677 11.284 1.00 89.06 748 LEU A N 1
ATOM 5739 C CA . LEU A 1 748 ? -28.989 -22.402 12.032 1.00 89.06 748 LEU A CA 1
ATOM 5740 C C . LEU A 1 748 ? -28.535 -23.658 12.772 1.00 89.06 748 LEU A C 1
ATOM 5742 O O . LEU A 1 748 ? -29.336 -24.437 13.294 1.00 89.06 748 LEU A O 1
ATOM 5746 N N . HIS A 1 749 ? -27.227 -23.838 12.831 1.00 92.56 749 HIS A N 1
ATOM 5747 C CA . HIS A 1 749 ? -26.544 -24.956 13.457 1.00 92.56 749 HIS A CA 1
ATOM 5748 C C . HIS A 1 749 ? -25.608 -24.418 14.530 1.00 92.56 749 HIS A C 1
ATOM 5750 O O . HIS A 1 749 ? -24.743 -23.604 14.225 1.00 92.56 749 HIS A O 1
ATOM 5756 N N . TYR A 1 750 ? -25.753 -24.885 15.767 1.00 95.69 750 TYR A N 1
ATOM 5757 C CA . TYR A 1 750 ? -24.933 -24.436 16.886 1.00 95.69 750 TYR A CA 1
ATOM 5758 C C . TYR A 1 750 ? -24.090 -25.562 17.470 1.00 95.69 750 TYR A C 1
ATOM 5760 O O . TYR A 1 750 ? -24.572 -26.681 17.670 1.00 95.69 750 TYR A O 1
ATOM 5768 N N . VAL A 1 751 ? -22.846 -25.237 17.811 1.00 96.19 751 VAL A N 1
ATOM 5769 C CA . VAL A 1 751 ? -21.968 -26.046 18.665 1.00 96.19 751 VAL A CA 1
ATOM 5770 C C . VAL A 1 751 ? -21.398 -25.172 19.773 1.00 96.19 751 VAL A C 1
ATOM 5772 O O . VAL A 1 751 ? -21.264 -23.963 19.613 1.00 96.19 751 VAL A O 1
ATOM 5775 N N . ILE A 1 752 ? -21.072 -25.778 20.909 1.00 97.00 752 ILE A N 1
ATOM 5776 C CA . ILE A 1 752 ? -20.552 -25.068 22.078 1.00 97.00 752 ILE A CA 1
ATOM 5777 C C . ILE A 1 752 ? -19.247 -25.722 22.502 1.00 97.00 752 ILE A C 1
ATOM 5779 O O . ILE A 1 752 ? -19.151 -26.949 22.560 1.00 97.00 752 ILE A O 1
ATOM 5783 N N . THR A 1 753 ? -18.254 -24.911 22.819 1.00 95.19 753 THR A N 1
ATOM 5784 C CA . THR A 1 753 ? -16.965 -25.321 23.373 1.00 95.19 753 THR A CA 1
ATOM 5785 C C . THR A 1 753 ? -16.784 -24.710 24.758 1.00 95.19 753 THR A C 1
ATOM 5787 O O . THR A 1 753 ? -17.364 -23.680 25.087 1.00 95.19 753 THR A O 1
ATOM 5790 N N . ALA A 1 754 ? -16.009 -25.378 25.602 1.00 89.81 754 ALA A N 1
ATOM 5791 C CA . ALA A 1 754 ? -15.597 -24.900 26.914 1.00 89.81 754 ALA A CA 1
ATOM 5792 C C . ALA A 1 754 ? -14.138 -24.438 26.845 1.00 89.81 754 ALA A C 1
ATOM 5794 O O . ALA A 1 754 ? -13.329 -25.085 26.182 1.00 89.81 754 ALA A O 1
ATOM 5795 N N . ILE A 1 755 ? -13.795 -23.365 27.550 1.00 85.81 755 ILE A N 1
ATOM 5796 C CA . ILE A 1 755 ? -12.433 -22.820 27.605 1.00 85.81 755 ILE A CA 1
ATOM 5797 C C . ILE A 1 755 ? -11.967 -22.697 29.055 1.00 85.81 755 ILE A C 1
ATOM 5799 O O . ILE A 1 755 ? -12.761 -22.358 29.936 1.00 85.81 755 ILE A O 1
ATOM 5803 N N . ASP A 1 756 ? -10.703 -23.018 29.322 1.00 81.75 756 ASP A N 1
ATOM 5804 C CA . ASP A 1 756 ? -10.085 -22.888 30.647 1.00 81.75 756 ASP A CA 1
ATOM 5805 C C . ASP A 1 756 ? -9.360 -21.539 30.838 1.00 81.75 756 ASP A C 1
ATOM 5807 O O . ASP A 1 756 ? -9.380 -20.657 29.984 1.00 81.75 756 ASP A O 1
ATOM 5811 N N . ALA A 1 757 ? -8.736 -21.335 31.999 1.00 70.75 757 ALA A N 1
ATOM 5812 C CA . ALA A 1 757 ? -7.965 -20.129 32.336 1.00 70.75 757 ALA A CA 1
ATOM 5813 C C . ALA A 1 757 ? -6.634 -19.977 31.579 1.00 70.75 757 ALA A C 1
ATOM 5815 O O . ALA A 1 757 ? -5.908 -19.012 31.821 1.00 70.75 757 ALA A O 1
ATOM 5816 N N . SER A 1 758 ? -6.308 -20.924 30.700 1.00 68.75 758 SER A N 1
ATOM 5817 C CA . SER A 1 758 ? -5.090 -20.956 29.889 1.00 68.75 758 SER A CA 1
ATOM 5818 C C . SER A 1 758 ? -5.389 -21.069 28.387 1.00 68.75 758 SER A C 1
ATOM 5820 O O . SER A 1 758 ? -4.503 -21.446 27.622 1.00 68.75 758 SER A O 1
ATOM 5822 N N . ASP A 1 759 ? -6.622 -20.751 27.980 1.00 64.94 759 ASP A N 1
ATOM 5823 C CA . ASP A 1 759 ? -7.142 -20.782 26.610 1.00 64.94 759 ASP A CA 1
ATOM 5824 C C . ASP A 1 759 ? -7.088 -22.148 25.907 1.00 64.94 759 ASP A C 1
ATOM 5826 O O . ASP A 1 759 ? -7.122 -22.239 24.676 1.00 64.94 759 ASP A O 1
ATOM 5830 N N . ASN A 1 760 ? -7.060 -23.248 26.663 1.00 77.25 760 ASN A N 1
ATOM 5831 C CA . ASN A 1 760 ? -7.291 -24.548 26.054 1.00 77.25 760 ASN A CA 1
ATOM 5832 C C . ASN A 1 760 ? -8.789 -24.724 25.815 1.00 77.25 760 ASN A C 1
ATOM 5834 O O . ASN A 1 760 ? -9.577 -24.850 26.752 1.00 77.25 760 ASN A O 1
ATOM 5838 N N . GLU A 1 761 ? -9.180 -24.758 24.547 1.00 85.00 761 GLU A N 1
ATOM 5839 C CA . GLU A 1 761 ? -10.567 -24.958 24.144 1.00 85.00 761 GLU A CA 1
ATOM 5840 C C . GLU A 1 761 ? -10.880 -26.449 23.958 1.00 85.00 761 GLU A C 1
ATOM 5842 O O . GLU A 1 761 ? -10.102 -27.226 23.391 1.00 85.00 761 GLU A O 1
ATOM 5847 N N . SER A 1 762 ? -12.033 -26.871 24.469 1.00 94.00 762 SER A N 1
ATOM 5848 C CA . SER A 1 762 ? -12.514 -28.239 24.349 1.00 94.00 762 SER A CA 1
ATOM 5849 C C . SER A 1 762 ? -12.815 -28.613 22.896 1.00 94.00 762 SER A C 1
ATOM 5851 O O . SER A 1 762 ? -12.968 -27.776 22.009 1.00 94.00 762 SER A O 1
ATOM 5853 N N . LEU A 1 763 ? -13.038 -29.906 22.651 1.00 93.12 763 LEU A N 1
ATOM 5854 C CA . LEU A 1 763 ? -13.798 -30.300 21.461 1.00 93.12 763 LEU A CA 1
ATOM 5855 C C . LEU A 1 763 ? -15.215 -29.688 21.512 1.00 93.12 763 LEU A C 1
ATOM 5857 O O . LEU A 1 763 ? -15.748 -29.513 22.613 1.00 93.12 763 LEU A O 1
ATOM 5861 N N . PRO A 1 764 ? -15.840 -29.401 20.357 1.00 91.00 764 PRO A N 1
ATOM 5862 C CA . PRO A 1 764 ? -17.212 -28.913 20.314 1.00 91.00 764 PRO A CA 1
ATOM 5863 C C . PRO A 1 764 ? -18.199 -29.962 20.827 1.00 91.00 764 PRO A C 1
ATOM 5865 O O . PRO A 1 764 ? -17.977 -31.175 20.721 1.00 91.00 764 PRO A O 1
ATOM 5868 N N . SER A 1 765 ? -19.312 -29.473 21.361 1.00 96.50 765 SER A N 1
ATOM 5869 C CA . SER A 1 765 ? -20.489 -30.263 21.692 1.00 96.50 765 SER A CA 1
ATOM 5870 C C . SER A 1 765 ? -21.063 -30.986 20.464 1.00 96.50 765 SER A C 1
ATOM 5872 O O . SER A 1 765 ? -20.629 -30.819 19.321 1.00 96.50 765 SER A O 1
ATOM 5874 N N . VAL A 1 766 ? -22.092 -31.805 20.694 1.00 90.31 766 VAL A N 1
ATOM 5875 C CA . VAL A 1 766 ? -22.936 -32.280 19.590 1.00 90.31 766 VAL A CA 1
ATOM 5876 C C . VAL A 1 766 ? -23.695 -31.086 19.007 1.00 90.31 766 VAL A C 1
ATOM 5878 O O . VAL A 1 766 ? -24.294 -30.323 19.763 1.00 90.31 766 VAL A O 1
ATOM 5881 N N . GLU A 1 767 ? -23.674 -30.957 17.679 1.00 94.88 767 GLU A N 1
ATOM 5882 C CA . GLU A 1 767 ? -24.410 -29.919 16.953 1.00 94.88 767 GLU A CA 1
ATOM 5883 C C . GLU A 1 767 ? -25.917 -30.001 17.230 1.00 94.88 767 GLU A C 1
ATOM 5885 O O . GLU A 1 767 ? -26.512 -31.084 17.189 1.00 94.88 767 GLU A O 1
ATOM 5890 N N . VAL A 1 768 ? -26.532 -28.842 17.460 1.00 93.50 768 VAL A N 1
ATOM 5891 C CA . VAL A 1 768 ? -27.985 -28.666 17.490 1.00 93.50 768 VAL A CA 1
ATOM 5892 C C . VAL A 1 768 ? -28.425 -27.807 16.304 1.00 93.50 768 VAL A C 1
ATOM 5894 O O . VAL A 1 768 ? -27.786 -26.810 15.989 1.00 93.50 768 VAL A O 1
ATOM 5897 N N . MET A 1 769 ? -29.515 -28.194 15.642 1.00 89.62 769 MET A N 1
ATOM 5898 C CA . MET A 1 769 ? -30.116 -27.436 14.540 1.00 89.62 769 MET A CA 1
ATOM 5899 C C . MET A 1 769 ? -31.412 -26.770 15.008 1.00 89.62 769 MET A C 1
ATOM 5901 O O . MET A 1 769 ? -32.203 -27.400 15.716 1.00 89.62 769 MET A O 1
ATOM 5905 N N . VAL A 1 770 ? -31.630 -25.524 14.591 1.00 86.06 770 VAL A N 1
ATOM 5906 C CA . VAL A 1 770 ? -32.842 -24.738 14.844 1.00 86.06 770 VAL A CA 1
ATOM 5907 C C . VAL A 1 770 ? -33.197 -23.908 13.608 1.00 86.06 770 VAL A C 1
ATOM 5909 O O . VAL A 1 770 ? -32.319 -23.408 12.920 1.00 86.06 770 VAL A O 1
ATOM 5912 N N . GLU A 1 771 ? -34.484 -23.760 13.306 1.00 79.94 771 GLU A N 1
ATOM 5913 C CA . GLU A 1 771 ? -34.969 -22.887 12.228 1.00 79.94 771 GLU A CA 1
ATOM 5914 C C . GLU A 1 771 ? -35.505 -21.589 12.845 1.00 79.94 771 GLU A C 1
ATOM 5916 O O . GLU A 1 771 ? -36.389 -21.634 13.700 1.00 79.94 771 GLU A O 1
ATOM 5921 N N . SER A 1 772 ? -34.944 -20.445 12.458 1.00 76.06 772 SER A N 1
ATOM 5922 C CA . SER A 1 772 ? -35.319 -19.105 12.920 1.00 76.06 772 SER A CA 1
ATOM 5923 C C . SER A 1 772 ? -36.027 -18.335 11.802 1.00 76.06 772 SER A C 1
ATOM 5925 O O . SER A 1 772 ? -35.660 -18.457 10.635 1.00 76.06 772 SER A O 1
ATOM 5927 N N . THR A 1 773 ? -37.043 -17.536 12.124 1.00 70.06 773 THR A N 1
ATOM 5928 C CA . THR A 1 773 ? -37.787 -16.721 11.146 1.00 70.06 773 THR A CA 1
ATOM 5929 C C . THR A 1 773 ? -37.849 -15.262 11.600 1.00 70.06 773 THR A C 1
ATOM 5931 O O . THR A 1 773 ? -37.989 -14.992 12.795 1.00 70.06 773 THR A O 1
ATOM 5934 N N . ILE A 1 774 ? -37.735 -14.324 10.652 1.00 71.19 774 ILE A N 1
ATOM 5935 C CA . ILE A 1 774 ? -37.992 -12.890 10.853 1.00 71.19 774 ILE A CA 1
ATOM 5936 C C . ILE A 1 774 ? -39.291 -12.557 10.123 1.00 71.19 774 ILE A C 1
ATOM 5938 O O . ILE A 1 774 ? -39.400 -12.781 8.922 1.00 71.19 774 ILE A O 1
ATOM 5942 N N . ASP A 1 775 ? -40.254 -11.980 10.838 1.00 78.50 775 ASP A N 1
ATOM 5943 C CA . ASP A 1 775 ? -41.598 -11.753 10.298 1.00 78.50 775 ASP A CA 1
ATOM 5944 C C . ASP A 1 775 ? -41.827 -10.304 9.835 1.00 78.50 775 ASP A C 1
ATOM 5946 O O . ASP A 1 775 ? -42.908 -9.982 9.344 1.00 78.50 775 ASP A O 1
ATOM 5950 N N . ILE A 1 776 ? -40.847 -9.405 9.987 1.00 87.81 776 ILE A N 1
ATOM 5951 C CA . ILE A 1 776 ? -40.971 -7.981 9.636 1.00 87.81 776 ILE A CA 1
ATOM 5952 C C . ILE A 1 776 ? -39.807 -7.537 8.748 1.00 87.81 776 ILE A C 1
ATOM 5954 O O . ILE A 1 776 ? -38.654 -7.665 9.142 1.00 87.81 776 ILE A O 1
ATOM 5958 N N . LEU A 1 777 ? -40.119 -6.928 7.603 1.00 90.12 777 LEU A N 1
ATOM 5959 C CA . LEU A 1 777 ? -39.172 -6.250 6.716 1.00 90.12 777 LEU A CA 1
ATOM 5960 C C . LEU A 1 777 ? -39.467 -4.745 6.694 1.00 90.12 777 LEU A C 1
ATOM 5962 O O . LEU A 1 777 ? -40.586 -4.348 6.379 1.00 90.12 777 LEU A O 1
ATOM 5966 N N . VAL A 1 778 ? -38.481 -3.893 6.966 1.00 90.56 778 VAL A N 1
ATOM 5967 C CA . VAL A 1 778 ? -38.577 -2.427 6.890 1.00 90.56 778 VAL A CA 1
ATOM 5968 C C . VAL A 1 778 ? -37.704 -1.926 5.741 1.00 90.56 778 VAL A C 1
ATOM 5970 O O . VAL A 1 778 ? -36.497 -2.119 5.757 1.00 90.56 778 VAL A O 1
ATOM 5973 N N . ILE A 1 779 ? -38.300 -1.281 4.735 1.00 87.00 779 ILE A N 1
ATOM 5974 C CA . ILE A 1 779 ? -37.599 -0.836 3.518 1.00 87.00 779 ILE A CA 1
ATOM 5975 C C . ILE A 1 779 ? -37.328 0.670 3.572 1.00 87.00 779 ILE A C 1
ATOM 5977 O O . ILE A 1 779 ? -38.268 1.465 3.670 1.00 87.00 779 ILE A O 1
ATOM 5981 N N . ASN A 1 780 ? -36.069 1.088 3.415 1.00 79.31 780 ASN A N 1
ATOM 5982 C CA . ASN A 1 780 ? -35.723 2.506 3.346 1.00 79.31 780 ASN A CA 1
ATOM 5983 C C . ASN A 1 780 ? -36.260 3.156 2.056 1.00 79.31 780 ASN A C 1
ATOM 5985 O O . ASN A 1 780 ? -35.957 2.733 0.940 1.00 79.31 780 ASN A O 1
ATOM 5989 N N . GLY A 1 781 ? -37.048 4.226 2.195 1.00 63.16 781 GLY A N 1
ATOM 5990 C CA . GLY A 1 781 ? -37.657 4.957 1.077 1.00 63.16 781 GLY A CA 1
ATOM 5991 C C . GLY A 1 781 ? -37.189 6.408 0.905 1.00 63.16 781 GLY A C 1
ATOM 5992 O O . GLY A 1 781 ? -37.911 7.193 0.279 1.00 63.16 781 GLY A O 1
ATOM 5993 N N . TYR A 1 782 ? -36.047 6.816 1.478 1.00 60.78 782 TYR A N 1
ATOM 5994 C CA . TYR A 1 782 ? -35.535 8.197 1.411 1.00 60.78 782 TYR A CA 1
ATOM 5995 C C . TYR A 1 782 ? -33.999 8.282 1.350 1.00 60.78 782 TYR A C 1
ATOM 5997 O O . TYR A 1 782 ? -33.317 7.375 1.798 1.00 60.78 782 TYR A O 1
ATOM 6005 N N . TYR A 1 783 ? -33.462 9.396 0.831 1.00 51.75 783 TYR A N 1
ATOM 6006 C CA . TYR A 1 783 ? -32.021 9.676 0.763 1.00 51.75 783 TYR A CA 1
ATOM 6007 C C . TYR A 1 783 ? -31.661 10.986 1.462 1.00 51.75 783 TYR A C 1
ATOM 6009 O O . TYR A 1 783 ? -32.085 12.067 1.038 1.00 51.75 783 TYR A O 1
ATOM 6017 N N . GLN A 1 784 ? -30.783 10.876 2.452 1.00 50.59 784 GLN A N 1
ATOM 6018 C CA . GLN A 1 784 ? -29.673 11.799 2.665 1.00 50.59 784 GLN A CA 1
ATOM 6019 C C . GLN A 1 784 ? -28.464 10.939 3.028 1.00 50.59 784 GLN A C 1
ATOM 6021 O O . GLN A 1 784 ? -28.532 10.204 4.007 1.00 50.59 784 GLN A O 1
ATOM 6026 N N . ALA A 1 785 ? -27.382 11.012 2.251 1.00 40.22 785 ALA A N 1
ATOM 6027 C CA . ALA A 1 785 ? -26.106 10.444 2.678 1.00 40.22 785 ALA A CA 1
ATOM 6028 C C . ALA A 1 785 ? -25.736 11.055 4.045 1.00 40.22 785 ALA A C 1
ATOM 6030 O O . ALA A 1 785 ? -25.711 12.281 4.171 1.00 40.22 785 ALA A O 1
ATOM 6031 N N . GLY A 1 786 ? -25.566 10.212 5.069 1.00 45.50 786 GLY A N 1
ATOM 6032 C CA . GLY A 1 786 ? -25.290 10.633 6.450 1.00 45.50 786 GLY A CA 1
ATOM 6033 C C . GLY A 1 786 ? -26.475 11.223 7.235 1.00 45.50 786 GLY A C 1
ATOM 6034 O O . GLY A 1 786 ? -26.264 11.834 8.279 1.00 45.50 786 GLY A O 1
ATOM 6035 N N . GLY A 1 787 ? -27.719 11.091 6.759 1.00 46.62 787 GLY A N 1
ATOM 6036 C CA . GLY A 1 787 ? -28.920 11.505 7.497 1.00 46.62 787 GLY A CA 1
ATOM 6037 C C . GLY A 1 787 ? -29.722 10.314 8.022 1.00 46.62 787 GLY A C 1
ATOM 6038 O O . GLY A 1 787 ? -29.854 9.311 7.327 1.00 46.62 787 GLY A O 1
ATOM 6039 N N . THR A 1 788 ? -30.312 10.449 9.212 1.00 47.19 788 THR A N 1
ATOM 6040 C CA . THR A 1 788 ? -31.224 9.450 9.790 1.00 47.19 788 THR A CA 1
ATOM 6041 C C . THR A 1 788 ? -32.467 9.294 8.904 1.00 47.19 788 THR A C 1
ATOM 6043 O O . THR A 1 788 ? -33.186 10.260 8.619 1.00 47.19 788 THR A O 1
ATOM 6046 N N . GLY A 1 789 ? -32.682 8.097 8.359 1.00 56.38 789 GLY A N 1
ATOM 6047 C CA . GLY A 1 789 ? -33.728 7.825 7.374 1.00 56.38 789 GLY A CA 1
ATOM 6048 C C . GLY A 1 789 ? -35.141 7.963 7.958 1.00 56.38 789 GLY A C 1
ATOM 6049 O O . GLY A 1 789 ? -35.350 8.058 9.165 1.00 56.38 789 GLY A O 1
ATOM 6050 N N . TYR A 1 790 ? -36.178 7.910 7.109 1.00 60.66 790 TYR A N 1
ATOM 6051 C CA . TYR A 1 790 ? -37.563 7.799 7.612 1.00 60.66 790 TYR A CA 1
ATOM 6052 C C . TYR A 1 790 ? -37.824 6.453 8.309 1.00 60.66 790 TYR A C 1
ATOM 6054 O O . TYR A 1 790 ? -38.836 6.328 9.004 1.00 60.66 790 TYR A O 1
ATOM 6062 N N . GLN A 1 791 ? -36.940 5.469 8.113 1.00 70.25 791 GLN A N 1
ATOM 6063 C CA . GLN A 1 791 ? -37.008 4.163 8.756 1.00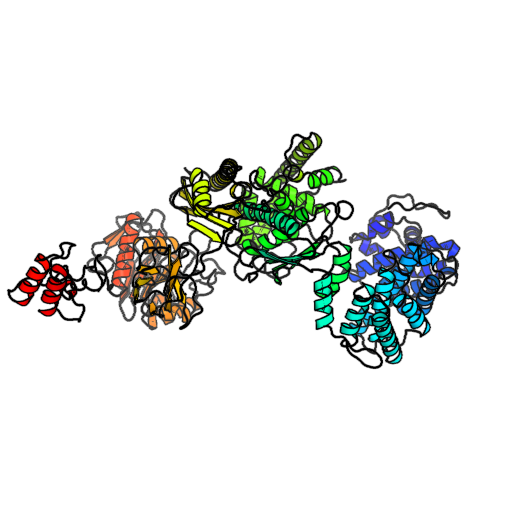 70.25 791 GLN A CA 1
ATOM 6064 C C . GLN A 1 791 ? -36.639 4.217 10.239 1.00 70.25 791 GLN A C 1
ATOM 6066 O O . GLN A 1 791 ? -37.275 3.512 11.004 1.00 70.25 791 GLN A O 1
ATOM 6071 N N . ASP A 1 792 ? -35.728 5.087 10.679 1.00 75.12 792 ASP A N 1
ATOM 6072 C CA . ASP A 1 792 ? -35.177 5.033 12.046 1.00 75.12 792 ASP A CA 1
ATOM 6073 C C . ASP A 1 792 ? -36.262 5.226 13.107 1.00 75.12 792 ASP A C 1
ATOM 6075 O O . ASP A 1 792 ? -36.280 4.555 14.124 1.00 75.12 792 ASP A O 1
ATOM 6079 N N . ILE A 1 793 ? -37.280 6.040 12.818 1.00 80.56 793 ILE A N 1
ATOM 6080 C CA . ILE A 1 793 ? -38.435 6.202 13.714 1.00 80.56 793 ILE A CA 1
ATOM 6081 C C . ILE A 1 793 ? -39.294 4.927 13.795 1.00 80.56 793 ILE A C 1
ATOM 6083 O O . ILE A 1 793 ? -39.985 4.718 14.790 1.00 80.56 793 ILE A O 1
ATOM 6087 N N . TYR A 1 794 ? -39.309 4.101 12.749 1.00 86.69 794 TYR A N 1
ATOM 6088 C CA . TYR A 1 794 ? -39.895 2.762 12.814 1.00 86.69 794 TYR A CA 1
ATOM 6089 C C . TYR A 1 794 ? -39.001 1.835 13.626 1.00 86.69 794 TYR A C 1
ATOM 6091 O O . TYR A 1 794 ? -39.521 1.181 14.523 1.00 86.69 794 TYR A O 1
ATOM 6099 N N . LEU A 1 795 ? -37.696 1.823 13.343 1.00 87.12 795 LEU A N 1
ATOM 6100 C CA . LEU A 1 795 ? -36.719 0.958 14.003 1.00 87.12 795 LEU A CA 1
ATOM 6101 C C . LEU A 1 795 ? -36.690 1.227 15.515 1.00 87.12 795 LEU A C 1
ATOM 6103 O O . LEU A 1 795 ? -37.008 0.329 16.280 1.00 87.12 795 LEU A O 1
ATOM 6107 N N . ASP A 1 796 ? -36.546 2.488 15.936 1.00 84.81 796 ASP A N 1
ATOM 6108 C CA . ASP A 1 796 ? -36.605 2.936 17.337 1.00 84.81 796 ASP A CA 1
ATOM 6109 C C . ASP A 1 796 ? -37.864 2.438 18.068 1.00 84.81 796 ASP A C 1
ATOM 6111 O O . ASP A 1 796 ? -37.852 2.108 19.257 1.00 84.81 796 ASP A O 1
ATOM 6115 N N . VAL A 1 797 ? -39.006 2.443 17.372 1.00 87.31 797 VAL A N 1
ATOM 6116 C CA . VAL A 1 797 ? -40.280 2.006 17.948 1.00 87.31 797 VAL A CA 1
ATOM 6117 C C . VAL A 1 797 ? -40.354 0.483 18.013 1.00 87.31 797 VAL A C 1
ATOM 6119 O O . VAL A 1 797 ? -40.895 -0.028 18.990 1.00 87.31 797 VAL A O 1
ATOM 6122 N N . LEU A 1 798 ? -39.835 -0.236 17.015 1.00 85.88 798 LEU A N 1
ATOM 6123 C CA . LEU A 1 798 ? -39.760 -1.699 17.015 1.00 85.88 798 LEU A CA 1
ATOM 6124 C C . LEU A 1 798 ? -38.788 -2.204 18.087 1.00 85.88 798 LEU A C 1
ATOM 6126 O O . LEU A 1 798 ? -39.160 -3.082 18.865 1.00 85.88 798 LEU A O 1
ATOM 6130 N N . ASP A 1 799 ? -37.625 -1.567 18.215 1.00 79.50 799 ASP A N 1
ATOM 6131 C CA . ASP A 1 799 ? -36.640 -1.809 19.271 1.00 79.50 799 ASP A CA 1
ATOM 6132 C C . ASP A 1 799 ? -37.260 -1.555 20.649 1.00 79.50 799 ASP A C 1
ATOM 6134 O O . ASP A 1 799 ? -37.201 -2.399 21.543 1.00 79.50 799 ASP A O 1
ATOM 6138 N N . GLY A 1 800 ? -37.962 -0.427 20.813 1.00 76.50 800 GLY A N 1
ATOM 6139 C CA . GLY A 1 800 ? -38.684 -0.103 22.045 1.00 76.50 800 GLY A CA 1
ATOM 6140 C C . GLY A 1 800 ? -39.834 -1.065 22.379 1.00 76.50 800 GLY A C 1
ATOM 6141 O O . GLY A 1 800 ? -40.265 -1.123 23.533 1.00 76.50 800 GLY A O 1
ATOM 6142 N N . LEU A 1 801 ? -40.338 -1.813 21.393 1.00 75.81 801 LEU A N 1
ATOM 6143 C CA . LEU A 1 801 ? -41.331 -2.876 21.567 1.00 75.81 801 LEU A CA 1
ATOM 6144 C C . LEU A 1 801 ? -40.692 -4.269 21.718 1.00 75.81 801 LEU A C 1
ATOM 6146 O O . LEU A 1 801 ? -41.412 -5.211 22.051 1.00 75.81 801 LEU A O 1
ATOM 6150 N N . GLY A 1 802 ? -39.377 -4.405 21.511 1.00 69.25 802 GLY A N 1
ATOM 6151 C CA . GLY A 1 802 ? -38.651 -5.675 21.567 1.00 69.25 802 GLY A CA 1
ATOM 6152 C C . GLY A 1 802 ? -39.019 -6.638 20.437 1.00 69.25 802 GLY A C 1
ATOM 6153 O O . GLY A 1 802 ? -39.135 -7.841 20.672 1.00 69.25 802 GLY A O 1
ATOM 6154 N N . VAL A 1 803 ? -39.276 -6.120 19.233 1.00 73.25 803 VAL A N 1
ATOM 6155 C CA . VAL A 1 803 ? -39.699 -6.915 18.070 1.00 73.25 803 VAL A CA 1
ATOM 6156 C C . VAL A 1 803 ? -38.572 -6.977 17.040 1.00 73.25 803 VAL A C 1
ATOM 6158 O O . VAL A 1 803 ? -38.100 -5.935 16.601 1.00 73.25 803 VAL A O 1
ATOM 6161 N N . GLY A 1 804 ? -38.181 -8.186 16.625 1.00 74.12 804 GLY A N 1
ATOM 6162 C CA . GLY A 1 804 ? -37.177 -8.389 15.576 1.00 74.12 804 GLY A CA 1
ATOM 6163 C C . GLY A 1 804 ? -37.679 -8.004 14.179 1.00 74.12 804 GLY A C 1
ATOM 6164 O O . GLY A 1 804 ? -38.843 -8.229 13.839 1.00 74.12 804 GLY A O 1
ATOM 6165 N N . TYR A 1 805 ? -36.793 -7.433 13.364 1.00 83.38 805 TYR A N 1
ATOM 6166 C CA . TYR A 1 805 ? -37.059 -7.016 11.985 1.00 83.38 805 TYR A CA 1
ATOM 6167 C C . TYR A 1 805 ? -35.799 -7.141 11.119 1.00 83.38 805 TYR A C 1
ATOM 6169 O O . TYR A 1 805 ? -34.682 -7.151 11.628 1.00 83.38 805 TYR A O 1
ATOM 6177 N N . GLN A 1 806 ? -35.980 -7.176 9.800 1.00 85.06 806 GLN A N 1
ATOM 6178 C CA . GLN A 1 806 ? -34.929 -6.918 8.820 1.00 85.06 806 GLN A CA 1
ATOM 6179 C C . GLN A 1 806 ? -35.100 -5.494 8.291 1.00 85.06 806 GLN A C 1
ATOM 6181 O O . GLN A 1 806 ? -36.171 -5.149 7.793 1.00 85.06 806 GLN A O 1
ATOM 6186 N N . ALA A 1 807 ? -34.064 -4.663 8.382 1.00 86.00 807 ALA A N 1
ATOM 6187 C CA . ALA A 1 807 ? -34.008 -3.397 7.657 1.00 86.00 807 ALA A CA 1
ATOM 6188 C C . ALA A 1 807 ? -33.355 -3.637 6.290 1.00 86.00 807 ALA A C 1
ATOM 6190 O O . ALA A 1 807 ? -32.400 -4.402 6.189 1.00 86.00 807 ALA A O 1
ATOM 6191 N N . TRP A 1 808 ? -33.893 -3.021 5.244 1.00 83.56 808 TRP A N 1
ATOM 6192 C CA . TRP A 1 808 ? -33.362 -3.108 3.890 1.00 83.56 808 TRP A CA 1
ATOM 6193 C C . TRP A 1 808 ? -33.168 -1.707 3.342 1.00 83.56 808 TRP A C 1
ATOM 6195 O O . TRP A 1 808 ? -34.148 -0.990 3.109 1.00 83.56 808 TRP A O 1
ATOM 6205 N N . ASP A 1 809 ? -31.918 -1.323 3.118 1.00 78.81 809 ASP A N 1
ATOM 6206 C CA . ASP A 1 809 ? -31.567 -0.083 2.451 1.00 78.81 809 ASP A CA 1
ATOM 6207 C C . ASP A 1 809 ? -31.215 -0.356 0.982 1.00 78.81 809 ASP A C 1
ATOM 6209 O O . ASP A 1 809 ? -30.156 -0.898 0.678 1.00 78.81 809 ASP A O 1
ATOM 6213 N N . PRO A 1 810 ? -32.044 0.083 0.024 1.00 72.00 810 PRO A N 1
ATOM 6214 C CA . PRO A 1 810 ? -31.787 -0.097 -1.401 1.00 72.00 810 PRO A CA 1
ATOM 6215 C C . PRO A 1 810 ? -30.453 0.429 -1.940 1.00 72.00 810 PRO A C 1
ATOM 6217 O O . PRO A 1 810 ? -30.058 0.056 -3.050 1.00 72.00 810 PRO A O 1
ATOM 6220 N N . PHE A 1 811 ? -29.807 1.348 -1.220 1.00 64.81 811 PHE A N 1
ATOM 6221 C CA . PHE A 1 811 ? -28.509 1.912 -1.582 1.00 64.81 811 PHE A CA 1
ATOM 6222 C C . PHE A 1 811 ? -27.336 1.074 -1.078 1.00 64.81 811 PHE A C 1
ATOM 6224 O O . PHE A 1 811 ? -26.300 1.060 -1.739 1.00 64.81 811 PHE A O 1
ATOM 6231 N N . VAL A 1 812 ? -27.515 0.384 0.050 1.00 62.28 812 VAL A N 1
ATOM 6232 C CA . VAL A 1 812 ? -26.499 -0.475 0.674 1.00 62.28 812 VAL A CA 1
ATOM 6233 C C . VAL A 1 812 ? -26.674 -1.918 0.201 1.00 62.28 812 VAL A C 1
ATOM 6235 O O . VAL A 1 812 ? -25.740 -2.532 -0.307 1.00 62.28 812 VAL A O 1
ATOM 6238 N N . ASP A 1 813 ? -27.904 -2.421 0.264 1.00 65.12 813 ASP A N 1
ATOM 6239 C CA . ASP A 1 813 ? -28.252 -3.830 0.064 1.00 65.12 813 ASP A CA 1
ATOM 6240 C C . ASP A 1 813 ? -28.676 -4.145 -1.384 1.00 65.12 813 ASP A C 1
ATOM 6242 O O . ASP A 1 813 ? -28.767 -5.302 -1.806 1.00 65.12 813 ASP A O 1
ATOM 6246 N N . GLY A 1 814 ? -28.920 -3.106 -2.188 1.00 68.25 814 GLY A N 1
ATOM 6247 C CA . GLY A 1 814 ? -29.367 -3.214 -3.574 1.00 68.25 814 GLY A CA 1
ATOM 6248 C C . GLY A 1 814 ? -30.896 -3.230 -3.749 1.00 68.25 814 GLY A C 1
ATOM 6249 O O . GLY A 1 814 ? -31.665 -3.147 -2.793 1.00 68.25 814 GLY A O 1
ATOM 6250 N N . PRO A 1 815 ? -31.391 -3.296 -5.000 1.00 74.88 815 PRO A N 1
ATOM 6251 C CA . PRO A 1 815 ? -32.804 -3.068 -5.306 1.00 74.88 815 PRO A CA 1
ATOM 6252 C C . PRO A 1 815 ? -33.737 -4.127 -4.705 1.00 74.88 815 PRO A C 1
ATOM 6254 O O . PRO A 1 815 ? -33.483 -5.320 -4.857 1.00 74.88 815 PRO A O 1
ATOM 6257 N N . VAL A 1 816 ? -34.898 -3.713 -4.183 1.00 79.44 816 VAL A N 1
ATOM 6258 C CA . VAL A 1 816 ? -35.951 -4.651 -3.742 1.00 79.44 816 VAL A CA 1
ATOM 6259 C C . VAL A 1 816 ? -36.414 -5.551 -4.902 1.00 79.44 816 VAL A C 1
ATOM 6261 O O . VAL A 1 816 ? -36.763 -5.077 -5.993 1.00 79.44 816 VAL A O 1
ATOM 6264 N N . THR A 1 817 ? -36.446 -6.868 -4.664 1.00 81.56 817 THR A N 1
ATOM 6265 C CA . THR A 1 817 ? -36.788 -7.897 -5.664 1.00 81.56 817 THR A CA 1
ATOM 6266 C C . THR A 1 817 ? -37.997 -8.745 -5.257 1.00 81.56 817 THR A C 1
ATOM 6268 O O . THR A 1 817 ? -38.375 -8.788 -4.090 1.00 81.56 817 THR A O 1
ATOM 6271 N N . THR A 1 818 ? -38.588 -9.478 -6.212 1.00 76.69 818 THR A N 1
ATOM 6272 C CA . THR A 1 818 ? -39.637 -10.476 -5.917 1.00 76.69 818 THR A CA 1
ATOM 6273 C C . THR A 1 818 ? -39.138 -11.573 -4.972 1.00 76.69 818 THR A C 1
ATOM 6275 O O . THR A 1 818 ? -39.922 -12.078 -4.181 1.00 76.69 818 THR A O 1
ATOM 6278 N N . GLY A 1 819 ? -37.852 -11.944 -5.053 1.00 76.06 819 GLY A N 1
ATOM 6279 C CA . GLY A 1 819 ? -37.260 -12.965 -4.184 1.00 76.06 819 GLY A CA 1
ATOM 6280 C C . GLY A 1 819 ? -37.280 -12.535 -2.722 1.00 76.06 819 GLY A C 1
ATOM 6281 O O . GLY A 1 819 ? -37.828 -13.256 -1.901 1.00 76.06 819 GLY A O 1
ATOM 6282 N N . LEU A 1 820 ? -36.809 -11.312 -2.454 1.00 83.50 820 LEU A N 1
ATOM 6283 C CA . LEU A 1 820 ? -36.829 -10.719 -1.115 1.00 83.50 820 LEU A CA 1
ATOM 6284 C C . LEU A 1 820 ? -38.253 -10.662 -0.547 1.00 83.50 820 LEU A C 1
ATOM 6286 O O . LEU A 1 820 ? -38.505 -11.133 0.552 1.00 83.50 820 LEU A O 1
ATOM 6290 N N . LEU A 1 821 ? -39.219 -10.132 -1.305 1.00 84.31 821 LEU A N 1
ATOM 6291 C CA . LEU A 1 821 ? -40.596 -10.016 -0.807 1.00 84.31 821 LEU A CA 1
ATOM 6292 C C . LEU A 1 821 ? -41.281 -11.377 -0.596 1.00 84.31 821 LEU A C 1
ATOM 6294 O O . LEU A 1 821 ? -42.172 -11.479 0.243 1.00 84.31 821 LEU A O 1
ATOM 6298 N N . ALA A 1 822 ? -40.885 -12.421 -1.331 1.00 80.81 822 ALA A N 1
ATOM 6299 C CA . ALA A 1 822 ? -41.462 -13.756 -1.175 1.00 80.81 822 ALA A CA 1
ATOM 6300 C C . ALA A 1 822 ? -41.116 -14.402 0.180 1.00 80.81 822 ALA A C 1
ATOM 6302 O O . ALA A 1 822 ? -41.905 -15.210 0.674 1.00 80.81 822 ALA A O 1
ATOM 6303 N N . GLU A 1 823 ? -39.994 -14.027 0.799 1.00 81.62 823 GLU A N 1
ATOM 6304 C CA . GLU A 1 823 ? -39.587 -14.499 2.134 1.00 81.62 823 GLU A CA 1
ATOM 6305 C C . GLU A 1 823 ? -40.524 -13.988 3.238 1.00 81.62 823 GLU A C 1
ATOM 6307 O O . GLU A 1 823 ? -40.717 -14.653 4.249 1.00 81.62 823 GLU A O 1
ATOM 6312 N N . TYR A 1 824 ? -41.201 -12.866 2.988 1.00 85.56 824 TYR A N 1
ATOM 6313 C CA . TYR A 1 824 ? -42.097 -12.198 3.932 1.00 85.56 824 TYR A CA 1
ATOM 6314 C C . TYR A 1 824 ? -43.580 -12.426 3.627 1.00 85.56 824 TYR A C 1
ATOM 6316 O O . TYR A 1 824 ? -44.428 -11.664 4.084 1.00 85.56 824 TYR A O 1
ATOM 6324 N N . THR A 1 825 ? -43.929 -13.461 2.854 1.00 82.31 825 THR A N 1
ATOM 6325 C CA . THR A 1 825 ? -45.326 -13.708 2.434 1.00 82.31 825 THR A CA 1
ATOM 6326 C C . THR A 1 825 ? -46.281 -13.916 3.621 1.00 82.31 825 THR A C 1
ATOM 6328 O O . THR A 1 825 ? -47.432 -13.500 3.543 1.00 82.31 825 THR A O 1
ATOM 6331 N N . ASP A 1 826 ? -45.807 -14.494 4.730 1.00 76.75 826 ASP A N 1
ATOM 6332 C CA . ASP A 1 826 ? -46.572 -14.636 5.984 1.00 76.75 826 ASP A CA 1
ATOM 6333 C C . ASP A 1 826 ? -46.250 -13.524 7.016 1.00 76.75 826 ASP A C 1
ATOM 6335 O O . ASP A 1 826 ? -46.809 -13.505 8.115 1.00 76.75 826 ASP A O 1
ATOM 6339 N N . GLY A 1 827 ? -45.369 -12.583 6.655 1.00 84.12 827 GLY A N 1
ATOM 6340 C CA . GLY A 1 827 ? -44.869 -11.493 7.493 1.00 84.12 827 GLY A CA 1
ATOM 6341 C C . GLY A 1 827 ? -45.469 -10.120 7.160 1.00 84.12 827 GLY A C 1
ATOM 6342 O O . GLY A 1 827 ? -46.568 -9.999 6.608 1.00 84.12 827 GLY A O 1
ATOM 6343 N N . VAL A 1 828 ? -44.756 -9.056 7.536 1.00 90.56 828 VAL A N 1
ATOM 6344 C CA . VAL A 1 828 ? -45.144 -7.651 7.360 1.00 90.56 828 VAL A CA 1
ATOM 6345 C C . VAL A 1 828 ? -44.030 -6.884 6.660 1.00 90.56 828 VAL A C 1
ATOM 6347 O O . VAL A 1 828 ? -42.931 -6.753 7.185 1.00 90.56 828 VAL A O 1
ATOM 6350 N N . VAL A 1 829 ? -44.344 -6.283 5.515 1.00 93.38 829 VAL A N 1
ATOM 6351 C CA . VAL A 1 829 ? -43.461 -5.334 4.830 1.00 93.38 829 VAL A CA 1
ATOM 6352 C C . VAL A 1 829 ? -43.878 -3.917 5.204 1.00 93.38 829 VAL A C 1
ATOM 6354 O O . VAL A 1 829 ? -45.016 -3.510 4.973 1.00 93.38 829 VAL A O 1
ATOM 6357 N N . MET A 1 830 ? -42.961 -3.141 5.765 1.00 92.69 830 MET A N 1
ATOM 6358 C CA . MET A 1 830 ? -43.136 -1.732 6.084 1.00 92.69 830 MET A CA 1
ATOM 6359 C C . MET A 1 830 ? -42.355 -0.876 5.094 1.00 92.69 830 MET A C 1
ATOM 6361 O O . MET A 1 830 ? -41.138 -0.982 4.990 1.00 92.69 830 MET A O 1
ATOM 6365 N N . TRP A 1 831 ? -43.054 0.007 4.383 1.00 89.44 831 TRP A N 1
ATOM 6366 C CA . TRP A 1 831 ? -42.465 0.882 3.371 1.00 89.44 831 TRP A CA 1
ATOM 6367 C C . TRP A 1 831 ? -42.727 2.363 3.704 1.00 89.44 831 TRP A C 1
ATOM 6369 O O . TRP A 1 831 ? -43.721 2.949 3.249 1.00 89.44 831 TRP A O 1
ATOM 6379 N N . PRO A 1 832 ? -41.873 2.992 4.533 1.00 83.38 832 PRO A N 1
ATOM 6380 C CA . PRO A 1 832 ? -41.896 4.431 4.782 1.00 83.38 832 PRO A CA 1
ATOM 6381 C C . PRO A 1 832 ? -41.407 5.231 3.568 1.00 83.38 832 PRO A C 1
ATOM 6383 O O . PRO A 1 832 ? -40.282 5.066 3.110 1.00 83.38 832 PRO A O 1
ATOM 6386 N N . ILE A 1 833 ? -42.231 6.149 3.054 1.00 74.31 833 ILE A N 1
ATOM 6387 C CA . ILE A 1 833 ? -41.908 6.954 1.866 1.00 74.31 833 ILE A CA 1
ATOM 6388 C C . ILE A 1 833 ? -41.891 8.440 2.220 1.00 74.31 833 ILE A C 1
ATOM 6390 O O . ILE A 1 833 ? -42.923 9.047 2.517 1.00 74.31 833 ILE A O 1
ATOM 6394 N N . GLY A 1 834 ? -40.697 9.030 2.140 1.00 59.78 834 GLY A N 1
ATOM 6395 C CA . GLY A 1 834 ? -40.440 10.428 2.482 1.00 59.78 834 GLY A CA 1
ATOM 6396 C C . GLY A 1 834 ? -40.735 11.418 1.353 1.00 59.78 834 GLY A C 1
ATOM 6397 O O . GLY A 1 834 ? -41.688 12.193 1.432 1.00 59.78 834 GLY A O 1
ATOM 6398 N N . TYR A 1 835 ? -39.906 11.427 0.301 1.00 58.75 835 TYR A N 1
ATOM 6399 C CA . TYR A 1 835 ? -39.962 12.415 -0.787 1.00 58.75 835 TYR A CA 1
ATOM 6400 C C . TYR A 1 835 ? -39.473 11.825 -2.122 1.00 58.75 835 TYR A C 1
ATOM 6402 O O . TYR A 1 835 ? -38.464 11.127 -2.161 1.00 58.75 835 TYR A O 1
ATOM 6410 N N . PHE A 1 836 ? -40.159 12.126 -3.232 1.00 53.94 836 PHE A N 1
ATOM 6411 C CA . PHE A 1 836 ? -39.759 11.678 -4.573 1.00 53.94 836 PHE A CA 1
ATOM 6412 C C . PHE A 1 836 ? -38.780 12.672 -5.216 1.00 53.94 836 PHE A C 1
ATOM 6414 O O . PHE A 1 836 ? -39.159 13.781 -5.592 1.00 53.94 836 PHE A O 1
ATOM 6421 N N . HIS A 1 837 ? -37.538 12.253 -5.432 1.00 49.22 837 HIS A N 1
ATOM 6422 C CA . HIS A 1 837 ? -36.592 12.917 -6.335 1.00 49.22 837 HIS A CA 1
ATOM 6423 C C . HIS A 1 837 ? -36.337 12.012 -7.543 1.00 49.22 837 HIS A C 1
ATOM 6425 O O . HIS A 1 837 ? -36.524 10.814 -7.429 1.00 49.22 837 HIS A O 1
ATOM 6431 N N . THR A 1 838 ? -35.958 12.529 -8.714 1.00 44.75 838 THR A N 1
ATOM 6432 C CA . THR A 1 838 ? -35.686 11.711 -9.916 1.00 44.75 838 THR A CA 1
ATOM 6433 C C . THR A 1 838 ? -34.293 11.073 -9.866 1.00 44.75 838 THR A C 1
ATOM 6435 O O . THR A 1 838 ? -33.333 11.812 -9.676 1.00 44.75 838 THR A O 1
ATOM 6438 N N . GLY A 1 839 ? -34.179 9.755 -10.103 1.00 48.59 839 GLY A N 1
ATOM 6439 C CA . GLY A 1 839 ? -32.891 9.031 -10.167 1.00 48.59 839 GLY A CA 1
ATOM 6440 C C . GLY A 1 839 ? -32.606 8.040 -9.025 1.00 48.59 839 GLY A C 1
ATOM 6441 O O . GLY A 1 839 ? -31.448 7.722 -8.801 1.00 48.59 839 GLY A O 1
ATOM 6442 N N . PHE A 1 840 ? -33.632 7.565 -8.310 1.00 56.69 840 PHE A N 1
ATOM 6443 C CA . PHE A 1 840 ? -33.495 6.769 -7.079 1.00 56.69 840 PHE A CA 1
ATOM 6444 C C . PHE A 1 840 ? -33.751 5.280 -7.363 1.00 56.69 840 PHE A C 1
ATOM 6446 O O . PHE A 1 840 ? -34.690 5.000 -8.118 1.00 56.69 840 PHE A O 1
ATOM 6453 N N . PRO A 1 841 ? -32.991 4.338 -6.768 1.00 49.81 841 PRO A N 1
ATOM 6454 C CA . PRO A 1 841 ? -33.125 2.904 -7.041 1.00 49.81 841 PRO A CA 1
ATOM 6455 C C . PRO A 1 841 ? -34.514 2.336 -6.710 1.00 49.81 841 PRO A C 1
ATOM 6457 O O . PRO A 1 841 ? -35.032 1.534 -7.487 1.00 49.81 841 PRO A O 1
ATOM 6460 N N . ASP A 1 842 ? -35.151 2.813 -5.630 1.00 56.44 842 ASP A N 1
ATOM 6461 C CA . ASP A 1 842 ? -36.412 2.263 -5.104 1.00 56.44 842 ASP A CA 1
ATOM 6462 C C . ASP A 1 842 ? -37.524 3.304 -4.899 1.00 56.44 842 ASP A C 1
ATOM 6464 O O . ASP A 1 842 ? -38.254 3.340 -3.909 1.00 56.44 842 ASP A O 1
ATOM 6468 N N . GLN A 1 843 ? -37.739 4.129 -5.925 1.00 65.06 843 GLN A N 1
ATOM 6469 C CA . GLN A 1 843 ? -39.029 4.809 -6.078 1.00 65.06 843 GLN A CA 1
ATOM 6470 C C . GLN A 1 843 ? -40.154 3.768 -6.223 1.00 65.06 843 GLN A C 1
ATOM 6472 O O . GLN A 1 843 ? -39.983 2.781 -6.944 1.00 65.06 843 GLN A O 1
ATOM 6477 N N . LEU A 1 844 ? -41.358 4.048 -5.697 1.00 73.31 844 LEU A N 1
ATOM 6478 C CA . LEU A 1 844 ? -42.595 3.344 -6.094 1.00 73.31 844 LEU A CA 1
ATOM 6479 C C . LEU A 1 844 ? -43.008 3.691 -7.539 1.00 73.31 844 LEU A C 1
ATOM 6481 O O . LEU A 1 844 ? -44.138 4.087 -7.816 1.00 73.31 844 LEU A O 1
ATOM 6485 N N . GLY A 1 845 ? -42.082 3.569 -8.488 1.00 73.75 845 GLY A N 1
ATOM 6486 C CA . GLY A 1 845 ? -42.361 3.595 -9.915 1.00 73.75 845 GLY A CA 1
ATOM 6487 C C . GLY A 1 845 ? -43.069 2.312 -10.373 1.00 73.75 845 GLY A C 1
ATOM 6488 O O . GLY A 1 845 ? -43.284 1.392 -9.580 1.00 73.75 845 GLY A O 1
ATOM 6489 N N . PRO A 1 846 ? -43.400 2.199 -11.671 1.00 75.94 846 PRO A N 1
ATOM 6490 C CA . PRO A 1 846 ? -44.220 1.102 -12.190 1.00 75.94 846 PRO A CA 1
ATOM 6491 C C . PRO A 1 846 ? -43.702 -0.307 -11.859 1.00 75.94 846 PRO A C 1
ATOM 6493 O O . PRO A 1 846 ? -44.497 -1.216 -11.646 1.00 75.94 846 PRO A O 1
ATOM 6496 N N . VAL A 1 847 ? -42.378 -0.492 -11.788 1.00 75.56 847 VAL A N 1
ATOM 6497 C CA . VAL A 1 847 ? -41.759 -1.791 -11.473 1.00 75.56 847 VAL A CA 1
ATOM 6498 C C . VAL A 1 847 ? -42.010 -2.195 -10.018 1.00 75.56 847 VAL A C 1
ATOM 6500 O O . VAL A 1 847 ? -42.416 -3.322 -9.766 1.00 75.56 847 VAL A O 1
ATOM 6503 N N . ARG A 1 848 ? -41.818 -1.286 -9.057 1.00 81.69 848 ARG A N 1
ATOM 6504 C CA . ARG A 1 848 ? -42.005 -1.575 -7.622 1.00 81.69 848 ARG A CA 1
ATOM 6505 C C . ARG A 1 848 ? -43.474 -1.682 -7.248 1.00 81.69 848 ARG A C 1
ATOM 6507 O O . ARG A 1 848 ? -43.839 -2.530 -6.446 1.00 81.69 848 ARG A O 1
ATOM 6514 N N . GLN A 1 849 ? -44.330 -0.903 -7.908 1.00 84.88 849 GLN A N 1
ATOM 6515 C CA . GLN A 1 849 ? -45.775 -1.093 -7.805 1.00 84.88 849 GLN A CA 1
ATOM 6516 C C . GLN A 1 849 ? -46.183 -2.507 -8.236 1.00 84.88 849 GLN A C 1
ATOM 6518 O O . GLN A 1 849 ? -46.995 -3.128 -7.560 1.00 84.88 849 GLN A O 1
ATOM 6523 N N . ALA A 1 850 ? -45.608 -3.038 -9.322 1.00 83.25 850 ALA A N 1
ATOM 6524 C CA . ALA A 1 850 ? -45.879 -4.408 -9.757 1.00 83.25 850 ALA A CA 1
ATOM 6525 C C . ALA A 1 850 ? -45.410 -5.457 -8.734 1.00 83.25 850 ALA A C 1
ATOM 6527 O O . ALA A 1 850 ? -46.164 -6.385 -8.459 1.00 83.25 850 ALA A O 1
ATOM 6528 N N . LEU A 1 851 ? -44.229 -5.272 -8.130 1.00 87.81 851 LEU A N 1
ATOM 6529 C CA . LEU A 1 851 ? -43.710 -6.149 -7.070 1.00 87.81 851 LEU A CA 1
ATOM 6530 C C . LEU A 1 851 ? -44.621 -6.174 -5.838 1.00 87.81 851 LEU A C 1
ATOM 6532 O O . LEU A 1 851 ? -44.967 -7.245 -5.354 1.00 87.81 851 LEU A O 1
ATOM 6536 N N . LEU A 1 852 ? -45.055 -5.005 -5.357 1.00 90.25 852 LEU A N 1
ATOM 6537 C CA . LEU A 1 852 ? -45.969 -4.927 -4.216 1.00 90.25 852 LEU A CA 1
ATOM 6538 C C . LEU A 1 852 ? -47.332 -5.543 -4.521 1.00 90.25 852 LEU A C 1
ATOM 6540 O O . LEU A 1 852 ? -47.907 -6.201 -3.663 1.00 90.25 852 LEU A O 1
ATOM 6544 N N . MET A 1 853 ? -47.851 -5.360 -5.737 1.00 91.31 853 MET A N 1
ATOM 6545 C CA . MET A 1 853 ? -49.086 -6.029 -6.145 1.00 91.31 853 MET A CA 1
ATOM 6546 C C . MET A 1 853 ? -48.914 -7.553 -6.167 1.00 91.31 853 MET A C 1
ATOM 6548 O O . MET A 1 853 ? -49.806 -8.253 -5.707 1.00 91.31 853 MET A O 1
ATOM 6552 N N . GLU A 1 854 ? -47.783 -8.072 -6.652 1.00 90.81 854 GLU A N 1
ATOM 6553 C CA . GLU A 1 854 ? -47.475 -9.510 -6.630 1.00 90.81 854 GLU A CA 1
ATOM 6554 C C . GLU A 1 854 ? -47.357 -10.054 -5.196 1.00 90.81 854 GLU A C 1
ATOM 6556 O O . GLU A 1 854 ? -47.944 -11.086 -4.882 1.00 90.81 854 GLU A O 1
ATOM 6561 N N . TYR A 1 855 ? -46.681 -9.323 -4.309 1.00 92.81 855 TYR A N 1
ATOM 6562 C CA . TYR A 1 855 ? -46.559 -9.659 -2.889 1.00 92.81 855 TYR A CA 1
ATOM 6563 C C . TYR A 1 855 ? -47.919 -9.695 -2.170 1.00 92.81 855 TYR A C 1
ATOM 6565 O O . TYR A 1 855 ? -48.252 -10.682 -1.517 1.00 92.81 855 TYR A O 1
ATOM 6573 N N . LEU A 1 856 ? -48.751 -8.662 -2.349 1.00 92.31 856 LEU A N 1
ATOM 6574 C CA . LEU A 1 856 ? -50.094 -8.620 -1.759 1.00 92.31 856 LEU A CA 1
ATOM 6575 C C . LEU A 1 856 ? -50.996 -9.732 -2.318 1.00 92.31 856 LEU A C 1
ATOM 6577 O O . LEU A 1 856 ? -51.752 -10.340 -1.569 1.00 92.31 856 LEU A O 1
ATOM 6581 N N . GLN A 1 857 ? -50.891 -10.058 -3.614 1.00 89.75 857 GLN A N 1
ATOM 6582 C CA . GLN A 1 857 ? -51.604 -11.207 -4.197 1.00 89.75 857 GLN A CA 1
ATOM 6583 C C . GLN A 1 857 ? -51.214 -12.545 -3.560 1.00 89.75 857 GLN A C 1
ATOM 6585 O O . GLN A 1 857 ? -52.021 -13.475 -3.576 1.00 89.75 857 GLN A O 1
ATOM 6590 N N . ALA A 1 858 ? -49.984 -12.664 -3.056 1.00 84.81 858 ALA A N 1
ATOM 6591 C CA . ALA A 1 858 ? -49.488 -13.875 -2.417 1.00 84.81 858 ALA A CA 1
ATOM 6592 C C . ALA A 1 858 ? -49.951 -14.029 -0.954 1.00 84.81 858 ALA A C 1
ATOM 6594 O O . ALA A 1 858 ? -49.753 -15.101 -0.389 1.00 84.81 858 ALA A O 1
ATOM 6595 N N . GLY A 1 859 ? -50.607 -13.015 -0.374 1.00 85.44 859 GLY A N 1
ATOM 6596 C CA . GLY A 1 859 ? -51.093 -13.012 1.013 1.00 85.44 859 GLY A CA 1
ATOM 6597 C C . GLY A 1 859 ? -50.273 -12.147 1.975 1.00 85.44 859 GLY A C 1
ATOM 6598 O O . GLY A 1 859 ? -50.614 -12.060 3.152 1.00 85.44 859 GLY A O 1
ATOM 6599 N N . GLY A 1 860 ? -49.232 -11.476 1.474 1.00 89.50 860 GLY A N 1
ATOM 6600 C CA . GLY A 1 860 ? -48.340 -10.643 2.275 1.00 89.50 860 GLY A CA 1
ATOM 6601 C C . GLY A 1 860 ? -49.012 -9.418 2.891 1.00 89.50 860 GLY A C 1
ATOM 6602 O O . GLY A 1 860 ? -49.917 -8.827 2.300 1.00 89.50 860 GLY A O 1
ATOM 6603 N N . ASN A 1 861 ? -48.541 -8.986 4.065 1.00 93.56 861 ASN A N 1
ATOM 6604 C CA . ASN A 1 861 ? -49.071 -7.807 4.754 1.00 93.56 861 ASN A CA 1
ATOM 6605 C C . ASN A 1 861 ? -48.212 -6.558 4.506 1.00 93.56 861 ASN A C 1
ATOM 6607 O O . ASN A 1 861 ? -46.985 -6.651 4.458 1.00 93.56 861 ASN A O 1
ATOM 6611 N N . LEU A 1 862 ? -48.837 -5.382 4.360 1.00 94.81 862 LEU A N 1
ATOM 6612 C CA . LEU A 1 862 ? -48.155 -4.129 3.995 1.00 94.81 862 LEU A CA 1
ATOM 6613 C C . LEU A 1 862 ? -48.511 -2.955 4.918 1.00 94.81 862 LEU A C 1
ATOM 6615 O O . LEU A 1 862 ? -49.675 -2.579 5.051 1.00 94.81 862 LEU A O 1
ATOM 6619 N N . VAL A 1 863 ? -47.498 -2.278 5.451 1.00 94.94 863 VAL A N 1
ATOM 6620 C CA . VAL A 1 863 ? -47.622 -0.932 6.024 1.00 94.94 863 VAL A CA 1
ATOM 6621 C C . VAL A 1 863 ? -47.039 0.071 5.034 1.00 94.94 863 VAL A C 1
ATOM 6623 O O . VAL A 1 863 ? -45.842 0.061 4.769 1.00 94.94 863 VAL A O 1
ATOM 6626 N N . LEU A 1 864 ? -47.872 0.965 4.499 1.00 91.88 864 LEU A N 1
ATOM 6627 C CA . LEU A 1 864 ? -47.451 2.023 3.576 1.00 91.88 864 LEU A CA 1
ATOM 6628 C C . LEU A 1 864 ? -47.667 3.391 4.222 1.00 91.88 864 LEU A C 1
ATOM 6630 O O . LEU A 1 864 ? -48.762 3.693 4.695 1.00 91.88 864 LEU A O 1
ATOM 6634 N N . SER A 1 865 ? -46.644 4.242 4.224 1.00 87.12 865 SER A N 1
ATOM 6635 C CA . SER A 1 865 ? -46.683 5.502 4.971 1.00 87.12 865 SER A CA 1
ATOM 6636 C C . SER A 1 865 ? -46.073 6.656 4.196 1.00 87.12 865 SER A C 1
ATOM 6638 O O . SER A 1 865 ? -44.987 6.524 3.637 1.00 87.12 865 SER A O 1
ATOM 6640 N N . GLY A 1 866 ? -46.773 7.793 4.179 1.00 83.88 866 GLY A N 1
ATOM 6641 C CA . GLY A 1 866 ? -46.300 9.037 3.575 1.00 83.88 866 GLY A CA 1
ATOM 6642 C C . GLY A 1 866 ? -47.367 9.736 2.738 1.00 83.88 866 GLY A C 1
ATOM 6643 O O . GLY A 1 866 ? -47.912 9.167 1.791 1.00 83.88 866 GLY A O 1
ATOM 6644 N N . ALA A 1 867 ? -47.619 11.018 3.028 1.00 75.81 867 ALA A N 1
ATOM 6645 C CA . ALA A 1 867 ? -48.559 11.836 2.254 1.00 75.81 867 ALA A CA 1
ATOM 6646 C C . ALA A 1 867 ? -48.197 11.829 0.758 1.00 75.81 867 ALA A C 1
ATOM 6648 O O . ALA A 1 867 ? -49.058 11.601 -0.094 1.00 75.81 867 ALA A O 1
ATOM 6649 N N . TYR A 1 868 ? -46.900 11.965 0.445 1.00 75.25 868 TYR A N 1
ATOM 6650 C CA . TYR A 1 868 ? -46.389 11.935 -0.924 1.00 75.25 868 TYR A CA 1
ATOM 6651 C C . TYR A 1 868 ? -46.701 10.621 -1.645 1.00 75.25 868 TYR A C 1
ATOM 6653 O O . TYR A 1 868 ? -47.207 10.654 -2.765 1.00 75.25 868 TYR A O 1
ATOM 6661 N N . ALA A 1 869 ? -46.478 9.473 -1.000 1.00 76.88 869 ALA A N 1
ATOM 6662 C CA . ALA A 1 869 ? -46.808 8.174 -1.581 1.00 76.88 869 ALA A CA 1
ATOM 6663 C C . ALA A 1 869 ? -48.273 8.109 -2.007 1.00 76.88 869 ALA A C 1
ATOM 6665 O O . ALA A 1 869 ? -48.576 7.782 -3.151 1.00 76.88 869 ALA A O 1
ATOM 6666 N N . THR A 1 870 ? -49.185 8.493 -1.113 1.00 82.94 870 THR A N 1
ATOM 6667 C CA . THR A 1 870 ? -50.617 8.337 -1.379 1.00 82.94 870 THR A CA 1
ATOM 6668 C C . THR A 1 870 ? -51.119 9.168 -2.554 1.00 82.94 870 THR A C 1
ATOM 6670 O O . THR A 1 870 ? -51.949 8.686 -3.319 1.00 82.94 870 THR A O 1
ATOM 6673 N N . GLY A 1 871 ? -50.613 10.384 -2.758 1.00 76.56 871 GLY A N 1
ATOM 6674 C CA . GLY A 1 871 ? -51.085 11.192 -3.877 1.00 76.56 871 GLY A CA 1
ATOM 6675 C C . GLY A 1 871 ? -50.301 11.021 -5.183 1.00 76.56 871 GLY A C 1
ATOM 6676 O O . GLY A 1 871 ? -50.833 11.365 -6.229 1.00 76.56 871 GLY A O 1
ATOM 6677 N N . PHE A 1 872 ? -49.094 10.441 -5.180 1.00 76.56 872 PHE A N 1
ATOM 6678 C CA . PHE A 1 872 ? -48.447 9.983 -6.426 1.00 76.56 872 PHE A CA 1
ATOM 6679 C C . PHE A 1 872 ? -49.021 8.656 -6.937 1.00 76.56 872 PHE A C 1
ATOM 6681 O O . PHE A 1 872 ? -48.953 8.367 -8.132 1.00 76.56 872 PHE A O 1
ATOM 6688 N N . LEU A 1 873 ? -49.579 7.847 -6.035 1.00 82.38 873 LEU A N 1
ATOM 6689 C CA . LEU A 1 873 ? -50.218 6.580 -6.367 1.00 82.38 873 LEU A CA 1
ATOM 6690 C C . LEU A 1 873 ? -51.692 6.735 -6.771 1.00 82.38 873 LEU A C 1
ATOM 6692 O O . LEU A 1 873 ? -52.282 5.751 -7.209 1.00 82.38 873 LEU A O 1
ATOM 6696 N N . ASP A 1 874 ? -52.273 7.934 -6.667 1.00 80.44 874 ASP A N 1
ATOM 6697 C CA . ASP A 1 874 ? -53.716 8.219 -6.763 1.00 80.44 874 ASP A CA 1
ATOM 6698 C C . ASP A 1 874 ? -54.448 7.618 -7.979 1.00 80.44 874 ASP A C 1
ATOM 6700 O O . ASP A 1 874 ? -55.648 7.348 -7.932 1.00 80.44 874 ASP A O 1
ATOM 6704 N N . SER A 1 875 ? -53.716 7.389 -9.063 1.00 80.12 875 SER A N 1
ATOM 6705 C CA . SER A 1 875 ? -54.197 6.917 -10.360 1.00 80.12 875 SER A CA 1
ATOM 6706 C C . SER A 1 875 ? -53.658 5.534 -10.745 1.00 80.12 875 SER A C 1
ATOM 6708 O O . SER A 1 875 ? -53.845 5.087 -11.878 1.00 80.12 875 SER A O 1
ATOM 6710 N N . THR A 1 876 ? -52.996 4.844 -9.816 1.00 89.06 876 THR A N 1
ATOM 6711 C CA . THR A 1 876 ? -52.350 3.542 -10.035 1.00 89.06 876 THR A CA 1
ATOM 6712 C C . THR A 1 876 ? -53.260 2.369 -9.667 1.00 89.06 876 THR A C 1
ATOM 6714 O O . THR A 1 876 ? -54.186 2.493 -8.858 1.00 89.06 876 THR A O 1
ATOM 6717 N N . GLU A 1 877 ? -52.986 1.194 -10.243 1.00 90.75 877 GLU A N 1
ATOM 6718 C CA . GLU A 1 877 ? -53.711 -0.040 -9.906 1.00 90.75 877 GLU A CA 1
ATOM 6719 C C . GLU A 1 877 ? -53.446 -0.492 -8.465 1.00 90.75 877 GLU A C 1
ATOM 6721 O O . GLU A 1 877 ? -54.377 -0.942 -7.806 1.00 90.75 877 GLU A O 1
ATOM 6726 N N . LEU A 1 878 ? -52.229 -0.306 -7.938 1.00 91.06 878 LEU A N 1
ATOM 6727 C CA . LEU A 1 878 ? -51.906 -0.593 -6.535 1.00 91.06 878 LEU A CA 1
ATOM 6728 C C . LEU A 1 878 ? -52.853 0.170 -5.593 1.00 91.06 878 LEU A C 1
ATOM 6730 O O . LEU A 1 878 ? -53.470 -0.405 -4.699 1.00 91.06 878 LEU A O 1
ATOM 6734 N N . PHE A 1 879 ? -53.033 1.466 -5.839 1.00 91.12 879 PHE A N 1
ATOM 6735 C CA . PHE A 1 879 ? -53.851 2.326 -4.987 1.00 91.12 879 PHE A CA 1
ATOM 6736 C C . PHE A 1 879 ? -55.349 2.035 -5.090 1.00 91.12 879 PHE A C 1
ATOM 6738 O O . PHE A 1 879 ? -56.059 2.026 -4.087 1.00 91.12 879 PHE A O 1
ATOM 6745 N N . THR A 1 880 ? -55.831 1.769 -6.303 1.00 90.81 880 THR A N 1
ATOM 6746 C CA . THR A 1 880 ? -57.268 1.620 -6.571 1.00 90.81 880 THR A CA 1
ATOM 6747 C C . THR A 1 880 ? -57.779 0.190 -6.401 1.00 90.81 880 THR A C 1
ATOM 6749 O O . THR A 1 880 ? -58.897 0.013 -5.923 1.00 90.81 880 THR A O 1
ATOM 6752 N N . ASN A 1 881 ? -56.981 -0.824 -6.749 1.00 90.31 881 ASN A N 1
ATOM 6753 C CA . ASN A 1 881 ? -57.415 -2.224 -6.797 1.00 90.31 881 ASN A CA 1
ATOM 6754 C C . ASN A 1 881 ? -56.889 -3.091 -5.641 1.00 90.31 881 ASN A C 1
ATOM 6756 O O . ASN A 1 881 ? -57.465 -4.147 -5.415 1.00 90.31 881 ASN A O 1
ATOM 6760 N N . TYR A 1 882 ? -55.821 -2.682 -4.941 1.00 91.81 882 TYR A N 1
ATOM 6761 C CA . TYR A 1 882 ? -55.245 -3.448 -3.815 1.00 91.81 882 TYR A CA 1
ATOM 6762 C C . TYR A 1 882 ? -55.393 -2.742 -2.476 1.00 91.81 882 TYR A C 1
ATOM 6764 O O . TYR A 1 882 ? -55.610 -3.386 -1.451 1.00 91.81 882 TYR A O 1
ATOM 6772 N N . LEU A 1 883 ? -55.270 -1.414 -2.484 1.00 93.38 883 LEU A N 1
ATOM 6773 C CA . LEU A 1 883 ? -55.476 -0.591 -1.294 1.00 93.38 883 LEU A CA 1
ATOM 6774 C C . LEU A 1 883 ? -56.913 -0.047 -1.208 1.00 93.38 883 LEU A C 1
ATOM 6776 O O . LEU A 1 883 ? -57.352 0.353 -0.134 1.00 93.38 883 LEU A O 1
ATOM 6780 N N . PHE A 1 884 ? -57.654 -0.066 -2.323 1.00 93.88 884 PHE A N 1
ATOM 6781 C CA . PHE A 1 884 ? -59.033 0.422 -2.449 1.00 93.88 884 PHE A CA 1
ATOM 6782 C C . PHE A 1 884 ? -59.213 1.861 -1.947 1.00 93.88 884 PHE A C 1
ATOM 6784 O O . PHE A 1 884 ? -60.117 2.182 -1.172 1.00 93.88 884 PHE A O 1
ATOM 6791 N N . LEU A 1 885 ? -58.328 2.745 -2.403 1.00 93.19 885 LEU A N 1
ATOM 6792 C CA . LEU A 1 885 ? -58.269 4.140 -1.985 1.00 93.19 885 LEU A CA 1
ATOM 6793 C C . LEU A 1 885 ? -58.596 5.094 -3.129 1.00 93.19 885 LEU A C 1
ATOM 6795 O O . LEU A 1 885 ? -58.304 4.842 -4.298 1.00 93.19 885 LEU A O 1
ATOM 6799 N N . GLN A 1 886 ? -59.150 6.243 -2.758 1.00 91.56 886 GLN A N 1
ATOM 6800 C CA . GLN A 1 886 ? -59.226 7.423 -3.606 1.00 91.56 886 GLN A CA 1
ATOM 6801 C C . GLN A 1 886 ? -58.586 8.604 -2.872 1.00 91.56 886 GLN A C 1
ATOM 6803 O O . GLN A 1 886 ? -58.894 8.861 -1.709 1.00 91.56 886 GLN A O 1
ATOM 6808 N N . HIS A 1 887 ? -57.698 9.320 -3.558 1.00 91.19 887 HIS A N 1
ATOM 6809 C CA . HIS A 1 887 ? -57.083 10.533 -3.033 1.00 91.19 887 HIS A CA 1
ATOM 6810 C C . HIS A 1 887 ? -58.004 11.735 -3.281 1.00 91.19 887 HIS A C 1
ATOM 6812 O O . HIS A 1 887 ? -58.505 11.912 -4.392 1.00 91.19 887 HIS A O 1
ATOM 6818 N N . GLU A 1 888 ? -58.211 12.573 -2.265 1.00 90.94 888 GLU A N 1
ATOM 6819 C CA . GLU A 1 888 ? -59.132 13.715 -2.343 1.00 90.94 888 GLU A CA 1
ATOM 6820 C C . GLU A 1 888 ? -58.382 15.046 -2.406 1.00 90.94 888 GLU A C 1
ATOM 6822 O O . GLU A 1 888 ? -58.562 15.826 -3.341 1.00 90.94 888 GLU A O 1
ATOM 6827 N N . GLN A 1 889 ? -57.506 15.312 -1.437 1.00 87.94 889 GLN A N 1
ATOM 6828 C CA . GLN A 1 889 ? -56.752 16.563 -1.387 1.00 87.94 889 GLN A CA 1
ATOM 6829 C C . GLN A 1 889 ? -55.465 16.447 -0.575 1.00 87.94 889 GLN A C 1
ATOM 6831 O O . GLN A 1 889 ? -55.309 15.564 0.262 1.00 87.94 889 GLN A O 1
ATOM 6836 N N . TRP A 1 890 ? -54.572 17.400 -0.821 1.00 85.56 890 TRP A N 1
ATOM 6837 C CA . TRP A 1 890 ? -53.293 17.541 -0.141 1.00 85.56 890 TRP A CA 1
ATOM 6838 C C . TRP A 1 890 ? -53.343 18.627 0.926 1.00 85.56 890 TRP A C 1
ATOM 6840 O O . TRP A 1 890 ? -54.011 19.645 0.752 1.00 85.56 890 TRP A O 1
ATOM 6850 N N . ASP A 1 891 ? -52.552 18.409 1.967 1.00 81.06 891 ASP A N 1
ATOM 6851 C CA . ASP A 1 891 ? -52.179 19.331 3.033 1.00 81.06 891 ASP A CA 1
ATOM 6852 C C . ASP A 1 891 ? -53.365 20.075 3.657 1.00 81.06 891 ASP A C 1
ATOM 6854 O O . ASP A 1 891 ? -53.597 21.268 3.453 1.00 81.06 891 ASP A O 1
ATOM 6858 N N . MET A 1 892 ? -54.155 19.327 4.427 1.00 83.44 892 MET A N 1
ATOM 6859 C CA . MET A 1 892 ? -55.364 19.850 5.058 1.00 83.44 892 MET A CA 1
ATOM 6860 C C . MET A 1 892 ? -55.095 20.712 6.287 1.00 83.44 892 MET A C 1
ATOM 6862 O O . MET A 1 892 ? -55.948 21.518 6.642 1.00 83.44 892 MET A O 1
ATOM 6866 N N . GLY A 1 893 ? -53.960 20.541 6.968 1.00 82.00 893 GLY A N 1
ATOM 6867 C CA . GLY A 1 893 ? -53.662 21.264 8.207 1.00 82.00 893 GLY A CA 1
ATOM 6868 C C . GLY A 1 893 ? -54.602 20.922 9.374 1.00 82.00 893 GLY A C 1
ATOM 6869 O O . GLY A 1 893 ? -55.000 21.819 10.126 1.00 82.00 893 GLY A O 1
ATOM 6870 N N . LEU A 1 894 ? -54.979 19.645 9.521 1.00 88.56 894 LEU A N 1
ATOM 6871 C CA . LEU A 1 894 ? -55.783 19.128 10.638 1.00 88.56 894 LEU A CA 1
ATOM 6872 C C . LEU A 1 894 ? -54.919 18.171 11.485 1.00 88.56 894 LEU A C 1
ATOM 6874 O O . LEU A 1 894 ? -54.684 17.038 11.074 1.00 88.56 894 LEU A O 1
ATOM 6878 N N . PRO A 1 895 ? -54.374 18.605 12.637 1.00 88.19 895 PRO A N 1
ATOM 6879 C CA . PRO A 1 895 ? -53.419 17.800 13.405 1.00 88.19 895 PRO A CA 1
ATOM 6880 C C . PRO A 1 895 ? -54.058 16.700 14.267 1.00 88.19 895 PRO A C 1
ATOM 6882 O O . PRO A 1 895 ? -53.361 15.770 14.655 1.00 88.19 895 PRO A O 1
ATOM 6885 N N . GLY A 1 896 ? -55.352 16.785 14.585 1.00 92.00 896 GLY A N 1
ATOM 6886 C CA . GLY A 1 896 ? -56.029 15.797 15.427 1.00 92.00 896 GLY A CA 1
ATOM 6887 C C . GLY A 1 896 ? -56.623 14.656 14.612 1.00 92.00 896 GLY A C 1
ATOM 6888 O O . GLY A 1 896 ? -57.285 14.908 13.602 1.00 92.00 896 GLY A O 1
ATOM 6889 N N . LEU A 1 897 ? -56.430 13.419 15.074 1.00 94.19 897 LEU A N 1
ATOM 6890 C CA . LEU A 1 897 ? -57.027 12.219 14.492 1.00 94.19 897 LEU A CA 1
ATOM 6891 C C . LEU A 1 897 ? -57.933 11.528 15.513 1.00 94.19 897 LEU A C 1
ATOM 6893 O O . LEU A 1 897 ? -57.523 11.289 16.647 1.00 94.19 897 LEU A O 1
ATOM 6897 N N . LEU A 1 898 ? -59.146 11.184 15.089 1.00 95.12 898 LEU A N 1
ATOM 6898 C CA . LEU A 1 898 ? -60.115 10.441 15.888 1.00 95.12 898 LEU A CA 1
ATOM 6899 C C . LEU A 1 898 ? -60.137 8.985 15.446 1.00 95.12 898 LEU A C 1
ATOM 6901 O O . LEU A 1 898 ? -60.291 8.703 14.252 1.00 95.12 898 LEU A O 1
ATOM 6905 N N . GLY A 1 899 ? -60.018 8.081 16.408 1.00 95.00 899 GLY A N 1
ATOM 6906 C CA . GLY A 1 899 ? -60.136 6.652 16.172 1.00 95.00 899 GLY A CA 1
ATOM 6907 C C . GLY A 1 899 ? -61.564 6.243 15.814 1.00 95.00 899 GLY A C 1
ATOM 6908 O O . GLY A 1 899 ? -62.528 6.674 16.452 1.00 95.00 899 GLY A O 1
ATOM 6909 N N . GLU A 1 900 ? -61.728 5.406 14.790 1.00 94.19 900 GLU A N 1
ATOM 6910 C CA . GLU A 1 900 ? -63.046 4.907 14.393 1.00 94.19 900 GLU A CA 1
ATOM 6911 C C . GLU A 1 900 ? -63.529 3.805 15.358 1.00 94.19 900 GLU A C 1
ATOM 6913 O O . GLU A 1 900 ? -62.859 2.777 15.506 1.00 94.19 900 GLU A O 1
ATOM 6918 N N . PRO A 1 901 ? -64.695 3.965 16.017 1.00 92.25 901 PRO A N 1
ATOM 6919 C CA . PRO A 1 901 ? -65.176 2.986 16.986 1.00 92.25 901 PRO A CA 1
ATOM 6920 C C . PRO A 1 901 ? -65.395 1.594 16.384 1.00 92.25 901 PRO A C 1
ATOM 6922 O O . PRO A 1 901 ? -66.039 1.442 15.345 1.00 92.25 901 PRO A O 1
ATOM 6925 N N . GLY A 1 902 ? -64.915 0.568 17.083 1.00 86.69 902 GLY A N 1
ATOM 6926 C CA . GLY A 1 902 ? -64.963 -0.832 16.653 1.00 86.69 902 GLY A CA 1
ATOM 6927 C C . GLY A 1 902 ? -63.969 -1.213 15.549 1.00 86.69 902 GLY A C 1
ATOM 6928 O O . GLY A 1 902 ? -63.981 -2.363 15.114 1.00 86.69 902 GLY A O 1
ATOM 6929 N N . ASN A 1 903 ? -63.116 -0.288 15.098 1.00 92.75 903 ASN A N 1
ATOM 6930 C CA . ASN A 1 903 ? -62.026 -0.585 14.175 1.00 92.75 903 ASN A CA 1
ATOM 6931 C C . ASN A 1 903 ? -60.810 -1.171 14.934 1.00 92.75 903 ASN A C 1
ATOM 6933 O O . ASN A 1 903 ? -60.400 -0.574 15.931 1.00 92.75 903 ASN A O 1
ATOM 6937 N N . PRO A 1 904 ? -60.190 -2.280 14.481 1.00 90.19 904 PRO A N 1
ATOM 6938 C CA . PRO A 1 904 ? -59.045 -2.896 15.162 1.00 90.19 904 PRO A CA 1
ATOM 6939 C C . PRO A 1 904 ? -57.891 -1.937 15.467 1.00 90.19 904 PRO A C 1
ATOM 6941 O O . PRO A 1 904 ? -57.322 -2.002 16.555 1.00 90.19 904 PRO A O 1
ATOM 6944 N N . LEU A 1 905 ? -57.601 -0.999 14.563 1.00 92.75 905 LEU A N 1
ATOM 6945 C CA . LEU A 1 905 ? -56.524 -0.023 14.736 1.00 92.75 905 LEU A CA 1
ATOM 6946 C C . LEU A 1 905 ? -56.981 1.235 15.487 1.00 92.75 905 LEU A C 1
ATOM 6948 O O . LEU A 1 905 ? -56.231 1.774 16.295 1.00 92.75 905 LEU A O 1
ATOM 6952 N N . GLY A 1 906 ? -58.203 1.705 15.218 1.00 91.06 906 GLY A N 1
ATOM 6953 C CA . GLY A 1 906 ? -58.703 2.992 15.714 1.00 91.06 906 GLY A CA 1
ATOM 6954 C C . GLY A 1 906 ? -59.457 2.963 17.045 1.00 91.06 906 GLY A C 1
ATOM 6955 O O . GLY A 1 906 ? -59.519 3.977 17.730 1.00 91.06 906 GLY A O 1
ATOM 6956 N N . ASP A 1 907 ? -60.060 1.842 17.444 1.00 92.81 907 ASP A N 1
ATOM 6957 C CA . ASP A 1 907 ? -61.056 1.851 18.523 1.00 92.81 907 ASP A CA 1
ATOM 6958 C C . ASP A 1 907 ? -60.484 2.326 19.872 1.00 92.81 907 ASP A C 1
ATOM 6960 O O . ASP A 1 907 ? -59.611 1.691 20.470 1.00 92.81 907 ASP A O 1
ATOM 6964 N N . GLY A 1 908 ? -60.995 3.453 20.371 1.00 91.44 908 GLY A N 1
ATOM 6965 C CA . GLY A 1 908 ? -60.567 4.037 21.644 1.00 91.44 908 GLY A CA 1
ATOM 6966 C C . GLY A 1 908 ? -59.164 4.656 21.639 1.00 91.44 908 GLY A C 1
ATOM 6967 O O . GLY A 1 908 ? -58.647 4.934 22.720 1.00 91.44 908 GLY A O 1
ATOM 6968 N N . LEU A 1 909 ? -58.559 4.869 20.466 1.00 93.00 909 LEU A N 1
ATOM 6969 C CA . LEU A 1 909 ? -57.269 5.536 20.306 1.00 93.00 909 LEU A CA 1
ATOM 6970 C C . LEU A 1 909 ? -57.459 6.818 19.485 1.00 93.00 909 LEU A C 1
ATOM 6972 O O . LEU A 1 909 ? -57.789 6.755 18.309 1.00 93.00 909 LEU A O 1
ATOM 6976 N N . ASP A 1 910 ? -57.240 7.976 20.103 1.00 93.75 910 ASP A N 1
ATOM 6977 C CA . ASP A 1 910 ? -57.151 9.263 19.404 1.00 93.75 910 ASP A CA 1
ATOM 6978 C C . ASP A 1 910 ? -55.674 9.662 19.327 1.00 93.75 910 ASP A C 1
ATOM 6980 O O . ASP A 1 910 ? -54.938 9.466 20.294 1.00 93.75 910 ASP A O 1
ATOM 6984 N N . LEU A 1 911 ? -55.238 10.223 18.198 1.00 93.75 911 LEU A N 1
ATOM 6985 C CA . LEU A 1 911 ? -53.829 10.554 17.951 1.00 93.75 911 LEU A CA 1
ATOM 6986 C C . LEU A 1 911 ? -53.647 12.046 17.684 1.00 93.75 911 LEU A C 1
ATOM 6988 O O . LEU A 1 911 ? -54.566 12.742 17.235 1.00 93.75 911 LEU A O 1
ATOM 6992 N N . GLN A 1 912 ? -52.424 12.528 17.896 1.00 91.75 912 GLN A N 1
ATOM 6993 C CA . GLN A 1 912 ? -52.012 13.872 17.498 1.00 91.75 912 GLN A CA 1
ATOM 6994 C C . GLN A 1 912 ? -50.837 13.844 16.519 1.00 91.75 912 GLN A C 1
ATOM 6996 O O . GLN A 1 912 ? -49.864 13.109 16.692 1.00 91.75 912 GLN A O 1
ATOM 7001 N N . LEU A 1 913 ? -50.917 14.698 15.500 1.00 90.00 913 LEU A N 1
ATOM 7002 C CA . LEU A 1 913 ? -49.841 14.957 14.551 1.00 90.00 913 LEU A CA 1
ATOM 7003 C C . LEU A 1 913 ? -49.093 16.244 14.923 1.00 90.00 913 LEU A C 1
ATOM 7005 O O . LEU A 1 913 ? -49.681 17.224 15.388 1.00 90.00 913 LEU A O 1
ATOM 7009 N N . SER A 1 914 ? -47.784 16.264 14.690 1.00 85.81 914 SER A N 1
ATOM 7010 C CA . SER A 1 914 ? -46.928 17.425 14.912 1.00 85.81 914 SER A CA 1
ATOM 7011 C C . SER A 1 914 ? -47.267 18.570 13.944 1.00 85.81 914 SER A C 1
ATOM 7013 O O . SER A 1 914 ? -47.694 18.365 12.802 1.00 85.81 914 SER A O 1
ATOM 7015 N N . SER A 1 915 ? -47.101 19.813 14.407 1.00 69.38 915 SER A N 1
ATOM 7016 C CA . SER A 1 915 ? -47.439 21.013 13.633 1.00 69.38 915 SER A CA 1
ATOM 7017 C C . SER A 1 915 ? -46.601 21.128 12.357 1.00 69.38 915 SER A C 1
ATOM 7019 O O . SER A 1 915 ? -45.378 21.061 12.435 1.00 69.38 915 SER A O 1
ATOM 7021 N N . GLY A 1 916 ? -47.239 21.394 11.211 1.00 64.06 916 GLY A N 1
ATOM 7022 C CA . GLY A 1 916 ? -46.549 21.556 9.920 1.00 64.06 916 GLY A CA 1
ATOM 7023 C C . GLY A 1 916 ? -46.320 20.253 9.146 1.00 64.06 916 GLY A C 1
ATOM 7024 O O . GLY A 1 916 ? -45.593 20.256 8.159 1.00 64.06 916 GLY A O 1
ATOM 7025 N N . SER A 1 917 ? -46.932 19.154 9.588 1.00 70.12 917 SER A N 1
ATOM 7026 C CA . SER A 1 917 ? -46.878 17.857 8.912 1.00 70.12 917 SER A CA 1
ATOM 7027 C C . SER A 1 917 ? -47.645 17.853 7.590 1.00 70.12 917 SER A C 1
ATOM 7029 O O . SER A 1 917 ? -48.796 18.283 7.550 1.00 70.12 917 SER A O 1
ATOM 7031 N N . TYR A 1 918 ? -47.043 17.287 6.540 1.00 78.12 918 TYR A N 1
ATOM 7032 C CA . TYR A 1 918 ? -47.731 17.019 5.276 1.00 78.12 918 TYR A CA 1
ATOM 7033 C C . TYR A 1 918 ? -48.745 15.885 5.455 1.00 78.12 918 TYR A C 1
ATOM 7035 O O . TYR A 1 918 ? -48.410 14.804 5.938 1.00 78.12 918 TYR A O 1
ATOM 7043 N N . GLN A 1 919 ? -49.987 16.138 5.056 1.00 86.06 919 GLN A N 1
ATOM 7044 C CA . GLN A 1 919 ? -51.127 15.239 5.237 1.00 86.06 919 GLN A CA 1
ATOM 7045 C C . GLN A 1 919 ? -51.886 15.103 3.921 1.00 86.06 919 GLN A C 1
ATOM 7047 O O . GLN A 1 919 ? -52.055 16.095 3.221 1.00 86.06 919 GLN A O 1
ATOM 7052 N N . SER A 1 920 ? -52.406 13.925 3.615 1.00 88.69 920 SER A N 1
ATOM 7053 C CA . SER A 1 920 ? -53.310 13.698 2.489 1.00 88.69 920 SER A CA 1
ATOM 7054 C C . SER A 1 920 ? -54.678 13.261 3.000 1.00 88.69 920 SER A C 1
ATOM 7056 O O . SER A 1 920 ? -54.794 12.548 3.992 1.00 88.69 920 SER A O 1
ATOM 7058 N N . GLU A 1 921 ? -55.740 13.696 2.331 1.00 91.25 921 GLU A N 1
ATOM 7059 C CA . GLU A 1 921 ? -57.084 13.196 2.597 1.00 91.25 921 GLU A CA 1
ATOM 7060 C C . GLU A 1 921 ? -57.399 12.018 1.694 1.00 91.25 921 GLU A C 1
ATOM 7062 O O . GLU A 1 921 ? -57.339 12.137 0.466 1.00 91.25 921 GLU A O 1
ATOM 7067 N N . LEU A 1 922 ? -57.814 10.912 2.305 1.00 93.31 922 LEU A N 1
ATOM 7068 C CA . LEU A 1 922 ? -58.226 9.719 1.587 1.00 93.31 922 LEU A CA 1
ATOM 7069 C C . LEU A 1 922 ? -59.716 9.429 1.761 1.00 93.31 922 LEU A C 1
ATOM 7071 O O . LEU A 1 922 ? -60.333 9.709 2.795 1.00 93.31 922 LEU A O 1
ATOM 7075 N N . THR A 1 923 ? -60.270 8.766 0.757 1.00 93.62 923 THR A N 1
ATOM 7076 C CA . THR A 1 923 ? -61.537 8.048 0.832 1.00 93.62 923 THR A CA 1
ATOM 7077 C C . THR A 1 923 ? -61.245 6.551 0.768 1.00 93.62 923 THR A C 1
ATOM 7079 O O . THR A 1 923 ? -60.705 6.065 -0.224 1.00 93.62 923 THR A O 1
ATOM 7082 N N . ALA A 1 924 ? -61.614 5.820 1.823 1.00 93.38 924 ALA A N 1
ATOM 7083 C CA . ALA A 1 924 ? -61.585 4.359 1.833 1.00 93.38 924 ALA A CA 1
ATOM 7084 C C . ALA A 1 924 ? -62.797 3.814 1.060 1.00 93.38 924 ALA A C 1
ATOM 7086 O O . ALA A 1 924 ? -63.943 4.153 1.379 1.00 93.38 924 ALA A O 1
ATOM 7087 N N . LEU A 1 925 ? -62.554 2.994 0.040 1.00 92.25 925 LEU A N 1
ATOM 7088 C CA . LEU A 1 925 ? -63.587 2.322 -0.743 1.00 92.25 925 LEU A CA 1
ATOM 7089 C C . LEU A 1 925 ? -63.692 0.862 -0.282 1.00 92.25 925 LEU A C 1
ATOM 7091 O O . LEU A 1 925 ? -62.660 0.227 -0.092 1.00 92.25 925 LEU A O 1
ATOM 7095 N N . PRO A 1 926 ? -64.904 0.291 -0.123 1.00 90.56 926 PRO A N 1
ATOM 7096 C CA . PRO A 1 926 ? -65.049 -1.106 0.283 1.00 90.56 926 PRO A CA 1
ATOM 7097 C C . PRO A 1 926 ? -64.249 -2.040 -0.636 1.00 90.56 926 PRO A C 1
ATOM 7099 O O . PRO A 1 926 ? -64.357 -1.882 -1.858 1.00 90.56 926 PRO A O 1
ATOM 7102 N N . PRO A 1 927 ? -63.491 -3.005 -0.088 1.00 91.56 927 PRO A N 1
ATOM 7103 C CA . PRO A 1 927 ? -63.451 -3.498 1.302 1.00 91.56 927 PRO A CA 1
ATOM 7104 C C . PRO A 1 927 ? -62.705 -2.625 2.324 1.00 91.56 927 PRO A C 1
ATOM 7106 O O . PRO A 1 927 ? -62.882 -2.847 3.522 1.00 91.56 927 PRO A O 1
ATOM 7109 N N . ALA A 1 928 ? -61.895 -1.653 1.894 1.00 94.25 928 ALA A N 1
ATOM 7110 C CA . ALA A 1 928 ? -61.091 -0.844 2.799 1.00 94.25 928 ALA A CA 1
ATOM 7111 C C . ALA A 1 928 ? -61.964 -0.055 3.779 1.00 94.25 928 ALA A C 1
ATOM 7113 O O . ALA A 1 928 ? -63.033 0.469 3.440 1.00 94.25 928 ALA A O 1
ATOM 7114 N N . GLN A 1 929 ? -61.486 0.042 5.015 1.00 94.62 929 GLN A N 1
ATOM 7115 C CA . GLN A 1 929 ? -62.170 0.706 6.111 1.00 94.62 929 GLN A CA 1
ATOM 7116 C C . GLN A 1 929 ? -61.291 1.795 6.687 1.00 94.62 929 GLN A C 1
ATOM 7118 O O . GLN A 1 929 ? -60.087 1.637 6.879 1.00 94.62 929 GLN A O 1
ATOM 7123 N N . LYS A 1 930 ? -61.915 2.916 7.022 1.00 94.25 930 LYS A N 1
ATOM 7124 C CA . LYS A 1 930 ? -61.226 3.956 7.762 1.00 94.25 930 LYS A CA 1
ATOM 7125 C C . LYS A 1 930 ? -60.933 3.467 9.182 1.00 94.25 930 LYS A C 1
ATOM 7127 O O . LYS A 1 930 ? -61.847 3.015 9.866 1.00 94.25 930 LYS A O 1
ATOM 7132 N N . ALA A 1 931 ? -59.682 3.609 9.603 1.00 95.56 931 ALA A N 1
ATOM 7133 C CA . ALA A 1 931 ? -59.254 3.386 10.978 1.00 95.56 931 ALA A CA 1
ATOM 7134 C C . ALA A 1 931 ? -59.211 4.689 11.783 1.00 95.56 931 ALA A C 1
ATOM 7136 O O . ALA A 1 931 ? -59.612 4.710 12.941 1.00 95.56 931 ALA A O 1
ATOM 7137 N N . PHE A 1 932 ? -58.780 5.784 11.152 1.00 96.12 932 PHE A N 1
ATOM 7138 C CA . PHE A 1 932 ? -58.711 7.102 11.778 1.00 96.12 932 PHE A CA 1
ATOM 7139 C C . PHE A 1 932 ? -59.275 8.181 10.851 1.00 96.12 932 PHE A C 1
ATOM 7141 O O . PHE A 1 932 ? -58.951 8.213 9.659 1.00 96.12 932 PHE A O 1
ATOM 7148 N N . SER A 1 933 ? -60.096 9.076 11.399 1.00 93.56 933 SER A N 1
ATOM 7149 C CA . SER A 1 933 ? -60.600 10.286 10.735 1.00 93.56 933 SER A CA 1
ATOM 7150 C C . SER A 1 933 ? -59.816 11.517 11.163 1.00 93.56 933 SER A C 1
ATOM 7152 O O . SER A 1 933 ? -59.461 11.644 12.329 1.00 93.56 933 SER A O 1
ATOM 7154 N N . TYR A 1 934 ? -59.650 12.486 10.267 1.00 92.94 934 TYR A N 1
ATOM 7155 C CA . TYR A 1 934 ? -59.231 13.826 10.683 1.00 92.94 934 TYR A CA 1
ATOM 7156 C C . TYR A 1 934 ? -60.322 14.499 11.524 1.00 92.94 934 TYR A C 1
ATOM 7158 O O . TYR A 1 934 ? -61.486 14.521 11.118 1.00 92.94 934 TYR A O 1
ATOM 7166 N N . ASP A 1 935 ? -59.948 15.085 12.664 1.00 93.06 935 ASP A N 1
ATOM 7167 C CA . ASP A 1 935 ? -60.830 15.904 13.498 1.00 93.06 935 ASP A CA 1
ATOM 7168 C C . ASP A 1 935 ? -61.002 17.297 12.866 1.00 93.06 935 ASP A C 1
ATOM 7170 O O . ASP A 1 935 ? -60.064 18.106 12.909 1.00 93.06 935 ASP A O 1
ATOM 7174 N N . PRO A 1 936 ? -62.191 17.651 12.338 1.00 88.50 936 PRO A N 1
ATOM 7175 C CA . PRO A 1 936 ? -62.428 18.968 11.752 1.00 88.50 936 PRO A CA 1
ATOM 7176 C C . PRO A 1 936 ? -62.330 20.116 12.768 1.00 88.50 936 PRO A C 1
ATOM 7178 O O . PRO A 1 936 ? -62.284 21.277 12.366 1.00 88.50 936 PRO A O 1
ATOM 7181 N N . ALA A 1 937 ? -62.343 19.825 14.076 1.00 88.69 937 ALA A N 1
ATOM 7182 C CA . ALA A 1 937 ? -62.196 20.818 15.137 1.00 88.69 937 ALA A CA 1
ATOM 7183 C C . ALA A 1 937 ? -60.730 21.079 15.540 1.00 88.69 937 ALA A C 1
ATOM 7185 O O . ALA A 1 937 ? -60.474 22.030 16.283 1.00 88.69 937 ALA A O 1
ATOM 7186 N N . SER A 1 938 ? -59.778 20.275 15.055 1.00 87.75 938 SER A N 1
ATOM 7187 C CA . SER A 1 938 ? -58.373 20.310 15.490 1.00 87.75 938 SER A CA 1
ATOM 7188 C C . SER A 1 938 ? -57.515 21.397 14.830 1.00 87.75 938 SER A C 1
ATOM 7190 O O . SER A 1 938 ? -56.440 21.721 15.333 1.00 87.75 938 SER A O 1
ATOM 7192 N N . GLY A 1 939 ? -57.968 21.986 13.719 1.00 84.25 939 GLY A N 1
ATOM 7193 C CA . GLY A 1 939 ? -57.187 22.944 12.933 1.00 84.25 939 GLY A CA 1
ATOM 7194 C C . GLY A 1 939 ? -58.038 23.872 12.065 1.00 84.25 939 GLY A C 1
ATOM 7195 O O . GLY A 1 939 ? -59.260 23.921 12.183 1.00 84.25 939 GLY A O 1
ATOM 7196 N N . ALA A 1 940 ? -57.381 24.647 11.197 1.00 80.88 940 ALA A N 1
ATOM 7197 C CA . ALA A 1 940 ? -58.039 25.598 10.288 1.00 80.88 940 ALA A CA 1
ATOM 7198 C C . ALA A 1 940 ? -58.394 24.996 8.910 1.00 80.88 940 ALA A C 1
ATOM 7200 O O . ALA A 1 940 ? -58.913 25.706 8.046 1.00 80.88 940 ALA A O 1
ATOM 7201 N N . GLY A 1 941 ? -58.090 23.712 8.713 1.00 82.00 941 GLY A N 1
ATOM 7202 C CA . GLY A 1 941 ? -58.348 22.946 7.501 1.00 82.00 941 GLY A CA 1
ATOM 7203 C C . GLY A 1 941 ? -59.813 22.664 7.202 1.00 82.00 941 GLY A C 1
ATOM 7204 O O . GLY A 1 941 ? -60.684 22.786 8.062 1.00 82.00 941 GLY A O 1
ATOM 7205 N N . THR A 1 942 ? -60.090 22.219 5.978 1.00 83.50 942 THR A N 1
ATOM 7206 C CA . THR A 1 942 ? -61.417 21.734 5.570 1.00 83.50 942 THR A CA 1
ATOM 7207 C C . THR A 1 942 ? -61.289 20.403 4.856 1.00 83.50 942 THR A C 1
ATOM 7209 O O . THR A 1 942 ? -60.468 20.318 3.953 1.00 83.50 942 THR A O 1
ATOM 7212 N N . LEU A 1 943 ? -62.128 19.420 5.196 1.00 88.06 943 LEU A N 1
ATOM 7213 C CA . LEU A 1 943 ? -62.241 18.139 4.485 1.00 88.06 943 LEU A CA 1
ATOM 7214 C C . LEU A 1 943 ? -63.024 18.306 3.170 1.00 88.06 943 LEU A C 1
ATOM 7216 O O . LEU A 1 943 ? -64.003 19.058 3.124 1.00 88.06 943 LEU A O 1
ATOM 7220 N N . GLN A 1 944 ? -62.607 17.602 2.121 1.00 85.81 944 GLN A N 1
ATOM 7221 C CA . GLN A 1 944 ? -63.220 17.610 0.791 1.00 85.81 944 GLN A CA 1
ATOM 7222 C C . GLN A 1 944 ? -63.876 16.271 0.420 1.00 85.81 944 GLN A C 1
ATOM 7224 O O . GLN A 1 944 ? -64.741 16.267 -0.458 1.00 85.81 944 GLN A O 1
ATOM 7229 N N . GLY A 1 945 ? -63.554 15.172 1.109 1.00 80.94 945 GLY A N 1
ATOM 7230 C CA . GLY A 1 945 ? -64.071 13.841 0.801 1.00 80.94 945 GLY A CA 1
ATOM 7231 C C . GLY A 1 945 ? -64.213 12.934 2.024 1.00 80.94 945 GLY A C 1
ATOM 7232 O O . GLY A 1 945 ? -64.849 13.299 3.016 1.00 80.94 945 GLY A O 1
ATOM 7233 N N . GLY A 1 946 ? -63.721 11.698 1.916 1.00 78.44 946 GLY A N 1
ATOM 7234 C CA . GLY A 1 946 ? -63.922 10.637 2.902 1.00 78.44 946 GLY A CA 1
ATOM 7235 C C . GLY A 1 946 ? -63.240 10.871 4.249 1.00 78.44 946 GLY A C 1
ATOM 7236 O O . GLY A 1 946 ? -63.584 10.171 5.200 1.00 78.44 946 GLY A O 1
ATOM 7237 N N . GLY A 1 947 ? -62.334 11.845 4.371 1.00 87.81 947 GLY A N 1
ATOM 7238 C CA . GLY A 1 947 ? -61.709 12.269 5.623 1.00 87.81 947 GLY A CA 1
ATOM 7239 C C . GLY A 1 947 ? -60.862 11.218 6.342 1.00 87.81 947 GLY A C 1
ATOM 7240 O O . GLY A 1 947 ? -60.683 11.336 7.553 1.00 87.81 947 GLY A O 1
ATOM 7241 N N . ALA A 1 948 ? -60.403 10.169 5.655 1.00 91.88 948 ALA A N 1
ATOM 7242 C CA . ALA A 1 948 ? -59.569 9.128 6.247 1.00 91.88 948 ALA A CA 1
ATOM 7243 C C . ALA A 1 948 ? -58.104 9.572 6.340 1.00 91.88 948 ALA A C 1
ATOM 7245 O O . ALA A 1 948 ? -57.536 10.040 5.354 1.00 91.88 948 ALA A O 1
ATOM 7246 N N . ALA A 1 949 ? -57.517 9.389 7.522 1.00 88.31 949 ALA A N 1
ATOM 7247 C CA . ALA A 1 949 ? -56.112 9.652 7.823 1.00 88.31 949 ALA A CA 1
ATOM 7248 C C . ALA A 1 949 ? -55.287 8.358 7.854 1.00 88.31 949 ALA A C 1
ATOM 7250 O O . ALA A 1 949 ? -54.153 8.324 7.388 1.00 88.31 949 ALA A O 1
ATOM 7251 N N . VAL A 1 950 ? -55.883 7.281 8.369 1.00 91.56 950 VAL A N 1
ATOM 7252 C CA . VAL A 1 950 ? -55.333 5.925 8.294 1.00 91.56 950 VAL A CA 1
ATOM 7253 C C . VAL A 1 950 ? -56.430 4.998 7.800 1.00 91.56 950 VAL A C 1
ATOM 7255 O O . VAL A 1 950 ? -57.571 5.058 8.275 1.00 91.56 950 VAL A O 1
ATOM 7258 N N . VAL A 1 951 ? -56.087 4.158 6.833 1.00 94.75 951 VAL A N 1
ATOM 7259 C CA . VAL A 1 951 ? -57.000 3.199 6.216 1.00 94.75 951 VAL A CA 1
ATOM 7260 C C . VAL A 1 951 ? -56.454 1.797 6.416 1.00 94.75 951 VAL A C 1
ATOM 7262 O O . VAL A 1 951 ? -55.259 1.578 6.247 1.00 94.75 951 VAL A O 1
ATOM 7265 N N . MET A 1 952 ? -57.332 0.864 6.766 1.00 94.88 952 MET A N 1
ATOM 7266 C CA . MET A 1 952 ? -57.016 -0.556 6.820 1.00 94.88 952 MET A CA 1
ATOM 7267 C C . MET A 1 952 ? -57.731 -1.314 5.700 1.00 94.88 952 MET A C 1
ATOM 7269 O O . MET A 1 952 ? -58.872 -0.998 5.353 1.00 94.88 952 MET A O 1
ATOM 7273 N N . VAL A 1 953 ? -57.071 -2.333 5.167 1.00 93.12 953 VAL A N 1
ATOM 7274 C CA . VAL A 1 953 ? -57.617 -3.302 4.213 1.00 93.12 953 VAL A CA 1
ATOM 7275 C C . VAL A 1 953 ? -57.491 -4.678 4.842 1.00 93.12 953 VAL A C 1
ATOM 7277 O O . VAL A 1 953 ? -56.415 -5.016 5.322 1.00 93.12 953 VAL A O 1
ATOM 7280 N N . ASP A 1 954 ? -58.585 -5.430 4.870 1.00 88.31 954 ASP A N 1
ATOM 7281 C CA . ASP A 1 954 ? -58.651 -6.765 5.468 1.00 88.31 954 ASP A CA 1
ATOM 7282 C C . ASP A 1 954 ? -59.407 -7.685 4.497 1.00 88.31 954 ASP A C 1
ATOM 7284 O O . ASP A 1 954 ? -60.641 -7.742 4.511 1.00 88.31 954 ASP A O 1
ATOM 7288 N N . GLU A 1 955 ? -58.664 -8.303 3.575 1.00 82.88 955 GLU A N 1
ATOM 7289 C CA . GLU A 1 955 ? -59.168 -9.308 2.625 1.00 82.88 955 GLU A CA 1
ATOM 7290 C C . GLU A 1 955 ? -58.252 -10.545 2.615 1.00 82.88 955 GLU A C 1
ATOM 7292 O O . GLU A 1 955 ? -58.074 -11.184 3.649 1.00 82.88 955 GLU A O 1
ATOM 7297 N N . ASP A 1 956 ? -57.690 -10.898 1.455 1.00 80.06 956 ASP A N 1
ATOM 7298 C CA . ASP A 1 956 ? -56.708 -11.974 1.297 1.00 80.06 956 ASP A CA 1
ATOM 7299 C C . ASP A 1 956 ? -55.310 -11.540 1.794 1.00 80.06 956 ASP A C 1
ATOM 7301 O O . ASP A 1 956 ? -54.433 -12.378 1.978 1.00 80.06 956 ASP A O 1
ATOM 7305 N N . HIS A 1 957 ? -55.134 -10.239 2.055 1.00 87.88 957 HIS A N 1
ATOM 7306 C CA . HIS A 1 957 ? -53.968 -9.585 2.650 1.00 87.88 957 HIS A CA 1
ATOM 7307 C C . HIS A 1 957 ? -54.414 -8.533 3.675 1.00 87.88 957 HIS A C 1
ATOM 7309 O O . HIS A 1 957 ? -55.524 -7.991 3.574 1.00 87.88 957 HIS A O 1
ATOM 7315 N N . LYS A 1 958 ? -53.538 -8.177 4.626 1.00 92.94 958 LYS A N 1
ATOM 7316 C CA . LYS A 1 958 ? -53.738 -7.009 5.499 1.00 92.94 958 LYS A CA 1
ATOM 7317 C C . LYS A 1 958 ? -52.871 -5.843 5.051 1.00 92.94 958 LYS A C 1
ATOM 7319 O O . LYS A 1 958 ? -51.663 -5.982 4.882 1.00 92.94 958 LYS A O 1
ATOM 7324 N N . ALA A 1 959 ? -53.463 -4.660 4.910 1.00 95.00 959 ALA A N 1
ATOM 7325 C CA . ALA A 1 959 ? -52.697 -3.441 4.656 1.00 95.00 959 ALA A CA 1
ATOM 7326 C C . ALA A 1 959 ? -53.124 -2.283 5.559 1.00 95.00 959 ALA A C 1
ATOM 7328 O O . ALA A 1 959 ? -54.317 -2.064 5.760 1.00 95.00 959 ALA A O 1
ATOM 7329 N N . ALA A 1 960 ? -52.156 -1.514 6.060 1.00 95.88 960 ALA A N 1
ATOM 7330 C CA . ALA A 1 960 ? -52.377 -0.246 6.751 1.00 95.88 960 ALA A CA 1
ATOM 7331 C C . ALA A 1 960 ? -51.719 0.893 5.963 1.00 95.88 960 ALA A C 1
ATOM 7333 O O . ALA A 1 960 ? -50.512 0.884 5.731 1.00 95.88 960 ALA A O 1
ATOM 7334 N N . VAL A 1 961 ? -52.516 1.883 5.557 1.00 94.94 961 VAL A N 1
ATOM 7335 C CA . VAL A 1 961 ? -52.049 3.044 4.790 1.00 94.94 961 VAL A CA 1
ATOM 7336 C C . VAL A 1 961 ? -52.181 4.301 5.633 1.00 94.94 961 VAL A C 1
ATOM 7338 O O . VAL A 1 961 ? -53.291 4.690 6.000 1.00 94.94 961 VAL A O 1
ATOM 7341 N N . LEU A 1 962 ? -51.051 4.945 5.916 1.00 93.75 962 LEU A N 1
ATOM 7342 C CA . LEU A 1 962 ? -50.975 6.210 6.639 1.00 93.75 962 LEU A CA 1
ATOM 7343 C C . LEU A 1 962 ? -50.873 7.348 5.621 1.00 93.75 962 LEU A C 1
ATOM 7345 O O . LEU A 1 962 ? -49.888 7.465 4.889 1.00 93.75 962 LEU A O 1
ATOM 7349 N N . ALA A 1 963 ? -51.874 8.228 5.600 1.00 91.75 963 ALA A N 1
ATOM 7350 C CA . ALA A 1 963 ? -51.940 9.376 4.692 1.00 91.75 963 ALA A CA 1
ATOM 7351 C C . ALA A 1 963 ? -51.003 10.533 5.096 1.00 91.75 963 ALA A C 1
ATOM 7353 O O . ALA A 1 963 ? -51.169 11.678 4.683 1.00 91.75 963 ALA A O 1
ATOM 7354 N N . PHE A 1 964 ? -50.028 10.250 5.947 1.00 89.06 964 PHE A N 1
ATOM 7355 C CA . PHE A 1 964 ? -49.048 11.168 6.501 1.00 89.06 964 PHE A CA 1
ATOM 7356 C C . PHE A 1 964 ? -47.781 10.366 6.831 1.00 89.06 964 PHE A C 1
ATOM 7358 O O . PHE A 1 964 ? -47.869 9.152 7.025 1.00 89.06 964 PHE A O 1
ATOM 7365 N N . PRO A 1 965 ? -46.601 11.000 6.892 1.00 86.75 965 PRO A N 1
ATOM 7366 C CA . PRO A 1 965 ? -45.399 10.334 7.385 1.00 86.75 965 PRO A CA 1
ATOM 7367 C C . PRO A 1 965 ? -45.596 9.881 8.836 1.00 86.75 965 PRO A C 1
ATOM 7369 O O . PRO A 1 965 ? -46.037 10.668 9.667 1.00 86.75 965 PRO A O 1
ATOM 7372 N N . PHE A 1 966 ? -45.238 8.646 9.184 1.00 88.12 966 PHE A N 1
ATOM 7373 C CA . PHE A 1 966 ? -45.363 8.151 10.568 1.00 88.12 966 PHE A CA 1
ATOM 7374 C C . PHE A 1 966 ? -44.580 8.999 11.584 1.00 88.12 966 PHE A C 1
ATOM 7376 O O . PHE A 1 966 ? -45.026 9.192 12.714 1.00 88.12 966 PHE A O 1
ATOM 7383 N N . SER A 1 967 ? -43.483 9.622 11.146 1.00 83.38 967 SER A N 1
ATOM 7384 C CA . SER A 1 967 ? -42.721 10.610 11.917 1.00 83.38 967 SER A CA 1
ATOM 7385 C C . SER A 1 967 ? -43.550 11.813 12.387 1.00 83.38 967 SER A C 1
ATOM 7387 O O . SER A 1 967 ? -43.223 12.429 13.405 1.00 83.38 967 SER A O 1
ATOM 7389 N N . SER A 1 968 ? -44.654 12.123 11.705 1.00 86.94 968 SER A N 1
ATOM 7390 C CA . SER A 1 968 ? -45.593 13.173 12.091 1.00 86.94 968 SER A CA 1
ATOM 7391 C C . SER A 1 968 ? -46.424 12.824 13.320 1.00 86.94 968 SER A C 1
ATOM 7393 O O . SER A 1 968 ? -46.918 13.742 13.965 1.00 86.94 968 SER A O 1
ATOM 7395 N N . VAL A 1 969 ? -46.582 11.549 13.683 1.00 90.56 969 VAL A N 1
ATOM 7396 C CA . VAL A 1 969 ? -47.246 11.169 14.939 1.00 90.56 969 VAL A CA 1
ATOM 7397 C C . VAL A 1 969 ? -46.384 11.646 16.104 1.00 90.56 969 VAL A C 1
ATOM 7399 O O . VAL A 1 969 ? -45.163 11.461 16.097 1.00 90.56 969 VAL A O 1
ATOM 7402 N N . VAL A 1 970 ? -46.988 12.295 17.101 1.00 90.06 970 VAL A N 1
ATOM 7403 C CA . VAL A 1 970 ? -46.242 12.743 18.285 1.00 90.06 970 VAL A CA 1
ATOM 7404 C C . VAL A 1 970 ? -45.629 11.546 19.015 1.00 90.06 970 VAL A C 1
ATOM 7406 O O . VAL A 1 970 ? -46.234 10.481 19.087 1.00 90.06 970 VAL A O 1
ATOM 7409 N N . ALA A 1 971 ? -44.429 11.719 19.577 1.00 84.75 971 ALA A N 1
ATOM 7410 C CA . ALA A 1 971 ? -43.647 10.606 20.125 1.00 84.75 971 ALA A CA 1
ATOM 7411 C C . ALA A 1 971 ? -44.412 9.766 21.168 1.00 84.75 971 ALA A C 1
ATOM 7413 O O . ALA A 1 971 ? -44.274 8.550 21.189 1.00 84.75 971 ALA A O 1
ATOM 7414 N N . ALA A 1 972 ? -45.269 10.409 21.974 1.00 85.44 972 ALA A N 1
ATOM 7415 C CA . ALA A 1 972 ? -46.085 9.754 22.999 1.00 85.44 972 ALA A CA 1
ATOM 7416 C C . ALA A 1 972 ? -47.088 8.721 22.447 1.00 85.44 972 ALA A C 1
ATOM 7418 O O . ALA A 1 972 ? -47.470 7.811 23.178 1.00 85.44 972 ALA A O 1
ATOM 7419 N N . ASP A 1 973 ? -47.484 8.844 21.176 1.00 89.75 973 ASP A N 1
ATOM 7420 C CA . ASP A 1 973 ? -48.534 8.020 20.571 1.00 89.75 973 ASP A CA 1
ATOM 7421 C C . ASP A 1 973 ? -47.976 6.976 19.575 1.00 89.75 973 ASP A C 1
ATOM 7423 O O . ASP A 1 973 ? -48.700 6.067 19.162 1.00 89.75 973 ASP A O 1
ATOM 7427 N N . ARG A 1 974 ? -46.690 7.065 19.188 1.00 90.88 974 ARG A N 1
ATOM 7428 C CA . ARG A 1 974 ? -46.074 6.212 18.147 1.00 90.88 974 ARG A CA 1
ATOM 7429 C C . ARG A 1 974 ? -46.068 4.731 18.514 1.00 90.88 974 ARG A C 1
ATOM 7431 O O . ARG A 1 974 ? -46.532 3.916 17.720 1.00 90.88 974 ARG A O 1
ATOM 7438 N N . SER A 1 975 ? -45.589 4.390 19.712 1.00 90.38 975 SER A N 1
ATOM 7439 C CA . SER A 1 975 ? -45.522 2.997 20.172 1.00 90.38 975 SER A CA 1
ATOM 7440 C C . SER A 1 975 ? -46.912 2.381 20.306 1.00 90.38 975 SER A C 1
ATOM 7442 O O . SER A 1 975 ? -47.104 1.229 19.936 1.00 90.38 975 SER A O 1
ATOM 7444 N N . ALA A 1 976 ? -47.902 3.159 20.761 1.00 90.50 976 ALA A N 1
ATOM 7445 C CA . ALA A 1 976 ? -49.283 2.695 20.874 1.00 90.50 976 ALA A CA 1
ATOM 7446 C C . ALA A 1 976 ? -49.905 2.395 19.500 1.00 90.50 976 ALA A C 1
ATOM 7448 O O . ALA A 1 976 ? -50.588 1.384 19.345 1.00 90.50 976 ALA A O 1
ATOM 7449 N N . LEU A 1 977 ? -49.652 3.244 18.497 1.00 93.31 977 LEU A N 1
ATOM 7450 C CA . LEU A 1 977 ? -50.111 3.003 17.130 1.00 93.31 977 LEU A CA 1
ATOM 7451 C C . LEU A 1 977 ? -49.398 1.798 16.497 1.00 93.31 977 LEU A C 1
ATOM 7453 O O . LEU A 1 977 ? -50.067 0.934 15.936 1.00 93.31 977 LEU A O 1
ATOM 7457 N N . MET A 1 978 ? -48.066 1.719 16.601 1.00 93.31 978 MET A N 1
ATOM 7458 C CA . MET A 1 978 ? -47.293 0.625 16.001 1.00 93.31 978 MET A CA 1
ATOM 7459 C C . MET A 1 978 ? -47.632 -0.728 16.630 1.00 93.31 978 MET A C 1
ATOM 7461 O O . MET A 1 978 ? -47.924 -1.672 15.902 1.00 93.31 978 MET A O 1
ATOM 7465 N N . ALA A 1 979 ? -47.696 -0.814 17.963 1.00 89.94 979 ALA A N 1
ATOM 7466 C CA . ALA A 1 979 ? -48.071 -2.045 18.659 1.00 89.94 979 ALA A CA 1
ATOM 7467 C C . ALA A 1 979 ? -49.433 -2.574 18.187 1.00 89.94 979 ALA A C 1
ATOM 7469 O O . ALA A 1 979 ? -49.599 -3.772 17.985 1.00 89.94 979 ALA A O 1
ATOM 7470 N N . ARG A 1 980 ? -50.391 -1.676 17.936 1.00 91.62 980 ARG A N 1
ATOM 7471 C CA . ARG A 1 980 ? -51.735 -2.041 17.481 1.00 91.62 980 ARG A CA 1
ATOM 7472 C C . ARG A 1 980 ? -51.787 -2.464 16.014 1.00 91.62 980 ARG A C 1
ATOM 7474 O O . ARG A 1 980 ? -52.587 -3.324 15.653 1.00 91.62 980 ARG A O 1
ATOM 7481 N N . ILE A 1 981 ? -50.929 -1.879 15.175 1.00 92.94 981 ILE A N 1
ATOM 7482 C CA . ILE A 1 981 ? -50.720 -2.330 13.793 1.00 92.94 981 ILE A CA 1
ATOM 7483 C C . ILE A 1 981 ? -50.139 -3.748 13.797 1.00 92.94 981 ILE A C 1
ATOM 7485 O O . ILE A 1 981 ? -50.685 -4.617 13.123 1.00 92.94 981 ILE A O 1
ATOM 7489 N N . LEU A 1 982 ? -49.099 -3.999 14.596 1.00 89.38 982 LEU A N 1
ATOM 7490 C CA . LEU A 1 982 ? -48.451 -5.308 14.693 1.00 89.38 982 LEU A CA 1
ATOM 7491 C C . LEU A 1 982 ? -49.367 -6.379 15.287 1.00 89.38 982 LEU A C 1
ATOM 7493 O O . LEU A 1 982 ? -49.475 -7.451 14.707 1.00 89.38 982 LEU A O 1
ATOM 7497 N N . GLU A 1 983 ? -50.084 -6.083 16.374 1.00 87.75 983 GLU A N 1
ATOM 7498 C CA . GLU A 1 983 ? -51.056 -7.003 16.988 1.00 87.75 983 GLU A CA 1
ATOM 7499 C C . GLU A 1 983 ? -52.160 -7.411 16.003 1.00 87.75 983 GLU A C 1
ATOM 7501 O O . GLU A 1 983 ? -52.637 -8.545 16.013 1.00 87.75 983 GLU A O 1
ATOM 7506 N N . TRP A 1 984 ? -52.575 -6.490 15.131 1.00 90.19 984 TRP A N 1
ATOM 7507 C CA . TRP A 1 984 ? -53.554 -6.801 14.099 1.00 90.19 984 TRP A CA 1
ATOM 7508 C C . TRP A 1 984 ? -52.949 -7.598 12.939 1.00 90.19 984 TRP A C 1
ATOM 7510 O O . TRP A 1 984 ? -53.641 -8.450 12.378 1.00 90.19 984 TRP A O 1
ATOM 7520 N N . MET A 1 985 ? -51.700 -7.333 12.552 1.00 89.19 985 MET A N 1
ATOM 7521 C CA . MET A 1 985 ? -51.070 -7.940 11.377 1.00 89.19 985 MET A CA 1
ATOM 7522 C C . MET A 1 985 ? -50.468 -9.322 11.654 1.00 89.19 985 MET A C 1
ATOM 7524 O O . MET A 1 985 ? -50.737 -10.240 10.878 1.00 89.19 985 MET A O 1
ATOM 7528 N N . LEU A 1 986 ? -49.733 -9.480 12.756 1.00 79.88 986 LEU A N 1
ATOM 7529 C CA . LEU A 1 986 ? -48.983 -10.687 13.108 1.00 79.88 986 LEU A CA 1
ATOM 7530 C C . LEU A 1 986 ? -49.829 -11.712 13.889 1.00 79.88 986 LEU A C 1
ATOM 7532 O O . LEU A 1 986 ? -50.790 -11.348 14.575 1.00 79.88 986 LEU A O 1
ATOM 7536 N N . PRO A 1 987 ? -49.493 -13.012 13.817 1.00 67.50 987 PRO A N 1
ATOM 7537 C CA . PRO A 1 987 ? -50.070 -14.022 14.701 1.00 67.50 987 PRO A CA 1
ATOM 7538 C C . PRO A 1 987 ? -49.622 -13.818 16.171 1.00 67.50 987 PRO A C 1
ATOM 7540 O O . PRO A 1 987 ? -48.559 -13.256 16.423 1.00 67.50 987 PRO A O 1
ATOM 7543 N N . PRO A 1 988 ? -50.404 -14.266 17.175 1.00 55.94 988 PRO A N 1
ATOM 7544 C CA . PRO A 1 988 ? -50.051 -14.101 18.590 1.00 55.94 988 PRO A CA 1
ATOM 7545 C C . PRO A 1 988 ? -48.786 -14.889 18.992 1.00 55.94 988 PRO A C 1
ATOM 7547 O O . PRO A 1 988 ? -48.653 -16.063 18.648 1.00 55.94 988 PRO A O 1
ATOM 7550 N N . SER A 1 989 ? -47.895 -14.247 19.765 1.00 49.84 989 SER A N 1
ATOM 7551 C CA . SER A 1 989 ? -46.599 -14.793 20.219 1.00 49.84 989 SER A CA 1
ATOM 7552 C C . SER A 1 989 ? -46.731 -16.002 21.171 1.00 49.84 989 SER A C 1
ATOM 7554 O O . SER A 1 989 ? -47.596 -15.987 22.054 1.00 49.84 989 SER A O 1
ATOM 7556 N N . PRO A 1 990 ? -45.859 -17.028 21.058 1.00 47.75 990 PRO A N 1
ATOM 7557 C CA . PRO A 1 990 ? -45.897 -18.223 21.906 1.00 47.75 990 PRO A CA 1
ATOM 7558 C C . PRO A 1 990 ? -45.412 -18.036 23.365 1.00 47.75 990 PRO A C 1
ATOM 7560 O O . PRO A 1 990 ? -45.741 -18.880 24.194 1.00 47.75 990 PRO A O 1
ATOM 7563 N N . CYS A 1 991 ? -44.695 -16.960 23.728 1.00 54.50 991 CYS A N 1
ATOM 7564 C CA . CYS A 1 991 ? -44.135 -16.749 25.089 1.00 54.50 991 CYS A CA 1
ATOM 7565 C C . CYS A 1 991 ? -44.927 -15.732 25.947 1.00 54.50 991 CYS A C 1
ATOM 7567 O O . CYS A 1 991 ? -44.348 -14.922 26.666 1.00 54.50 991 CYS A O 1
ATOM 7569 N N . ALA A 1 992 ? -46.260 -15.750 25.897 1.00 51.03 992 ALA A N 1
ATOM 7570 C CA . ALA A 1 992 ? -47.079 -14.782 26.635 1.00 51.03 992 ALA A CA 1
ATOM 7571 C C . ALA A 1 992 ? -47.088 -14.962 28.178 1.00 51.03 992 ALA A C 1
ATOM 7573 O O . ALA A 1 992 ? -47.447 -14.014 28.870 1.00 51.03 992 ALA A O 1
ATOM 7574 N N . ASP A 1 993 ? -46.688 -16.128 28.716 1.00 61.09 993 ASP A N 1
ATOM 7575 C CA . ASP A 1 993 ? -46.713 -16.448 30.161 1.00 61.09 993 ASP A CA 1
ATOM 7576 C C . ASP A 1 993 ? -45.512 -17.340 30.591 1.00 61.09 993 ASP A C 1
ATOM 7578 O O . ASP A 1 993 ? -45.603 -18.570 30.509 1.00 61.09 993 ASP A O 1
ATOM 7582 N N . PRO A 1 994 ? -44.378 -16.773 31.055 1.00 72.44 994 PRO A N 1
ATOM 7583 C CA . PRO A 1 994 ? -43.241 -17.548 31.573 1.00 72.44 994 PRO A CA 1
ATOM 7584 C C . PRO A 1 994 ? -43.554 -18.226 32.922 1.00 72.44 994 PRO A C 1
ATOM 7586 O O . PRO A 1 994 ? -44.306 -17.688 33.737 1.00 72.44 994 PRO A O 1
ATOM 7589 N N . PHE A 1 995 ? -42.958 -19.394 33.196 1.00 82.75 995 PHE A N 1
ATOM 7590 C CA . PHE A 1 995 ? -43.211 -20.175 34.421 1.00 82.75 995 PHE A CA 1
ATOM 7591 C C . PHE A 1 995 ? -41.987 -20.928 34.936 1.00 82.75 995 PHE A C 1
ATOM 7593 O O . PHE A 1 995 ? -41.028 -21.129 34.202 1.00 82.75 995 PHE A O 1
ATOM 7600 N N . ILE A 1 996 ? -42.049 -21.377 36.194 1.00 87.12 996 ILE A N 1
ATOM 7601 C CA . ILE A 1 996 ? -41.099 -22.332 36.778 1.00 87.12 996 ILE A CA 1
ATOM 7602 C C . ILE A 1 996 ? -41.778 -23.706 36.801 1.00 87.12 996 ILE A C 1
ATOM 7604 O O . ILE A 1 996 ? -42.843 -23.878 37.402 1.00 87.12 996 ILE A O 1
ATOM 7608 N N . ARG A 1 997 ? -41.186 -24.699 36.139 1.00 90.62 997 ARG A N 1
ATOM 7609 C CA . ARG A 1 997 ? -41.693 -26.070 36.082 1.00 90.62 997 ARG A CA 1
ATOM 7610 C C . ARG A 1 997 ? -41.687 -26.671 37.480 1.00 90.62 997 ARG A C 1
ATOM 7612 O O . ARG A 1 997 ? -40.643 -26.797 38.108 1.00 90.62 997 ARG A O 1
ATOM 7619 N N . GLY A 1 998 ? -42.865 -27.046 37.970 1.00 88.69 998 GLY A N 1
ATOM 7620 C CA . GLY A 1 998 ? -43.052 -27.536 39.330 1.00 88.69 998 GLY A CA 1
ATOM 7621 C C . GLY A 1 998 ? -43.478 -26.486 40.361 1.00 88.69 998 GLY A C 1
ATOM 7622 O O . GLY A 1 998 ? -43.870 -26.885 41.455 1.00 88.69 998 GLY A O 1
ATOM 7623 N N . ASP A 1 999 ? -43.478 -25.188 40.030 1.00 92.19 999 ASP A N 1
ATOM 7624 C CA . ASP A 1 999 ? -44.132 -24.135 40.828 1.00 92.19 999 ASP A CA 1
ATOM 7625 C C . ASP A 1 999 ? -45.616 -24.065 40.450 1.00 92.19 999 ASP A C 1
ATOM 7627 O O . ASP A 1 999 ? -46.085 -23.265 39.634 1.00 92.19 999 ASP A O 1
ATOM 7631 N N . THR A 1 1000 ? -46.373 -25.007 40.992 1.00 90.88 1000 THR A N 1
ATOM 7632 C CA . THR A 1 1000 ? -47.775 -25.196 40.610 1.00 90.88 1000 THR A CA 1
ATOM 7633 C C . THR A 1 1000 ? -48.704 -24.155 41.221 1.00 90.88 1000 THR A C 1
ATOM 7635 O O . THR A 1 1000 ? -49.820 -23.984 40.730 1.00 90.88 1000 THR A O 1
ATOM 7638 N N . ASN A 1 1001 ? -48.268 -23.461 42.278 1.00 86.88 1001 ASN A N 1
ATOM 7639 C CA . ASN A 1 1001 ? -49.056 -22.422 42.936 1.00 86.88 1001 ASN A CA 1
ATOM 7640 C C . ASN A 1 1001 ? -48.592 -20.984 42.625 1.00 86.88 1001 ASN A C 1
ATOM 7642 O O . ASN A 1 1001 ? -49.244 -20.041 43.088 1.00 86.88 1001 ASN A O 1
ATOM 7646 N N . GLY A 1 1002 ? -47.537 -20.823 41.818 1.00 82.69 1002 GLY A N 1
ATOM 7647 C CA . GLY A 1 1002 ? -47.041 -19.539 41.319 1.00 82.69 1002 GLY A CA 1
ATOM 7648 C C . GLY A 1 1002 ? -46.345 -18.700 42.390 1.00 82.69 1002 GLY A C 1
ATOM 7649 O O . GLY A 1 1002 ? -46.457 -17.471 42.387 1.00 82.69 1002 GLY A O 1
ATOM 7650 N N . SER A 1 1003 ? -45.706 -19.343 43.366 1.00 84.00 1003 SER A N 1
ATOM 7651 C CA . SER A 1 1003 ? -45.043 -18.665 44.484 1.00 84.00 1003 SER A CA 1
ATOM 7652 C C . SER A 1 1003 ? -43.624 -18.184 44.169 1.00 84.00 1003 SER A C 1
ATOM 7654 O O . SER A 1 1003 ? -43.060 -17.415 44.953 1.00 84.00 1003 SER A O 1
ATOM 7656 N N . GLY A 1 1004 ? -43.057 -18.603 43.038 1.00 80.50 1004 GLY A N 1
ATOM 7657 C CA . GLY A 1 1004 ? -41.678 -18.345 42.633 1.00 80.50 1004 GLY A CA 1
ATOM 7658 C C . GLY A 1 1004 ? -40.657 -19.284 43.283 1.00 80.50 1004 GLY A C 1
ATOM 7659 O O . GLY A 1 1004 ? -39.458 -19.033 43.186 1.00 80.50 1004 GLY A O 1
ATOM 7660 N N . ALA A 1 1005 ? -41.098 -20.330 43.987 1.00 82.38 1005 ALA A N 1
ATOM 7661 C CA . ALA A 1 1005 ? -40.226 -21.315 44.618 1.00 82.38 1005 ALA A CA 1
ATOM 7662 C C . ALA A 1 1005 ? -40.891 -22.692 44.630 1.00 82.38 1005 ALA A C 1
ATOM 7664 O O . ALA A 1 1005 ? -42.083 -22.794 44.875 1.00 82.38 1005 ALA A O 1
ATOM 7665 N N . ILE A 1 1006 ? -40.101 -23.752 44.441 1.00 90.12 1006 ILE A N 1
ATOM 7666 C CA . ILE A 1 1006 ? -40.606 -25.126 44.534 1.00 90.12 1006 ILE A CA 1
ATOM 7667 C C . ILE A 1 1006 ? -40.499 -25.610 45.974 1.00 90.12 1006 ILE A C 1
ATOM 7669 O O . ILE A 1 1006 ? -39.399 -25.847 46.484 1.00 90.12 1006 ILE A O 1
ATOM 7673 N N . ASP A 1 1007 ? -41.644 -25.794 46.625 1.00 90.19 1007 ASP A N 1
ATOM 7674 C CA . ASP A 1 1007 ? -41.731 -26.358 47.964 1.00 90.19 1007 ASP A CA 1
ATOM 7675 C C . ASP A 1 1007 ? -42.904 -27.346 48.130 1.00 90.19 1007 ASP A C 1
ATOM 7677 O O . ASP A 1 1007 ? -43.573 -27.771 47.188 1.00 90.19 1007 ASP A O 1
ATOM 7681 N N . ILE A 1 1008 ? -43.135 -27.816 49.360 1.00 92.62 1008 ILE A N 1
ATOM 7682 C CA . ILE A 1 1008 ? -44.178 -28.820 49.623 1.00 92.62 1008 ILE A CA 1
ATOM 7683 C C . ILE A 1 1008 ? -45.590 -28.324 49.267 1.00 92.62 1008 ILE A C 1
ATOM 7685 O O . ILE A 1 1008 ? -46.491 -29.134 49.039 1.00 92.62 1008 ILE A O 1
ATOM 7689 N N . SER A 1 1009 ? -45.810 -27.010 49.259 1.00 91.06 1009 SER A N 1
ATOM 7690 C CA . SER A 1 1009 ? -47.091 -26.407 48.917 1.00 91.06 1009 SER A CA 1
ATOM 7691 C C . SER A 1 1009 ? -47.439 -26.586 47.440 1.00 91.06 1009 SER A C 1
ATOM 7693 O O . SER A 1 1009 ? -48.630 -26.680 47.144 1.00 91.06 1009 SER A O 1
ATOM 7695 N N . ASP A 1 1010 ? -46.457 -26.770 46.555 1.00 92.94 1010 ASP A N 1
ATOM 7696 C CA . ASP A 1 1010 ? -46.674 -27.106 45.145 1.00 92.94 1010 ASP A CA 1
ATOM 7697 C C . ASP A 1 1010 ? -47.186 -28.527 44.969 1.00 92.94 1010 ASP A C 1
ATOM 7699 O O . ASP A 1 1010 ? -48.247 -28.757 44.397 1.00 92.94 1010 ASP A O 1
ATOM 7703 N N . ALA A 1 1011 ? -46.521 -29.503 45.587 1.00 92.38 1011 ALA A N 1
ATOM 7704 C CA . ALA A 1 1011 ? -47.004 -30.882 45.558 1.00 92.38 1011 ALA A CA 1
ATOM 7705 C C . ALA A 1 1011 ? -48.431 -31.002 46.137 1.00 92.38 1011 ALA A C 1
ATOM 7707 O O . ALA A 1 1011 ? -49.253 -31.778 45.647 1.00 92.38 1011 ALA A O 1
ATOM 7708 N N . VAL A 1 1012 ? -48.758 -30.219 47.174 1.00 91.50 1012 VAL A N 1
ATOM 7709 C CA . VAL A 1 1012 ? -50.114 -30.168 47.747 1.00 91.50 1012 VAL A CA 1
ATOM 7710 C C . VAL A 1 1012 ? -51.108 -29.498 46.797 1.00 91.50 1012 VAL A C 1
ATOM 7712 O O . VAL A 1 1012 ? -52.233 -29.989 46.671 1.00 91.50 1012 VAL A O 1
ATOM 7715 N N . PHE A 1 1013 ? -50.719 -28.404 46.142 1.00 92.12 1013 PHE A N 1
ATOM 7716 C CA . PHE A 1 1013 ? -51.554 -27.690 45.178 1.00 92.12 1013 PHE A CA 1
ATOM 7717 C C . PHE A 1 1013 ? -51.867 -28.572 43.964 1.00 92.12 1013 PHE A C 1
ATOM 7719 O O . PHE A 1 1013 ? -53.036 -28.751 43.618 1.00 92.12 1013 PHE A O 1
ATOM 7726 N N . LEU A 1 1014 ? -50.852 -29.240 43.416 1.00 91.69 1014 LEU A N 1
ATOM 7727 C CA . LEU A 1 1014 ? -50.978 -30.186 42.314 1.00 91.69 1014 LEU A CA 1
ATOM 7728 C C . LEU A 1 1014 ? -51.880 -31.381 42.665 1.00 91.69 1014 LEU A C 1
ATOM 7730 O O . LEU A 1 1014 ? -52.789 -31.733 41.916 1.00 91.69 1014 LEU A O 1
ATOM 7734 N N . LEU A 1 1015 ? -51.729 -31.969 43.857 1.00 92.00 1015 LEU A N 1
ATOM 7735 C CA . LEU A 1 1015 ? -52.625 -33.037 44.324 1.00 92.00 1015 LEU A CA 1
ATOM 7736 C C . LEU A 1 1015 ? -54.064 -32.546 44.557 1.00 92.00 1015 LEU A C 1
ATOM 7738 O O . LEU A 1 1015 ? -55.020 -33.310 44.376 1.00 92.00 1015 LEU A O 1
ATOM 7742 N N . ALA A 1 1016 ? -54.246 -31.286 44.962 1.00 90.88 1016 ALA A N 1
ATOM 7743 C CA . ALA A 1 1016 ? -55.567 -30.685 45.115 1.00 90.88 1016 ALA A CA 1
ATOM 7744 C C . ALA A 1 1016 ? -56.252 -30.458 43.757 1.00 90.88 1016 ALA A C 1
ATOM 7746 O O . ALA A 1 1016 ? -57.455 -30.727 43.651 1.00 90.88 1016 ALA A O 1
ATOM 7747 N N . TYR A 1 1017 ? -55.498 -30.037 42.735 1.00 91.25 1017 TYR A N 1
ATOM 7748 C CA . TYR A 1 1017 ? -55.949 -29.977 41.342 1.00 91.25 1017 TYR A CA 1
ATOM 7749 C C . TYR A 1 1017 ? -56.397 -31.363 40.851 1.00 91.25 1017 TYR A C 1
ATOM 7751 O O . TYR A 1 1017 ? -57.543 -31.531 40.431 1.00 91.25 1017 TYR A O 1
ATOM 7759 N N . LEU A 1 1018 ? -55.562 -32.390 41.044 1.00 90.50 1018 LEU A N 1
ATOM 7760 C CA . LEU A 1 1018 ? -55.821 -33.751 40.558 1.00 90.50 1018 LEU A CA 1
ATOM 7761 C C . LEU A 1 1018 ? -56.992 -34.471 41.256 1.00 90.50 1018 LEU A C 1
ATOM 7763 O O . LEU A 1 1018 ? -57.708 -35.245 40.619 1.00 90.50 1018 LEU A O 1
ATOM 7767 N N . PHE A 1 1019 ? -57.200 -34.259 42.564 1.00 88.56 1019 PHE A N 1
ATOM 7768 C CA . PHE A 1 1019 ? -58.116 -35.100 43.357 1.00 88.56 1019 PHE A CA 1
ATOM 7769 C C . PHE A 1 1019 ? -59.226 -34.365 44.119 1.00 88.56 1019 PHE A C 1
ATOM 7771 O O . PHE A 1 1019 ? -60.163 -35.021 44.581 1.00 88.56 1019 PHE A O 1
ATOM 7778 N N . SER A 1 1020 ? -59.142 -33.042 44.304 1.00 72.50 1020 SER A N 1
ATOM 7779 C CA . SER A 1 1020 ? -59.997 -32.314 45.265 1.00 72.50 1020 SER A CA 1
ATOM 7780 C C . SER A 1 1020 ? -60.661 -31.040 44.720 1.00 72.50 1020 SER A C 1
ATOM 7782 O O . SER A 1 1020 ? -61.150 -30.237 45.513 1.00 72.50 1020 SER A O 1
ATOM 7784 N N . ALA A 1 1021 ? -60.750 -30.889 43.391 1.00 70.44 1021 ALA A N 1
ATOM 7785 C CA . ALA A 1 1021 ? -61.343 -29.732 42.703 1.00 70.44 1021 ALA A CA 1
ATOM 7786 C C . ALA A 1 1021 ? -60.636 -28.384 42.981 1.00 70.44 1021 ALA A C 1
ATOM 7788 O O . ALA A 1 1021 ? -61.292 -27.341 43.036 1.00 70.44 1021 ALA A O 1
ATOM 7789 N N . GLY A 1 1022 ? -59.309 -28.407 43.166 1.00 74.69 1022 GLY A N 1
ATOM 7790 C CA . GLY A 1 1022 ? -58.466 -27.207 43.100 1.00 74.69 1022 GLY A CA 1
ATOM 7791 C C . GLY A 1 1022 ? -58.439 -26.602 41.688 1.00 74.69 1022 GLY A C 1
ATOM 7792 O O . GLY A 1 1022 ? -58.805 -27.272 40.724 1.00 74.69 1022 GLY A O 1
ATOM 7793 N N . GLY A 1 1023 ? -58.050 -25.328 41.568 1.00 81.50 1023 GLY A N 1
ATOM 7794 C CA . GLY A 1 1023 ? -57.815 -24.705 40.258 1.00 81.50 1023 GLY A CA 1
ATOM 7795 C C . GLY A 1 1023 ? -56.581 -25.303 39.563 1.00 81.50 1023 GLY A C 1
ATOM 7796 O O . GLY A 1 1023 ? -55.736 -25.858 40.268 1.00 81.50 1023 GLY A O 1
ATOM 7797 N N . PRO A 1 1024 ? -56.484 -25.228 38.222 1.00 86.88 1024 PRO A N 1
ATOM 7798 C CA . PRO A 1 1024 ? -55.288 -25.662 37.503 1.00 86.88 1024 PRO A CA 1
ATOM 7799 C C . PRO A 1 1024 ? -54.071 -24.801 37.889 1.00 86.88 1024 PRO A C 1
ATOM 7801 O O . PRO A 1 1024 ? -54.260 -23.649 38.299 1.00 86.88 1024 PRO A O 1
ATOM 7804 N N . PRO A 1 1025 ? -52.841 -25.334 37.755 1.00 87.12 1025 PRO A N 1
ATOM 7805 C CA . PRO A 1 1025 ? -51.620 -24.529 37.769 1.00 87.12 1025 PRO A CA 1
ATOM 7806 C C . PRO A 1 1025 ? -51.695 -23.385 36.745 1.00 87.12 1025 PRO A C 1
ATOM 7808 O O . PRO A 1 1025 ? -52.448 -23.470 35.772 1.00 87.12 1025 PRO A O 1
ATOM 7811 N N . SER A 1 1026 ? -50.957 -22.298 36.974 1.00 74.75 1026 SER A N 1
ATOM 7812 C CA . SER A 1 1026 ? -50.981 -21.112 36.107 1.00 74.75 1026 SER A CA 1
ATOM 7813 C C . SER A 1 1026 ? -49.555 -20.635 35.805 1.00 74.75 1026 SER A C 1
ATOM 7815 O O . SER A 1 1026 ? -48.926 -20.095 36.715 1.00 74.75 1026 SER A O 1
ATOM 7817 N N . PRO A 1 1027 ? -49.071 -20.776 34.556 1.00 75.94 1027 PRO A N 1
ATOM 7818 C CA . PRO A 1 1027 ? -49.721 -21.474 33.442 1.00 75.94 1027 PRO A CA 1
ATOM 7819 C C . PRO A 1 1027 ? -49.824 -22.985 33.703 1.00 75.94 1027 PRO A C 1
ATOM 7821 O O . PRO A 1 1027 ? -49.077 -23.545 34.500 1.00 75.94 1027 PRO A O 1
ATOM 7824 N N . GLU A 1 1028 ? -50.766 -23.659 33.038 1.00 83.00 1028 GLU A N 1
ATOM 7825 C CA . GLU A 1 1028 ? -51.096 -25.069 33.318 1.00 83.00 1028 GLU A CA 1
ATOM 7826 C C . GLU A 1 1028 ? -49.876 -25.996 33.171 1.00 83.00 1028 GLU A C 1
ATOM 7828 O O . GLU A 1 1028 ? -49.695 -26.910 33.972 1.00 83.00 1028 GLU A O 1
ATOM 7833 N N . VAL A 1 1029 ? -48.972 -25.675 32.242 1.00 82.88 1029 VAL A N 1
ATOM 7834 C CA . VAL A 1 1029 ? -47.697 -26.372 32.001 1.00 82.88 1029 VAL A CA 1
ATOM 7835 C C . VAL A 1 1029 ? -46.745 -26.406 33.205 1.00 82.88 1029 VAL A C 1
ATOM 7837 O O . VAL A 1 1029 ? -45.900 -27.296 33.264 1.00 82.88 1029 VAL A O 1
ATOM 7840 N N . SER A 1 1030 ? -46.897 -25.530 34.211 1.00 89.44 1030 SER A N 1
ATOM 7841 C CA . SER A 1 1030 ? -46.097 -25.623 35.443 1.00 89.44 1030 SER A CA 1
ATOM 7842 C C . SER A 1 1030 ? -46.428 -26.864 36.280 1.00 89.44 1030 SER A C 1
ATOM 7844 O O . SER A 1 1030 ? -45.623 -27.274 37.117 1.00 89.44 1030 SER A O 1
ATOM 7846 N N . GLY A 1 1031 ? -47.588 -27.483 36.030 1.00 88.81 1031 GLY A N 1
ATOM 7847 C CA . GLY A 1 1031 ? -48.037 -28.726 36.655 1.00 88.81 1031 GLY A CA 1
ATOM 7848 C C . GLY A 1 1031 ? -47.390 -30.004 36.131 1.00 88.81 1031 GLY A C 1
ATOM 7849 O O . GLY A 1 1031 ? -47.437 -31.005 36.843 1.00 88.81 1031 GLY A O 1
ATOM 7850 N N . ASP A 1 1032 ? -46.807 -29.972 34.931 1.00 92.00 1032 ASP A N 1
ATOM 7851 C CA . ASP A 1 1032 ? -46.064 -31.086 34.327 1.00 92.00 1032 ASP A CA 1
ATOM 7852 C C . ASP A 1 1032 ? -44.611 -31.018 34.820 1.00 92.00 1032 ASP A C 1
ATOM 7854 O O . ASP A 1 1032 ? -43.705 -30.494 34.159 1.00 92.00 1032 ASP A O 1
ATOM 7858 N N . ALA A 1 1033 ? -44.424 -31.440 36.071 1.00 91.06 1033 ALA A N 1
ATOM 7859 C CA . ALA A 1 1033 ? -43.170 -31.332 36.802 1.00 91.06 1033 ALA A CA 1
ATOM 7860 C C . ALA A 1 1033 ? -42.093 -32.289 36.277 1.00 91.06 1033 ALA A C 1
ATOM 7862 O O . ALA A 1 1033 ? -40.909 -32.050 36.524 1.00 91.06 1033 ALA A O 1
ATOM 7863 N N . ASN A 1 1034 ? -42.487 -33.368 35.593 1.00 88.06 1034 ASN A N 1
ATOM 7864 C CA . ASN A 1 1034 ? -41.568 -34.349 35.018 1.00 88.06 1034 ASN A CA 1
ATOM 7865 C C . ASN A 1 1034 ? -41.328 -34.153 33.497 1.00 88.06 1034 ASN A C 1
ATOM 7867 O O . ASN A 1 1034 ? -40.450 -34.821 32.947 1.00 88.06 1034 ASN A O 1
ATOM 7871 N N . ALA A 1 1035 ? -42.049 -33.217 32.866 1.00 86.06 1035 ALA A N 1
ATOM 7872 C CA . ALA A 1 1035 ? -42.004 -32.861 31.447 1.00 86.06 1035 ALA A CA 1
ATOM 7873 C C . ALA A 1 1035 ? -42.395 -34.000 30.483 1.00 86.06 1035 ALA A C 1
ATOM 7875 O O . ALA A 1 1035 ? -41.818 -34.129 29.399 1.00 86.06 1035 ALA A O 1
ATOM 7876 N N . ASP A 1 1036 ? -43.352 -34.850 30.859 1.00 83.12 1036 ASP A N 1
ATOM 7877 C CA . ASP A 1 1036 ? -43.821 -35.963 30.024 1.00 83.12 1036 ASP A CA 1
ATOM 7878 C C . ASP A 1 1036 ? -45.010 -35.614 29.107 1.00 83.12 1036 ASP A C 1
ATOM 7880 O O . ASP A 1 1036 ? -45.445 -36.445 28.296 1.00 83.12 1036 ASP A O 1
ATOM 7884 N N . GLY A 1 1037 ? -45.489 -34.367 29.169 1.00 80.75 1037 GLY A N 1
ATOM 7885 C CA . GLY A 1 1037 ? -46.600 -33.841 28.382 1.00 80.75 1037 GLY A CA 1
ATOM 7886 C C . GLY A 1 1037 ? -47.974 -34.082 29.014 1.00 80.75 1037 GLY A C 1
ATOM 7887 O O . GLY A 1 1037 ? -48.996 -33.776 28.386 1.00 80.75 1037 GLY A O 1
ATOM 7888 N N . GLY A 1 1038 ? -48.028 -34.646 30.223 1.00 84.88 1038 GLY A N 1
ATOM 7889 C CA . GLY A 1 1038 ? -49.229 -34.823 31.028 1.00 84.88 1038 GLY A CA 1
ATOM 7890 C C . GLY A 1 1038 ? -49.118 -34.136 32.389 1.00 84.88 1038 GLY A C 1
ATOM 7891 O O . GLY A 1 1038 ? -48.040 -33.875 32.888 1.00 84.88 1038 GLY A O 1
ATOM 7892 N N . ILE A 1 1039 ? -50.266 -33.840 33.005 1.00 92.00 1039 ILE A N 1
ATOM 7893 C CA . ILE A 1 1039 ? -50.325 -33.436 34.416 1.00 92.00 1039 ILE A CA 1
ATOM 7894 C C . ILE A 1 1039 ? -51.054 -34.541 35.163 1.00 92.00 1039 ILE A C 1
ATOM 7896 O O . ILE A 1 1039 ? -52.284 -34.660 35.085 1.00 92.00 1039 ILE A O 1
ATOM 7900 N N . ASP A 1 1040 ? -50.305 -35.382 35.865 1.00 93.12 1040 ASP A N 1
ATOM 7901 C CA . ASP A 1 1040 ? -50.843 -36.507 36.606 1.00 93.12 1040 ASP A CA 1
ATOM 7902 C C . ASP A 1 1040 ? -50.143 -36.750 37.954 1.00 93.12 1040 ASP A C 1
ATOM 7904 O O . ASP A 1 1040 ? -49.453 -35.909 38.527 1.00 93.12 1040 ASP A O 1
ATOM 7908 N N . ILE A 1 1041 ? -50.434 -37.893 38.580 1.00 93.81 1041 ILE A N 1
ATOM 7909 C CA . ILE A 1 1041 ? -49.899 -38.195 39.911 1.00 93.81 1041 ILE A CA 1
ATOM 7910 C C . ILE A 1 1041 ? -48.373 -38.376 39.908 1.00 93.81 1041 ILE A C 1
ATOM 7912 O O . ILE A 1 1041 ? -47.750 -38.256 40.965 1.00 93.81 1041 ILE A O 1
ATOM 7916 N N . SER A 1 1042 ? -47.774 -38.692 38.761 1.00 93.19 1042 SER A N 1
ATOM 7917 C CA . SER A 1 1042 ? -46.333 -38.858 38.615 1.00 93.19 1042 SER A CA 1
ATOM 7918 C C . SER A 1 1042 ? -45.589 -37.536 38.805 1.00 93.19 1042 SER A C 1
ATOM 7920 O O . SER A 1 1042 ? -44.534 -37.560 39.431 1.00 93.19 1042 SER A O 1
ATOM 7922 N N . ASP A 1 1043 ? -46.182 -36.399 38.439 1.00 94.44 1043 ASP A N 1
ATOM 7923 C CA . ASP A 1 1043 ? -45.641 -35.055 38.679 1.00 94.44 1043 ASP A CA 1
ATOM 7924 C C . ASP A 1 1043 ? -45.582 -34.710 40.165 1.00 94.44 1043 ASP A C 1
ATOM 7926 O O . ASP A 1 1043 ? -44.562 -34.264 40.691 1.00 94.44 1043 ASP A O 1
ATOM 7930 N N . ALA A 1 1044 ? -46.653 -35.015 40.900 1.00 92.75 1044 ALA A N 1
ATOM 7931 C CA . ALA A 1 1044 ? -46.671 -34.832 42.348 1.00 92.75 1044 ALA A CA 1
ATOM 7932 C C . ALA A 1 1044 ? -45.653 -35.749 43.052 1.00 92.75 1044 ALA A C 1
ATOM 7934 O O . ALA A 1 1044 ? -45.040 -35.355 44.047 1.00 92.75 1044 ALA A O 1
ATOM 7935 N N . ILE A 1 1045 ? -45.459 -36.974 42.548 1.00 92.19 1045 ILE A N 1
ATOM 7936 C CA . ILE A 1 1045 ? -44.423 -37.892 43.045 1.00 92.19 1045 ILE A CA 1
ATOM 7937 C C . ILE A 1 1045 ? -43.028 -37.348 42.717 1.00 92.19 1045 ILE A C 1
ATOM 7939 O O . ILE A 1 1045 ? -42.150 -37.414 43.576 1.00 92.19 1045 ILE A O 1
ATOM 7943 N N . TYR A 1 1046 ? -42.838 -36.792 41.521 1.00 93.75 1046 TYR A N 1
ATOM 7944 C CA . TYR A 1 1046 ? -41.584 -36.200 41.067 1.00 93.75 1046 TYR A CA 1
ATOM 7945 C C . TYR A 1 1046 ? -41.172 -35.034 41.973 1.00 93.75 1046 TYR A C 1
ATOM 7947 O O . TYR A 1 1046 ? -40.084 -35.068 42.550 1.00 93.75 1046 TYR A O 1
ATOM 7955 N N . LEU A 1 1047 ? -42.081 -34.083 42.228 1.00 92.31 1047 LEU A N 1
ATOM 7956 C CA . LEU A 1 1047 ? -41.842 -32.960 43.145 1.00 92.31 1047 LEU A CA 1
ATOM 7957 C C . LEU A 1 1047 ? -41.519 -33.425 44.566 1.00 92.31 1047 LEU A C 1
ATOM 7959 O O . LEU A 1 1047 ? -40.575 -32.941 45.184 1.00 92.31 1047 LEU A O 1
ATOM 7963 N N . LEU A 1 1048 ? -42.255 -34.402 45.103 1.00 91.88 1048 LEU A N 1
ATOM 7964 C CA . LEU A 1 1048 ? -41.974 -34.924 46.444 1.00 91.88 1048 LEU A CA 1
ATOM 7965 C C . LEU A 1 1048 ? -40.634 -35.672 46.511 1.00 91.88 1048 LEU A C 1
ATOM 7967 O O . LEU A 1 1048 ? -39.954 -35.600 47.536 1.00 91.88 1048 LEU A O 1
ATOM 7971 N N . SER A 1 1049 ? -40.242 -36.369 45.442 1.00 90.50 1049 SER A N 1
ATOM 7972 C CA . SER A 1 1049 ? -38.940 -37.035 45.348 1.00 90.50 1049 SER A CA 1
ATOM 7973 C C . SER A 1 1049 ? -37.800 -36.022 45.292 1.00 90.50 1049 SER A C 1
ATOM 7975 O O . SER A 1 1049 ? -36.792 -36.210 45.975 1.00 90.50 1049 SER A O 1
ATOM 7977 N N . PHE A 1 1050 ? -37.969 -34.946 44.522 1.00 90.94 1050 PHE A N 1
ATOM 7978 C CA . PHE A 1 1050 ? -37.041 -33.820 44.468 1.00 90.94 1050 PHE A CA 1
ATOM 7979 C C . PHE A 1 1050 ? -36.883 -33.158 45.847 1.00 90.94 1050 PHE A C 1
ATOM 7981 O O . PHE A 1 1050 ? -35.768 -32.986 46.336 1.00 90.94 1050 PHE A O 1
ATOM 7988 N N . LEU A 1 1051 ? -37.996 -32.890 46.537 1.00 88.12 1051 LEU A N 1
ATOM 7989 C CA . LEU A 1 1051 ? -38.002 -32.198 47.830 1.00 88.12 1051 LEU A CA 1
ATOM 7990 C C . LEU A 1 1051 ? -37.469 -33.035 49.008 1.00 88.12 1051 LEU A C 1
ATOM 7992 O O . LEU A 1 1051 ? -36.935 -32.461 49.959 1.00 88.12 1051 LEU A O 1
ATOM 7996 N N . PHE A 1 1052 ? -37.635 -34.366 49.000 1.00 84.62 1052 PHE A N 1
ATOM 7997 C CA . PHE A 1 1052 ? -37.377 -35.202 50.187 1.00 84.62 1052 PHE A CA 1
ATOM 7998 C C . PHE A 1 1052 ? -36.393 -36.362 50.013 1.00 84.62 1052 PHE A C 1
ATOM 8000 O O . PHE A 1 1052 ? -35.884 -36.834 51.032 1.00 84.62 1052 PHE A O 1
ATOM 8007 N N . ASP A 1 1053 ? -36.120 -36.835 48.794 1.00 74.44 1053 ASP A N 1
ATOM 8008 C CA . ASP A 1 1053 ? -35.361 -38.082 48.568 1.00 74.44 1053 ASP A CA 1
ATOM 8009 C C . ASP A 1 1053 ? -34.174 -37.906 47.602 1.00 74.44 1053 ASP A C 1
ATOM 8011 O O . ASP A 1 1053 ? -33.732 -38.859 46.963 1.00 74.44 1053 ASP A O 1
ATOM 8015 N N . SER A 1 1054 ? -33.654 -36.675 47.486 1.00 71.62 1054 SER A N 1
ATOM 8016 C CA . SER A 1 1054 ? -32.569 -36.316 46.552 1.00 71.62 1054 SER A CA 1
ATOM 8017 C C . SER A 1 1054 ? -32.878 -36.688 45.091 1.00 71.62 1054 SER A C 1
ATOM 8019 O O . SER A 1 1054 ? -31.974 -37.057 44.341 1.00 71.62 1054 SER A O 1
ATOM 8021 N N . GLY A 1 1055 ? -34.156 -36.623 44.695 1.00 73.69 1055 GLY A N 1
ATOM 8022 C CA . GLY A 1 1055 ? -34.579 -36.777 43.303 1.00 73.69 1055 GLY A CA 1
ATOM 8023 C C . GLY A 1 1055 ? -34.022 -35.670 42.404 1.00 73.69 1055 GLY A C 1
ATOM 8024 O O . GLY A 1 1055 ? -33.562 -34.639 42.893 1.00 73.69 1055 GLY A O 1
ATOM 8025 N N . ALA A 1 1056 ? -34.058 -35.891 41.089 1.00 80.00 1056 ALA A N 1
ATOM 8026 C CA . ALA A 1 1056 ? -33.631 -34.888 40.118 1.00 80.00 1056 ALA A CA 1
ATOM 8027 C C . ALA A 1 1056 ? -34.510 -33.621 40.216 1.00 80.00 1056 ALA A C 1
ATOM 8029 O O . ALA A 1 1056 ? -35.710 -33.750 40.477 1.00 80.00 1056 ALA A O 1
ATOM 8030 N N . PRO A 1 1057 ? -33.941 -32.414 40.028 1.00 85.06 1057 PRO A N 1
ATOM 8031 C CA . PRO A 1 1057 ? -34.734 -31.193 39.905 1.00 85.06 1057 PRO A CA 1
ATOM 8032 C C . PRO A 1 1057 ? -35.716 -31.282 38.726 1.00 85.06 1057 PRO A C 1
ATOM 8034 O O . PRO A 1 1057 ? -35.502 -32.088 37.811 1.00 85.06 1057 PRO A O 1
ATOM 8037 N N . PRO A 1 1058 ? -36.809 -30.499 38.737 1.00 86.12 1058 PRO A N 1
ATOM 8038 C CA . PRO A 1 1058 ? -37.676 -30.366 37.573 1.00 86.12 1058 PRO A CA 1
ATOM 8039 C C . PRO A 1 1058 ? -36.877 -29.965 36.327 1.00 86.12 1058 PRO A C 1
ATOM 8041 O O . PRO A 1 1058 ? -35.943 -29.166 36.445 1.00 86.12 1058 PRO A O 1
ATOM 8044 N N . PRO A 1 1059 ? -37.200 -30.528 35.149 1.00 82.31 1059 PRO A N 1
ATOM 8045 C CA . PRO A 1 1059 ? -36.628 -30.082 33.883 1.00 82.31 1059 PRO A CA 1
ATOM 8046 C C . PRO A 1 1059 ? -36.888 -28.592 33.637 1.00 82.31 1059 PRO A C 1
ATOM 8048 O O . PRO A 1 1059 ? -37.803 -28.013 34.221 1.00 82.31 1059 PRO A O 1
ATOM 8051 N N . ALA A 1 1060 ? -36.118 -27.977 32.738 1.00 72.81 1060 ALA A N 1
ATOM 8052 C CA . ALA A 1 1060 ? -36.315 -26.576 32.385 1.00 72.81 1060 ALA A CA 1
ATOM 8053 C C . ALA A 1 1060 ? -37.783 -26.287 31.983 1.00 72.81 1060 ALA A C 1
ATOM 8055 O O . ALA A 1 1060 ? -38.421 -27.134 31.339 1.00 72.81 1060 ALA A O 1
ATOM 8056 N N . PRO A 1 1061 ? -38.342 -25.123 32.355 1.00 65.56 1061 PRO A N 1
ATOM 8057 C CA . PRO A 1 1061 ? -37.692 -24.012 33.074 1.00 65.56 1061 PRO A CA 1
ATOM 8058 C C . PRO A 1 1061 ? -37.612 -24.186 34.614 1.00 65.56 1061 PRO A C 1
ATOM 8060 O O . PRO A 1 1061 ? -38.633 -24.219 35.290 1.00 65.56 1061 PRO A O 1
ATOM 8063 N N . TYR A 1 1062 ? -36.401 -24.306 35.177 1.00 78.88 1062 TYR A N 1
ATOM 8064 C CA . TYR A 1 1062 ? -36.065 -24.339 36.618 1.00 78.88 1062 TYR A CA 1
ATOM 8065 C C . TYR A 1 1062 ? -34.538 -24.128 36.758 1.00 78.88 1062 TYR A C 1
ATOM 8067 O O . TYR A 1 1062 ? -33.805 -24.695 35.944 1.00 78.88 1062 TYR A O 1
ATOM 8075 N N . PRO A 1 1063 ? -34.006 -23.386 37.754 1.00 66.06 1063 PRO A N 1
ATOM 8076 C CA . PRO A 1 1063 ? -34.694 -22.737 38.875 1.00 66.06 1063 PRO A CA 1
ATOM 8077 C C . PRO A 1 1063 ? -35.414 -21.433 38.522 1.00 66.06 1063 PRO A C 1
ATOM 8079 O O . PRO A 1 1063 ? -36.274 -21.006 39.290 1.00 66.06 1063 PRO A O 1
ATOM 8082 N N . ASP A 1 1064 ? -35.100 -20.840 37.374 1.00 75.88 1064 ASP A N 1
ATOM 8083 C CA . ASP A 1 1064 ? -35.668 -19.572 36.925 1.00 75.88 1064 ASP A CA 1
ATOM 8084 C C . ASP A 1 1064 ? -36.847 -19.778 35.964 1.00 75.88 1064 ASP A C 1
ATOM 8086 O O . ASP A 1 1064 ? -37.008 -20.844 35.361 1.00 75.88 1064 ASP A O 1
ATOM 8090 N N . ALA A 1 1065 ? -37.703 -18.759 35.853 1.00 73.44 1065 ALA A N 1
ATOM 8091 C CA . ALA A 1 1065 ? -38.868 -18.805 34.977 1.00 73.44 1065 ALA A CA 1
ATOM 8092 C C . ALA A 1 1065 ? -38.455 -18.764 33.496 1.00 73.44 1065 ALA A C 1
ATOM 8094 O O . ALA A 1 1065 ? -37.585 -17.983 33.118 1.00 73.44 1065 ALA A O 1
ATOM 8095 N N . GLY A 1 1066 ? -39.116 -19.556 32.651 1.00 63.28 1066 GLY A N 1
ATOM 8096 C CA . GLY A 1 1066 ? -38.843 -19.629 31.212 1.00 63.28 1066 GLY A CA 1
ATOM 8097 C C . GLY A 1 1066 ? -40.059 -20.071 30.394 1.00 63.28 1066 GLY A C 1
ATOM 8098 O O . GLY A 1 1066 ? -41.171 -20.147 30.924 1.00 63.28 1066 GLY A O 1
ATOM 8099 N N . CYS A 1 1067 ? -39.863 -20.308 29.095 1.00 72.56 1067 CYS A N 1
ATOM 8100 C CA . CYS A 1 1067 ? -40.939 -20.684 28.168 1.00 72.56 1067 CYS A CA 1
ATOM 8101 C C . CYS A 1 1067 ? -41.226 -22.214 28.177 1.00 72.56 1067 CYS A C 1
ATOM 8103 O O . CYS A 1 1067 ? -40.378 -22.976 28.649 1.00 72.56 1067 CYS A O 1
ATOM 8105 N N . PRO A 1 1068 ? -42.423 -22.655 27.721 1.00 54.34 1068 PRO A N 1
ATOM 8106 C CA . PRO A 1 1068 ? -42.875 -24.060 27.716 1.00 54.34 1068 PRO A CA 1
ATOM 8107 C C . PRO A 1 1068 ? -41.971 -25.082 27.039 1.00 54.34 1068 PRO A C 1
ATOM 8109 O O . PRO A 1 1068 ? -41.417 -24.755 25.967 1.00 54.34 1068 PRO A O 1
#

Secondary structure (DSSP, 8-state):
-PPPP---SSPPP-S---HHHHHH--THHHHHHHHH--HHHHHTTSS--HHHHHHTSHHHHHHHHHHHHHHGGGTTTTHHHHHHHHHHHHHHHHHHHH-TT----HHHHHHHHHHHHHHHT-GGGGSSS--HHHHHHHHHHHHHTT-GGGGHHHHHHHHHHHHH-THHHH-HHHHHHHHHHHHHHHHHHHHHHHHHGGGSTTTTT--HHHHHHHHHHHT-SS--TTTHHHHHHHHHHHHHHTTS-HHHHHHHHHHHHHHHHHSPTTSHHHHHHHHHHHHHHTTBPTTS-B--HHHHHHHHHHHH--EEEEEGGGTEEEEESS-HHHHHHHHHHHHHHHHHHHHHH---SPPTT----SEEEEEESSHHHHHHHHHHHH----SSSEEEEGGGTEEEEE---TTT-SS-HHHHHHHHHHHHHHHHHT--S-TT-TTSTTGGGTTHHHHHHHHHHHTTB-SSS-B---HHHHHHHHH-SSPPPHHHHHT--TT-THHHHHHHHHHHHHHHH-HHHHHHHHHHHHTT-HHHHHHHHHHHHH-HHHHHHHHHHHHHHHHHHHHT-S--GGGS---PPPSS-----HHHHHHHHTTTSPTT-EEEEETEEEEEEEEEEEE-TT--HHHHHHHHHHHHHHHHHHHTTS-HHHHT-EEEE---EEETTEEEEEEEEEEEE--SS----PPPPPEEEEEEEETTEEEEEEEPP--TTEEEEEEEEESSTT-PPEES-SS-BSSSEEEETT--SEEEEEEEEEEETT--BPPP---EEEEE---EEEE-----TTS--TTHHHHHHHHHHT---EEE-TTTT----HHHHHHTTTSEEEEE-----SS-TT-S-HHHHHHHHHHHHTT-EEEEE-HHHHHHSTTSHIIIIIS-EEEEEE-----EEEEPTT-TTTTT--EEBPTT---EEEEEPTT-EEEEEE-TTSSS----S--EEEEEEESSSEEEEESS-GGGB-HHHHHHHHHHHHHHHSPPPTTSS-B-TT--S-SSS-SHHHHHHHHHHHHS-PPPPSSGGGG-SS-SS--SHHHHHHHHHHHHS-PPPPPSS-SS-B--

Radius of gyration: 39.99 Å; chains: 1; bounding box: 106×74×95 Å

Foldseek 3Di:
DDDDDDDDDDDADPDDAALQVLLPADAPRNLCNQLRHDPVRLVNLLDDDPSNLSNLALRNLLSLLVVLLVCLVVCVNSVSSLLSSLLNLLSSLVCCVVPPVHHHDPVSLVSLLVSLLSNLPRPQCLDLDHPLSSVLSSLSSCLSSVNCLVNVVSLLSLLCSCLVDPVLLVPPSSLSSLLSSLVSLLVQLVVQCVPQQCHRSVQPSHDPSSLVSLLCLLLDAPHDPSNVSSNLSSLSSLLSLCSHDPVSNLSSLQSLLNQCVRYDQLFQSNLSSQVSCCVRVVQFHRVGDGDPLVVSLVVLLCVFFVDWDADPNNQEIEREPDDPQVVLLLVLLLLLLVFLVCLLQQFPAWAPPQPSSHAYEYEGAELNSQCRRCCSNPVDDSPDQKADDRVHSYIYHYQDDCVRDVDGPSLVSQLRSLLNVCNTGFAPDDQPDPPFCNPPQQCVLVSLLSSNQSSQGAQQPRRFAALVLLVVQVVDPDDDFLLCSRNDDPDDCNSSSLSVLVVVCCVPPNVVLSNQCSVCRNVRPPPSSVVSSCVCNVDPVNRVSSVVSSVVVSVCSVVVNGDGSVNHRRDGQPPDFDQDDQVNVLVLLVVLDPPPWDWDDDAFKIKTKDKDKDFCVPPDVVVVSVVVSNSSSVSLVSSCPPTSFSVSKHKHWHDWDDDPRMTMIMIMIMTTDHHDDFDQDAFAAWADWDWDEDQFKIKIFTDDTPDPQWPAKWKWKDLDPPDPTDTQDPGGHHHRMDMSSNNGFHWMKIWMWIAGPRGNIYDTYPIDIDGYAHQEEEEFADDDDVDDTLCVLVVVLCVVVVHHYHYHYCVPNNADDLVVLVSNLLHEYEYFHEDDDPPDRDDPPPVVLVSVVVSVVSLGAYEAEALVVQVVCQPPCSVCPVQVKHWFDKDFQQFKKAFDDPALQRHPDIFGFAGPWIFTAMAHHPVKDAGIFRDPVRGPGDDDDRRGQWIWHDDSYTYIYGNTRLVRTPPVCSSVNVVSVCPVRHDDTQFPFWDAQQQQVRPLAHDLVSLVQLVCVAPPVHDAGVVNRSQPQQPPPDRDNVNSVQSCCVHPVVHDGGDPPPPDIDGD